Protein AF-A0ABD2QKX5-F1 (afdb_monomer_lite)

InterPro domains:
  IPR000089 Biotin/lipoyl attachment [PF00364] (177-241)
  IPR001882 Biotin-binding site [PS00188] (199-216)
  IPR011053 Single hybrid motif [SSF51230] (168-237)
  IPR013537 Acetyl-CoA carboxylase, central domain [PF08326] (242-501)
  IPR013537 Acetyl-CoA carboxylase, central domain [PF08326] (579-825)
  IPR049074 Acetyl-CoA carboxylase, BT domain [PF21385] (51-169)
  IPR049076 Acetyl-CoA carboxylase [PTHR45728] (1-502)

Sequence (826 aa):
MKELSIRGDFLTTVEYLSKILESDNFISNTIDTEWLDKMIASKDHAEKPNTLLGVTCTSLHVAIQHFDKIFNNFRSHLERGQFLPSASLSNVHDVNLISDGIMFVIKVVRTGGNWFHLICNNQLICVEVYRMSGGGLIVSHENASYMTYCHELSHGYRTVIDNRTCLFEKEQDPSVLRSPSTGKLIQFTVDDGEHLYENEVYALIEIMKLVLELRSPATGRIFHCRSPGAVLEPGMQIAKLKLDDLSRVKRSSIYSGRLVPFNQPLVDEISEQETAQKESDVSQVTSTSTMPKCETSVERDERIFMTGGADSSNDRLHFRFSVCLVECYQVLCGYALPQPYFDQWLDTTVTTLVKCLRDPHLPLLELRALISQLTSRLPASVEKALRKLANQYCDQATSVFFKFPSDRIIDILQQYIAKLQSAHANKVKYASGSGVLPNSSVEATLVAFQEATEPLVELAERYRHGVKGHALKVISNILYLYSVVENHFSVGQFDRCVSNLLSRCVDCASSNPGKNKRGSDMMPPTGPPSPQMLHNSCQQLSGFGNTEELLSSLALPGSTLLSRERMDQLLRTMAEPSRVRDVLNLLFSHHQLVYKNALVLKLIEVLRSQQNLVLLKELTEPLTQLTSLGKVEHATVALAARQFLIFAQTPSYELRLNQVESIFLSSIDNCDTSFDQDKLESLINAETFLFDILMEFLYHRNQLVASAALEVYVRRSYMAYQLRSVQHSMLYSGETFVQFKFLLPNVCDNQNQREKQAGRFGITRNKSLNVLHEDRRESETKIGGSKSCNSTPRRYSVIGLSGGASKILERSGAMAVFETLEKAEL

Structure (mmCIF, N/CA/C/O backbone):
data_AF-A0ABD2QKX5-F1
#
_entry.id   AF-A0ABD2QKX5-F1
#
loop_
_atom_site.group_PDB
_atom_site.id
_atom_site.type_symbol
_atom_site.label_atom_id
_atom_site.label_alt_id
_atom_site.label_comp_id
_atom_site.label_asym_id
_atom_site.label_entity_id
_atom_site.label_seq_id
_atom_site.pdbx_PDB_ins_code
_atom_site.Cartn_x
_atom_site.Cartn_y
_atom_site.Cartn_z
_atom_site.occupancy
_atom_site.B_iso_or_equiv
_atom_site.auth_seq_id
_atom_site.auth_comp_id
_atom_site.auth_asym_id
_atom_site.auth_atom_id
_atom_site.pdbx_PDB_model_num
ATOM 1 N N . MET A 1 1 ? 39.731 -9.710 -9.077 1.00 74.88 1 MET A N 1
ATOM 2 C CA . MET A 1 1 ? 38.964 -9.019 -10.142 1.00 74.88 1 MET A CA 1
ATOM 3 C C . MET A 1 1 ? 37.492 -8.820 -9.798 1.00 74.88 1 MET A C 1
ATOM 5 O O . MET A 1 1 ? 37.009 -7.731 -10.059 1.00 74.88 1 MET A O 1
ATOM 9 N N . LYS A 1 2 ? 36.790 -9.779 -9.170 1.00 75.25 2 LYS A N 1
ATOM 10 C CA . LYS A 1 2 ? 35.350 -9.661 -8.839 1.00 75.25 2 LYS A CA 1
ATOM 11 C C . LYS A 1 2 ? 34.931 -8.441 -7.988 1.00 75.25 2 LYS A C 1
ATOM 13 O O . LYS A 1 2 ? 33.772 -8.061 -8.048 1.00 75.25 2 LYS A O 1
ATOM 18 N N . GLU A 1 3 ? 35.846 -7.790 -7.267 1.00 78.25 3 GLU A N 1
ATOM 19 C CA . GLU A 1 3 ? 35.589 -6.541 -6.516 1.00 78.25 3 GLU A CA 1
ATOM 20 C C . GLU A 1 3 ? 35.770 -5.250 -7.353 1.00 78.25 3 GLU A C 1
ATOM 22 O O . GLU A 1 3 ? 35.445 -4.152 -6.902 1.00 78.25 3 GLU A O 1
ATOM 27 N N . LEU A 1 4 ? 36.296 -5.348 -8.580 1.00 77.19 4 LEU A N 1
ATOM 28 C CA . LEU A 1 4 ? 36.650 -4.201 -9.420 1.00 77.19 4 LEU A CA 1
ATOM 29 C C . LEU A 1 4 ? 35.444 -3.702 -10.241 1.00 77.19 4 LEU A C 1
ATOM 31 O O . LEU A 1 4 ? 35.222 -4.128 -11.372 1.00 77.19 4 LEU A O 1
ATOM 35 N N . SER A 1 5 ? 34.692 -2.745 -9.693 1.00 70.81 5 SER A N 1
ATOM 36 C CA . SER A 1 5 ? 33.582 -2.066 -10.387 1.00 70.81 5 SER A CA 1
ATOM 37 C C . SER A 1 5 ? 34.085 -0.917 -11.283 1.00 70.81 5 SER A C 1
ATOM 39 O O . SER A 1 5 ? 34.156 0.231 -10.834 1.00 70.81 5 SER A O 1
ATOM 41 N N . ILE A 1 6 ? 34.362 -1.184 -12.564 1.00 74.00 6 ILE A N 1
ATOM 42 C CA . ILE A 1 6 ? 34.581 -0.133 -13.581 1.00 74.00 6 ILE A CA 1
ATOM 43 C C . ILE A 1 6 ? 33.250 0.195 -14.268 1.00 74.00 6 ILE A C 1
ATOM 45 O O . ILE A 1 6 ? 32.546 -0.700 -14.728 1.00 74.00 6 ILE A O 1
ATOM 49 N N . ARG A 1 7 ? 32.908 1.486 -14.349 1.00 69.19 7 ARG A N 1
ATOM 50 C CA . ARG A 1 7 ? 31.650 1.980 -14.932 1.00 69.19 7 ARG A CA 1
ATOM 51 C C . ARG A 1 7 ? 31.946 2.975 -16.048 1.00 69.19 7 ARG A C 1
ATOM 53 O O . ARG A 1 7 ? 32.755 3.879 -15.864 1.00 69.19 7 ARG A O 1
ATOM 60 N N . GLY A 1 8 ? 31.268 2.821 -17.178 1.00 68.06 8 GLY A N 1
ATOM 61 C CA . GLY A 1 8 ? 31.381 3.697 -18.342 1.00 68.06 8 GLY A CA 1
ATOM 62 C C . GLY A 1 8 ? 30.493 3.211 -19.484 1.00 68.06 8 GLY A C 1
ATOM 63 O O . GLY A 1 8 ? 29.897 2.134 -19.398 1.00 68.06 8 GLY A O 1
ATOM 64 N N . ASP A 1 9 ? 30.397 3.994 -20.554 1.00 62.50 9 ASP A N 1
ATOM 65 C CA . ASP A 1 9 ? 29.567 3.637 -21.712 1.00 62.50 9 ASP A CA 1
ATOM 66 C C . ASP A 1 9 ? 30.135 2.412 -22.449 1.00 62.50 9 ASP A C 1
ATOM 68 O O . ASP A 1 9 ? 29.392 1.516 -22.853 1.00 62.50 9 ASP A O 1
ATOM 72 N N . PHE A 1 10 ? 31.463 2.305 -22.520 1.00 71.25 10 PHE A N 1
ATOM 73 C CA . PHE A 1 10 ? 32.173 1.172 -23.111 1.00 71.25 10 PHE A CA 1
ATOM 74 C C . PHE A 1 10 ? 32.111 -0.087 -22.231 1.00 71.25 10 PHE A C 1
ATOM 76 O O . PHE A 1 10 ? 32.160 -0.017 -21.003 1.00 71.25 10 PHE A O 1
ATOM 83 N N . LEU A 1 11 ? 32.034 -1.253 -22.876 1.00 70.50 11 LEU A N 1
ATOM 84 C CA . LEU A 1 11 ? 32.178 -2.553 -22.217 1.00 70.50 11 LEU A CA 1
ATOM 85 C C . LEU A 1 11 ? 33.635 -2.756 -21.772 1.00 70.50 11 LEU A C 1
ATOM 87 O O . LEU A 1 11 ? 34.561 -2.338 -22.466 1.00 70.50 11 LEU A O 1
ATOM 91 N N . THR A 1 12 ? 33.841 -3.422 -20.634 1.00 79.31 12 THR A N 1
ATOM 92 C CA . THR A 1 12 ? 35.182 -3.766 -20.133 1.00 79.31 12 THR A CA 1
ATOM 93 C C . THR A 1 12 ? 35.408 -5.272 -20.191 1.00 79.31 12 THR A C 1
ATOM 95 O O . THR A 1 12 ? 34.469 -6.059 -20.115 1.00 79.31 12 THR A O 1
ATOM 98 N N . THR A 1 13 ? 36.666 -5.694 -20.302 1.00 84.25 13 THR A N 1
ATOM 99 C CA . THR A 1 13 ? 37.049 -7.114 -20.384 1.00 84.25 13 THR A CA 1
ATOM 100 C C . THR A 1 13 ? 37.078 -7.827 -19.026 1.00 84.25 13 THR A C 1
ATOM 102 O O . THR A 1 13 ? 37.397 -9.011 -18.973 1.00 84.25 13 THR A O 1
ATOM 105 N N . VAL A 1 14 ? 36.738 -7.144 -17.923 1.00 84.12 14 VAL A N 1
ATOM 106 C CA . VAL A 1 14 ? 36.883 -7.647 -16.541 1.00 84.12 14 VAL A CA 1
ATOM 107 C C . VAL A 1 14 ? 36.073 -8.923 -16.282 1.00 84.12 14 VAL A C 1
ATOM 109 O O . VAL A 1 14 ? 36.563 -9.822 -15.596 1.00 84.12 14 VAL A O 1
ATOM 112 N N . GLU A 1 15 ? 34.870 -9.034 -16.853 1.00 81.12 15 GLU A N 1
ATOM 113 C CA . GLU A 1 15 ? 34.013 -10.223 -16.718 1.00 81.12 15 GLU A CA 1
ATOM 114 C C . GLU A 1 15 ? 34.667 -11.452 -17.373 1.00 81.12 15 GLU A C 1
ATOM 116 O O . GLU A 1 15 ? 34.840 -12.492 -16.736 1.00 81.12 15 GLU A O 1
ATOM 121 N N . TYR A 1 16 ? 35.126 -11.307 -18.621 1.00 86.12 16 TYR A N 1
ATOM 122 C CA . TYR A 1 16 ? 35.777 -12.385 -19.373 1.00 86.12 16 TYR A CA 1
ATOM 123 C C . TYR A 1 16 ? 37.151 -12.754 -18.791 1.00 86.12 16 TYR A C 1
ATOM 125 O O . TYR A 1 16 ? 37.463 -13.933 -18.652 1.00 86.12 16 TYR A O 1
ATOM 133 N N . LEU A 1 17 ? 37.938 -11.766 -18.345 1.00 86.94 17 LEU A N 1
ATOM 134 C CA . LEU A 1 17 ? 39.191 -12.002 -17.620 1.00 86.94 17 LEU A CA 1
ATOM 135 C C . LEU A 1 17 ? 38.965 -12.775 -16.315 1.00 86.94 17 LEU A C 1
ATOM 137 O O . LEU A 1 17 ? 39.767 -13.639 -15.980 1.00 86.94 17 LEU A O 1
ATOM 141 N N . SER A 1 18 ? 37.877 -12.504 -15.588 1.00 85.25 18 SER A N 1
ATOM 142 C CA . SER A 1 18 ? 37.557 -13.257 -14.368 1.00 85.25 18 SER A CA 1
ATOM 143 C C . SER A 1 18 ? 37.253 -14.725 -14.683 1.00 85.25 18 SER A C 1
ATOM 145 O O . SER A 1 18 ? 37.774 -15.599 -14.001 1.00 85.25 18 SER A O 1
ATOM 147 N N . LYS A 1 19 ? 36.508 -15.001 -15.764 1.00 86.12 19 LYS A N 1
ATOM 148 C CA . LYS A 1 19 ? 36.264 -16.370 -16.248 1.00 86.12 19 LYS A CA 1
ATOM 149 C C . LYS A 1 19 ? 37.549 -17.082 -16.694 1.00 86.12 19 LYS A C 1
ATOM 151 O O . LYS A 1 19 ? 37.744 -18.243 -16.353 1.00 86.12 19 LYS A O 1
ATOM 156 N N . ILE A 1 20 ? 38.437 -16.395 -17.416 1.00 88.44 20 ILE A N 1
ATOM 157 C CA . ILE A 1 20 ? 39.743 -16.934 -17.838 1.00 88.44 20 ILE A CA 1
ATOM 158 C C . ILE A 1 20 ? 40.563 -17.392 -16.625 1.00 88.44 20 ILE A C 1
ATOM 160 O O . ILE A 1 20 ? 41.051 -18.521 -16.608 1.00 88.44 20 ILE A O 1
ATOM 164 N N . LEU A 1 21 ? 40.670 -16.539 -15.600 1.00 87.69 21 LEU A N 1
ATOM 165 C CA . LEU A 1 21 ? 41.427 -16.819 -14.373 1.00 87.69 21 LEU A CA 1
ATOM 166 C C . LEU A 1 21 ? 40.829 -17.960 -13.531 1.00 87.69 21 LEU A C 1
ATOM 168 O O . LEU A 1 21 ? 41.554 -18.583 -12.761 1.00 87.69 21 LEU A O 1
ATOM 172 N N . GLU A 1 22 ? 39.527 -18.221 -13.666 1.00 88.94 22 GLU A N 1
ATOM 173 C CA . GLU A 1 22 ? 38.802 -19.288 -12.960 1.00 88.94 22 GLU A CA 1
ATOM 174 C C . GLU A 1 22 ? 38.731 -20.603 -13.757 1.00 88.94 22 GLU A C 1
ATOM 176 O O . GLU A 1 22 ? 38.204 -21.591 -13.255 1.00 88.94 22 GLU A O 1
ATOM 181 N N . SER A 1 23 ? 39.273 -20.645 -14.979 1.00 89.19 23 SER A N 1
ATOM 182 C CA . SER A 1 23 ? 39.275 -21.855 -15.807 1.00 89.19 23 SER A CA 1
ATOM 183 C C . SER A 1 23 ? 40.333 -22.874 -15.362 1.00 89.19 23 SER A C 1
ATOM 185 O O . SER A 1 23 ? 41.481 -22.518 -15.084 1.00 89.19 23 SER A O 1
ATOM 187 N N . ASP A 1 24 ? 39.982 -24.164 -15.383 1.00 89.19 24 ASP A N 1
ATOM 188 C CA . ASP A 1 24 ? 40.890 -25.249 -14.978 1.00 89.19 24 ASP A CA 1
ATOM 189 C C . ASP A 1 24 ? 42.200 -25.256 -15.779 1.00 89.19 24 ASP A C 1
ATOM 191 O O . ASP A 1 24 ? 43.267 -25.488 -15.213 1.00 89.19 24 ASP A O 1
ATOM 195 N N . ASN A 1 25 ? 42.151 -24.941 -17.079 1.00 88.75 25 ASN A N 1
ATOM 196 C CA . ASN A 1 25 ? 43.338 -24.845 -17.940 1.00 88.75 25 ASN A CA 1
ATOM 197 C C . ASN A 1 25 ? 44.325 -23.772 -17.451 1.00 88.75 25 ASN A C 1
ATOM 199 O O . ASN A 1 25 ? 45.537 -23.971 -17.498 1.00 88.75 25 ASN A O 1
ATOM 203 N N . PHE A 1 26 ? 43.813 -22.638 -16.960 1.00 90.50 26 PHE A N 1
ATOM 204 C CA . PHE A 1 26 ? 44.638 -21.568 -16.406 1.00 90.50 26 PHE A CA 1
ATOM 205 C C . PHE A 1 26 ? 45.198 -21.958 -15.030 1.00 90.50 26 PHE A C 1
ATOM 207 O O . PHE A 1 26 ? 46.387 -21.779 -14.774 1.00 90.50 26 PHE A O 1
ATOM 214 N N . ILE A 1 27 ? 44.371 -22.562 -14.169 1.00 92.69 27 ILE A N 1
ATOM 215 C CA . ILE A 1 27 ? 44.760 -23.016 -12.821 1.00 92.69 27 ILE A CA 1
ATOM 216 C C . ILE A 1 27 ? 45.817 -24.133 -12.881 1.00 92.69 27 ILE A C 1
ATOM 218 O O . ILE A 1 27 ? 46.765 -24.136 -12.097 1.00 92.69 27 ILE A O 1
ATOM 222 N N . SER A 1 28 ? 45.688 -25.063 -13.830 1.00 92.94 28 SER A N 1
ATOM 223 C CA . SER A 1 28 ? 46.645 -26.154 -14.073 1.00 92.94 28 SER A CA 1
ATOM 224 C C . SER A 1 28 ? 47.848 -25.750 -14.938 1.00 92.94 28 SER A C 1
ATOM 226 O O . SER A 1 28 ? 48.748 -26.565 -15.146 1.00 92.94 28 SER A O 1
ATOM 228 N N . ASN A 1 29 ? 47.901 -24.493 -15.401 1.00 90.25 29 ASN A N 1
ATOM 229 C CA . ASN A 1 29 ? 48.951 -23.948 -16.267 1.00 90.25 29 ASN A CA 1
ATOM 230 C C . ASN A 1 29 ? 49.138 -24.737 -17.586 1.00 90.25 29 ASN A C 1
ATOM 232 O O . ASN A 1 29 ? 50.248 -24.856 -18.106 1.00 90.25 29 ASN A O 1
ATOM 236 N N . THR A 1 30 ? 48.049 -25.274 -18.144 1.00 90.44 30 THR A N 1
ATOM 237 C CA . THR A 1 30 ? 48.017 -25.991 -19.430 1.00 90.44 30 THR A CA 1
ATOM 238 C C . THR A 1 30 ? 47.490 -25.089 -20.549 1.00 90.44 30 THR A C 1
ATOM 240 O O . THR A 1 30 ? 46.510 -25.415 -21.220 1.00 90.44 30 THR A O 1
ATOM 243 N N . ILE A 1 31 ? 48.126 -23.929 -20.727 1.00 90.44 31 ILE A N 1
ATOM 244 C CA . ILE A 1 31 ? 47.754 -22.918 -21.729 1.00 90.44 31 ILE A CA 1
ATOM 245 C C . ILE A 1 31 ? 48.820 -22.805 -22.829 1.00 90.44 31 ILE A C 1
ATOM 247 O O . ILE A 1 31 ? 50.016 -22.753 -22.546 1.00 90.44 31 ILE A O 1
ATOM 251 N N . ASP A 1 32 ? 48.386 -22.759 -24.089 1.00 91.88 32 ASP A N 1
ATOM 252 C CA . ASP A 1 32 ? 49.222 -22.484 -25.261 1.00 91.88 32 ASP A CA 1
ATOM 253 C C . ASP A 1 32 ? 48.993 -21.061 -25.807 1.00 91.88 32 ASP A C 1
ATOM 255 O O . ASP A 1 32 ? 48.061 -20.361 -25.412 1.00 91.88 32 ASP A O 1
ATOM 259 N N . THR A 1 33 ? 49.844 -20.601 -26.730 1.00 89.38 33 THR A N 1
ATOM 260 C CA . THR A 1 33 ? 49.731 -19.246 -27.309 1.00 89.38 33 THR A CA 1
ATOM 261 C C . THR A 1 33 ? 48.448 -19.031 -28.111 1.00 89.38 33 THR A C 1
ATOM 263 O O . THR A 1 33 ? 48.028 -17.892 -28.268 1.00 89.38 33 THR A O 1
ATOM 266 N N . GLU A 1 34 ? 47.821 -20.105 -28.597 1.00 90.06 34 GLU A N 1
ATOM 267 C CA . GLU A 1 34 ? 46.551 -20.073 -29.333 1.00 90.06 34 GLU A CA 1
ATOM 268 C C . GLU A 1 34 ? 45.328 -20.307 -28.421 1.00 90.06 34 GLU A C 1
ATOM 270 O O . GLU A 1 34 ? 44.195 -20.299 -28.899 1.00 90.06 34 GLU A O 1
ATOM 275 N N . TRP A 1 35 ? 45.524 -20.552 -27.118 1.00 87.25 35 TRP A N 1
ATOM 276 C CA . TRP A 1 35 ? 44.466 -20.979 -26.192 1.00 87.25 35 TRP A CA 1
ATOM 277 C C . TRP A 1 35 ? 43.286 -20.002 -26.147 1.00 87.25 35 TRP A C 1
ATOM 279 O O . TRP A 1 35 ? 42.124 -20.394 -26.274 1.00 87.25 35 TRP A O 1
ATOM 289 N N . LEU A 1 36 ? 43.593 -18.709 -26.020 1.00 86.56 36 LEU A N 1
ATOM 290 C CA . LEU A 1 36 ? 42.594 -17.645 -25.960 1.00 86.56 36 LEU A CA 1
ATOM 291 C C . LEU A 1 36 ? 41.836 -17.504 -27.288 1.00 86.56 36 LEU A C 1
ATOM 293 O O . LEU A 1 36 ? 40.617 -17.334 -27.283 1.00 86.56 36 LEU A O 1
ATOM 297 N N . ASP A 1 37 ? 42.538 -17.630 -28.415 1.00 88.44 37 ASP A N 1
ATOM 298 C CA . ASP A 1 37 ? 41.940 -17.564 -29.750 1.00 88.44 37 ASP A CA 1
ATOM 299 C C . ASP A 1 37 ? 41.019 -18.765 -30.003 1.00 88.44 37 ASP A C 1
ATOM 301 O O . ASP A 1 37 ? 39.938 -18.602 -30.567 1.00 88.44 37 ASP A O 1
ATOM 305 N N . LYS A 1 38 ? 41.383 -19.957 -29.507 1.00 86.38 38 LYS A N 1
ATOM 306 C CA . LYS A 1 38 ? 40.533 -21.160 -29.524 1.00 86.38 38 LYS A CA 1
ATOM 307 C C . LYS A 1 38 ? 39.247 -20.953 -28.714 1.00 86.38 38 LYS A C 1
ATOM 309 O O . LYS A 1 38 ? 38.176 -21.286 -29.217 1.00 86.38 38 LYS A O 1
ATOM 314 N N . MET A 1 39 ? 39.322 -20.343 -27.524 1.00 83.81 39 MET A N 1
ATOM 315 C CA . MET A 1 39 ? 38.135 -20.003 -26.716 1.00 83.81 39 MET A CA 1
ATOM 316 C C . MET A 1 39 ? 37.226 -18.964 -27.396 1.00 83.81 39 MET A C 1
ATOM 318 O O . MET A 1 39 ? 35.999 -19.099 -27.401 1.00 83.81 39 MET A O 1
ATOM 322 N N . ILE A 1 40 ? 37.813 -17.936 -28.018 1.00 85.81 40 ILE A N 1
ATOM 323 C CA . ILE A 1 40 ? 37.060 -16.921 -28.770 1.00 85.81 40 ILE A CA 1
ATOM 324 C C . ILE A 1 40 ? 36.405 -17.552 -30.011 1.00 85.81 40 ILE A C 1
ATOM 326 O O . ILE A 1 40 ? 35.229 -17.299 -30.283 1.00 85.81 40 ILE A O 1
ATOM 330 N N . ALA A 1 41 ? 37.119 -18.423 -30.730 1.00 86.56 41 ALA A N 1
ATOM 331 C CA . ALA A 1 41 ? 36.597 -19.154 -31.883 1.00 86.56 41 ALA A CA 1
ATOM 332 C C . ALA A 1 41 ? 35.455 -20.118 -31.509 1.00 86.56 41 ALA A C 1
ATOM 334 O O . ALA A 1 41 ? 34.490 -20.235 -32.266 1.00 86.56 41 ALA A O 1
ATOM 335 N N . SER A 1 42 ? 35.503 -20.742 -30.325 1.00 83.94 42 SER A N 1
ATOM 336 C CA . SER A 1 42 ? 34.393 -21.545 -29.789 1.00 83.94 42 SER A CA 1
ATOM 337 C C . SER A 1 42 ? 33.202 -20.714 -29.288 1.00 83.94 42 SER A C 1
ATOM 339 O O . SER A 1 42 ? 32.224 -21.293 -28.822 1.00 83.94 42 SER A O 1
ATOM 341 N N . LYS A 1 43 ? 33.256 -19.376 -29.397 1.00 80.69 43 LYS A N 1
ATOM 342 C CA . LYS A 1 43 ? 32.262 -18.421 -28.872 1.00 80.69 43 LYS A CA 1
ATOM 343 C C . LYS A 1 43 ? 32.020 -18.575 -27.371 1.00 80.69 43 LYS A C 1
ATOM 345 O O . LYS A 1 43 ? 30.890 -18.455 -26.900 1.00 80.69 43 LYS A O 1
ATOM 350 N N . ASP A 1 44 ? 33.083 -18.841 -26.615 1.00 76.31 44 ASP A N 1
ATOM 351 C CA . ASP A 1 44 ? 32.954 -18.953 -25.172 1.00 76.31 44 ASP A CA 1
ATOM 352 C C . ASP A 1 44 ? 32.714 -17.567 -24.549 1.00 76.31 44 ASP A C 1
ATOM 354 O O . ASP A 1 44 ? 33.535 -16.656 -24.655 1.00 76.31 44 ASP A O 1
ATOM 358 N N . HIS A 1 45 ? 31.546 -17.377 -23.937 1.00 77.19 45 HIS A N 1
ATOM 359 C CA . HIS A 1 45 ? 31.117 -16.089 -23.390 1.00 77.19 45 HIS A CA 1
ATOM 360 C C . HIS A 1 45 ? 31.322 -16.018 -21.870 1.00 77.19 45 HIS A C 1
ATOM 362 O O . HIS A 1 45 ? 31.401 -17.039 -21.184 1.00 77.19 45 HIS A O 1
ATOM 368 N N . ALA A 1 46 ? 31.397 -14.800 -21.323 1.00 78.00 46 ALA A N 1
ATOM 369 C CA . ALA A 1 46 ? 31.355 -14.593 -19.876 1.00 78.00 46 ALA A CA 1
ATOM 370 C C . ALA A 1 46 ? 30.023 -15.101 -19.284 1.00 78.00 46 ALA A C 1
ATOM 372 O O . ALA A 1 46 ? 29.006 -15.175 -19.976 1.00 78.00 46 ALA A O 1
ATOM 373 N N . GLU A 1 47 ? 30.037 -15.471 -18.004 1.00 76.19 47 GLU A N 1
ATOM 374 C CA . GLU A 1 47 ? 28.883 -16.060 -17.321 1.00 76.19 47 GLU A CA 1
ATOM 375 C C . GLU A 1 47 ? 27.737 -15.037 -17.186 1.00 76.19 47 GLU A C 1
ATOM 377 O O . GLU A 1 47 ? 27.789 -14.125 -16.357 1.00 76.19 47 GLU A O 1
ATOM 382 N N . LYS A 1 48 ? 26.684 -15.187 -18.003 1.00 79.38 48 LYS A N 1
ATOM 383 C CA . LYS A 1 48 ? 25.461 -14.378 -17.888 1.00 79.38 48 LYS A CA 1
ATOM 384 C C . LYS A 1 48 ? 24.774 -14.661 -16.535 1.00 79.38 48 LYS A C 1
ATOM 386 O O . LYS A 1 48 ? 24.775 -15.808 -16.083 1.00 79.38 48 LYS A O 1
ATOM 391 N N . PRO A 1 49 ? 24.153 -13.667 -15.871 1.00 82.25 49 PRO A N 1
ATOM 392 C CA . PRO A 1 49 ? 23.259 -13.949 -14.753 1.00 82.25 49 PRO A CA 1
ATOM 393 C C . PRO A 1 49 ? 21.970 -14.620 -15.268 1.00 82.25 49 PRO A C 1
ATOM 395 O O . PRO A 1 49 ? 21.669 -14.565 -16.460 1.00 82.25 49 PRO A O 1
ATOM 398 N N . ASN A 1 50 ? 21.202 -15.253 -14.373 1.00 85.88 50 ASN A N 1
ATOM 399 C CA . ASN A 1 50 ? 19.930 -15.901 -14.723 1.00 85.88 50 ASN A CA 1
ATOM 400 C C . ASN A 1 50 ? 19.023 -14.918 -15.489 1.00 85.88 50 ASN A C 1
ATOM 402 O O . ASN A 1 50 ? 18.752 -13.822 -14.996 1.00 85.88 50 ASN A O 1
ATOM 406 N N . THR A 1 51 ? 18.531 -15.310 -16.668 1.00 87.19 51 THR A N 1
ATOM 407 C CA . THR A 1 51 ? 17.706 -14.456 -17.534 1.00 87.19 51 THR A CA 1
ATOM 408 C C . THR A 1 51 ? 16.491 -13.885 -16.802 1.00 87.19 51 THR A C 1
ATOM 410 O O . THR A 1 51 ? 16.188 -12.711 -16.983 1.00 87.19 51 THR A O 1
ATOM 413 N N . LEU A 1 52 ? 15.841 -14.647 -15.913 1.00 88.50 52 LEU A N 1
ATOM 414 C CA . LEU A 1 52 ? 14.698 -14.171 -15.120 1.00 88.50 52 LEU A CA 1
ATOM 415 C C . LEU A 1 52 ? 15.099 -13.113 -14.075 1.00 88.50 52 LEU A C 1
ATOM 417 O O . LEU A 1 52 ? 14.332 -12.182 -13.825 1.00 88.50 52 LEU A O 1
ATOM 421 N N . LEU A 1 53 ? 16.307 -13.210 -13.505 1.00 88.94 53 LEU A N 1
ATOM 422 C CA . LEU A 1 53 ? 16.887 -12.189 -12.618 1.00 88.94 53 LEU A CA 1
ATOM 423 C C . LEU A 1 53 ? 17.252 -10.930 -13.408 1.00 88.94 53 LEU A C 1
ATOM 425 O O . LEU A 1 53 ? 16.883 -9.831 -13.003 1.00 88.94 53 LEU A O 1
ATOM 429 N N . GLY A 1 54 ? 17.876 -11.100 -14.577 1.00 89.75 54 GLY A N 1
ATOM 430 C CA . GLY A 1 54 ? 18.102 -10.031 -15.547 1.00 89.75 54 GLY A CA 1
ATOM 431 C C . GLY A 1 54 ? 16.815 -9.270 -15.859 1.00 89.75 54 GLY A C 1
ATOM 432 O O . GLY A 1 54 ? 16.711 -8.082 -15.572 1.00 89.75 54 GLY A O 1
ATOM 433 N N . VAL A 1 55 ? 15.805 -9.981 -16.358 1.00 91.75 55 VAL A N 1
ATOM 434 C CA . VAL A 1 55 ? 14.483 -9.457 -16.720 1.00 91.75 55 VAL A CA 1
ATOM 435 C C . VAL A 1 55 ? 13.812 -8.738 -15.539 1.00 91.75 55 VAL A C 1
ATOM 437 O O . VAL A 1 55 ? 13.317 -7.618 -15.691 1.00 91.75 55 VAL A O 1
ATOM 440 N N . THR A 1 56 ? 13.847 -9.334 -14.343 1.00 91.75 56 THR A N 1
ATOM 441 C CA . THR A 1 56 ? 13.308 -8.740 -13.110 1.00 91.75 56 THR A CA 1
ATOM 442 C C . THR A 1 56 ? 13.997 -7.415 -12.784 1.00 91.75 56 THR A C 1
ATOM 444 O O . THR A 1 56 ? 13.338 -6.378 -12.700 1.00 91.75 56 THR A O 1
ATOM 447 N N . CYS A 1 57 ? 15.324 -7.404 -12.666 1.00 92.38 57 CYS A N 1
ATOM 448 C CA . CYS A 1 57 ? 16.073 -6.206 -12.301 1.00 92.38 57 CYS A CA 1
ATOM 449 C C . CYS A 1 57 ? 16.001 -5.115 -13.382 1.00 92.38 57 CYS A C 1
ATOM 451 O O . CYS A 1 57 ? 15.820 -3.944 -13.048 1.00 92.38 57 CYS A O 1
ATOM 453 N N . THR A 1 58 ? 16.077 -5.468 -14.669 1.00 93.12 58 THR A N 1
ATOM 454 C CA . THR A 1 58 ? 15.924 -4.509 -15.774 1.00 93.12 58 THR A CA 1
ATOM 455 C C . THR A 1 58 ? 14.529 -3.889 -15.783 1.00 93.12 58 THR A C 1
ATOM 457 O O . THR A 1 58 ? 14.421 -2.668 -15.891 1.00 93.12 58 THR A O 1
ATOM 460 N N . SER A 1 59 ? 13.462 -4.680 -15.609 1.00 93.88 59 SER A N 1
ATOM 461 C CA . SER A 1 59 ? 12.092 -4.142 -15.571 1.00 93.88 59 SER A CA 1
ATOM 462 C C . SER A 1 59 ? 11.877 -3.172 -14.402 1.00 93.88 59 SER A C 1
ATOM 464 O O . SER A 1 59 ? 11.280 -2.112 -14.594 1.00 93.88 59 SER A O 1
ATOM 466 N N . LEU A 1 60 ? 12.455 -3.461 -13.228 1.00 94.31 60 LEU A N 1
ATOM 467 C CA . LEU A 1 60 ? 12.457 -2.550 -12.079 1.00 94.31 60 LEU A CA 1
ATOM 468 C C . LEU A 1 60 ? 13.200 -1.242 -12.383 1.00 94.31 60 LEU A C 1
ATOM 470 O O . LEU A 1 60 ? 12.648 -0.173 -12.133 1.00 94.31 60 LEU A O 1
ATOM 474 N N . HIS A 1 61 ? 14.405 -1.294 -12.965 1.00 93.88 61 HIS A N 1
ATOM 475 C CA . HIS A 1 61 ? 15.151 -0.091 -13.374 1.00 93.88 61 HIS A CA 1
ATOM 476 C C . HIS A 1 61 ? 14.349 0.782 -14.351 1.00 93.88 61 HIS A C 1
ATOM 478 O O . HIS A 1 61 ? 14.214 1.986 -14.125 1.00 93.88 61 HIS A O 1
ATOM 484 N N . VAL A 1 62 ? 13.778 0.180 -15.401 1.00 93.69 62 VAL A N 1
ATOM 485 C CA . VAL A 1 62 ? 12.974 0.891 -16.413 1.00 93.69 62 VAL A CA 1
ATOM 486 C C . VAL A 1 62 ? 11.740 1.535 -15.779 1.00 93.69 62 VAL A C 1
ATOM 488 O O . VAL A 1 62 ? 11.504 2.729 -15.972 1.00 93.69 62 VAL A O 1
ATOM 491 N N . ALA A 1 63 ? 10.989 0.790 -14.964 1.00 94.31 63 ALA A N 1
ATOM 492 C CA . ALA A 1 63 ? 9.793 1.302 -14.302 1.00 94.31 63 ALA A CA 1
ATOM 493 C C . ALA A 1 63 ? 10.102 2.404 -13.279 1.00 94.31 63 ALA A C 1
ATOM 495 O O . ALA A 1 63 ? 9.414 3.420 -13.251 1.00 94.31 63 ALA A O 1
ATOM 496 N N . ILE A 1 64 ? 11.158 2.257 -12.477 1.00 92.75 64 ILE A N 1
ATOM 497 C CA . ILE A 1 64 ? 11.577 3.264 -11.492 1.00 92.75 64 ILE A CA 1
ATOM 498 C C . ILE A 1 64 ? 11.982 4.565 -12.190 1.00 92.75 64 ILE A C 1
ATOM 500 O O . ILE A 1 64 ? 11.499 5.635 -11.814 1.00 92.75 64 ILE A O 1
ATOM 504 N N . GLN A 1 65 ? 12.783 4.477 -13.256 1.00 91.94 65 GLN A N 1
ATOM 505 C CA . GLN A 1 65 ? 13.155 5.637 -14.065 1.00 91.94 65 GLN A CA 1
ATOM 506 C C . GLN A 1 65 ? 11.928 6.272 -14.747 1.00 91.94 65 GLN A C 1
ATOM 508 O O . GLN A 1 65 ? 11.853 7.495 -14.864 1.00 91.94 65 GLN A O 1
ATOM 513 N N . HIS A 1 66 ? 10.950 5.469 -15.179 1.00 92.25 66 HIS A N 1
ATOM 514 C CA . HIS A 1 66 ? 9.686 5.944 -15.746 1.00 92.25 66 HIS A CA 1
ATOM 515 C C . HIS A 1 66 ? 8.815 6.677 -14.709 1.00 92.25 66 HIS A C 1
ATOM 517 O O . HIS A 1 66 ? 8.337 7.776 -14.991 1.00 92.25 66 HIS A O 1
ATOM 523 N N . PHE A 1 67 ? 8.661 6.139 -13.494 1.00 92.25 67 PHE A N 1
ATOM 524 C CA . PHE A 1 67 ? 7.929 6.807 -12.412 1.00 92.25 67 PHE A CA 1
ATOM 525 C C . PHE A 1 67 ? 8.597 8.129 -12.005 1.00 92.25 67 PHE A C 1
ATOM 527 O O . PHE A 1 67 ? 7.900 9.133 -11.857 1.00 92.25 67 PHE A O 1
ATOM 534 N N . ASP A 1 68 ? 9.931 8.179 -11.911 1.00 90.44 68 ASP A N 1
ATOM 535 C CA . ASP A 1 68 ? 10.661 9.431 -11.665 1.00 90.44 68 ASP A CA 1
ATOM 536 C C . ASP A 1 68 ? 10.473 10.438 -12.816 1.00 90.44 68 ASP A C 1
ATOM 538 O O . ASP A 1 68 ? 10.265 11.629 -12.567 1.00 90.44 68 ASP A O 1
ATOM 542 N N . LYS A 1 69 ? 10.507 9.986 -14.082 1.00 90.31 69 LYS A N 1
ATOM 543 C CA . LYS A 1 69 ? 10.228 10.827 -15.263 1.00 90.31 69 LYS A CA 1
ATOM 544 C C . LYS A 1 69 ? 8.807 11.412 -15.194 1.00 90.31 69 LYS A C 1
ATOM 546 O O . LYS A 1 69 ? 8.659 12.621 -15.362 1.00 90.31 69 LYS A O 1
ATOM 551 N N . ILE A 1 70 ? 7.785 10.605 -14.888 1.00 90.12 70 ILE A N 1
ATOM 552 C CA . ILE A 1 70 ? 6.391 11.060 -14.719 1.00 90.12 70 ILE A CA 1
ATOM 553 C C . ILE A 1 70 ? 6.264 12.066 -13.573 1.00 90.12 70 ILE A C 1
ATOM 555 O O . ILE A 1 70 ? 5.722 13.153 -13.772 1.00 90.12 70 ILE A O 1
ATOM 559 N N . PHE A 1 71 ? 6.778 11.737 -12.386 1.00 89.44 71 PHE A N 1
ATOM 560 C CA . PHE A 1 71 ? 6.594 12.562 -11.192 1.00 89.44 71 PHE A CA 1
ATOM 561 C C . PHE A 1 71 ? 7.279 13.928 -11.339 1.00 89.44 71 PHE A C 1
ATOM 563 O O . PHE A 1 71 ? 6.696 14.959 -11.000 1.00 89.44 71 PHE A O 1
ATOM 570 N N . ASN A 1 72 ? 8.484 13.963 -11.922 1.00 90.75 72 ASN A N 1
ATOM 571 C CA . ASN A 1 72 ? 9.186 15.212 -12.224 1.00 90.75 72 ASN A CA 1
ATOM 572 C C . ASN A 1 72 ? 8.506 16.011 -13.348 1.00 90.75 72 ASN A C 1
ATOM 574 O O . ASN A 1 72 ? 8.400 17.231 -13.245 1.00 90.75 72 ASN A O 1
ATOM 578 N N . ASN A 1 73 ? 7.991 15.348 -14.389 1.00 90.50 73 ASN A N 1
ATOM 579 C CA . ASN A 1 73 ? 7.237 16.002 -15.459 1.00 90.50 73 ASN A CA 1
ATOM 580 C C . ASN A 1 73 ? 5.967 16.682 -14.907 1.00 90.50 73 ASN A C 1
ATOM 582 O O . ASN A 1 73 ? 5.755 17.877 -15.134 1.00 90.50 73 ASN A O 1
ATOM 586 N N . PHE A 1 74 ? 5.174 15.962 -14.106 1.00 90.00 74 PHE A N 1
ATOM 587 C CA . PHE A 1 74 ? 3.985 16.518 -13.460 1.00 90.00 74 PHE A CA 1
ATOM 588 C C . PHE A 1 74 ? 4.351 17.671 -12.522 1.00 90.00 74 PHE A C 1
ATOM 590 O O . PHE A 1 74 ? 3.727 18.730 -12.581 1.00 90.00 74 PHE A O 1
ATOM 597 N N . ARG A 1 75 ? 5.410 17.513 -11.715 1.00 88.88 75 ARG A N 1
ATOM 598 C CA . ARG A 1 75 ? 5.941 18.579 -10.858 1.00 88.88 75 ARG A CA 1
ATOM 599 C C . ARG A 1 75 ? 6.250 19.853 -11.645 1.00 88.88 75 ARG A C 1
ATOM 601 O O . ARG A 1 75 ? 5.771 20.916 -11.267 1.00 88.88 75 ARG A O 1
ATOM 608 N N . SER A 1 76 ? 6.998 19.755 -12.744 1.00 89.12 76 SER A N 1
ATOM 609 C CA . SER A 1 76 ? 7.364 20.920 -13.559 1.00 89.12 76 SER A CA 1
ATOM 610 C C . SER A 1 76 ? 6.166 21.597 -14.230 1.00 89.12 76 SER A C 1
ATOM 612 O O . SER A 1 76 ? 6.205 22.806 -14.442 1.00 89.12 76 SER A O 1
ATOM 614 N N . HIS A 1 77 ? 5.097 20.864 -14.557 1.00 86.56 77 HIS A N 1
ATOM 615 C CA . HIS A 1 77 ? 3.847 21.468 -15.037 1.00 86.56 77 HIS A CA 1
ATOM 616 C C . HIS A 1 77 ? 3.089 22.166 -13.903 1.00 86.56 77 HIS A C 1
ATOM 618 O O . HIS A 1 77 ? 2.648 23.304 -14.068 1.00 86.56 77 HIS A O 1
ATOM 624 N N . LEU A 1 78 ? 3.029 21.544 -12.724 1.00 86.69 78 LEU A N 1
ATOM 625 C CA . LEU A 1 78 ? 2.372 22.096 -11.543 1.00 86.69 78 LEU A CA 1
ATOM 626 C C . LEU A 1 78 ? 3.052 23.390 -11.052 1.00 86.69 78 LEU A C 1
ATOM 628 O O . LEU A 1 78 ? 2.371 24.372 -10.767 1.00 86.69 78 LEU A O 1
ATOM 632 N N . GLU A 1 79 ? 4.389 23.436 -11.054 1.00 86.19 79 GLU A N 1
ATOM 633 C CA . GLU A 1 79 ? 5.196 24.638 -10.769 1.00 86.19 79 GLU A CA 1
ATOM 634 C C . GLU A 1 79 ? 4.969 25.764 -11.801 1.00 86.19 79 GLU A C 1
ATOM 636 O O . GLU A 1 79 ? 5.095 26.942 -11.471 1.00 86.19 79 GLU A O 1
ATOM 641 N N . ARG A 1 80 ? 4.571 25.428 -13.037 1.00 86.25 80 ARG A N 1
ATOM 642 C CA . ARG A 1 80 ? 4.170 26.387 -14.088 1.00 86.25 80 ARG A CA 1
ATOM 643 C C . ARG A 1 80 ? 2.688 26.784 -14.021 1.00 86.25 80 ARG A C 1
ATOM 645 O O . ARG A 1 80 ? 2.233 27.544 -14.874 1.00 86.25 80 ARG A O 1
ATOM 652 N N . GLY A 1 81 ? 1.924 26.268 -13.054 1.00 80.44 81 GLY A N 1
ATOM 653 C CA . GLY A 1 81 ? 0.477 26.482 -12.953 1.00 80.44 81 GLY A CA 1
ATOM 654 C C . GLY A 1 81 ? -0.341 25.781 -14.046 1.00 80.44 81 GLY A C 1
ATOM 655 O O . GLY A 1 81 ? -1.452 26.212 -14.346 1.00 80.44 81 GLY A O 1
ATOM 656 N N . GLN A 1 82 ? 0.207 24.732 -14.667 1.00 83.56 82 GLN A N 1
ATOM 657 C CA . GLN A 1 82 ? -0.471 23.913 -15.672 1.00 83.56 82 GLN A CA 1
ATOM 658 C C . GLN A 1 82 ? -0.977 22.618 -15.028 1.00 83.56 82 GLN A C 1
ATOM 660 O O . GLN A 1 82 ? -0.202 21.851 -14.458 1.00 83.56 82 GLN A O 1
ATOM 665 N N . PHE A 1 83 ? -2.281 22.361 -15.133 1.00 81.69 83 PHE A N 1
ATOM 666 C CA . PHE A 1 83 ? -2.910 21.166 -14.570 1.00 81.69 83 PHE A CA 1
ATOM 667 C C . PHE A 1 83 ? -2.926 20.036 -15.603 1.00 81.69 83 PHE A C 1
ATOM 669 O O . PHE A 1 83 ? -3.601 20.124 -16.628 1.00 81.69 83 PHE A O 1
ATOM 676 N N . LEU A 1 84 ? -2.165 18.974 -15.333 1.00 82.44 84 LEU A N 1
ATOM 677 C CA . LEU A 1 84 ? -2.256 17.719 -16.076 1.00 82.44 84 LEU A CA 1
ATOM 678 C C . LEU A 1 84 ? -3.386 16.844 -15.500 1.00 82.44 84 LEU A C 1
ATOM 680 O O . LEU A 1 84 ? -3.649 16.907 -14.295 1.00 82.44 84 LEU A O 1
ATOM 684 N N . PRO A 1 85 ? -4.031 15.983 -16.312 1.00 81.56 85 PRO A N 1
ATOM 685 C CA . PRO A 1 85 ? -5.003 15.013 -15.813 1.00 81.56 85 PRO A CA 1
ATOM 686 C C . PRO A 1 85 ? -4.390 14.097 -14.747 1.00 81.56 85 PRO A C 1
ATOM 688 O O . PRO A 1 85 ? -3.282 13.589 -14.933 1.00 81.56 85 PRO A O 1
ATOM 691 N N . SER A 1 86 ? -5.126 13.815 -13.668 1.00 74.06 86 SER A N 1
ATOM 692 C CA . SER A 1 86 ? -4.681 12.927 -12.576 1.00 74.06 86 SER A CA 1
ATOM 693 C C . SER A 1 86 ? -4.271 11.528 -13.054 1.00 74.06 86 SER A C 1
ATOM 695 O O . SER A 1 86 ? -3.319 10.965 -12.526 1.00 74.06 86 SER A O 1
ATOM 697 N N . ALA A 1 87 ? -4.891 11.030 -14.129 1.00 76.81 87 ALA A N 1
ATOM 698 C CA . ALA A 1 87 ? -4.547 9.775 -14.804 1.00 76.81 87 ALA A CA 1
ATOM 699 C C . ALA A 1 87 ? -3.101 9.691 -15.342 1.00 76.81 87 ALA A C 1
ATOM 701 O O . ALA A 1 87 ? -2.641 8.604 -15.675 1.00 76.81 87 ALA A O 1
ATOM 702 N N . SER A 1 88 ? -2.373 10.811 -15.424 1.00 82.69 88 SER A N 1
ATOM 703 C CA . SER A 1 88 ? -0.940 10.801 -15.751 1.00 82.69 88 SER A CA 1
ATOM 704 C C . SER A 1 88 ? -0.046 10.368 -14.579 1.00 82.69 88 SER A C 1
ATOM 706 O O . SER A 1 88 ? 1.091 9.972 -14.813 1.00 82.69 88 SER A O 1
ATOM 708 N N . LEU A 1 89 ? -0.545 10.376 -13.335 1.00 85.81 89 LEU A N 1
ATOM 709 C CA . LEU A 1 89 ? 0.161 9.897 -12.137 1.00 85.81 89 LEU A CA 1
ATOM 710 C C . LEU A 1 89 ? -0.113 8.403 -11.883 1.00 85.81 89 LEU A C 1
ATOM 712 O O . LEU A 1 89 ? -0.519 7.997 -10.795 1.00 85.81 89 LEU A O 1
ATOM 716 N N . SER A 1 90 ? 0.103 7.570 -12.901 1.00 87.69 90 SER A N 1
ATOM 717 C CA . SER A 1 90 ? -0.075 6.118 -12.809 1.00 87.69 90 SER A CA 1
ATOM 718 C C . SER A 1 90 ? 1.028 5.457 -11.973 1.00 87.69 90 SER A C 1
ATOM 720 O O . SER A 1 90 ? 2.213 5.652 -12.246 1.00 87.69 90 SER A O 1
ATOM 722 N N . ASN A 1 91 ? 0.658 4.586 -11.030 1.00 91.81 91 ASN A N 1
ATOM 723 C CA . ASN A 1 91 ? 1.596 3.732 -10.285 1.00 91.81 91 ASN A CA 1
ATOM 724 C C . ASN A 1 91 ? 1.877 2.378 -10.970 1.00 91.81 91 ASN A C 1
ATOM 726 O O . ASN A 1 91 ? 2.501 1.508 -10.369 1.00 91.81 91 ASN A O 1
ATOM 730 N N . VAL A 1 92 ? 1.410 2.193 -12.206 1.00 92.88 92 VAL A N 1
ATOM 731 C CA . VAL A 1 92 ? 1.581 0.981 -13.019 1.00 92.88 92 VAL A CA 1
ATOM 732 C C . VAL A 1 92 ? 2.351 1.343 -14.287 1.00 92.88 92 VAL A C 1
ATOM 734 O O . VAL A 1 92 ? 2.090 2.389 -14.881 1.00 92.88 92 VAL A O 1
ATOM 737 N N . HIS A 1 93 ? 3.284 0.492 -14.709 1.00 94.06 93 HIS A N 1
ATOM 738 C CA . HIS A 1 93 ? 4.009 0.627 -15.968 1.00 94.06 93 HIS A CA 1
ATOM 739 C C . HIS A 1 93 ? 4.243 -0.744 -16.611 1.00 94.06 93 HIS A C 1
ATOM 741 O O . HIS A 1 93 ? 4.739 -1.659 -15.955 1.00 94.06 93 HIS A O 1
ATOM 747 N N . ASP A 1 94 ? 3.901 -0.869 -17.891 1.00 92.12 94 ASP A N 1
ATOM 748 C CA . ASP A 1 94 ? 4.123 -2.082 -18.676 1.00 92.12 94 ASP A CA 1
ATOM 749 C C . ASP A 1 94 ? 5.488 -2.003 -19.372 1.00 92.12 94 ASP A C 1
ATOM 751 O O . ASP A 1 94 ? 5.777 -1.040 -20.084 1.00 92.12 94 ASP A O 1
ATOM 755 N N . VAL A 1 95 ? 6.330 -3.011 -19.144 1.00 92.38 95 VAL A N 1
ATOM 756 C CA . VAL A 1 95 ? 7.694 -3.122 -19.667 1.00 92.38 95 VAL A CA 1
ATOM 757 C C . VAL A 1 95 ? 7.799 -4.374 -20.536 1.00 92.38 95 VAL A C 1
ATOM 759 O O . VAL A 1 95 ? 7.608 -5.492 -20.053 1.00 92.38 95 VAL A O 1
ATOM 762 N N . ASN A 1 96 ? 8.166 -4.179 -21.803 1.00 90.81 96 ASN A N 1
ATOM 763 C CA . ASN A 1 96 ? 8.469 -5.255 -22.746 1.00 90.81 96 ASN A CA 1
ATOM 764 C C . ASN A 1 96 ? 9.992 -5.379 -22.890 1.00 90.81 96 ASN A C 1
ATOM 766 O O . ASN A 1 96 ? 10.656 -4.418 -23.284 1.00 90.81 96 ASN A O 1
ATOM 770 N N . LEU A 1 97 ? 10.544 -6.556 -22.587 1.00 90.62 97 LEU A N 1
ATOM 771 C CA . LEU A 1 97 ? 11.964 -6.880 -22.768 1.00 90.62 97 LEU A CA 1
ATOM 772 C C . LEU A 1 97 ? 12.101 -8.100 -23.677 1.00 90.62 97 LEU A C 1
ATOM 774 O O . LEU A 1 97 ? 11.384 -9.081 -23.495 1.00 90.62 97 LEU A O 1
ATOM 778 N N . ILE A 1 98 ? 13.039 -8.071 -24.622 1.00 89.62 98 ILE A N 1
ATOM 779 C CA . ILE A 1 98 ? 13.354 -9.225 -25.471 1.00 89.62 98 ILE A CA 1
ATOM 780 C C . ILE A 1 98 ? 14.723 -9.788 -25.073 1.00 89.62 98 ILE A C 1
ATOM 782 O O . ILE A 1 98 ? 15.689 -9.041 -24.913 1.00 89.62 98 ILE A O 1
ATOM 786 N N . SER A 1 99 ? 14.809 -11.108 -24.906 1.00 88.12 99 SER A N 1
ATOM 787 C CA . SER A 1 99 ? 16.057 -11.834 -24.643 1.00 88.12 99 SER A CA 1
ATOM 788 C C . SER A 1 99 ? 16.047 -13.157 -25.397 1.00 88.12 99 SER A C 1
ATOM 790 O O . SER A 1 99 ? 15.057 -13.881 -25.330 1.00 88.12 99 SER A O 1
ATOM 792 N N . ASP A 1 100 ? 17.111 -13.444 -26.151 1.00 83.75 100 ASP A N 1
ATOM 793 C CA . ASP A 1 100 ? 17.305 -14.685 -26.918 1.00 83.75 100 ASP A CA 1
ATOM 794 C C . ASP A 1 100 ? 16.072 -15.118 -27.769 1.00 83.75 100 ASP A C 1
ATOM 796 O O . ASP A 1 100 ? 15.801 -16.299 -27.966 1.00 83.75 100 ASP A O 1
ATOM 800 N N . GLY A 1 101 ? 15.309 -14.148 -28.301 1.00 80.75 101 GLY A N 1
ATOM 801 C CA . GLY A 1 101 ? 14.105 -14.378 -29.126 1.00 80.75 101 GLY A CA 1
ATOM 802 C C . GLY A 1 101 ? 12.793 -14.602 -28.353 1.00 80.75 101 GLY A C 1
ATOM 803 O O . GLY A 1 101 ? 11.754 -14.877 -28.961 1.00 80.75 101 GLY A O 1
ATOM 804 N N . ILE A 1 102 ? 12.817 -14.458 -27.028 1.00 87.00 102 ILE A N 1
ATOM 805 C CA . ILE A 1 102 ? 11.652 -14.526 -26.139 1.00 87.00 102 ILE A CA 1
ATOM 806 C C . ILE A 1 102 ? 11.294 -13.109 -25.674 1.00 87.00 102 ILE A C 1
ATOM 808 O O . ILE A 1 102 ? 12.163 -12.351 -25.244 1.00 87.00 102 ILE A O 1
ATOM 812 N N . MET A 1 103 ? 10.012 -12.746 -25.756 1.00 88.25 103 MET A N 1
ATOM 813 C CA . MET A 1 103 ? 9.474 -11.484 -25.248 1.00 88.25 103 MET A CA 1
ATOM 814 C C . MET A 1 103 ? 8.858 -11.678 -23.861 1.00 88.25 103 MET A C 1
ATOM 816 O O . MET A 1 103 ? 7.889 -12.418 -23.685 1.00 88.25 103 MET A O 1
ATOM 820 N N . PHE A 1 104 ? 9.397 -10.953 -22.890 1.00 89.75 104 PHE A N 1
ATOM 821 C CA . PHE A 1 104 ? 8.901 -10.857 -21.527 1.00 89.75 104 PHE A CA 1
ATOM 822 C C . PHE A 1 104 ? 8.037 -9.603 -21.410 1.00 89.75 104 PHE A C 1
ATOM 824 O O . PHE A 1 104 ? 8.542 -8.485 -21.515 1.00 89.75 104 PHE A O 1
ATOM 831 N N . VAL A 1 105 ? 6.736 -9.798 -21.196 1.00 90.44 105 VAL A N 1
ATOM 832 C CA . VAL A 1 105 ? 5.781 -8.721 -20.906 1.00 90.44 105 VAL A CA 1
ATOM 833 C C . VAL A 1 105 ? 5.582 -8.678 -19.395 1.00 90.44 105 VAL A C 1
ATOM 835 O O . VAL A 1 105 ? 5.058 -9.629 -18.808 1.00 90.44 105 VAL A O 1
ATOM 838 N N . ILE A 1 106 ? 6.036 -7.598 -18.758 1.00 92.56 106 ILE A N 1
ATOM 839 C CA . ILE A 1 106 ? 5.996 -7.437 -17.302 1.00 92.56 106 ILE A CA 1
ATOM 840 C C . ILE A 1 106 ? 5.318 -6.128 -16.943 1.00 92.56 106 ILE A C 1
ATOM 842 O O . ILE A 1 106 ? 5.764 -5.047 -17.313 1.00 92.56 106 ILE A O 1
ATOM 846 N N . LYS A 1 107 ? 4.267 -6.234 -16.139 1.00 94.06 107 LYS A N 1
ATOM 847 C CA . LYS A 1 107 ? 3.567 -5.097 -15.555 1.00 94.06 107 LYS A CA 1
ATOM 848 C C . LYS A 1 107 ? 4.142 -4.813 -14.173 1.00 94.06 107 LYS A C 1
ATOM 850 O O . LYS A 1 107 ? 3.932 -5.583 -13.238 1.00 94.06 107 LYS A O 1
ATOM 855 N N . VAL A 1 108 ? 4.881 -3.717 -14.049 1.00 95.25 108 VAL A N 1
ATOM 856 C CA . VAL A 1 108 ? 5.490 -3.264 -12.795 1.00 95.25 108 VAL A CA 1
ATOM 857 C C . VAL A 1 108 ? 4.534 -2.310 -12.086 1.00 95.25 108 VAL A C 1
ATOM 859 O O . VAL A 1 108 ? 4.076 -1.324 -12.663 1.00 95.25 108 VAL A O 1
ATOM 862 N N . VAL A 1 109 ? 4.238 -2.583 -10.820 1.00 94.69 109 VAL A N 1
ATOM 863 C CA . VAL A 1 109 ? 3.326 -1.804 -9.978 1.00 94.69 109 VAL A CA 1
ATOM 864 C C . VAL A 1 109 ? 4.092 -1.267 -8.777 1.00 94.69 109 VAL A C 1
ATOM 866 O O . VAL A 1 109 ? 4.675 -2.034 -8.017 1.00 94.69 109 VAL A O 1
ATOM 869 N N . ARG A 1 110 ? 4.068 0.046 -8.554 1.00 92.50 110 ARG A N 1
ATOM 870 C CA . ARG A 1 110 ? 4.593 0.653 -7.328 1.00 92.50 110 ARG A CA 1
ATOM 871 C C . ARG A 1 110 ? 3.538 0.562 -6.224 1.00 92.50 110 ARG A C 1
ATOM 873 O O . ARG A 1 110 ? 2.479 1.186 -6.324 1.00 92.50 110 ARG A O 1
ATOM 880 N N . THR A 1 111 ? 3.838 -0.205 -5.177 1.00 89.06 111 THR A N 1
ATOM 881 C CA . THR A 1 111 ? 2.950 -0.461 -4.024 1.00 89.06 111 THR A CA 1
ATOM 882 C C . THR A 1 111 ? 3.448 0.175 -2.723 1.00 89.06 111 THR A C 1
ATOM 884 O O . THR A 1 111 ? 2.818 0.030 -1.681 1.00 89.06 111 THR A O 1
ATOM 887 N N . GLY A 1 112 ? 4.554 0.916 -2.770 1.00 85.56 112 GLY A N 1
ATOM 888 C CA . GLY A 1 112 ? 4.986 1.799 -1.693 1.00 85.56 112 GLY A CA 1
ATOM 889 C C . GLY A 1 112 ? 6.231 2.597 -2.071 1.00 85.56 112 GLY A C 1
ATOM 890 O O . GLY A 1 112 ? 6.629 2.647 -3.236 1.00 85.56 112 GLY A O 1
ATOM 891 N N . GLY A 1 113 ? 6.881 3.193 -1.067 1.00 80.75 113 GLY A N 1
ATOM 892 C CA . GLY A 1 113 ? 8.126 3.950 -1.252 1.00 80.75 113 GLY A CA 1
ATOM 893 C C . GLY A 1 113 ? 9.235 3.118 -1.911 1.00 80.75 113 GLY A C 1
ATOM 894 O O . GLY A 1 113 ? 9.724 3.505 -2.975 1.00 80.75 113 GLY A O 1
ATOM 895 N N . ASN A 1 114 ? 9.539 1.956 -1.312 1.00 84.44 114 ASN A N 1
ATOM 896 C CA . ASN A 1 114 ? 10.556 0.982 -1.750 1.00 84.44 114 ASN A CA 1
ATOM 897 C C . ASN A 1 114 ? 9.963 -0.327 -2.314 1.00 84.44 114 ASN A C 1
ATOM 899 O O . ASN A 1 114 ? 10.709 -1.182 -2.781 1.00 84.44 114 ASN A O 1
ATOM 903 N N . TRP A 1 115 ? 8.642 -0.518 -2.238 1.00 89.56 115 TRP A N 1
ATOM 904 C CA . TRP A 1 115 ? 7.986 -1.784 -2.582 1.00 89.56 115 TRP A CA 1
ATOM 905 C C . TRP A 1 115 ? 7.406 -1.756 -3.995 1.00 89.56 115 TRP A C 1
ATOM 907 O O . TRP A 1 115 ? 6.626 -0.862 -4.345 1.00 89.56 115 TRP A O 1
ATOM 917 N N . PHE A 1 116 ? 7.754 -2.774 -4.777 1.00 92.19 116 PHE A N 1
ATOM 918 C CA . PHE A 1 116 ? 7.301 -2.961 -6.147 1.00 92.19 116 PHE A CA 1
ATOM 919 C C . PHE A 1 116 ? 6.746 -4.367 -6.325 1.00 92.19 116 PHE A C 1
ATOM 921 O O . PHE A 1 116 ? 7.298 -5.335 -5.814 1.00 92.19 116 PHE A O 1
ATOM 928 N N . HIS A 1 117 ? 5.665 -4.478 -7.084 1.00 92.50 117 HIS A N 1
ATOM 929 C CA . HIS A 1 117 ? 5.101 -5.752 -7.487 1.00 92.50 117 HIS A CA 1
ATOM 930 C C . HIS A 1 117 ? 5.274 -5.960 -8.990 1.00 92.50 117 HIS A C 1
ATOM 932 O O . HIS A 1 117 ? 5.011 -5.060 -9.786 1.00 92.50 117 HIS A O 1
ATOM 938 N N . LEU A 1 118 ? 5.705 -7.156 -9.376 1.00 92.62 118 LEU A N 1
ATOM 939 C CA . LEU A 1 118 ? 5.890 -7.570 -10.762 1.00 92.62 118 LEU A CA 1
ATOM 940 C C . LEU A 1 118 ? 4.773 -8.538 -11.132 1.00 92.62 118 LEU A C 1
ATOM 942 O O . LEU A 1 118 ? 4.590 -9.559 -10.468 1.00 92.62 118 LEU A O 1
ATOM 946 N N . ILE A 1 119 ? 4.029 -8.206 -12.185 1.00 91.50 119 ILE A N 1
ATOM 947 C CA . ILE A 1 119 ? 2.959 -9.037 -12.728 1.00 91.50 119 ILE A CA 1
ATOM 948 C C . ILE A 1 119 ? 3.396 -9.582 -14.086 1.00 91.50 119 ILE A C 1
ATOM 950 O O . ILE A 1 119 ? 3.623 -8.822 -15.028 1.00 91.50 119 ILE A O 1
ATOM 954 N N . CYS A 1 120 ? 3.472 -10.905 -14.194 1.00 88.94 120 CYS A N 1
ATOM 955 C CA . CYS A 1 120 ? 3.748 -11.625 -15.436 1.00 88.94 120 CYS A CA 1
ATOM 956 C C . CYS A 1 120 ? 2.927 -12.919 -15.440 1.00 88.94 120 CYS A C 1
ATOM 958 O O . CYS A 1 120 ? 2.866 -13.602 -14.420 1.00 88.94 120 CYS A O 1
ATOM 960 N N . ASN A 1 121 ? 2.256 -13.242 -16.550 1.00 85.81 121 ASN A N 1
ATOM 961 C CA . ASN A 1 121 ? 1.450 -14.466 -16.713 1.00 85.81 121 ASN A CA 1
ATOM 962 C C . ASN A 1 121 ? 0.476 -14.751 -15.550 1.00 85.81 121 ASN A C 1
ATOM 964 O O . ASN A 1 121 ? 0.381 -15.865 -15.039 1.00 85.81 121 ASN A O 1
ATOM 968 N N . ASN A 1 122 ? -0.236 -13.708 -15.110 1.00 80.50 122 ASN A N 1
ATOM 969 C CA . ASN A 1 122 ? -1.140 -13.697 -13.952 1.00 80.50 122 ASN A CA 1
ATOM 970 C C . ASN A 1 122 ? -0.514 -14.096 -12.596 1.00 80.50 122 ASN A C 1
ATOM 972 O O . ASN A 1 122 ? -1.219 -14.338 -11.614 1.00 80.50 122 ASN A O 1
ATOM 976 N N . GLN A 1 123 ? 0.812 -14.149 -12.513 1.00 85.19 123 GLN A N 1
ATOM 977 C CA . GLN A 1 123 ? 1.542 -14.249 -11.258 1.00 85.19 123 GLN A CA 1
ATOM 978 C C . GLN A 1 123 ? 1.907 -12.865 -10.741 1.00 85.19 123 GLN A C 1
ATOM 980 O O . GLN A 1 123 ? 1.990 -11.910 -11.507 1.00 85.19 123 GLN A O 1
ATOM 985 N N . LEU A 1 124 ? 2.130 -12.784 -9.433 1.00 87.56 124 LEU A N 1
ATOM 986 C CA . LEU A 1 124 ? 2.423 -11.559 -8.711 1.00 87.56 124 LEU A CA 1
ATOM 987 C C . LEU A 1 124 ? 3.605 -11.837 -7.778 1.00 87.56 124 LEU A C 1
ATOM 989 O O . LEU A 1 124 ? 3.524 -12.744 -6.951 1.00 87.56 124 LEU A O 1
ATOM 993 N N . ILE A 1 125 ? 4.680 -11.069 -7.928 1.00 88.44 125 ILE A N 1
ATOM 994 C CA . ILE A 1 125 ? 5.900 -11.154 -7.114 1.00 88.44 125 ILE A CA 1
ATOM 995 C C . ILE A 1 125 ? 6.110 -9.817 -6.425 1.00 88.44 125 ILE A C 1
ATOM 997 O O . ILE A 1 125 ? 6.019 -8.786 -7.087 1.00 88.44 125 ILE A O 1
ATOM 1001 N N . CYS A 1 126 ? 6.414 -9.823 -5.129 1.00 87.00 126 CYS A N 1
ATOM 1002 C CA . CYS A 1 126 ? 6.792 -8.618 -4.399 1.00 87.00 126 CYS A CA 1
ATOM 1003 C C . CYS A 1 126 ? 8.316 -8.515 -4.304 1.00 87.00 126 CYS A C 1
ATOM 1005 O O . CYS A 1 126 ? 8.976 -9.467 -3.898 1.00 87.00 126 CYS A O 1
ATOM 1007 N N . VAL A 1 127 ? 8.863 -7.349 -4.637 1.00 89.75 127 VAL A N 1
ATOM 1008 C CA . VAL A 1 127 ? 10.295 -7.050 -4.594 1.00 89.75 127 VAL A CA 1
ATOM 1009 C C . VAL A 1 127 ? 10.518 -5.753 -3.825 1.00 89.75 127 VAL A C 1
ATOM 1011 O O . VAL A 1 127 ? 9.791 -4.769 -3.999 1.00 89.75 127 VAL A O 1
ATOM 1014 N N . GLU A 1 128 ? 11.543 -5.741 -2.983 1.00 89.75 128 GLU A N 1
ATOM 1015 C CA . GLU A 1 128 ? 11.970 -4.558 -2.245 1.00 89.75 128 GLU A CA 1
ATOM 1016 C C . GLU A 1 128 ? 13.169 -3.911 -2.948 1.00 89.75 128 GLU A C 1
ATOM 1018 O O . GLU A 1 128 ? 14.110 -4.596 -3.348 1.00 89.75 128 GLU A O 1
ATOM 1023 N N . VAL A 1 129 ? 13.146 -2.590 -3.135 1.00 90.31 129 VAL A N 1
ATOM 1024 C CA . VAL A 1 129 ? 14.165 -1.880 -3.915 1.00 90.31 129 VAL A CA 1
ATOM 1025 C C . VAL A 1 129 ? 14.652 -0.626 -3.195 1.00 90.31 129 VAL A C 1
ATOM 1027 O O . VAL A 1 129 ? 13.874 0.273 -2.876 1.00 90.31 129 VAL A O 1
ATOM 1030 N N . TYR A 1 130 ? 15.970 -0.532 -3.018 1.00 90.12 130 TYR A N 1
ATOM 1031 C CA . TYR A 1 130 ? 16.654 0.611 -2.416 1.00 90.12 130 TYR A CA 1
ATOM 1032 C C . TYR A 1 130 ? 17.518 1.341 -3.447 1.00 90.12 130 TYR A C 1
ATOM 1034 O O . TYR A 1 130 ? 18.321 0.729 -4.151 1.00 90.12 130 TYR A O 1
ATOM 1042 N N . ARG A 1 131 ? 17.392 2.670 -3.522 1.00 88.25 131 ARG A N 1
ATOM 1043 C CA . ARG A 1 131 ? 18.212 3.513 -4.409 1.00 88.25 131 ARG A CA 1
ATOM 1044 C C . ARG A 1 131 ? 19.595 3.761 -3.799 1.00 88.25 131 ARG A C 1
ATOM 1046 O O . ARG A 1 131 ? 19.697 4.172 -2.647 1.00 88.25 131 ARG A O 1
ATOM 1053 N N . MET A 1 132 ? 20.649 3.556 -4.586 1.00 87.81 132 MET A N 1
ATOM 1054 C CA . MET A 1 132 ? 22.037 3.859 -4.220 1.00 87.81 132 MET A CA 1
ATOM 1055 C C . MET A 1 132 ? 22.483 5.217 -4.775 1.00 87.81 132 MET A C 1
ATOM 1057 O O . MET A 1 132 ? 21.945 5.723 -5.765 1.00 87.81 132 MET A O 1
ATOM 1061 N N . SER A 1 133 ? 23.548 5.778 -4.202 1.00 79.25 133 SER A N 1
ATOM 1062 C CA . SER A 1 133 ? 24.275 6.885 -4.825 1.00 79.25 133 SER A CA 1
ATOM 1063 C C . SER A 1 133 ? 24.840 6.465 -6.194 1.00 79.25 133 SER A C 1
ATOM 1065 O O . SER A 1 133 ? 25.356 5.360 -6.374 1.00 79.25 133 SER A O 1
ATOM 1067 N N . GLY A 1 134 ? 24.716 7.347 -7.191 1.00 77.62 134 GLY A N 1
ATOM 1068 C CA . GLY A 1 134 ? 25.181 7.079 -8.557 1.00 77.62 134 GLY A CA 1
ATOM 1069 C C . GLY A 1 134 ? 24.260 6.193 -9.412 1.00 77.62 134 GLY A C 1
ATOM 1070 O O . GLY A 1 134 ? 24.746 5.573 -10.352 1.00 77.62 134 GLY A O 1
ATOM 1071 N N . GLY A 1 135 ? 22.958 6.118 -9.105 1.00 80.94 135 GLY A N 1
ATOM 1072 C CA . GLY A 1 135 ? 21.948 5.511 -9.990 1.00 80.94 135 GLY A CA 1
ATOM 1073 C C . GLY A 1 135 ? 21.846 3.982 -9.946 1.00 80.94 135 GLY A C 1
ATOM 1074 O O . GLY A 1 135 ? 21.147 3.395 -10.767 1.00 80.94 135 GLY A O 1
ATOM 1075 N N . GLY A 1 136 ? 22.525 3.331 -9.000 1.00 88.94 136 GLY A N 1
ATOM 1076 C CA . GLY A 1 136 ? 22.338 1.903 -8.730 1.00 88.94 136 GLY A CA 1
ATOM 1077 C C . GLY A 1 136 ? 21.076 1.617 -7.924 1.00 88.94 136 GLY A C 1
ATOM 1078 O O . GLY A 1 136 ? 20.582 2.487 -7.204 1.00 88.94 136 GLY A O 1
ATOM 1079 N N . LEU A 1 137 ? 20.601 0.378 -7.994 1.00 92.62 137 LEU A N 1
ATOM 1080 C CA . LEU A 1 137 ? 19.528 -0.152 -7.157 1.00 92.62 137 LEU A CA 1
ATOM 1081 C C . LEU A 1 137 ? 20.010 -1.422 -6.446 1.00 92.62 137 LEU A C 1
ATOM 1083 O O . LEU A 1 137 ? 20.550 -2.320 -7.095 1.00 92.62 137 LEU A O 1
ATOM 1087 N N . ILE A 1 138 ? 19.767 -1.518 -5.140 1.00 92.50 138 ILE A N 1
ATOM 1088 C CA . ILE A 1 138 ? 19.819 -2.791 -4.414 1.00 92.50 138 ILE A CA 1
ATOM 1089 C C . ILE A 1 138 ? 18.427 -3.406 -4.511 1.00 92.50 138 ILE A C 1
ATOM 1091 O O . ILE A 1 138 ? 17.450 -2.785 -4.090 1.00 92.50 138 ILE A O 1
ATOM 1095 N N . VAL A 1 139 ? 18.344 -4.603 -5.081 1.00 91.06 139 VAL A N 1
ATOM 1096 C CA . VAL A 1 139 ? 17.102 -5.356 -5.269 1.00 91.06 139 VAL A CA 1
ATOM 1097 C C . VAL A 1 139 ? 17.101 -6.519 -4.282 1.00 91.06 139 VAL A C 1
ATOM 1099 O O . VAL A 1 139 ? 17.988 -7.367 -4.338 1.00 91.06 139 VAL A O 1
ATOM 1102 N N . SER A 1 140 ? 16.132 -6.541 -3.370 1.00 89.06 140 SER A N 1
ATOM 1103 C CA . SER A 1 140 ? 15.979 -7.537 -2.307 1.00 89.06 140 SER A CA 1
ATOM 1104 C C . SER A 1 140 ? 14.755 -8.417 -2.581 1.00 89.06 140 SER A C 1
ATOM 1106 O O . SER A 1 140 ? 13.647 -7.920 -2.809 1.00 89.06 140 SER A O 1
ATOM 1108 N N . HIS A 1 141 ? 14.970 -9.734 -2.601 1.00 83.25 141 HIS A N 1
ATOM 1109 C CA . HIS A 1 141 ? 13.946 -10.750 -2.845 1.00 83.25 141 HIS A CA 1
ATOM 1110 C C . HIS A 1 141 ? 14.319 -12.052 -2.127 1.00 83.25 141 HIS A C 1
ATOM 1112 O O . HIS A 1 141 ? 15.446 -12.519 -2.263 1.00 83.25 141 HIS A O 1
ATOM 1118 N N . GLU A 1 142 ? 13.382 -12.644 -1.377 1.00 71.44 142 GLU A N 1
ATOM 1119 C CA . GLU A 1 142 ? 13.558 -13.931 -0.670 1.00 71.44 142 GLU A CA 1
ATOM 1120 C C . GLU A 1 142 ? 14.899 -14.065 0.086 1.00 71.44 142 GLU A C 1
ATOM 1122 O O . GLU A 1 142 ? 15.615 -15.057 -0.014 1.00 71.44 142 GLU A O 1
ATOM 1127 N N . ASN A 1 143 ? 15.236 -13.036 0.869 1.00 70.94 143 ASN A N 1
ATOM 1128 C CA . ASN A 1 143 ? 16.468 -12.905 1.662 1.00 70.94 143 ASN A CA 1
ATOM 1129 C C . ASN A 1 143 ? 17.785 -12.802 0.858 1.00 70.94 143 ASN A C 1
ATOM 1131 O O . ASN A 1 143 ? 18.848 -12.694 1.470 1.00 70.94 143 ASN A O 1
ATOM 1135 N N . ALA A 1 144 ? 17.744 -12.775 -0.476 1.00 81.75 144 ALA A N 1
ATOM 1136 C CA . ALA A 1 144 ? 18.881 -12.412 -1.319 1.00 81.75 144 ALA A CA 1
ATOM 1137 C C . ALA A 1 144 ? 18.843 -10.913 -1.669 1.00 81.75 144 ALA A C 1
ATOM 1139 O O . ALA A 1 144 ? 17.773 -10.316 -1.789 1.00 81.75 144 ALA A O 1
ATOM 1140 N N . SER A 1 145 ? 20.012 -10.287 -1.821 1.00 89.44 145 SER A N 1
ATOM 1141 C CA . SER A 1 145 ? 20.152 -8.870 -2.182 1.00 89.44 145 SER A CA 1
ATOM 1142 C C . SER A 1 145 ? 21.176 -8.704 -3.297 1.00 89.44 145 SER A C 1
ATOM 1144 O O . SER A 1 145 ? 22.329 -9.086 -3.125 1.00 89.44 145 SER A O 1
ATOM 1146 N N . TYR A 1 146 ? 20.749 -8.102 -4.404 1.00 89.50 146 TYR A N 1
ATOM 1147 C CA . TYR A 1 146 ? 21.522 -7.945 -5.636 1.00 89.50 146 TYR A CA 1
ATOM 1148 C C . TYR A 1 146 ? 21.852 -6.472 -5.880 1.00 89.50 146 TYR A C 1
ATOM 1150 O O . TYR A 1 146 ? 20.964 -5.617 -5.809 1.00 89.50 146 TYR A O 1
ATOM 1158 N N . MET A 1 147 ? 23.105 -6.154 -6.206 1.00 90.44 147 MET A N 1
ATOM 1159 C CA . MET A 1 147 ? 23.522 -4.806 -6.598 1.00 90.44 147 MET A CA 1
ATOM 1160 C C . MET A 1 147 ? 23.406 -4.654 -8.112 1.00 90.44 147 MET A C 1
ATOM 1162 O O . MET A 1 147 ? 24.075 -5.349 -8.878 1.00 90.44 147 MET A O 1
ATOM 1166 N N . THR A 1 148 ? 22.550 -3.732 -8.557 1.00 91.56 148 THR A N 1
ATOM 1167 C CA . THR A 1 148 ? 22.148 -3.646 -9.966 1.00 91.56 148 THR A CA 1
ATOM 1168 C C . THR A 1 148 ? 22.298 -2.243 -10.546 1.00 91.56 148 THR A C 1
ATOM 1170 O O . THR A 1 148 ? 21.938 -1.243 -9.921 1.00 91.56 148 THR A O 1
ATOM 1173 N N . TYR A 1 149 ? 22.784 -2.164 -11.782 1.00 91.00 149 TYR A N 1
ATOM 1174 C CA . TYR A 1 149 ? 22.956 -0.920 -12.537 1.00 91.00 149 TYR A CA 1
ATOM 1175 C C . TYR A 1 149 ? 22.404 -1.104 -13.946 1.00 91.00 149 TYR A C 1
ATOM 1177 O O . TYR A 1 149 ? 22.765 -2.068 -14.614 1.00 91.00 149 TYR A O 1
ATOM 1185 N N . CYS A 1 150 ? 21.564 -0.188 -14.427 1.00 90.81 150 CYS A N 1
ATOM 1186 C CA . CYS A 1 150 ? 21.014 -0.252 -15.778 1.00 90.81 150 CYS A CA 1
ATOM 1187 C C . CYS A 1 150 ? 21.409 0.976 -16.601 1.00 90.81 150 CYS A C 1
ATOM 1189 O O . CYS A 1 150 ? 21.218 2.113 -16.179 1.00 90.81 150 CYS A O 1
ATOM 1191 N N . HIS A 1 151 ? 21.916 0.727 -17.805 1.00 88.38 151 HIS A N 1
ATOM 1192 C CA . HIS A 1 151 ? 22.186 1.731 -18.824 1.00 88.38 151 HIS A CA 1
ATOM 1193 C C . HIS A 1 151 ? 21.210 1.535 -19.986 1.00 88.38 151 HIS A C 1
ATOM 1195 O O . HIS A 1 151 ? 21.104 0.446 -20.552 1.00 88.38 151 HIS A O 1
ATOM 1201 N N . GLU A 1 152 ? 20.486 2.593 -20.336 1.00 86.69 152 GLU A N 1
ATOM 1202 C CA . GLU A 1 152 ? 19.605 2.611 -21.500 1.00 86.69 152 GLU A CA 1
ATOM 1203 C C . GLU A 1 152 ? 20.433 2.824 -22.778 1.00 86.69 152 GLU A C 1
ATOM 1205 O O . GLU A 1 152 ? 21.205 3.776 -22.872 1.00 86.69 152 GLU A O 1
ATOM 1210 N N . LEU A 1 153 ? 20.274 1.931 -23.758 1.00 83.88 153 LEU A N 1
ATOM 1211 C CA . LEU A 1 153 ? 20.888 2.017 -25.084 1.00 83.88 153 LEU A CA 1
ATOM 1212 C C . LEU A 1 153 ? 19.824 2.396 -26.132 1.00 83.88 153 LEU A C 1
ATOM 1214 O O . LEU A 1 153 ? 18.615 2.355 -25.867 1.00 83.88 153 LEU A O 1
ATOM 1218 N N . SER A 1 154 ? 20.257 2.729 -27.351 1.00 75.56 154 SER A N 1
ATOM 1219 C CA . SER A 1 154 ? 19.351 3.049 -28.468 1.00 75.56 154 SER A CA 1
ATOM 1220 C C . SER A 1 154 ? 18.402 1.890 -28.801 1.00 75.56 154 SER A C 1
ATOM 1222 O O . SER A 1 154 ? 17.193 2.094 -28.889 1.00 75.56 154 SER A O 1
ATOM 1224 N N . HIS A 1 155 ? 18.936 0.669 -28.905 1.00 75.38 155 HIS A N 1
ATOM 1225 C CA . HIS A 1 155 ? 18.198 -0.538 -29.310 1.00 75.38 155 HIS A CA 1
ATOM 1226 C C . HIS A 1 155 ? 17.848 -1.488 -28.147 1.00 75.38 155 HIS A C 1
ATOM 1228 O O . HIS A 1 155 ? 17.259 -2.543 -28.372 1.00 75.38 155 HIS A O 1
ATOM 1234 N N . GLY A 1 156 ? 18.190 -1.140 -26.901 1.00 86.44 156 GLY A N 1
ATOM 1235 C CA . GLY A 1 156 ? 18.066 -2.063 -25.771 1.00 86.44 156 GLY A CA 1
ATOM 1236 C C . GLY A 1 156 ? 18.400 -1.465 -24.406 1.00 86.44 156 GLY A C 1
ATOM 1237 O O . GLY A 1 156 ? 18.463 -0.248 -24.234 1.00 86.44 156 GLY A O 1
ATOM 1238 N N . TYR A 1 157 ? 18.647 -2.347 -23.444 1.00 90.94 157 TYR A N 1
ATOM 1239 C CA . TYR A 1 157 ? 19.083 -2.060 -22.083 1.00 90.94 157 TYR A CA 1
ATOM 1240 C C . TYR A 1 157 ? 20.276 -2.953 -21.732 1.00 90.94 157 TYR A C 1
ATOM 1242 O O . TYR A 1 157 ? 20.262 -4.154 -22.007 1.00 90.94 157 TYR A O 1
ATOM 1250 N N . ARG A 1 158 ? 21.303 -2.374 -21.104 1.00 90.00 158 ARG A N 1
ATOM 1251 C CA . ARG A 1 158 ? 22.434 -3.104 -20.517 1.00 90.00 158 ARG A CA 1
ATOM 1252 C C . ARG A 1 158 ? 22.308 -3.051 -19.002 1.00 90.00 158 ARG A C 1
ATOM 1254 O O . ARG A 1 158 ? 22.453 -1.976 -18.420 1.00 90.00 158 ARG A O 1
ATOM 1261 N N . THR A 1 159 ? 22.071 -4.188 -18.361 1.00 90.38 159 THR A N 1
ATOM 1262 C CA . THR A 1 159 ? 21.914 -4.270 -16.904 1.00 90.38 159 THR A CA 1
ATOM 1263 C C . THR A 1 159 ? 23.018 -5.128 -16.307 1.00 90.38 159 THR A C 1
ATOM 1265 O O . THR A 1 159 ? 23.153 -6.295 -16.653 1.00 90.38 159 THR A O 1
ATOM 1268 N N . VAL A 1 160 ? 23.811 -4.545 -15.412 1.00 89.50 160 VAL A N 1
ATOM 1269 C CA . VAL A 1 160 ? 24.851 -5.237 -14.646 1.00 89.50 160 VAL A CA 1
ATOM 1270 C C . VAL A 1 160 ? 24.254 -5.650 -13.306 1.00 89.50 160 VAL A C 1
ATOM 1272 O O . VAL A 1 160 ? 23.673 -4.807 -12.622 1.00 89.50 160 VAL A O 1
ATOM 1275 N N . ILE A 1 161 ? 24.384 -6.925 -12.944 1.00 89.56 161 ILE A N 1
ATOM 1276 C CA . ILE A 1 161 ? 23.891 -7.523 -11.695 1.00 89.56 161 ILE A CA 1
ATOM 1277 C C . ILE A 1 161 ? 25.069 -8.258 -11.063 1.00 89.56 161 ILE A C 1
ATOM 1279 O O . ILE A 1 161 ? 25.610 -9.165 -11.690 1.00 89.56 161 ILE A O 1
ATOM 1283 N N . ASP A 1 162 ? 25.505 -7.833 -9.876 1.00 84.25 162 ASP A N 1
ATOM 1284 C CA . ASP A 1 162 ? 26.651 -8.408 -9.146 1.00 84.25 162 ASP A CA 1
ATOM 1285 C C . ASP A 1 162 ? 27.889 -8.660 -10.038 1.00 84.25 162 ASP A C 1
ATOM 1287 O O . ASP A 1 162 ? 28.511 -9.723 -10.025 1.00 84.25 162 ASP A O 1
ATOM 1291 N N . ASN A 1 163 ? 28.236 -7.649 -10.845 1.00 80.00 163 ASN A N 1
ATOM 1292 C CA . ASN A 1 163 ? 29.339 -7.652 -11.817 1.00 80.00 163 ASN A CA 1
ATOM 1293 C C . ASN A 1 163 ? 29.218 -8.686 -12.960 1.00 80.00 163 ASN A C 1
ATOM 1295 O O . ASN A 1 163 ? 30.229 -9.091 -13.531 1.00 80.00 163 ASN A O 1
ATOM 1299 N N . ARG A 1 164 ? 27.988 -9.073 -13.327 1.00 85.12 164 ARG A N 1
ATOM 1300 C CA . ARG A 1 164 ? 27.663 -9.827 -14.550 1.00 85.12 164 ARG A CA 1
ATOM 1301 C C . ARG A 1 164 ? 26.728 -9.013 -15.444 1.00 85.12 164 ARG A C 1
ATOM 1303 O O . ARG A 1 164 ? 25.713 -8.507 -14.959 1.00 85.12 164 ARG A O 1
ATOM 1310 N N . THR A 1 165 ? 27.017 -8.904 -16.739 1.00 87.50 165 THR A N 1
ATOM 1311 C CA . THR A 1 165 ? 26.199 -8.108 -17.666 1.00 87.50 165 THR A CA 1
ATOM 1312 C C . THR A 1 165 ? 25.108 -8.930 -18.366 1.00 87.50 165 THR A C 1
ATOM 1314 O O . THR A 1 165 ? 25.372 -9.926 -19.035 1.00 87.50 165 THR A O 1
ATOM 1317 N N . CYS A 1 166 ? 23.870 -8.441 -18.288 1.00 87.75 166 CYS A N 1
ATOM 1318 C CA . CYS A 1 166 ? 22.735 -8.830 -19.123 1.00 87.75 166 CYS A CA 1
ATOM 1319 C C . CYS A 1 166 ? 22.445 -7.759 -20.188 1.00 87.75 166 CYS A C 1
ATOM 1321 O O . CYS A 1 166 ? 22.571 -6.555 -19.942 1.00 87.75 166 CYS A O 1
ATOM 1323 N N . LEU A 1 167 ? 21.995 -8.207 -21.360 1.00 89.19 167 LEU A N 1
ATOM 1324 C CA . LEU A 1 167 ? 21.539 -7.369 -22.467 1.00 89.19 167 LEU A CA 1
ATOM 1325 C C . LEU A 1 167 ? 20.101 -7.755 -22.820 1.00 89.19 167 LEU A C 1
ATOM 1327 O O . LEU A 1 167 ? 19.801 -8.936 -22.992 1.00 89.19 167 LEU A O 1
ATOM 1331 N N . PHE A 1 168 ? 19.238 -6.750 -22.931 1.00 91.12 168 PHE A N 1
ATOM 1332 C CA . PHE A 1 168 ? 17.844 -6.894 -23.341 1.00 91.12 168 PHE A CA 1
ATOM 1333 C C . PHE A 1 168 ? 17.558 -5.982 -24.521 1.00 91.12 168 PHE A C 1
ATOM 1335 O O . PHE A 1 168 ? 17.918 -4.806 -24.500 1.00 91.12 168 PHE A O 1
ATOM 1342 N N . GLU A 1 169 ? 16.899 -6.503 -25.545 1.00 88.00 169 GLU A N 1
ATOM 1343 C CA . GLU A 1 169 ? 16.502 -5.725 -26.713 1.00 88.00 169 GLU A CA 1
ATOM 1344 C C . GLU A 1 169 ? 15.144 -5.054 -26.469 1.00 88.00 169 GLU A C 1
ATOM 1346 O O . GLU A 1 169 ? 14.261 -5.604 -25.802 1.00 88.00 169 GLU A O 1
ATOM 1351 N N . LYS A 1 170 ? 14.985 -3.840 -27.004 1.00 84.88 170 LYS A N 1
ATOM 1352 C CA . LYS A 1 170 ? 13.690 -3.154 -27.075 1.00 84.88 170 LYS A CA 1
ATOM 1353 C C . LYS A 1 170 ? 12.882 -3.743 -28.228 1.00 84.88 170 LYS A C 1
ATOM 1355 O O . LYS A 1 170 ? 13.436 -4.008 -29.295 1.00 84.88 170 LYS A O 1
ATOM 1360 N N . GLU A 1 171 ? 11.572 -3.872 -28.039 1.00 76.38 171 GLU A N 1
ATOM 1361 C CA . GLU A 1 171 ? 10.647 -4.230 -29.116 1.00 76.38 171 GLU A CA 1
ATOM 1362 C C . GLU A 1 171 ? 10.741 -3.198 -30.255 1.00 76.38 171 GLU A C 1
ATOM 1364 O O . GLU A 1 171 ? 10.524 -2.000 -30.056 1.00 76.38 171 GLU A O 1
ATOM 1369 N N . GLN A 1 172 ? 11.119 -3.660 -31.448 1.00 73.56 172 GLN A N 1
ATOM 1370 C CA . GLN A 1 172 ? 11.307 -2.832 -32.637 1.00 73.56 172 GLN A CA 1
ATOM 1371 C C . GLN A 1 172 ? 10.416 -3.356 -33.763 1.00 73.56 172 GLN A C 1
ATOM 1373 O O . GLN A 1 172 ? 10.564 -4.494 -34.200 1.00 73.56 172 GLN A O 1
ATOM 1378 N N . ASP A 1 173 ? 9.509 -2.507 -34.247 1.00 73.12 173 ASP A N 1
ATOM 1379 C CA . ASP A 1 173 ? 8.734 -2.767 -35.460 1.00 73.12 173 ASP A CA 1
ATOM 1380 C C . ASP A 1 173 ? 9.548 -2.322 -36.693 1.00 73.12 173 ASP A C 1
ATOM 1382 O O . ASP A 1 173 ? 9.693 -1.112 -36.907 1.00 73.12 173 ASP A O 1
ATOM 1386 N N . PRO A 1 174 ? 10.066 -3.249 -37.527 1.00 78.12 174 PRO A N 1
ATOM 1387 C CA . PRO A 1 174 ? 10.817 -2.898 -38.735 1.00 78.12 174 PRO A CA 1
ATOM 1388 C C . PRO A 1 174 ? 9.963 -2.169 -39.789 1.00 78.12 174 PRO A C 1
ATOM 1390 O O . PRO A 1 174 ? 10.512 -1.578 -40.717 1.00 78.12 174 PRO A O 1
ATOM 1393 N N . SER A 1 175 ? 8.634 -2.154 -39.637 1.00 83.12 175 SER A N 1
ATOM 1394 C CA . SER A 1 175 ? 7.705 -1.398 -40.488 1.00 83.12 175 SER A CA 1
ATOM 1395 C C . SER A 1 175 ? 7.713 0.113 -40.203 1.00 83.12 175 SER A C 1
ATOM 1397 O O . SER A 1 175 ? 7.084 0.882 -40.936 1.00 83.12 175 SER A O 1
ATOM 1399 N N . VAL A 1 176 ? 8.379 0.575 -39.135 1.00 86.31 176 VAL A N 1
ATOM 1400 C CA . VAL A 1 176 ? 8.388 1.986 -38.712 1.00 86.31 176 VAL A CA 1
ATOM 1401 C C . VAL A 1 176 ? 9.821 2.496 -38.587 1.00 86.31 176 VAL A C 1
ATOM 1403 O O . VAL A 1 176 ? 10.515 2.235 -37.606 1.00 86.31 176 VAL A O 1
ATOM 1406 N N . LEU A 1 177 ? 10.248 3.300 -39.562 1.00 88.50 177 LEU A N 1
ATOM 1407 C CA . LEU A 1 177 ? 11.589 3.877 -39.610 1.00 88.50 177 LEU A CA 1
ATOM 1408 C C . LEU A 1 177 ? 11.662 5.093 -38.677 1.00 88.50 177 LEU A C 1
ATOM 1410 O O . LEU A 1 177 ? 10.968 6.097 -38.882 1.00 88.50 177 LEU A O 1
ATOM 1414 N N . ARG A 1 178 ? 12.490 5.002 -37.631 1.00 88.38 178 ARG A N 1
ATOM 1415 C CA . ARG A 1 178 ? 12.612 5.999 -36.553 1.00 88.38 178 ARG A CA 1
ATOM 1416 C C . ARG A 1 178 ? 13.997 6.640 -36.536 1.00 88.38 178 ARG A C 1
ATOM 1418 O O . ARG A 1 178 ? 14.985 5.988 -36.850 1.00 88.38 178 ARG A O 1
ATOM 1425 N N . SER A 1 179 ? 14.074 7.905 -36.123 1.00 87.56 179 SER A N 1
ATOM 1426 C CA . SER A 1 179 ? 15.354 8.586 -35.910 1.00 87.56 179 SER A CA 1
ATOM 1427 C C . SER A 1 179 ? 16.112 7.947 -34.740 1.00 87.56 179 SER A C 1
ATOM 1429 O O . SER A 1 179 ? 15.524 7.814 -33.663 1.00 87.56 179 SER A O 1
ATOM 1431 N N . PRO A 1 180 ? 17.402 7.595 -34.885 1.00 83.06 180 PRO A N 1
ATOM 1432 C CA . PRO A 1 180 ? 18.203 7.084 -33.772 1.00 83.06 180 PRO A CA 1
ATOM 1433 C C . PRO A 1 180 ? 18.577 8.182 -32.759 1.00 83.06 180 PRO A C 1
ATOM 1435 O O . PRO A 1 180 ? 18.802 7.880 -31.590 1.00 83.06 180 PRO A O 1
ATOM 1438 N N . SER A 1 181 ? 18.605 9.450 -33.189 1.00 86.19 181 SER A N 1
ATOM 1439 C CA . SER A 1 181 ? 19.149 10.584 -32.427 1.00 86.19 181 SER A CA 1
ATOM 1440 C C . SER A 1 181 ? 18.326 11.867 -32.609 1.00 86.19 181 SER A C 1
ATOM 1442 O O . SER A 1 181 ? 17.476 11.957 -33.500 1.00 86.19 181 SER A O 1
ATOM 1444 N N . THR A 1 182 ? 18.609 12.886 -31.789 1.00 86.44 182 THR A N 1
ATOM 1445 C CA . THR A 1 182 ? 18.224 14.278 -32.071 1.00 86.44 182 THR A CA 1
ATOM 1446 C C . THR A 1 182 ? 18.993 14.800 -33.284 1.00 86.44 182 THR A C 1
ATOM 1448 O O . THR A 1 182 ? 20.190 14.552 -33.417 1.00 86.44 182 THR A O 1
ATOM 1451 N N . GLY A 1 183 ? 18.333 15.558 -34.158 1.00 90.69 183 GLY A N 1
ATOM 1452 C CA . GLY A 1 183 ? 18.982 16.124 -35.341 1.00 90.69 183 GLY A CA 1
ATOM 1453 C C . GLY A 1 183 ? 18.022 16.883 -36.248 1.00 90.69 183 GLY A C 1
ATOM 1454 O O . GLY A 1 183 ? 16.914 17.236 -35.848 1.00 90.69 183 GLY A O 1
ATOM 1455 N N . LYS A 1 184 ? 18.434 17.115 -37.493 1.00 94.31 184 LYS A N 1
ATOM 1456 C CA . LYS A 1 184 ? 17.589 17.688 -38.546 1.00 94.31 184 LYS A CA 1
ATOM 1457 C C . LYS A 1 184 ? 17.584 16.769 -39.762 1.00 94.31 184 LYS A C 1
ATOM 1459 O O . LYS A 1 184 ? 18.643 16.380 -40.235 1.00 94.31 184 LYS A O 1
ATOM 1464 N N . LEU A 1 185 ? 16.413 16.439 -40.294 1.00 95.00 185 LEU A N 1
ATOM 1465 C CA . LEU A 1 185 ? 16.304 15.719 -41.560 1.00 95.00 185 LEU A CA 1
ATOM 1466 C C . LEU A 1 185 ? 16.814 16.622 -42.689 1.00 95.00 185 LEU A C 1
ATOM 1468 O O . LEU A 1 185 ? 16.267 17.704 -42.891 1.00 95.00 185 LEU A O 1
ATOM 1472 N N . ILE A 1 186 ? 17.852 16.202 -43.411 1.00 94.94 186 ILE A N 1
ATOM 1473 C CA . ILE A 1 186 ? 18.395 16.972 -44.536 1.00 94.94 186 ILE A CA 1
ATOM 1474 C C . ILE A 1 186 ? 17.538 16.693 -45.767 1.00 94.94 186 ILE A C 1
ATOM 1476 O O . ILE A 1 186 ? 16.901 17.603 -46.288 1.00 94.94 186 ILE A O 1
ATOM 1480 N N . GLN A 1 187 ? 17.492 15.427 -46.185 1.00 93.62 187 GLN A N 1
ATOM 1481 C CA . GLN A 1 187 ? 16.765 14.950 -47.361 1.00 93.62 187 GLN A CA 1
ATOM 1482 C C . GLN A 1 187 ? 16.540 13.434 -47.282 1.00 93.62 187 GLN A C 1
ATOM 1484 O O . GLN A 1 187 ? 17.250 12.736 -46.554 1.00 93.62 187 GLN A O 1
ATOM 1489 N N . PHE A 1 188 ? 15.583 12.933 -48.061 1.00 94.56 188 PHE A N 1
ATOM 1490 C CA . PHE A 1 188 ? 15.524 11.517 -48.425 1.00 94.56 188 PHE A CA 1
ATOM 1491 C C . PHE A 1 188 ? 16.448 11.266 -49.622 1.00 94.56 188 PHE A C 1
ATOM 1493 O O . PHE A 1 188 ? 16.694 12.175 -50.415 1.00 94.56 188 PHE A O 1
ATOM 1500 N N . THR A 1 189 ? 16.995 10.058 -49.724 1.00 93.38 189 THR A N 1
ATOM 1501 C CA . THR A 1 189 ? 17.827 9.606 -50.860 1.00 93.38 189 THR A CA 1
ATOM 1502 C C . THR A 1 189 ? 17.032 8.812 -51.897 1.00 93.38 189 THR A C 1
ATOM 1504 O O . THR A 1 189 ? 17.590 8.427 -52.917 1.00 93.38 189 THR A O 1
ATOM 1507 N N . VAL A 1 190 ? 15.756 8.564 -51.605 1.00 91.94 190 VAL A N 1
ATOM 1508 C CA . VAL A 1 190 ? 14.828 7.631 -52.255 1.00 91.94 190 VAL A CA 1
ATOM 1509 C C . VAL A 1 190 ? 13.454 8.310 -52.293 1.00 91.94 190 VAL A C 1
ATOM 1511 O O . VAL A 1 190 ? 13.160 9.113 -51.402 1.00 91.94 190 VAL A O 1
ATOM 1514 N N . ASP A 1 191 ? 12.638 8.044 -53.312 1.00 92.44 191 ASP A N 1
ATOM 1515 C CA . ASP A 1 191 ? 11.340 8.700 -53.517 1.00 92.44 191 ASP A CA 1
ATOM 1516 C C . ASP A 1 191 ? 10.183 8.039 -52.732 1.00 92.44 191 ASP A C 1
ATOM 1518 O O . ASP A 1 191 ? 10.242 6.890 -52.289 1.00 92.44 191 ASP A O 1
ATOM 1522 N N . ASP A 1 192 ? 9.088 8.783 -52.535 1.00 92.50 192 ASP A N 1
ATOM 1523 C CA . ASP A 1 192 ? 7.923 8.294 -51.785 1.00 92.50 192 ASP A CA 1
ATOM 1524 C C . ASP A 1 192 ? 7.206 7.154 -52.536 1.00 92.50 192 ASP A C 1
ATOM 1526 O O . ASP A 1 192 ? 6.758 7.317 -53.672 1.00 92.50 192 ASP A O 1
ATOM 1530 N N . GLY A 1 193 ? 7.080 5.988 -51.898 1.00 90.44 193 GLY A N 1
ATOM 1531 C CA . GLY A 1 193 ? 6.529 4.766 -52.491 1.00 90.44 193 GLY A CA 1
ATOM 1532 C C . GLY A 1 193 ? 7.548 3.860 -53.200 1.00 90.44 193 GLY A C 1
ATOM 1533 O O . GLY A 1 193 ? 7.158 2.784 -53.670 1.00 90.44 193 GLY A O 1
ATOM 1534 N N . GLU A 1 194 ? 8.823 4.257 -53.271 1.00 92.31 194 GLU A N 1
ATOM 1535 C CA . GLU A 1 194 ? 9.906 3.477 -53.880 1.00 92.31 194 GLU A CA 1
ATOM 1536 C C . GLU A 1 194 ? 10.273 2.233 -53.042 1.00 92.31 194 GLU A C 1
ATOM 1538 O O . GLU A 1 194 ? 9.916 2.107 -51.865 1.00 92.31 194 GLU A O 1
ATOM 1543 N N . HIS A 1 195 ? 10.926 1.255 -53.676 1.00 92.81 195 HIS A N 1
ATOM 1544 C CA . HIS A 1 195 ? 11.297 -0.015 -53.059 1.00 92.81 195 HIS A CA 1
ATOM 1545 C C . HIS A 1 195 ? 12.735 0.023 -52.533 1.00 92.81 195 HIS A C 1
ATOM 1547 O O . HIS A 1 195 ? 13.660 0.258 -53.300 1.00 92.81 195 HIS A O 1
ATOM 1553 N N . LEU A 1 196 ? 12.891 -0.244 -51.237 1.00 92.75 196 LEU A N 1
ATOM 1554 C CA . LEU A 1 196 ? 14.158 -0.322 -50.519 1.00 92.75 196 LEU A CA 1
ATOM 1555 C C . LEU A 1 196 ? 14.547 -1.768 -50.234 1.00 92.75 196 LEU A C 1
ATOM 1557 O O . LEU A 1 196 ? 13.711 -2.566 -49.794 1.00 92.75 196 LEU A O 1
ATOM 1561 N N . TYR A 1 197 ? 15.839 -2.050 -50.340 1.00 89.44 197 TYR A N 1
ATOM 1562 C CA . TYR A 1 197 ? 16.469 -3.264 -49.839 1.00 89.44 197 TYR A CA 1
ATOM 1563 C C . TYR A 1 197 ? 17.012 -3.087 -48.411 1.00 89.44 197 TYR A C 1
ATOM 1565 O O . TYR A 1 197 ? 17.147 -1.986 -47.873 1.00 89.44 197 TYR A O 1
ATOM 1573 N N . GLU A 1 198 ? 17.317 -4.206 -47.755 1.00 87.69 198 GLU A N 1
ATOM 1574 C CA . GLU A 1 198 ? 17.923 -4.205 -46.421 1.00 87.69 198 GLU A CA 1
ATOM 1575 C C . GLU A 1 198 ? 19.315 -3.539 -46.439 1.00 87.69 198 GLU A C 1
ATOM 1577 O O . GLU A 1 198 ? 20.126 -3.787 -47.328 1.00 87.69 198 GLU A O 1
ATOM 1582 N N . ASN A 1 199 ? 19.594 -2.700 -45.437 1.00 89.12 199 ASN A N 1
ATOM 1583 C CA . ASN A 1 199 ? 20.776 -1.839 -45.303 1.00 89.12 199 ASN A CA 1
ATOM 1584 C C . ASN A 1 199 ? 20.954 -0.736 -46.369 1.00 89.12 199 ASN A C 1
ATOM 1586 O O . ASN A 1 199 ? 21.970 -0.034 -46.344 1.00 89.12 199 ASN A O 1
ATOM 1590 N N . GLU A 1 200 ? 19.974 -0.513 -47.247 1.00 93.12 200 GLU A N 1
ATOM 1591 C CA . GLU A 1 200 ? 19.986 0.596 -48.208 1.00 93.12 200 GLU A CA 1
ATOM 1592 C C . GLU A 1 200 ? 19.748 1.952 -47.523 1.00 93.12 200 GLU A C 1
ATOM 1594 O O . GLU A 1 200 ? 18.949 2.056 -46.588 1.00 93.12 200 GLU A O 1
ATOM 1599 N N . VAL A 1 201 ? 20.456 3.000 -47.959 1.00 95.06 201 VAL A N 1
ATOM 1600 C CA . VAL A 1 201 ? 20.332 4.354 -47.392 1.00 95.06 201 VAL A CA 1
ATOM 1601 C C . VAL A 1 201 ? 19.054 5.009 -47.913 1.00 95.06 201 VAL A C 1
ATOM 1603 O O . VAL A 1 201 ? 18.913 5.199 -49.118 1.00 95.06 201 VAL A O 1
ATOM 1606 N N . TYR A 1 202 ? 18.153 5.403 -47.009 1.00 94.62 202 TYR A N 1
ATOM 1607 C CA . TYR A 1 202 ? 16.871 6.036 -47.359 1.00 94.62 202 TYR A CA 1
ATOM 1608 C C . TYR A 1 202 ? 16.790 7.526 -46.987 1.00 94.62 202 TYR A C 1
ATOM 1610 O O . TYR A 1 202 ? 15.979 8.263 -47.549 1.00 94.62 202 TYR A O 1
ATOM 1618 N N . ALA A 1 203 ? 17.604 7.994 -46.034 1.00 94.44 203 ALA A N 1
ATOM 1619 C CA . ALA A 1 203 ? 17.608 9.391 -45.606 1.00 94.44 203 ALA A CA 1
ATOM 1620 C C . ALA A 1 203 ? 18.963 9.845 -45.055 1.00 94.44 203 ALA A C 1
ATOM 1622 O O . ALA A 1 203 ? 19.732 9.053 -44.512 1.00 94.44 203 ALA A O 1
ATOM 1623 N N . LEU A 1 204 ? 19.216 11.153 -45.139 1.00 95.56 204 LEU A N 1
ATOM 1624 C CA . LEU A 1 204 ? 20.365 11.825 -44.534 1.00 95.56 204 LEU A CA 1
ATOM 1625 C C . LEU A 1 204 ? 19.894 12.767 -43.424 1.00 95.56 204 LEU A C 1
ATOM 1627 O O . LEU A 1 204 ? 18.989 13.580 -43.635 1.00 95.56 204 LEU A O 1
ATOM 1631 N N . ILE A 1 205 ? 20.531 12.695 -42.255 1.00 94.44 205 ILE A N 1
ATOM 1632 C CA . ILE A 1 205 ? 20.228 13.558 -41.106 1.00 94.44 205 ILE A CA 1
ATOM 1633 C C . ILE A 1 205 ? 21.470 14.316 -40.630 1.00 94.44 205 ILE A C 1
ATOM 1635 O O . ILE A 1 205 ? 22.583 13.808 -40.691 1.00 94.44 205 ILE A O 1
ATOM 1639 N N . GLU A 1 206 ? 21.280 15.539 -40.145 1.00 94.69 206 GLU A N 1
ATOM 1640 C CA . GLU A 1 206 ? 22.317 16.375 -39.544 1.00 94.69 206 GLU A CA 1
ATOM 1641 C C . GLU A 1 206 ? 22.303 16.204 -38.018 1.00 94.69 206 GLU A C 1
ATOM 1643 O O . GLU A 1 206 ? 21.302 16.509 -37.364 1.00 94.69 206 GLU A O 1
ATOM 1648 N N . ILE A 1 207 ? 23.418 15.747 -37.444 1.00 92.50 207 ILE A N 1
ATOM 1649 C CA . ILE A 1 207 ? 23.638 15.608 -35.998 1.00 92.50 207 ILE A CA 1
ATOM 1650 C C . ILE A 1 207 ? 24.976 16.270 -35.666 1.00 92.50 207 ILE A C 1
ATOM 1652 O O . ILE A 1 207 ? 26.002 15.891 -36.218 1.00 92.50 207 ILE A O 1
ATOM 1656 N N . MET A 1 208 ? 24.999 17.256 -34.763 1.00 83.62 208 MET A N 1
ATOM 1657 C CA . MET A 1 208 ? 26.235 17.964 -34.364 1.00 83.62 208 MET A CA 1
ATOM 1658 C C . MET A 1 208 ? 27.081 18.486 -35.553 1.00 83.62 208 MET A C 1
ATOM 1660 O O . MET A 1 208 ? 28.308 18.487 -35.492 1.00 83.62 208 MET A O 1
ATOM 1664 N N . LYS A 1 209 ? 26.421 18.957 -36.626 1.00 85.12 209 LYS A N 1
ATOM 1665 C CA . LYS A 1 209 ? 27.014 19.373 -37.920 1.00 85.12 209 LYS A CA 1
ATOM 1666 C C . LYS A 1 209 ? 27.669 18.253 -38.748 1.00 85.12 209 LYS A C 1
ATOM 1668 O O . LYS A 1 209 ? 28.330 18.541 -39.742 1.00 85.12 209 LYS A O 1
ATOM 1673 N N . LEU A 1 210 ? 27.485 16.991 -38.367 1.00 89.00 210 LEU A N 1
ATOM 1674 C CA . LEU A 1 210 ? 27.851 15.820 -39.159 1.00 89.00 210 LEU A CA 1
ATOM 1675 C C . LEU A 1 210 ? 26.618 15.294 -39.897 1.00 89.00 210 LEU A C 1
ATOM 1677 O O . LEU A 1 210 ? 25.516 15.286 -39.348 1.00 89.00 210 LEU A O 1
ATOM 1681 N N . VAL A 1 211 ? 26.812 14.839 -41.133 1.00 92.88 211 VAL A N 1
ATOM 1682 C CA . VAL A 1 211 ? 25.779 14.135 -41.901 1.00 92.88 211 VAL A CA 1
ATOM 1683 C C . VAL A 1 211 ? 25.863 12.648 -41.572 1.00 92.88 211 VAL A C 1
ATOM 1685 O O . VAL A 1 211 ? 26.926 12.047 -41.717 1.00 92.88 211 VAL A O 1
ATOM 1688 N N . LEU A 1 212 ? 24.752 12.063 -41.131 1.00 92.88 212 LEU A N 1
ATOM 1689 C CA . LEU A 1 212 ? 24.610 10.636 -40.856 1.00 92.88 212 LEU A CA 1
ATOM 1690 C C . LEU A 1 212 ? 23.647 10.001 -41.868 1.00 92.88 212 LEU A C 1
ATOM 1692 O O . LEU A 1 212 ? 22.558 10.526 -42.115 1.00 92.88 212 LEU A O 1
ATOM 1696 N N . GLU A 1 213 ? 24.038 8.856 -42.419 1.00 94.31 213 GLU A N 1
ATOM 1697 C CA . GLU A 1 213 ? 23.189 8.021 -43.269 1.00 94.31 213 GLU A CA 1
ATOM 1698 C C . GLU A 1 213 ? 22.233 7.179 -42.418 1.00 94.31 213 GLU A C 1
ATOM 1700 O O . GLU A 1 213 ? 22.663 6.465 -41.510 1.00 94.31 213 GLU A O 1
ATOM 1705 N N . LEU A 1 214 ? 20.940 7.210 -42.739 1.00 91.62 214 LEU A N 1
ATOM 1706 C CA . LEU A 1 214 ? 19.950 6.288 -42.192 1.00 91.62 214 LEU A CA 1
ATOM 1707 C C . LEU A 1 214 ? 19.686 5.161 -43.186 1.00 91.62 214 LEU A C 1
ATOM 1709 O O . LEU A 1 214 ? 19.343 5.407 -44.343 1.00 91.62 214 LEU A O 1
ATOM 1713 N N . ARG A 1 215 ? 19.842 3.924 -42.710 1.00 92.75 215 ARG A N 1
ATOM 1714 C CA . ARG A 1 215 ? 19.730 2.696 -43.502 1.00 92.75 215 ARG A CA 1
ATOM 1715 C C . ARG A 1 215 ? 18.476 1.912 -43.132 1.00 92.75 215 ARG A C 1
ATOM 1717 O O . ARG A 1 215 ? 18.063 1.921 -41.973 1.00 92.75 215 ARG A O 1
ATOM 1724 N N . SER A 1 216 ? 17.860 1.260 -44.114 1.00 89.75 216 SER A N 1
ATOM 1725 C CA . SER A 1 216 ? 16.641 0.479 -43.910 1.00 89.75 216 SER A CA 1
ATOM 1726 C C . SER A 1 216 ? 16.944 -0.823 -43.150 1.00 89.75 216 SER A C 1
ATOM 1728 O O . SER A 1 216 ? 17.822 -1.571 -43.578 1.00 89.75 216 SER A O 1
ATOM 1730 N N . PRO A 1 217 ? 16.223 -1.153 -42.062 1.00 85.62 217 PRO A N 1
ATOM 1731 C CA . PRO A 1 217 ? 16.414 -2.395 -41.314 1.00 85.62 217 PRO A CA 1
ATOM 1732 C C . PRO A 1 217 ? 15.804 -3.625 -42.009 1.00 85.62 217 PRO A C 1
ATOM 1734 O O . PRO A 1 217 ? 15.978 -4.740 -41.529 1.00 85.62 217 PRO A O 1
ATOM 1737 N N . ALA A 1 218 ? 15.044 -3.438 -43.093 1.00 85.88 218 ALA A N 1
ATOM 1738 C CA . ALA A 1 218 ? 14.375 -4.508 -43.827 1.00 85.88 218 ALA A CA 1
ATOM 1739 C C . ALA A 1 218 ? 14.094 -4.107 -45.288 1.00 85.88 218 ALA A C 1
ATOM 1741 O O . ALA A 1 218 ? 14.245 -2.947 -45.671 1.00 85.88 218 ALA A O 1
ATOM 1742 N N . THR A 1 219 ? 13.661 -5.074 -46.100 1.00 89.69 219 THR A N 1
ATOM 1743 C CA . THR A 1 219 ? 13.252 -4.869 -47.502 1.00 89.69 219 THR A CA 1
ATOM 1744 C C . THR A 1 219 ? 11.745 -4.583 -47.596 1.00 89.69 219 THR A C 1
ATOM 1746 O O . THR A 1 219 ? 10.941 -5.277 -46.966 1.00 89.69 219 THR A O 1
ATOM 1749 N N . GLY A 1 220 ? 11.341 -3.574 -48.371 1.00 90.62 220 GLY A N 1
ATOM 1750 C CA . GLY A 1 220 ? 9.938 -3.157 -48.498 1.00 90.62 220 GLY A CA 1
ATOM 1751 C C . GLY A 1 220 ? 9.763 -1.843 -49.262 1.00 90.62 220 GLY A C 1
ATOM 1752 O O . GLY A 1 220 ? 10.713 -1.338 -49.846 1.00 90.62 220 GLY A O 1
ATOM 1753 N N . ARG A 1 221 ? 8.560 -1.262 -49.285 1.00 92.25 221 ARG A N 1
ATOM 1754 C CA . ARG A 1 221 ? 8.309 0.062 -49.900 1.00 92.25 221 ARG A CA 1
ATOM 1755 C C . ARG A 1 221 ? 8.197 1.175 -48.870 1.00 92.25 221 ARG A C 1
ATOM 1757 O O . ARG A 1 221 ? 7.431 1.033 -47.913 1.00 92.25 221 ARG A O 1
ATOM 1764 N N . ILE A 1 222 ? 8.936 2.266 -49.056 1.00 94.50 222 ILE A N 1
ATOM 1765 C CA . ILE A 1 222 ? 8.959 3.391 -48.114 1.00 94.50 222 ILE A CA 1
ATOM 1766 C C . ILE A 1 222 ? 7.778 4.344 -48.331 1.00 94.50 222 ILE A C 1
ATOM 1768 O O . ILE A 1 222 ? 7.336 4.557 -49.452 1.00 94.50 222 ILE A O 1
ATOM 1772 N N . PHE A 1 223 ? 7.271 4.920 -47.241 1.00 94.25 223 PHE A N 1
ATOM 1773 C CA . PHE A 1 223 ? 6.274 5.988 -47.232 1.00 94.25 223 PHE A CA 1
ATOM 1774 C C . PHE A 1 223 ? 6.719 7.108 -46.285 1.00 94.25 223 PHE A C 1
ATOM 1776 O O . PHE A 1 223 ? 6.788 6.920 -45.062 1.00 94.25 223 PHE A O 1
ATOM 1783 N N . HIS A 1 224 ? 7.031 8.277 -46.831 1.00 93.94 224 HIS A N 1
ATOM 1784 C CA . HIS A 1 224 ? 7.554 9.421 -46.094 1.00 93.94 224 HIS A CA 1
ATOM 1785 C C . HIS A 1 224 ? 6.502 9.996 -45.139 1.00 93.94 224 HIS A C 1
ATOM 1787 O O . HIS A 1 224 ? 5.380 10.319 -45.514 1.00 93.94 224 HIS A O 1
ATOM 1793 N N . CYS A 1 225 ? 6.867 10.131 -43.862 1.00 92.50 225 CYS A N 1
ATOM 1794 C CA . CYS A 1 225 ? 5.984 10.670 -42.819 1.00 92.50 225 CYS A CA 1
ATOM 1795 C C . CYS A 1 225 ? 6.429 12.054 -42.320 1.00 92.50 225 CYS A C 1
ATOM 1797 O O . CYS A 1 225 ? 5.718 12.693 -41.541 1.00 92.50 225 CYS A O 1
ATOM 1799 N N . ARG A 1 226 ? 7.610 12.514 -42.743 1.00 92.44 226 ARG A N 1
ATOM 1800 C CA . ARG A 1 226 ? 8.207 13.814 -42.419 1.00 92.44 226 ARG A CA 1
ATOM 1801 C C . ARG A 1 226 ? 8.717 14.475 -43.690 1.00 92.44 226 ARG A C 1
ATOM 1803 O O . ARG A 1 226 ? 9.091 13.789 -44.631 1.00 92.44 226 ARG A O 1
ATOM 1810 N N . SER A 1 227 ? 8.750 15.803 -43.703 1.00 92.25 227 SER A N 1
ATOM 1811 C CA . SER A 1 227 ? 9.347 16.583 -44.787 1.00 92.25 227 SER A CA 1
ATOM 1812 C C . SER A 1 227 ? 10.843 16.818 -44.538 1.00 92.25 227 SER A C 1
ATOM 1814 O O . SER A 1 227 ? 11.231 17.035 -43.383 1.00 92.25 227 SER A O 1
ATOM 1816 N N . PRO A 1 228 ? 11.679 16.876 -45.591 1.00 94.06 228 PRO A N 1
ATOM 1817 C CA . PRO A 1 228 ? 13.021 17.450 -45.515 1.00 94.06 228 PRO A CA 1
ATOM 1818 C C . PRO A 1 228 ? 13.032 18.789 -44.758 1.00 94.06 228 PRO A C 1
ATOM 1820 O O . PRO A 1 228 ? 12.094 19.583 -44.846 1.00 94.06 228 PRO A O 1
ATOM 1823 N N . GLY A 1 229 ? 14.073 19.021 -43.963 1.00 90.38 229 GLY A N 1
ATOM 1824 C CA . GLY A 1 229 ? 14.210 20.179 -43.079 1.00 90.38 229 GLY A CA 1
ATOM 1825 C C . GLY A 1 229 ? 13.593 20.036 -41.680 1.00 90.38 229 GLY A C 1
ATOM 1826 O O . GLY A 1 229 ? 13.868 20.891 -40.836 1.00 90.38 229 GLY A O 1
ATOM 1827 N N . ALA A 1 230 ? 12.802 18.991 -41.405 1.00 91.75 230 ALA A N 1
ATOM 1828 C CA . ALA A 1 230 ? 12.185 18.772 -40.093 1.00 91.75 230 ALA A CA 1
ATOM 1829 C C . ALA A 1 230 ? 13.217 18.512 -38.979 1.00 91.75 230 ALA A C 1
ATOM 1831 O O . ALA A 1 230 ? 14.203 17.802 -39.181 1.00 91.75 230 ALA A O 1
ATOM 1832 N N . VAL A 1 231 ? 12.961 19.040 -37.778 1.00 92.62 231 VAL A N 1
ATOM 1833 C CA . VAL A 1 231 ? 13.715 18.680 -36.565 1.00 92.62 231 VAL A CA 1
ATOM 1834 C C . VAL A 1 231 ? 13.256 17.299 -36.092 1.00 92.62 231 VAL A C 1
ATOM 1836 O O . VAL A 1 231 ? 12.057 17.025 -36.043 1.00 92.62 231 VAL A O 1
ATOM 1839 N N . LEU A 1 232 ? 14.215 16.434 -35.772 1.00 89.69 232 LEU A N 1
ATOM 1840 C CA . LEU A 1 232 ? 14.012 15.054 -35.345 1.00 89.69 232 LEU A CA 1
ATOM 1841 C C . LEU A 1 232 ? 14.420 14.873 -33.882 1.00 89.69 232 LEU A C 1
ATOM 1843 O O . LEU A 1 232 ? 15.407 15.449 -33.421 1.00 89.69 232 LEU A O 1
ATOM 1847 N N . GLU A 1 233 ? 13.696 14.002 -33.186 1.00 83.88 233 GLU A N 1
ATOM 1848 C CA . GLU A 1 233 ? 13.995 13.538 -31.828 1.00 83.88 233 GLU A CA 1
ATOM 1849 C C . GLU A 1 233 ? 14.235 12.013 -31.839 1.00 83.88 233 GLU A C 1
ATOM 1851 O O . GLU A 1 233 ? 13.712 11.331 -32.728 1.00 83.88 233 GLU A O 1
ATOM 1856 N N . PRO A 1 234 ? 14.987 11.442 -30.877 1.00 81.00 234 PRO A N 1
ATOM 1857 C CA . PRO A 1 234 ? 15.205 10.000 -30.784 1.00 81.00 234 PRO A CA 1
ATOM 1858 C C . PRO A 1 234 ? 13.876 9.238 -30.719 1.00 81.00 234 PRO A C 1
ATOM 1860 O O . PRO A 1 234 ? 12.971 9.599 -29.970 1.00 81.00 234 PRO A O 1
ATOM 1863 N N . GLY A 1 235 ? 13.738 8.187 -31.525 1.00 77.75 235 GLY A N 1
ATOM 1864 C CA . GLY A 1 235 ? 12.507 7.404 -31.644 1.00 77.75 235 GLY A CA 1
ATOM 1865 C C . GLY A 1 235 ? 11.401 8.048 -32.495 1.00 77.75 235 GLY A C 1
ATOM 1866 O O . GLY A 1 235 ? 10.396 7.379 -32.769 1.00 77.75 235 GLY A O 1
ATOM 1867 N N . MET A 1 236 ? 11.561 9.295 -32.963 1.00 84.06 236 MET A N 1
ATOM 1868 C CA . MET A 1 236 ? 10.579 9.953 -33.831 1.00 84.06 236 MET A CA 1
ATOM 1869 C C . MET A 1 236 ? 10.488 9.236 -35.182 1.00 84.06 236 MET A C 1
ATOM 1871 O O . MET A 1 236 ? 11.492 9.033 -35.859 1.00 84.06 236 MET A O 1
ATOM 1875 N N . GLN A 1 237 ? 9.271 8.892 -35.600 1.00 89.19 237 GLN A N 1
ATOM 1876 C CA . GLN A 1 237 ? 9.008 8.291 -36.906 1.00 89.19 237 GLN A CA 1
ATOM 1877 C C . GLN A 1 237 ? 9.344 9.269 -38.045 1.00 89.19 237 GLN A C 1
ATOM 1879 O O . GLN A 1 237 ? 8.820 10.385 -38.093 1.00 89.19 237 GLN A O 1
ATOM 1884 N N . ILE A 1 238 ? 10.189 8.812 -38.970 1.00 92.69 238 ILE A N 1
ATOM 1885 C CA . ILE A 1 238 ? 10.608 9.515 -40.190 1.00 92.69 238 ILE A CA 1
ATOM 1886 C C . ILE A 1 238 ? 9.771 9.029 -41.380 1.00 92.69 238 ILE A C 1
ATOM 1888 O O . ILE A 1 238 ? 9.257 9.835 -42.155 1.00 92.69 238 ILE A O 1
ATOM 1892 N N . ALA A 1 239 ? 9.595 7.711 -41.493 1.00 91.69 239 ALA A N 1
ATOM 1893 C CA . ALA A 1 239 ? 8.868 7.051 -42.572 1.00 91.69 239 ALA A CA 1
ATOM 1894 C C . ALA A 1 239 ? 8.257 5.720 -42.095 1.00 91.69 239 ALA A C 1
ATOM 1896 O O . ALA A 1 239 ? 8.588 5.220 -41.017 1.00 91.69 239 ALA A O 1
ATOM 1897 N N . LYS A 1 240 ? 7.356 5.144 -42.891 1.00 92.25 240 LYS A N 1
ATOM 1898 C CA . LYS A 1 240 ? 6.883 3.760 -42.745 1.00 92.25 240 LYS A CA 1
ATOM 1899 C C . LYS A 1 240 ? 7.466 2.904 -43.860 1.00 92.25 240 LYS A C 1
ATOM 1901 O O . LYS A 1 240 ? 7.678 3.405 -44.956 1.00 92.25 240 LYS A O 1
ATOM 1906 N N . LEU A 1 241 ? 7.668 1.625 -43.590 1.00 90.44 241 LEU A N 1
ATOM 1907 C CA . LEU A 1 241 ? 8.123 0.634 -44.553 1.00 90.44 241 LEU A CA 1
ATOM 1908 C C . LEU A 1 241 ? 7.045 -0.447 -44.675 1.00 90.44 241 LEU A C 1
ATOM 1910 O O . LEU A 1 241 ? 6.749 -1.157 -43.717 1.00 90.44 241 LEU A O 1
ATOM 1914 N N . LYS A 1 242 ? 6.429 -0.573 -45.851 1.00 90.25 242 LYS A N 1
ATOM 1915 C CA . LYS A 1 242 ? 5.555 -1.704 -46.165 1.00 90.25 242 LYS A CA 1
ATOM 1916 C C . LYS A 1 242 ? 6.443 -2.879 -46.553 1.00 90.25 242 LYS A C 1
ATOM 1918 O O . LYS A 1 242 ? 6.933 -2.921 -47.675 1.00 90.25 242 LYS A O 1
ATOM 1923 N N . LEU A 1 243 ? 6.654 -3.791 -45.613 1.00 87.06 243 LEU A N 1
ATOM 1924 C CA . LEU A 1 243 ? 7.483 -4.980 -45.795 1.00 87.06 243 LEU A CA 1
ATOM 1925 C C . LEU A 1 243 ? 6.909 -5.897 -46.879 1.00 87.06 243 LEU A C 1
ATOM 1927 O O . LEU A 1 243 ? 5.704 -6.163 -46.895 1.00 87.06 243 LEU A O 1
ATOM 1931 N N . ASP A 1 244 ? 7.787 -6.404 -47.740 1.00 83.75 244 ASP A N 1
ATOM 1932 C CA . ASP A 1 244 ? 7.417 -7.349 -48.800 1.00 83.75 244 ASP A CA 1
ATOM 1933 C C . ASP A 1 244 ? 7.220 -8.768 -48.243 1.00 83.75 244 ASP A C 1
ATOM 1935 O O . ASP A 1 244 ? 6.316 -9.490 -48.663 1.00 83.75 244 ASP A O 1
ATOM 1939 N N . ASP A 1 245 ? 8.024 -9.142 -47.243 1.00 76.00 245 ASP A N 1
ATOM 1940 C CA . ASP A 1 245 ? 7.958 -10.431 -46.557 1.00 76.00 245 ASP A CA 1
ATOM 1941 C C . ASP A 1 245 ? 7.614 -10.239 -45.071 1.00 76.00 245 ASP A C 1
ATOM 1943 O O . ASP A 1 245 ? 8.475 -10.034 -44.212 1.00 76.00 245 ASP A O 1
ATOM 1947 N N . LEU A 1 246 ? 6.318 -10.329 -44.763 1.00 68.94 246 LEU A N 1
ATOM 1948 C CA . LEU A 1 246 ? 5.790 -10.238 -43.398 1.00 68.94 246 LEU A CA 1
ATOM 1949 C C . LEU A 1 246 ? 6.233 -11.403 -42.489 1.00 68.94 246 LEU A C 1
ATOM 1951 O O . LEU A 1 246 ? 6.039 -11.312 -41.276 1.00 68.94 246 LEU A O 1
ATOM 1955 N N . SER A 1 247 ? 6.815 -12.480 -43.035 1.00 65.25 247 SER A N 1
ATOM 1956 C CA . SER A 1 247 ? 7.312 -13.618 -42.246 1.00 65.25 247 SER A CA 1
ATOM 1957 C C . SER A 1 247 ? 8.703 -13.374 -41.648 1.00 65.25 247 SER A C 1
ATOM 1959 O O . SER A 1 247 ? 9.041 -13.969 -40.625 1.00 65.25 247 SER A O 1
ATOM 1961 N N . ARG A 1 248 ? 9.482 -12.437 -42.214 1.00 60.19 248 ARG A N 1
ATOM 1962 C CA . ARG A 1 248 ? 10.792 -12.011 -41.680 1.00 60.19 248 ARG A CA 1
ATOM 1963 C C . ARG A 1 248 ? 10.705 -11.105 -40.458 1.00 60.19 248 ARG A C 1
ATOM 1965 O O . ARG A 1 248 ? 11.717 -10.897 -39.789 1.00 60.19 248 ARG A O 1
ATOM 1972 N N . VAL A 1 249 ? 9.521 -10.582 -40.137 1.00 64.94 249 VAL A N 1
ATOM 1973 C CA . VAL A 1 249 ? 9.287 -9.928 -38.846 1.00 64.94 249 VAL A CA 1
ATOM 1974 C C . VAL A 1 249 ? 9.431 -10.997 -37.767 1.00 64.94 249 VAL A C 1
ATOM 1976 O O . VAL A 1 249 ? 8.507 -11.780 -37.543 1.00 64.94 249 VAL A O 1
ATOM 1979 N N . LYS A 1 250 ? 10.595 -11.037 -37.104 1.00 60.62 250 LYS A N 1
ATOM 1980 C CA . LYS A 1 250 ? 10.856 -11.913 -35.955 1.00 60.62 250 LYS A CA 1
ATOM 1981 C C . LYS A 1 250 ? 9.892 -11.566 -34.821 1.00 60.62 250 LYS A C 1
ATOM 1983 O O . LYS A 1 250 ? 10.194 -10.754 -33.952 1.00 60.62 250 LYS A O 1
ATOM 1988 N N . ARG A 1 251 ? 8.716 -12.191 -34.832 1.00 63.25 251 ARG A N 1
ATOM 1989 C CA . ARG A 1 251 ? 7.785 -12.175 -33.707 1.00 63.25 251 ARG A CA 1
ATOM 1990 C C . ARG A 1 251 ? 8.378 -13.050 -32.615 1.00 63.25 251 ARG A C 1
ATOM 1992 O O . ARG A 1 251 ? 8.263 -14.272 -32.674 1.00 63.25 251 ARG A O 1
ATOM 1999 N N . SER A 1 252 ? 9.042 -12.411 -31.659 1.00 69.25 252 SER A N 1
ATOM 2000 C CA . SER A 1 252 ? 9.541 -13.066 -30.455 1.00 69.25 252 SER A CA 1
ATOM 2001 C C . SER A 1 252 ? 8.414 -13.841 -29.773 1.00 69.25 252 SER A C 1
ATOM 2003 O O . SER A 1 252 ? 7.294 -13.341 -29.640 1.00 69.25 252 SER A O 1
ATOM 2005 N N . SER A 1 253 ? 8.703 -15.069 -29.349 1.00 79.75 253 SER A N 1
ATOM 2006 C CA . SER A 1 253 ? 7.717 -15.888 -28.639 1.00 79.75 253 SER A CA 1
ATOM 2007 C C . SER A 1 253 ? 7.414 -15.263 -27.274 1.00 79.75 253 SER A C 1
ATOM 2009 O O . SER A 1 253 ? 8.328 -14.819 -26.583 1.00 79.75 253 SER A O 1
ATOM 2011 N N . ILE A 1 254 ? 6.140 -15.173 -26.882 1.00 82.25 254 ILE A N 1
ATOM 2012 C CA . ILE A 1 254 ? 5.781 -14.587 -25.584 1.00 82.25 254 ILE A CA 1
ATOM 2013 C C . ILE A 1 254 ? 6.140 -15.585 -24.484 1.00 82.25 254 ILE A C 1
ATOM 2015 O O . ILE A 1 254 ? 5.696 -16.738 -24.512 1.00 82.25 254 ILE A O 1
ATOM 2019 N N . TYR A 1 255 ? 6.917 -15.133 -23.499 1.00 85.56 255 TYR A N 1
ATOM 2020 C CA . TYR A 1 255 ? 7.246 -15.935 -22.329 1.00 85.56 255 TYR A CA 1
ATOM 2021 C C . TYR A 1 255 ? 5.962 -16.399 -21.640 1.00 85.56 255 TYR A C 1
ATOM 2023 O O . TYR A 1 255 ? 5.197 -15.578 -21.146 1.00 85.56 255 TYR A O 1
ATOM 2031 N N . SER A 1 256 ? 5.735 -17.713 -21.596 1.00 79.44 256 SER A N 1
ATOM 2032 C CA . SER A 1 256 ? 4.527 -18.326 -21.013 1.00 79.44 256 SER A CA 1
ATOM 2033 C C . SER A 1 256 ? 4.791 -19.019 -19.668 1.00 79.44 256 SER A C 1
ATOM 2035 O O . SER A 1 256 ? 3.885 -19.601 -19.076 1.00 79.44 256 SER A O 1
ATOM 2037 N N . GLY A 1 257 ? 6.038 -18.982 -19.186 1.00 77.88 257 GLY A N 1
ATOM 2038 C CA . GLY A 1 257 ? 6.451 -19.629 -17.943 1.00 77.88 257 GLY A CA 1
ATOM 2039 C C . GLY A 1 257 ? 6.099 -18.832 -16.686 1.00 77.88 257 GLY A C 1
ATOM 2040 O O . GLY A 1 257 ? 5.532 -17.737 -16.732 1.00 77.88 257 GLY A O 1
ATOM 2041 N N . ARG A 1 258 ? 6.480 -19.388 -15.535 1.00 76.69 258 ARG A N 1
ATOM 2042 C CA . ARG A 1 258 ? 6.396 -18.718 -14.233 1.00 76.69 258 ARG A CA 1
ATOM 2043 C C . ARG A 1 258 ? 7.640 -17.865 -13.998 1.00 76.69 258 ARG A C 1
ATOM 2045 O O . ARG A 1 258 ? 8.735 -18.274 -14.375 1.00 76.69 258 ARG A O 1
ATOM 2052 N N . LEU A 1 259 ? 7.502 -16.708 -13.359 1.00 72.88 259 LEU A N 1
ATOM 2053 C CA . LEU A 1 259 ? 8.663 -16.035 -12.772 1.00 72.88 259 LEU A CA 1
ATOM 2054 C C . LEU A 1 259 ? 8.977 -16.781 -11.462 1.00 72.88 259 LEU A C 1
ATOM 2056 O O . LEU A 1 259 ? 8.329 -16.564 -10.444 1.00 72.88 259 LEU A O 1
ATOM 2060 N N . VAL A 1 260 ? 9.879 -17.762 -11.521 1.00 62.09 260 VAL A N 1
ATOM 2061 C CA . VAL A 1 260 ? 10.275 -18.580 -10.358 1.00 62.09 260 VAL A CA 1
ATOM 2062 C C . VAL A 1 260 ? 11.418 -17.875 -9.608 1.00 62.09 260 VAL A C 1
ATOM 2064 O O . VAL A 1 260 ? 12.229 -17.216 -10.267 1.00 62.09 260 VAL A O 1
ATOM 2067 N N . PRO A 1 261 ? 11.494 -17.965 -8.263 1.00 50.75 261 PRO A N 1
ATOM 2068 C CA . PRO A 1 261 ? 12.485 -17.229 -7.488 1.00 50.75 261 PRO A CA 1
ATOM 2069 C C . PRO A 1 261 ? 13.942 -17.580 -7.776 1.00 50.75 261 PRO A C 1
ATOM 2071 O O . PRO A 1 261 ? 14.296 -18.621 -8.333 1.00 50.75 261 PRO A O 1
ATOM 2074 N N . PHE A 1 262 ? 14.808 -16.680 -7.327 1.00 59.28 262 PHE A N 1
ATOM 2075 C CA . PHE A 1 262 ? 16.251 -16.824 -7.400 1.00 59.28 262 PHE A CA 1
ATOM 2076 C C . PHE A 1 262 ? 16.731 -17.958 -6.477 1.00 59.28 262 PHE A C 1
ATOM 2078 O O . PHE A 1 262 ? 16.324 -18.032 -5.323 1.00 59.28 262 PHE A O 1
ATOM 2085 N N . ASN A 1 263 ? 17.636 -18.805 -6.983 1.00 43.09 263 ASN A N 1
ATOM 2086 C CA . ASN A 1 263 ? 18.234 -19.974 -6.310 1.00 43.09 263 ASN A CA 1
ATOM 2087 C C . ASN A 1 263 ? 17.373 -21.248 -6.168 1.00 43.09 263 ASN A C 1
ATOM 2089 O O . ASN A 1 263 ? 17.428 -21.928 -5.144 1.00 43.09 263 ASN A O 1
ATOM 2093 N N . GLN A 1 264 ? 16.728 -21.685 -7.251 1.00 35.69 264 GLN A N 1
ATOM 2094 C CA . GLN A 1 264 ? 16.683 -23.125 -7.550 1.00 35.69 264 GLN A CA 1
ATOM 2095 C C . GLN A 1 264 ? 17.490 -23.401 -8.828 1.00 35.69 264 GLN A C 1
ATOM 2097 O O . GLN A 1 264 ? 17.319 -22.668 -9.806 1.00 35.69 264 GLN A O 1
ATOM 2102 N N . PRO A 1 265 ? 18.390 -24.407 -8.850 1.00 30.94 265 PRO A N 1
ATOM 2103 C CA . PRO A 1 265 ? 18.944 -24.884 -10.108 1.00 30.94 265 PRO A CA 1
ATOM 2104 C C . PRO A 1 265 ? 17.797 -25.480 -10.927 1.00 30.94 265 PRO A C 1
ATOM 2106 O O . PRO A 1 265 ? 17.023 -26.291 -10.418 1.00 30.94 265 PRO A O 1
ATOM 2109 N N . LEU A 1 266 ? 17.680 -25.058 -12.185 1.00 30.64 266 LEU A N 1
ATOM 2110 C CA . LEU A 1 266 ? 16.752 -25.666 -13.132 1.00 30.64 266 LEU A CA 1
ATOM 2111 C C . LEU A 1 266 ? 17.154 -27.134 -13.306 1.00 30.64 266 LEU A C 1
ATOM 2113 O O . LEU A 1 266 ? 18.231 -27.427 -13.818 1.00 30.64 266 LEU A O 1
ATOM 2117 N N . VAL A 1 267 ? 16.299 -28.047 -12.849 1.00 27.66 267 VAL A N 1
ATOM 2118 C CA . VAL A 1 267 ? 16.334 -29.434 -13.310 1.00 27.66 267 VAL A CA 1
ATOM 2119 C C . VAL A 1 267 ? 15.627 -29.435 -14.659 1.00 27.66 267 VAL A C 1
ATOM 2121 O O . VAL A 1 267 ? 14.455 -29.066 -14.738 1.00 27.66 267 VAL A O 1
ATOM 2124 N N . ASP A 1 268 ? 16.352 -29.796 -15.714 1.00 25.92 268 ASP A N 1
ATOM 2125 C CA . ASP A 1 268 ? 15.830 -29.828 -17.079 1.00 25.92 268 ASP A CA 1
ATOM 2126 C C . ASP A 1 268 ? 14.795 -30.956 -17.249 1.00 25.92 268 ASP A C 1
ATOM 2128 O O . ASP A 1 268 ? 15.115 -32.060 -17.689 1.00 25.92 268 ASP A O 1
ATOM 2132 N N . GLU A 1 269 ? 13.522 -30.676 -16.958 1.00 26.66 269 GLU A N 1
ATOM 2133 C CA . GLU A 1 269 ? 12.394 -31.518 -17.389 1.00 26.66 269 GLU A CA 1
ATOM 2134 C C . GLU A 1 269 ? 12.112 -31.329 -18.894 1.00 26.66 269 GLU A C 1
ATOM 2136 O O . GLU A 1 269 ? 11.044 -30.881 -19.312 1.00 26.66 269 GLU A O 1
ATOM 2141 N N . ILE A 1 270 ? 13.091 -31.687 -19.732 1.00 29.03 270 ILE A N 1
ATOM 2142 C CA . ILE A 1 270 ? 12.916 -31.884 -21.177 1.00 29.03 270 ILE A CA 1
ATOM 2143 C C . ILE A 1 270 ? 13.627 -33.174 -21.600 1.00 29.03 270 ILE A C 1
ATOM 2145 O O . ILE A 1 270 ? 14.748 -33.145 -22.103 1.00 29.03 270 ILE A O 1
ATOM 2149 N N . SER A 1 271 ? 12.971 -34.323 -21.416 1.00 25.70 271 SER A N 1
ATOM 2150 C CA . SER A 1 271 ? 13.178 -35.521 -22.255 1.00 25.70 271 SER A CA 1
ATOM 2151 C C . SER A 1 271 ? 12.211 -36.658 -21.902 1.00 25.70 271 SER A C 1
ATOM 2153 O O . SER A 1 271 ? 12.594 -37.619 -21.253 1.00 25.70 271 SER A O 1
ATOM 2155 N N . GLU A 1 272 ? 10.966 -36.598 -22.392 1.00 26.05 272 GLU A N 1
ATOM 2156 C CA . GLU A 1 272 ? 10.159 -37.820 -22.587 1.00 26.05 272 GLU A CA 1
ATOM 2157 C C . GLU A 1 272 ? 9.054 -37.635 -23.650 1.00 26.05 272 GLU A C 1
ATOM 2159 O O . GLU A 1 272 ? 7.856 -37.758 -23.406 1.00 26.05 272 GLU A O 1
ATOM 2164 N N . GLN A 1 273 ? 9.473 -37.335 -24.885 1.00 25.14 273 GLN A N 1
ATOM 2165 C CA . GLN A 1 273 ? 8.668 -37.575 -26.088 1.00 25.14 273 GLN A CA 1
ATOM 2166 C C . GLN A 1 273 ? 9.549 -38.121 -27.213 1.00 25.14 273 GLN A C 1
ATOM 2168 O O . GLN A 1 273 ? 9.937 -37.377 -28.103 1.00 25.14 273 GLN A O 1
ATOM 2173 N N . GLU A 1 274 ? 9.855 -39.421 -27.157 1.00 24.34 274 GLU A N 1
ATOM 2174 C CA . GLU A 1 274 ? 10.002 -40.295 -28.334 1.00 24.34 274 GLU A CA 1
ATOM 2175 C C . GLU A 1 274 ? 10.282 -41.746 -27.900 1.00 24.34 274 GLU A C 1
ATOM 2177 O O . GLU A 1 274 ? 11.418 -42.108 -27.608 1.00 24.34 274 GLU A O 1
ATOM 2182 N N . THR A 1 275 ? 9.253 -42.604 -27.870 1.00 20.95 275 THR A N 1
ATOM 2183 C CA . THR A 1 275 ? 9.304 -43.977 -28.430 1.00 20.95 275 THR A CA 1
ATOM 2184 C C . THR A 1 275 ? 7.950 -44.700 -28.354 1.00 20.95 275 THR A C 1
ATOM 2186 O O . THR A 1 275 ? 7.127 -44.429 -27.490 1.00 20.95 275 THR A O 1
ATOM 2189 N N . ALA A 1 276 ? 7.772 -45.665 -29.267 1.00 23.38 276 ALA A N 1
ATOM 2190 C CA . ALA A 1 276 ? 6.747 -46.720 -29.286 1.00 23.38 276 ALA A CA 1
ATOM 2191 C C . ALA A 1 276 ? 5.268 -46.325 -29.533 1.00 23.38 276 ALA A C 1
ATOM 2193 O O . ALA A 1 276 ? 4.450 -46.181 -28.630 1.00 23.38 276 ALA A O 1
ATOM 2194 N N . GLN A 1 277 ? 4.898 -46.321 -30.819 1.00 22.47 277 GLN A N 1
ATOM 2195 C CA . GLN A 1 277 ? 3.544 -46.677 -31.270 1.00 22.47 277 GLN A CA 1
ATOM 2196 C C . GLN A 1 277 ? 3.261 -48.186 -31.083 1.00 22.47 277 GLN A C 1
ATOM 2198 O O . GLN A 1 277 ? 4.202 -48.980 -31.036 1.00 22.47 277 GLN A O 1
ATOM 2203 N N . LYS A 1 278 ? 1.968 -48.552 -31.190 1.00 22.53 278 LYS A N 1
ATOM 2204 C CA . LYS A 1 278 ? 1.317 -49.879 -31.026 1.00 22.53 278 LYS A CA 1
ATOM 2205 C C . LYS A 1 278 ? 0.946 -50.178 -29.563 1.00 22.53 278 LYS A C 1
ATOM 2207 O O . LYS A 1 278 ? 1.757 -49.963 -28.678 1.00 22.53 278 LYS A O 1
ATOM 2212 N N . GLU A 1 279 ? -0.267 -50.633 -29.242 1.00 22.41 279 GLU A N 1
ATOM 2213 C CA . GLU A 1 279 ? -1.232 -51.406 -30.050 1.00 22.41 279 GLU A CA 1
ATOM 2214 C C . GLU A 1 279 ? -2.700 -50.936 -29.885 1.00 22.41 279 GLU A C 1
ATOM 2216 O O . GLU A 1 279 ? -2.996 -50.045 -29.090 1.00 22.41 279 GLU A O 1
ATOM 2221 N N . SER A 1 280 ? -3.612 -51.489 -30.690 1.00 21.48 280 SER A N 1
ATOM 2222 C CA . SER A 1 280 ? -5.035 -51.121 -30.786 1.00 21.48 280 SER A CA 1
ATOM 2223 C C . SER A 1 280 ? -5.953 -52.024 -29.942 1.00 21.48 280 SER A C 1
ATOM 2225 O O . SER A 1 280 ? -5.646 -53.196 -29.759 1.00 21.48 280 SER A O 1
ATOM 2227 N N . ASP A 1 281 ? -7.096 -51.518 -29.448 1.00 21.09 281 ASP A N 1
ATOM 2228 C CA . ASP A 1 281 ? -8.416 -51.719 -30.094 1.00 21.09 281 ASP A CA 1
ATOM 2229 C C . ASP A 1 281 ? -9.658 -51.405 -29.216 1.00 21.09 281 ASP A C 1
ATOM 2231 O O . ASP A 1 281 ? -9.690 -51.672 -28.021 1.00 21.09 281 ASP A O 1
ATOM 2235 N N . VAL A 1 282 ? -10.703 -50.885 -29.886 1.00 24.38 282 VAL A N 1
ATOM 2236 C CA . VAL A 1 282 ? -12.163 -50.996 -29.608 1.00 24.38 282 VAL A CA 1
ATOM 2237 C C . VAL A 1 282 ? -12.648 -50.734 -28.156 1.00 24.38 282 VAL A C 1
ATOM 2239 O O . VAL A 1 282 ? -12.531 -51.561 -27.260 1.00 24.38 282 VAL A O 1
ATOM 2242 N N . SER A 1 283 ? -13.391 -49.649 -27.888 1.00 24.92 283 SER A N 1
ATOM 2243 C CA . SER A 1 283 ? -14.852 -49.606 -28.135 1.00 24.92 283 SER A CA 1
ATOM 2244 C C . SER A 1 283 ? -15.430 -48.179 -28.171 1.00 24.92 283 SER A C 1
ATOM 2246 O O . SER A 1 283 ? -15.020 -47.310 -27.408 1.00 24.92 283 SER A O 1
ATOM 2248 N N . GLN A 1 284 ? -16.443 -47.956 -29.015 1.00 23.61 284 GLN A N 1
ATOM 2249 C CA . GLN A 1 284 ? -17.269 -46.734 -29.047 1.00 23.61 284 GLN A CA 1
ATOM 2250 C C . GLN A 1 284 ? -18.373 -46.769 -27.968 1.00 23.61 284 GLN A C 1
ATOM 2252 O O . GLN A 1 284 ? -18.743 -47.864 -27.554 1.00 23.61 284 GLN A O 1
ATOM 2257 N N . VAL A 1 285 ? -18.981 -45.614 -27.619 1.00 23.69 285 VAL A N 1
ATOM 2258 C CA . VAL A 1 285 ? -20.443 -45.344 -27.781 1.00 23.69 285 VAL A CA 1
ATOM 2259 C C . VAL A 1 285 ? -20.914 -44.013 -27.133 1.00 23.69 285 VAL A C 1
ATOM 2261 O O . VAL A 1 285 ? -20.766 -43.781 -25.940 1.00 23.69 285 VAL A O 1
ATOM 2264 N N . THR A 1 286 ? -21.579 -43.194 -27.961 1.00 22.39 286 THR A N 1
ATOM 2265 C CA . THR A 1 286 ? -22.512 -42.065 -27.688 1.00 22.39 286 THR A CA 1
ATOM 2266 C C . THR A 1 286 ? -22.111 -40.793 -26.925 1.00 22.39 286 THR A C 1
ATOM 2268 O O . THR A 1 286 ? -21.540 -40.778 -25.843 1.00 22.39 286 THR A O 1
ATOM 2271 N N . SER A 1 287 ? -22.594 -39.692 -27.504 1.00 22.67 287 SER A N 1
ATOM 2272 C CA . SER A 1 287 ? -22.620 -38.312 -27.027 1.00 22.67 287 SER A CA 1
ATOM 2273 C C . SER A 1 287 ? -23.868 -37.963 -26.202 1.00 22.67 287 SER A C 1
ATOM 2275 O O . SER A 1 287 ? -24.976 -38.272 -26.637 1.00 22.67 287 SER A O 1
ATOM 2277 N N . THR A 1 288 ? -23.715 -37.129 -25.168 1.00 21.62 288 THR A N 1
ATOM 2278 C CA . THR A 1 288 ? -24.741 -36.141 -24.768 1.00 21.62 288 THR A CA 1
ATOM 2279 C C . THR A 1 288 ? -24.108 -34.947 -24.063 1.00 21.62 288 THR A C 1
ATOM 2281 O O . THR A 1 288 ? -23.240 -35.099 -23.209 1.00 21.62 288 THR A O 1
ATOM 2284 N N . SER A 1 289 ? -24.570 -33.748 -24.408 1.00 25.05 289 SER A N 1
ATOM 2285 C CA . SER A 1 289 ? -24.155 -32.485 -23.802 1.00 25.05 289 SER A CA 1
ATOM 2286 C C . SER A 1 289 ? -24.776 -32.282 -22.418 1.00 25.05 289 SER A C 1
ATOM 2288 O O . SER A 1 289 ? -25.995 -32.172 -22.302 1.00 25.05 289 SER A O 1
ATOM 2290 N N . THR A 1 290 ? -23.960 -32.122 -21.378 1.00 21.97 290 THR A N 1
ATOM 2291 C CA . THR A 1 290 ? -24.331 -31.415 -20.139 1.00 21.97 290 THR A CA 1
ATOM 2292 C C . THR A 1 290 ? -23.056 -30.855 -19.518 1.00 21.97 290 THR A C 1
ATOM 2294 O O . THR A 1 290 ? -22.081 -31.583 -19.376 1.00 21.97 290 THR A O 1
ATOM 2297 N N . MET A 1 291 ? -23.048 -29.566 -19.171 1.00 22.67 291 MET A N 1
ATOM 2298 C CA . MET A 1 291 ? -21.930 -28.919 -18.474 1.00 22.67 291 MET A CA 1
ATOM 2299 C C . MET A 1 291 ? -21.849 -29.443 -17.030 1.00 22.67 291 MET A C 1
ATOM 2301 O O . MET A 1 291 ? -22.791 -29.197 -16.271 1.00 22.67 291 MET A O 1
ATOM 2305 N N . PRO A 1 292 ? -20.761 -30.106 -16.599 1.00 22.47 292 PRO A N 1
ATOM 2306 C CA . PRO A 1 292 ? -20.539 -30.359 -15.187 1.00 22.47 292 PRO A CA 1
ATOM 2307 C C . PRO A 1 292 ? -19.931 -29.110 -14.538 1.00 22.47 292 PRO A C 1
ATOM 2309 O O . PRO A 1 292 ? -18.941 -28.555 -15.017 1.00 22.47 292 PRO A O 1
ATOM 2312 N N . LYS A 1 293 ? -20.500 -28.679 -13.408 1.00 25.69 293 LYS A N 1
ATOM 2313 C CA . LYS A 1 293 ? -19.768 -27.829 -12.463 1.00 25.69 293 LYS A CA 1
ATOM 2314 C C . LYS A 1 293 ? -18.581 -28.644 -11.955 1.00 25.69 293 LYS A C 1
ATOM 2316 O O . LYS A 1 293 ? -18.800 -29.693 -11.359 1.00 25.69 293 LYS A O 1
ATOM 2321 N N . CYS A 1 294 ? -17.359 -28.173 -12.181 1.00 20.58 294 CYS A N 1
ATOM 2322 C CA . CYS A 1 294 ? -16.187 -28.775 -11.560 1.00 20.58 294 CYS A CA 1
ATOM 2323 C C . CYS A 1 294 ? -15.891 -28.036 -10.253 1.00 20.58 294 CYS A C 1
ATOM 2325 O O . CYS A 1 294 ? -15.421 -26.899 -10.261 1.00 20.58 294 CYS A O 1
ATOM 2327 N N . GLU A 1 295 ? -16.207 -28.680 -9.135 1.00 24.64 295 GLU A N 1
ATOM 2328 C CA . GLU A 1 295 ? -15.616 -28.342 -7.846 1.00 24.64 295 GLU A CA 1
ATOM 2329 C C . GLU A 1 295 ? -14.143 -28.769 -7.897 1.00 24.64 295 GLU A C 1
ATOM 2331 O O . GLU A 1 295 ? -13.842 -29.952 -8.037 1.00 24.64 295 GLU A O 1
ATOM 2336 N N . THR A 1 296 ? -13.214 -27.818 -7.806 1.00 22.66 296 THR A N 1
ATOM 2337 C CA . THR A 1 296 ? -11.780 -28.115 -7.671 1.00 22.66 296 THR A CA 1
ATOM 2338 C C . THR A 1 296 ? -11.300 -27.732 -6.284 1.00 22.66 296 THR A C 1
ATOM 2340 O O . THR A 1 296 ? -10.775 -26.641 -6.062 1.00 22.66 296 THR A O 1
ATOM 2343 N N . SER A 1 297 ? -11.462 -28.665 -5.352 1.00 22.81 297 SER A N 1
ATOM 2344 C CA . SER A 1 297 ? -10.698 -28.706 -4.112 1.00 22.81 297 SER A CA 1
ATOM 2345 C C . SER A 1 297 ? -9.241 -29.067 -4.423 1.00 22.81 297 SER A C 1
ATOM 2347 O O . SER A 1 297 ? -8.916 -30.239 -4.610 1.00 22.81 297 SER A O 1
ATOM 2349 N N . VAL A 1 298 ? -8.364 -28.063 -4.473 1.00 24.62 298 VAL A N 1
ATOM 2350 C CA . VAL A 1 298 ? -6.911 -28.249 -4.345 1.00 24.62 298 VAL A CA 1
ATOM 2351 C C . VAL A 1 298 ? -6.405 -27.252 -3.311 1.00 24.62 298 VAL A C 1
ATOM 2353 O O . VAL A 1 298 ? -6.243 -26.066 -3.585 1.00 24.62 298 VAL A O 1
ATOM 2356 N N . GLU A 1 299 ? -6.194 -27.754 -2.101 1.00 25.88 299 GLU A N 1
ATOM 2357 C CA . GLU A 1 299 ? -5.582 -27.021 -0.999 1.00 25.88 299 GLU A CA 1
ATOM 2358 C C . GLU A 1 299 ? -4.097 -26.760 -1.298 1.00 25.88 299 GLU A C 1
ATOM 2360 O O . GLU A 1 299 ? -3.367 -27.694 -1.637 1.00 25.88 299 GLU A O 1
ATOM 2365 N N . ARG A 1 300 ? -3.654 -25.505 -1.131 1.00 23.62 300 ARG A N 1
ATOM 2366 C CA . ARG A 1 300 ? -2.316 -25.097 -0.643 1.00 23.62 300 ARG A CA 1
ATOM 2367 C C . ARG A 1 300 ? -2.245 -23.571 -0.555 1.00 23.62 300 ARG A C 1
ATOM 2369 O O . ARG A 1 300 ? -2.134 -22.882 -1.567 1.00 23.62 300 ARG A O 1
ATOM 2376 N N . ASP A 1 301 ? -2.292 -23.058 0.673 1.00 25.86 301 ASP A N 1
ATOM 2377 C CA . ASP A 1 301 ? -2.182 -21.630 0.993 1.00 25.86 301 ASP A CA 1
ATOM 2378 C C . ASP A 1 301 ? -0.742 -21.104 0.827 1.00 25.86 301 ASP A C 1
ATOM 2380 O O . ASP A 1 301 ? -0.043 -20.798 1.793 1.00 25.86 301 ASP A O 1
ATOM 2384 N N . GLU A 1 302 ? -0.290 -20.954 -0.417 1.00 29.80 302 GLU A N 1
ATOM 2385 C CA . GLU A 1 302 ? 0.966 -20.274 -0.753 1.00 29.80 302 GLU A CA 1
ATOM 2386 C C . GLU A 1 302 ? 0.694 -18.869 -1.312 1.00 29.80 302 GLU A C 1
ATOM 2388 O O . GLU A 1 302 ? 0.654 -18.687 -2.529 1.00 29.80 302 GLU A O 1
ATOM 2393 N N . ARG A 1 303 ? 0.486 -17.884 -0.416 1.00 28.98 303 ARG A N 1
ATOM 2394 C CA . ARG A 1 303 ? 0.680 -16.419 -0.615 1.00 28.98 303 ARG A CA 1
ATOM 2395 C C . ARG A 1 303 ? 0.271 -15.618 0.633 1.00 28.98 303 ARG A C 1
ATOM 2397 O O . ARG A 1 303 ? -0.659 -14.815 0.613 1.00 28.98 303 ARG A O 1
ATOM 2404 N N . ILE A 1 304 ? 1.009 -15.790 1.730 1.00 32.97 304 ILE A N 1
ATOM 2405 C CA . ILE A 1 304 ? 1.046 -14.753 2.770 1.00 32.97 304 ILE A CA 1
ATOM 2406 C C . ILE A 1 304 ? 1.989 -13.664 2.255 1.00 32.97 304 ILE A C 1
ATOM 2408 O O . ILE A 1 304 ? 3.195 -13.881 2.148 1.00 32.97 304 ILE A O 1
ATOM 2412 N N . PHE A 1 305 ? 1.436 -12.508 1.894 1.00 40.09 305 PHE A N 1
ATOM 2413 C CA . PHE A 1 305 ? 2.231 -11.366 1.450 1.00 40.09 305 PHE A CA 1
ATOM 2414 C C . PHE A 1 305 ? 3.241 -10.942 2.539 1.00 40.09 305 PHE A C 1
ATOM 2416 O O . PHE A 1 305 ? 2.954 -10.978 3.737 1.00 40.09 305 PHE A O 1
ATOM 2423 N N . MET A 1 306 ? 4.432 -10.532 2.095 1.00 40.38 306 MET A N 1
ATOM 2424 C CA . MET A 1 306 ? 5.498 -9.877 2.875 1.00 40.38 306 MET A CA 1
ATOM 2425 C C . MET A 1 306 ? 6.275 -10.677 3.940 1.00 40.38 306 MET A C 1
ATOM 2427 O O . MET A 1 306 ? 7.118 -10.084 4.605 1.00 40.38 306 MET A O 1
ATOM 2431 N N . THR A 1 307 ? 6.109 -11.998 4.096 1.00 32.06 307 THR A N 1
ATOM 2432 C CA . THR A 1 307 ? 7.157 -12.825 4.754 1.00 32.06 307 THR A CA 1
ATOM 2433 C C . THR A 1 307 ? 7.126 -14.280 4.316 1.00 32.06 307 THR A C 1
ATOM 2435 O O . THR A 1 307 ? 6.065 -14.895 4.276 1.00 32.06 307 THR A O 1
ATOM 2438 N N . GLY A 1 308 ? 8.308 -14.859 4.093 1.00 29.02 308 GLY A N 1
ATOM 2439 C CA . GLY A 1 308 ? 8.456 -16.304 3.943 1.00 29.02 308 GLY A CA 1
ATOM 2440 C C . GLY A 1 308 ? 8.140 -17.063 5.240 1.00 29.02 308 GLY A C 1
ATOM 2441 O O . GLY A 1 308 ? 8.462 -16.609 6.345 1.00 29.02 308 GLY A O 1
ATOM 2442 N N . GLY A 1 309 ? 7.557 -18.252 5.075 1.00 27.83 309 GLY A N 1
ATOM 2443 C CA . GLY A 1 309 ? 7.244 -19.190 6.153 1.00 27.83 309 GLY A CA 1
ATOM 2444 C C . GLY A 1 309 ? 5.794 -19.111 6.630 1.00 27.83 309 GLY A C 1
ATOM 2445 O O . GLY A 1 309 ? 5.428 -18.231 7.410 1.00 27.83 309 GLY A O 1
ATOM 2446 N N . ALA A 1 310 ? 4.991 -20.097 6.225 1.00 30.64 310 ALA A N 1
ATOM 2447 C CA . ALA A 1 310 ? 3.699 -20.399 6.834 1.00 30.64 310 ALA A CA 1
ATOM 2448 C C . ALA A 1 310 ? 3.891 -21.106 8.194 1.00 30.64 310 ALA A C 1
ATOM 2450 O O . ALA A 1 310 ? 3.478 -22.247 8.381 1.00 30.64 310 ALA A O 1
ATOM 2451 N N . ASP A 1 311 ? 4.527 -20.423 9.150 1.00 30.45 311 ASP A N 1
ATOM 2452 C CA . ASP A 1 311 ? 4.627 -20.904 10.528 1.00 30.45 311 ASP A CA 1
ATOM 2453 C C . ASP A 1 311 ? 3.348 -20.547 11.294 1.00 30.45 311 ASP A C 1
ATOM 2455 O O . ASP A 1 311 ? 2.997 -19.377 11.466 1.00 30.45 311 ASP A O 1
ATOM 2459 N N . SER A 1 312 ? 2.665 -21.564 11.820 1.00 42.44 312 SER A N 1
ATOM 2460 C CA . SER A 1 312 ? 1.462 -21.433 12.651 1.00 42.44 312 SER A CA 1
ATOM 2461 C C . SER A 1 312 ? 1.757 -20.974 14.092 1.00 42.44 312 SER A C 1
ATOM 2463 O O . SER A 1 312 ? 1.023 -21.321 15.018 1.00 42.44 312 SER A O 1
ATOM 2465 N N . SER A 1 313 ? 2.853 -20.242 14.312 1.00 49.91 313 SER A N 1
ATOM 2466 C CA . SER A 1 313 ? 3.294 -19.769 15.626 1.00 49.91 313 SER A CA 1
ATOM 2467 C C . SER A 1 313 ? 2.854 -18.322 15.879 1.00 49.91 313 SER A C 1
ATOM 2469 O O . SER A 1 313 ? 3.057 -17.419 15.064 1.00 49.91 313 SER A O 1
ATOM 2471 N N . ASN A 1 314 ? 2.271 -18.072 17.056 1.00 61.41 314 ASN A N 1
ATOM 2472 C CA . ASN A 1 314 ? 1.829 -16.730 17.461 1.00 61.41 314 ASN A CA 1
ATOM 2473 C C . ASN A 1 314 ? 2.985 -15.715 17.586 1.00 61.41 314 ASN A C 1
ATOM 2475 O O . ASN A 1 314 ? 2.738 -14.510 17.617 1.00 61.41 314 ASN A O 1
ATOM 2479 N N . ASP A 1 315 ? 4.242 -16.165 17.614 1.00 63.88 315 ASP A N 1
ATOM 2480 C CA . ASP A 1 315 ? 5.420 -15.326 17.864 1.00 63.88 315 ASP A CA 1
ATOM 2481 C C . ASP A 1 315 ? 5.611 -14.190 16.838 1.00 63.88 315 ASP A C 1
ATOM 2483 O O . ASP A 1 315 ? 6.115 -13.117 17.182 1.00 63.88 315 ASP A O 1
ATOM 2487 N N . ARG A 1 316 ? 5.150 -14.368 15.589 1.00 80.75 316 ARG A N 1
ATOM 2488 C CA . ARG A 1 316 ? 5.264 -13.357 14.514 1.00 80.75 316 ARG A CA 1
ATOM 2489 C C . ARG A 1 316 ? 4.044 -12.433 14.364 1.00 80.75 316 ARG A C 1
ATOM 2491 O O . ARG A 1 316 ? 3.990 -11.651 13.415 1.00 80.75 316 ARG A O 1
ATOM 2498 N N . LEU A 1 317 ? 3.074 -12.461 15.285 1.00 86.19 317 LEU A N 1
ATOM 2499 C CA . LEU A 1 317 ? 1.845 -11.650 15.182 1.00 86.19 317 LEU A CA 1
ATOM 2500 C C . LEU A 1 317 ? 2.139 -10.140 15.087 1.00 86.19 317 LEU A C 1
ATOM 2502 O O . LEU A 1 317 ? 1.562 -9.457 14.244 1.00 86.19 317 LEU A O 1
ATOM 2506 N N . HIS A 1 318 ? 3.096 -9.638 15.873 1.00 84.75 318 HIS A N 1
ATOM 2507 C CA . HIS A 1 318 ? 3.533 -8.235 15.840 1.00 84.75 318 HIS A CA 1
ATOM 2508 C C . HIS A 1 318 ? 4.071 -7.794 14.463 1.00 84.75 318 HIS A C 1
ATOM 2510 O O . HIS A 1 318 ? 3.806 -6.675 14.021 1.00 84.75 318 HIS A O 1
ATOM 2516 N N . PHE A 1 319 ? 4.770 -8.684 13.750 1.00 84.19 319 PHE A N 1
ATOM 2517 C CA . PHE A 1 319 ? 5.245 -8.427 12.392 1.00 84.19 319 PHE A CA 1
ATOM 2518 C C . PHE A 1 319 ? 4.074 -8.373 11.402 1.00 84.19 319 PHE A C 1
ATOM 2520 O O . PHE A 1 319 ? 3.938 -7.399 10.665 1.00 84.19 319 PHE A O 1
ATOM 2527 N N . ARG A 1 320 ? 3.169 -9.366 11.450 1.00 86.44 320 ARG A N 1
ATOM 2528 C CA . ARG A 1 320 ? 1.958 -9.411 10.606 1.00 86.44 320 ARG A CA 1
ATOM 2529 C C . ARG A 1 320 ? 1.090 -8.164 10.782 1.00 86.44 320 ARG A C 1
ATOM 2531 O O . ARG A 1 320 ? 0.620 -7.607 9.793 1.00 86.44 320 ARG A O 1
ATOM 2538 N N . PHE A 1 321 ? 0.919 -7.704 12.022 1.00 88.62 321 PHE A N 1
ATOM 2539 C CA . PHE A 1 321 ? 0.242 -6.447 12.337 1.00 88.62 321 PHE A CA 1
ATOM 2540 C C . PHE A 1 321 ? 0.919 -5.247 11.661 1.00 88.62 321 PHE A C 1
ATOM 2542 O O . PHE A 1 321 ? 0.252 -4.493 10.953 1.00 88.62 321 PHE A O 1
ATOM 2549 N N . SER A 1 322 ? 2.237 -5.096 11.842 1.00 84.31 322 SER A N 1
ATOM 2550 C CA . SER A 1 322 ? 3.003 -3.979 11.278 1.00 84.31 322 SER A CA 1
ATOM 2551 C C . SER A 1 322 ? 2.927 -3.944 9.747 1.00 84.31 322 SER A C 1
ATOM 2553 O O . SER A 1 322 ? 2.698 -2.876 9.183 1.00 84.31 322 SER A O 1
ATOM 2555 N N . VAL A 1 323 ? 3.050 -5.101 9.085 1.00 83.31 323 VAL A N 1
ATOM 2556 C CA . VAL A 1 323 ? 2.877 -5.245 7.629 1.00 83.31 323 VAL A CA 1
ATOM 2557 C C . VAL A 1 323 ? 1.493 -4.775 7.197 1.00 83.31 323 VAL A C 1
ATOM 2559 O O . VAL A 1 323 ? 1.402 -3.812 6.440 1.00 83.31 323 VAL A O 1
ATOM 2562 N N . CYS A 1 324 ? 0.421 -5.388 7.721 1.00 89.94 324 CYS A N 1
ATOM 2563 C CA . CYS A 1 324 ? -0.956 -5.085 7.308 1.00 89.94 324 CYS A CA 1
ATOM 2564 C C . CYS A 1 324 ? -1.315 -3.607 7.527 1.00 89.94 324 CYS A C 1
ATOM 2566 O O . CYS A 1 324 ? -2.102 -3.023 6.780 1.00 89.94 324 CYS A O 1
ATOM 2568 N N . LEU A 1 325 ? -0.750 -2.998 8.572 1.00 88.75 325 LEU A N 1
ATOM 2569 C CA . LEU A 1 325 ? -0.964 -1.597 8.895 1.00 88.75 325 LEU A CA 1
ATOM 2570 C C . LEU A 1 325 ? -0.246 -0.660 7.911 1.00 88.75 325 LEU A C 1
ATOM 2572 O O . LEU A 1 325 ? -0.871 0.270 7.401 1.00 88.75 325 LEU A O 1
ATOM 2576 N N . VAL A 1 326 ? 1.037 -0.905 7.614 1.00 84.56 326 VAL A N 1
ATOM 2577 C CA . VAL A 1 326 ? 1.788 -0.136 6.604 1.00 84.56 326 VAL A CA 1
ATOM 2578 C C . VAL A 1 326 ? 1.127 -0.275 5.234 1.00 84.56 326 VAL A C 1
ATOM 2580 O O . VAL A 1 326 ? 0.898 0.731 4.571 1.00 84.56 326 VAL A O 1
ATOM 2583 N N . GLU A 1 327 ? 0.743 -1.489 4.851 1.00 87.44 327 GLU A N 1
ATOM 2584 C CA . GLU A 1 327 ? 0.008 -1.806 3.625 1.00 87.44 327 GLU A CA 1
ATOM 2585 C C . GLU A 1 327 ? -1.285 -0.984 3.460 1.00 87.44 327 GLU A C 1
ATOM 2587 O O . GLU A 1 327 ? -1.477 -0.329 2.431 1.00 87.44 327 GLU A O 1
ATOM 2592 N N . CYS A 1 328 ? -2.134 -0.924 4.494 1.00 91.62 328 CYS A N 1
ATOM 2593 C CA . CYS A 1 328 ? -3.327 -0.070 4.495 1.00 91.62 328 CYS A CA 1
ATOM 2594 C C . CYS A 1 328 ? -2.984 1.419 4.290 1.00 91.62 328 CYS A C 1
ATOM 2596 O O . CYS A 1 328 ? -3.683 2.121 3.554 1.00 91.62 328 CYS A O 1
ATOM 2598 N N . TYR A 1 329 ? -1.907 1.917 4.910 1.00 89.88 329 TYR A N 1
ATOM 2599 C CA . TYR A 1 329 ? -1.474 3.306 4.729 1.00 89.88 329 TYR A CA 1
ATOM 2600 C C . TYR A 1 329 ? -0.905 3.579 3.330 1.00 89.88 329 TYR A C 1
ATOM 2602 O O . TYR A 1 329 ? -1.185 4.642 2.780 1.00 89.88 329 TYR A O 1
ATOM 2610 N N . GLN A 1 330 ? -0.180 2.637 2.714 1.00 88.94 330 GLN A N 1
ATOM 2611 C CA . GLN A 1 330 ? 0.314 2.795 1.339 1.00 88.94 330 GLN A CA 1
ATOM 2612 C C . GLN A 1 330 ? -0.852 2.959 0.348 1.00 88.94 330 GLN A C 1
ATOM 2614 O O . GLN A 1 330 ? -0.830 3.885 -0.466 1.00 88.94 330 GLN A O 1
ATOM 2619 N N . VAL A 1 331 ? -1.925 2.164 0.480 1.00 92.50 331 VAL A N 1
ATOM 2620 C CA . VAL A 1 331 ? -3.147 2.328 -0.334 1.00 92.50 331 VAL A CA 1
ATOM 2621 C C . VAL A 1 331 ? -3.811 3.685 -0.097 1.00 92.50 331 VAL A C 1
ATOM 2623 O O . VAL A 1 331 ? -4.186 4.356 -1.059 1.00 92.50 331 VAL A O 1
ATOM 2626 N N . LEU A 1 332 ? -3.896 4.155 1.154 1.00 92.06 332 LEU A N 1
ATOM 2627 C CA . LEU A 1 332 ? -4.391 5.507 1.441 1.00 92.06 332 LEU A CA 1
ATOM 2628 C C . LEU A 1 332 ? -3.508 6.611 0.843 1.00 92.06 332 LEU A C 1
ATOM 2630 O O . LEU A 1 332 ? -4.035 7.650 0.451 1.00 92.06 332 LEU A O 1
ATOM 2634 N N . CYS A 1 333 ? -2.201 6.392 0.709 1.00 89.50 333 CYS A N 1
ATOM 2635 C CA . CYS A 1 333 ? -1.276 7.295 0.022 1.00 89.50 333 CYS A CA 1
ATOM 2636 C C . CYS A 1 333 ? -1.335 7.214 -1.517 1.00 89.50 333 CYS A C 1
ATOM 2638 O O . CYS A 1 333 ? -0.686 8.029 -2.164 1.00 89.50 333 CYS A O 1
ATOM 2640 N N . GLY A 1 334 ? -2.122 6.305 -2.107 1.00 90.31 334 GLY A N 1
ATOM 2641 C CA . GLY A 1 334 ? -2.261 6.145 -3.563 1.00 90.31 334 GLY A CA 1
ATOM 2642 C C . GLY A 1 334 ? -1.462 4.986 -4.169 1.00 90.31 334 GLY A C 1
ATOM 2643 O O . GLY A 1 334 ? -1.428 4.827 -5.386 1.00 90.31 334 GLY A O 1
ATOM 2644 N N . TYR A 1 335 ? -0.829 4.145 -3.356 1.00 91.00 335 TYR A N 1
ATOM 2645 C CA . TYR A 1 335 ? -0.110 2.966 -3.832 1.00 91.00 335 TYR A CA 1
ATOM 2646 C C . TYR A 1 335 ? -1.013 1.727 -3.760 1.00 91.00 335 TYR A C 1
ATOM 2648 O O . TYR A 1 335 ? -1.034 1.022 -2.755 1.00 91.00 335 TYR A O 1
ATOM 2656 N N . ALA A 1 336 ? -1.783 1.474 -4.821 1.00 91.00 336 ALA A N 1
ATOM 2657 C CA . ALA A 1 336 ? -2.734 0.360 -4.895 1.00 91.00 336 ALA A CA 1
ATOM 2658 C C . ALA A 1 336 ? -2.313 -0.715 -5.912 1.00 91.00 336 ALA A C 1
ATOM 2660 O O . ALA A 1 336 ? -1.768 -0.405 -6.975 1.00 91.00 336 ALA A O 1
ATOM 2661 N N . LEU A 1 337 ? -2.603 -1.982 -5.602 1.00 91.81 337 LEU A N 1
ATOM 2662 C CA . LEU A 1 337 ? -2.532 -3.077 -6.574 1.00 91.81 337 LEU A CA 1
ATOM 2663 C C . LEU A 1 337 ? -3.668 -2.947 -7.609 1.00 91.81 337 LEU A C 1
ATOM 2665 O O . LEU A 1 337 ? -4.774 -2.550 -7.242 1.00 91.81 337 LEU A O 1
ATOM 2669 N N . PRO A 1 338 ? -3.441 -3.300 -8.887 1.00 91.38 338 PRO A N 1
ATOM 2670 C CA . PRO A 1 338 ? -4.502 -3.340 -9.885 1.00 91.38 338 PRO A CA 1
ATOM 2671 C C . PRO A 1 338 ? -5.452 -4.523 -9.652 1.00 91.38 338 PRO A C 1
ATOM 2673 O O . PRO A 1 338 ? -5.066 -5.570 -9.122 1.00 91.38 338 PRO A O 1
ATOM 2676 N N . GLN A 1 339 ? -6.689 -4.390 -10.128 1.00 88.69 339 GLN A N 1
ATOM 2677 C CA . GLN A 1 339 ? -7.620 -5.519 -10.209 1.00 88.69 339 GLN A CA 1
ATOM 2678 C C . GLN A 1 339 ? -7.089 -6.629 -11.142 1.00 88.69 339 GLN A C 1
ATOM 2680 O O . GLN A 1 339 ? -6.431 -6.311 -12.139 1.00 88.69 339 GLN A O 1
ATOM 2685 N N . PRO A 1 340 ? -7.358 -7.923 -10.863 1.00 88.31 340 PRO A N 1
ATOM 2686 C CA . PRO A 1 340 ? -8.224 -8.460 -9.799 1.00 88.31 340 PRO A CA 1
ATOM 2687 C C . PRO A 1 340 ? -7.526 -8.707 -8.444 1.00 88.31 340 PRO A C 1
ATOM 2689 O O . PRO A 1 340 ? -8.161 -9.169 -7.501 1.00 88.31 340 PRO A O 1
ATOM 2692 N N . TYR A 1 341 ? -6.218 -8.447 -8.327 1.00 90.19 341 TYR A N 1
ATOM 2693 C CA . TYR A 1 341 ? -5.434 -8.811 -7.133 1.00 90.19 341 TYR A CA 1
ATOM 2694 C C . TYR A 1 341 ? -5.839 -8.031 -5.879 1.00 90.19 341 TYR A C 1
ATOM 2696 O O . TYR A 1 341 ? -5.683 -8.527 -4.763 1.00 90.19 341 TYR A O 1
ATOM 2704 N N . PHE A 1 342 ? -6.355 -6.814 -6.068 1.00 93.38 342 PHE A N 1
ATOM 2705 C CA . PHE A 1 342 ? -6.719 -5.921 -4.978 1.00 93.38 342 PHE A CA 1
ATOM 2706 C C . PHE A 1 342 ? -7.813 -6.494 -4.072 1.00 93.38 342 PHE A C 1
ATOM 2708 O O . PHE A 1 342 ? -7.676 -6.400 -2.859 1.00 93.38 342 PHE A O 1
ATOM 2715 N N . ASP A 1 343 ? -8.862 -7.115 -4.618 1.00 91.12 343 ASP A N 1
ATOM 2716 C CA . ASP A 1 343 ? -10.008 -7.561 -3.812 1.00 91.12 343 ASP A CA 1
ATOM 2717 C C . ASP A 1 343 ? -9.644 -8.728 -2.871 1.00 91.12 343 ASP A C 1
ATOM 2719 O O . ASP A 1 343 ? -10.022 -8.724 -1.696 1.00 91.12 343 ASP A O 1
ATOM 2723 N N . GLN A 1 344 ? -8.844 -9.691 -3.350 1.00 90.50 344 GLN A N 1
ATOM 2724 C CA . GLN A 1 344 ? -8.340 -10.805 -2.533 1.00 90.50 344 GLN A CA 1
ATOM 2725 C C . GLN A 1 344 ? -7.381 -10.312 -1.439 1.00 90.50 3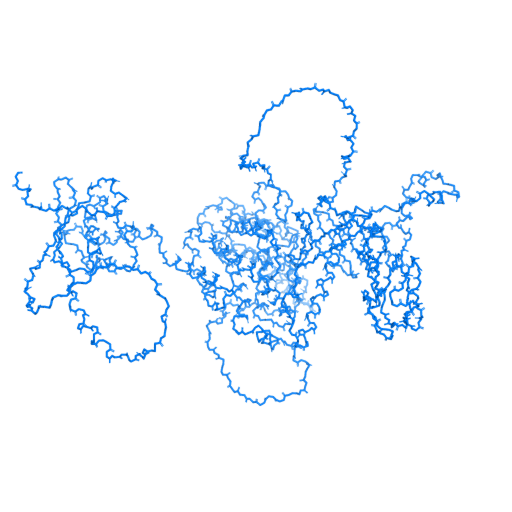44 GLN A C 1
ATOM 2727 O O . GLN A 1 344 ? -7.471 -10.736 -0.282 1.00 90.50 344 GLN A O 1
ATOM 2732 N N . TRP A 1 345 ? -6.470 -9.404 -1.800 1.00 92.81 345 TRP A N 1
ATOM 2733 C CA . TRP A 1 345 ? -5.563 -8.756 -0.856 1.00 92.81 345 TRP A CA 1
ATOM 2734 C C . TRP A 1 345 ? -6.344 -7.962 0.202 1.00 92.81 345 TRP A C 1
ATOM 2736 O O . TRP A 1 345 ? -6.087 -8.109 1.394 1.00 92.81 345 TRP A O 1
ATOM 2746 N N . LEU A 1 346 ? -7.359 -7.197 -0.207 1.00 94.38 346 LEU A N 1
ATOM 2747 C CA . LEU A 1 346 ? -8.147 -6.326 0.661 1.00 94.38 346 LEU A CA 1
ATOM 2748 C C . LEU A 1 346 ? -8.879 -7.114 1.754 1.00 94.38 346 LEU A C 1
ATOM 2750 O O . LEU A 1 346 ? -8.807 -6.746 2.930 1.00 94.38 346 LEU A O 1
ATOM 2754 N N . ASP A 1 347 ? -9.573 -8.195 1.385 1.00 91.88 347 ASP A N 1
ATOM 2755 C CA . ASP A 1 347 ? -10.277 -9.041 2.355 1.00 91.88 347 ASP A CA 1
ATOM 2756 C C . ASP A 1 347 ? -9.296 -9.696 3.339 1.00 91.88 347 ASP A C 1
ATOM 2758 O O . ASP A 1 347 ? -9.521 -9.670 4.553 1.00 91.88 347 ASP A O 1
ATOM 2762 N N . THR A 1 348 ? -8.158 -10.182 2.834 1.00 92.31 348 THR A N 1
ATOM 2763 C CA . THR A 1 348 ? -7.108 -10.829 3.633 1.00 92.31 348 THR A CA 1
ATOM 2764 C C . THR A 1 348 ? -6.450 -9.853 4.614 1.00 92.31 348 THR A C 1
ATOM 2766 O O . THR A 1 348 ? -6.387 -10.133 5.818 1.00 92.31 348 THR A O 1
ATOM 2769 N N . THR A 1 349 ? -5.986 -8.697 4.134 1.00 91.75 349 THR A N 1
ATOM 2770 C CA . THR A 1 349 ? -5.222 -7.714 4.914 1.00 91.75 349 THR A CA 1
ATOM 2771 C C . THR A 1 349 ? -6.101 -6.999 5.939 1.00 91.75 349 THR A C 1
ATOM 2773 O O . THR A 1 349 ? -5.721 -6.934 7.109 1.00 91.75 349 THR A O 1
ATOM 2776 N N . VAL A 1 350 ? -7.312 -6.547 5.583 1.00 92.69 350 VAL A N 1
ATOM 2777 C CA . VAL A 1 350 ? -8.216 -5.879 6.546 1.00 92.69 350 VAL A CA 1
ATOM 2778 C C . VAL A 1 350 ? -8.708 -6.858 7.614 1.00 92.69 350 VAL A C 1
ATOM 2780 O O . VAL A 1 350 ? -8.699 -6.533 8.805 1.00 92.69 350 VAL A O 1
ATOM 2783 N N . THR A 1 351 ? -9.082 -8.081 7.227 1.00 90.75 351 THR A N 1
ATOM 2784 C CA . THR A 1 351 ? -9.523 -9.100 8.189 1.00 90.75 351 THR A CA 1
ATOM 2785 C C . THR A 1 351 ? -8.386 -9.515 9.124 1.00 90.75 351 THR A C 1
ATOM 2787 O O . THR A 1 351 ? -8.613 -9.680 10.325 1.00 90.75 351 THR A O 1
ATOM 2790 N N . THR A 1 352 ? -7.155 -9.644 8.616 1.00 90.31 352 THR A N 1
ATOM 2791 C CA . THR A 1 352 ? -5.972 -9.945 9.440 1.00 90.31 352 THR A CA 1
ATOM 2792 C C . THR A 1 352 ? -5.631 -8.783 10.373 1.00 90.31 352 THR A C 1
ATOM 2794 O O . THR A 1 352 ? -5.441 -9.015 11.565 1.00 90.31 352 THR A O 1
ATOM 2797 N N . LEU A 1 353 ? -5.649 -7.536 9.889 1.00 90.50 353 LEU A N 1
ATOM 2798 C CA . LEU A 1 353 ? -5.395 -6.335 10.692 1.00 90.50 353 LEU A CA 1
ATOM 2799 C C . 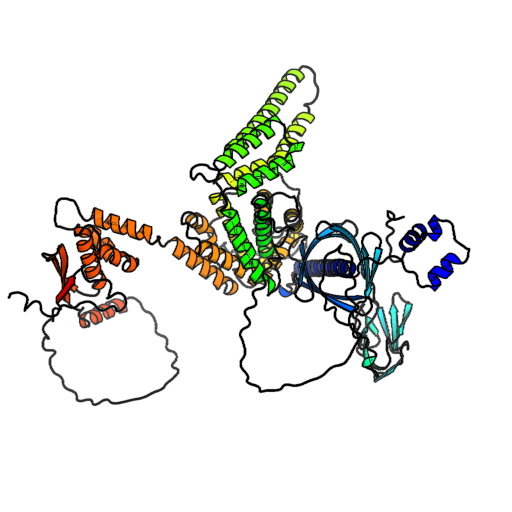LEU A 1 353 ? -6.340 -6.245 11.899 1.00 90.50 353 LEU A C 1
ATOM 2801 O O . LEU A 1 353 ? -5.884 -6.085 13.032 1.00 90.50 353 LEU A O 1
ATOM 2805 N N . VAL A 1 354 ? -7.652 -6.394 11.679 1.00 88.56 354 VAL A N 1
ATOM 2806 C CA . VAL A 1 354 ? -8.648 -6.305 12.761 1.00 88.56 354 VAL A CA 1
ATOM 2807 C C . VAL A 1 354 ? -8.561 -7.503 13.718 1.00 88.56 354 VAL A C 1
ATOM 2809 O O . VAL A 1 354 ? -8.802 -7.331 14.914 1.00 88.56 354 VAL A O 1
ATOM 2812 N N . LYS A 1 355 ? -8.166 -8.696 13.244 1.00 88.12 355 LYS A N 1
ATOM 2813 C CA . LYS A 1 355 ? -7.850 -9.846 14.114 1.00 88.12 355 LYS A CA 1
ATOM 2814 C C . LYS A 1 355 ? -6.632 -9.553 15.002 1.00 88.12 355 LYS A C 1
ATOM 2816 O O . LYS A 1 355 ? -6.739 -9.683 16.217 1.00 88.12 355 LYS A O 1
ATOM 2821 N N . CYS A 1 356 ? -5.516 -9.095 14.429 1.00 89.25 356 CYS A N 1
ATOM 2822 C CA . CYS A 1 356 ? -4.293 -8.770 15.172 1.00 89.25 356 CYS A CA 1
ATOM 2823 C C . CYS A 1 356 ? -4.515 -7.671 16.223 1.00 89.25 356 CYS A C 1
ATOM 2825 O O . CYS A 1 356 ? -4.088 -7.827 17.362 1.00 89.25 356 CYS A O 1
ATOM 2827 N N . LEU A 1 357 ? -5.249 -6.606 15.879 1.00 87.44 357 LEU A N 1
ATOM 2828 C CA . LEU A 1 357 ? -5.590 -5.503 16.793 1.00 87.44 357 LEU A CA 1
ATOM 2829 C C . LEU A 1 357 ? -6.433 -5.914 18.013 1.00 87.44 357 LEU A C 1
ATOM 2831 O O . LEU A 1 357 ? -6.623 -5.111 18.927 1.00 87.44 357 LEU A O 1
ATOM 2835 N N . ARG A 1 358 ? -6.980 -7.133 18.027 1.00 84.06 358 ARG A N 1
ATOM 2836 C CA . ARG A 1 358 ? -7.797 -7.668 19.124 1.00 84.06 358 ARG A CA 1
ATOM 2837 C C . ARG A 1 358 ? -7.054 -8.672 19.998 1.00 84.06 358 ARG A C 1
ATOM 2839 O O . ARG A 1 358 ? -7.573 -9.006 21.062 1.00 84.06 358 ARG A O 1
ATOM 2846 N N . ASP A 1 359 ? -5.884 -9.147 19.577 1.00 86.25 359 ASP A N 1
ATOM 2847 C CA . ASP A 1 359 ? -5.129 -10.146 20.328 1.00 86.25 359 ASP A CA 1
ATOM 2848 C C . ASP A 1 359 ? -4.429 -9.499 21.542 1.00 86.25 359 ASP A C 1
ATOM 2850 O O . ASP A 1 359 ? -3.626 -8.574 21.367 1.00 86.25 359 ASP A O 1
ATOM 2854 N N . PRO A 1 360 ? -4.687 -9.958 22.783 1.00 85.88 360 PRO A N 1
ATOM 2855 C CA . PRO A 1 360 ? -4.019 -9.429 23.970 1.00 85.88 360 PRO A CA 1
ATOM 2856 C C . PRO A 1 360 ? -2.501 -9.683 24.004 1.00 85.88 360 PRO A C 1
ATOM 2858 O O . PRO A 1 360 ? -1.806 -9.040 24.787 1.00 85.88 360 PRO A O 1
ATOM 2861 N N . HIS A 1 361 ? -1.957 -10.575 23.172 1.00 88.00 361 HIS A N 1
ATOM 2862 C CA . HIS A 1 361 ? -0.517 -10.849 23.110 1.00 88.00 361 HIS A CA 1
ATOM 2863 C C . HIS A 1 361 ? 0.255 -9.863 22.226 1.00 88.00 361 HIS A C 1
ATOM 2865 O O . HIS A 1 361 ? 1.481 -9.800 22.335 1.00 88.00 361 HIS A O 1
ATOM 2871 N N . LEU A 1 362 ? -0.416 -9.061 21.387 1.00 88.56 362 LEU A N 1
ATOM 2872 C CA . LEU A 1 362 ? 0.249 -8.094 20.504 1.00 88.56 362 LEU A CA 1
ATOM 2873 C C . LEU A 1 362 ? 1.233 -7.158 21.258 1.00 88.56 362 LEU A C 1
ATOM 2875 O O . LEU A 1 362 ? 2.404 -7.128 20.871 1.00 88.56 362 LEU A O 1
ATOM 2879 N N . PRO A 1 363 ? 0.866 -6.496 22.380 1.00 90.19 363 PRO A N 1
ATOM 2880 C CA . PRO A 1 363 ? 1.785 -5.621 23.120 1.00 90.19 363 PRO A CA 1
ATOM 2881 C C . PRO A 1 363 ? 2.977 -6.370 23.730 1.00 90.19 363 PRO A C 1
ATOM 2883 O O . PRO A 1 363 ? 4.067 -5.818 23.863 1.00 90.19 363 PRO A O 1
ATOM 2886 N N . LEU A 1 364 ? 2.774 -7.632 24.125 1.00 89.75 364 LEU A N 1
ATOM 2887 C CA . LEU A 1 364 ? 3.815 -8.479 24.708 1.00 89.75 364 LEU A CA 1
ATOM 2888 C C . LEU A 1 364 ? 4.872 -8.850 23.667 1.00 89.75 364 LEU A C 1
ATOM 2890 O O . LEU A 1 364 ? 6.065 -8.843 23.969 1.00 89.75 364 LEU A O 1
ATOM 2894 N N . LEU A 1 365 ? 4.431 -9.179 22.454 1.00 88.88 365 LEU A N 1
ATOM 2895 C CA . LEU A 1 365 ? 5.306 -9.523 21.340 1.00 88.88 365 LEU A CA 1
ATOM 2896 C C . LEU A 1 365 ? 6.060 -8.289 20.831 1.00 88.88 365 LEU A C 1
ATOM 2898 O O . LEU A 1 365 ? 7.273 -8.370 20.652 1.00 88.88 365 LEU A O 1
ATOM 2902 N N . GLU A 1 366 ? 5.391 -7.134 20.715 1.00 88.75 366 GLU A N 1
ATOM 2903 C CA . GLU A 1 366 ? 6.052 -5.850 20.436 1.00 88.75 366 GLU A CA 1
ATOM 2904 C C . GLU A 1 366 ? 7.116 -5.525 21.504 1.00 88.75 366 GLU A C 1
ATOM 2906 O O . GLU A 1 366 ? 8.268 -5.254 21.164 1.00 88.75 366 GLU A O 1
ATOM 2911 N N . LEU A 1 367 ? 6.787 -5.640 22.799 1.00 90.00 367 LEU A N 1
ATOM 2912 C CA . LEU A 1 367 ? 7.733 -5.399 23.897 1.00 90.00 367 LEU A CA 1
ATOM 2913 C C . LEU A 1 367 ? 8.937 -6.353 23.853 1.00 90.00 367 LEU A C 1
ATOM 2915 O O . LEU A 1 367 ? 10.076 -5.920 24.027 1.00 90.00 367 LEU A O 1
ATOM 2919 N N . ARG A 1 368 ? 8.708 -7.651 23.614 1.00 90.19 368 ARG A N 1
ATOM 2920 C CA . ARG A 1 368 ? 9.779 -8.656 23.501 1.00 90.19 368 ARG A CA 1
ATOM 2921 C C . ARG A 1 368 ? 10.698 -8.372 22.310 1.00 90.19 368 ARG A C 1
ATOM 2923 O O . ARG A 1 368 ? 11.916 -8.455 22.475 1.00 90.19 368 ARG A O 1
ATOM 2930 N N . ALA A 1 369 ? 10.140 -7.988 21.160 1.00 87.06 369 ALA A N 1
ATOM 2931 C CA . ALA A 1 369 ? 10.909 -7.601 19.980 1.00 87.06 369 ALA A CA 1
ATOM 2932 C C . ALA A 1 369 ? 11.783 -6.362 20.253 1.00 87.06 369 ALA A C 1
ATOM 2934 O O . ALA A 1 369 ? 12.991 -6.413 20.017 1.00 87.06 369 ALA A O 1
ATOM 2935 N N . LEU A 1 370 ? 11.217 -5.299 20.844 1.00 88.06 370 LEU A N 1
ATOM 2936 C CA . LEU A 1 370 ? 11.972 -4.093 21.214 1.00 88.06 370 LEU A CA 1
ATOM 2937 C C . LEU A 1 370 ? 13.104 -4.391 22.205 1.00 88.06 370 LEU A C 1
ATOM 2939 O O . LEU A 1 370 ? 14.237 -3.969 21.986 1.00 88.06 370 LEU A O 1
ATOM 2943 N N . ILE A 1 371 ? 12.838 -5.160 23.269 1.00 88.31 371 ILE A N 1
ATOM 2944 C CA . ILE A 1 371 ? 13.883 -5.556 24.228 1.00 88.31 371 ILE A CA 1
ATOM 2945 C C . ILE A 1 371 ? 14.994 -6.339 23.515 1.00 88.31 371 ILE A C 1
ATOM 2947 O O . ILE A 1 371 ? 16.170 -6.092 23.777 1.00 88.31 371 ILE A O 1
ATOM 2951 N N . SER A 1 372 ? 14.651 -7.249 22.596 1.00 88.31 372 SER A N 1
ATOM 2952 C CA . SER A 1 372 ? 15.638 -8.030 21.840 1.00 88.31 372 SER A CA 1
ATOM 2953 C C . SER A 1 372 ? 16.528 -7.152 20.956 1.00 88.31 372 SER A C 1
ATOM 2955 O O . SER A 1 372 ? 17.743 -7.332 20.949 1.00 88.31 372 SER A O 1
ATOM 2957 N N . GLN A 1 373 ? 15.954 -6.173 20.253 1.00 85.69 373 GLN A N 1
ATOM 2958 C CA . GLN A 1 373 ? 16.714 -5.235 19.419 1.00 85.69 373 GLN A CA 1
ATOM 2959 C C . GLN A 1 373 ? 17.598 -4.287 20.244 1.00 85.69 373 GLN A C 1
ATOM 2961 O O . GLN A 1 373 ? 18.702 -3.939 19.831 1.00 85.69 373 GLN A O 1
ATOM 2966 N N . LEU A 1 374 ? 17.130 -3.886 21.429 1.00 86.12 374 LEU A N 1
ATOM 2967 C CA . LEU A 1 374 ? 17.817 -2.940 22.309 1.00 86.12 374 LEU A CA 1
ATOM 2968 C C . LEU A 1 374 ? 18.743 -3.613 23.341 1.00 86.12 374 LEU A C 1
ATOM 2970 O O . LEU A 1 374 ? 19.359 -2.913 24.143 1.00 86.12 374 LEU A O 1
ATOM 2974 N N . THR A 1 375 ? 18.892 -4.945 23.328 1.00 84.25 375 THR A N 1
ATOM 2975 C CA . THR A 1 375 ? 19.635 -5.704 24.362 1.00 84.25 375 THR A CA 1
ATOM 2976 C C . THR A 1 375 ? 21.089 -5.231 24.529 1.00 84.25 375 THR A C 1
ATOM 2978 O O . THR A 1 375 ? 21.582 -5.175 25.649 1.00 84.25 375 THR A O 1
ATOM 2981 N N . SER A 1 376 ? 21.774 -4.815 23.457 1.00 82.50 376 SER A N 1
ATOM 2982 C CA . SER A 1 376 ? 23.149 -4.281 23.533 1.00 82.50 376 SER A CA 1
ATOM 2983 C C . SER A 1 376 ? 23.245 -2.801 23.936 1.00 82.50 376 SER A C 1
ATOM 2985 O O . SER A 1 376 ? 24.337 -2.321 24.233 1.00 82.50 376 SER A O 1
ATOM 2987 N N . ARG A 1 377 ? 22.122 -2.069 23.933 1.00 84.31 377 ARG A N 1
ATOM 2988 C CA . ARG A 1 377 ? 22.040 -0.627 24.240 1.00 84.31 377 ARG A CA 1
ATOM 2989 C C . ARG A 1 377 ? 21.441 -0.342 25.621 1.00 84.31 377 ARG A C 1
ATOM 2991 O O . ARG A 1 377 ? 21.618 0.751 26.151 1.00 84.31 377 ARG A O 1
ATOM 2998 N N . LEU A 1 378 ? 20.736 -1.311 26.205 1.00 86.81 378 LEU A N 1
ATOM 2999 C CA . LEU A 1 378 ? 20.093 -1.191 27.511 1.00 86.81 378 LEU A CA 1
ATOM 3000 C C . LEU A 1 378 ? 21.032 -1.606 28.660 1.00 86.81 378 LEU A C 1
ATOM 3002 O O . LEU A 1 378 ? 21.721 -2.620 28.570 1.00 86.81 378 LEU A O 1
ATOM 3006 N N . PRO A 1 379 ? 21.011 -0.899 29.804 1.00 88.38 379 PRO A N 1
ATOM 3007 C CA . PRO A 1 379 ? 21.643 -1.366 31.031 1.00 88.38 379 PRO A CA 1
ATOM 3008 C C . PRO A 1 379 ? 20.991 -2.663 31.526 1.00 88.38 379 PRO A C 1
ATOM 3010 O O . PRO A 1 379 ? 19.768 -2.730 31.669 1.00 88.38 379 PRO A O 1
ATOM 3013 N N . ALA A 1 380 ? 21.800 -3.653 31.913 1.00 88.25 380 ALA A N 1
ATOM 3014 C CA . ALA A 1 380 ? 21.327 -4.965 32.377 1.00 88.25 380 ALA A CA 1
ATOM 3015 C C . ALA A 1 380 ? 20.317 -4.908 33.549 1.00 88.25 380 ALA A C 1
ATOM 3017 O O . ALA A 1 380 ? 19.486 -5.801 33.713 1.00 88.25 380 ALA A O 1
ATOM 3018 N N . SER A 1 381 ? 20.355 -3.854 34.374 1.00 90.06 381 SER A N 1
ATOM 3019 C CA . SER A 1 381 ? 19.379 -3.626 35.450 1.00 90.06 381 SER A CA 1
ATOM 3020 C C . SER A 1 381 ? 17.988 -3.243 34.929 1.00 90.06 381 SER A C 1
ATOM 3022 O O . SER A 1 381 ? 16.989 -3.731 35.459 1.00 90.06 381 SER A O 1
ATOM 3024 N N . VAL A 1 382 ? 17.923 -2.410 33.886 1.00 91.38 382 VAL A N 1
ATOM 3025 C CA . VAL A 1 382 ? 16.687 -2.012 33.193 1.00 91.38 382 VAL A CA 1
ATOM 3026 C C . VAL A 1 382 ? 16.151 -3.192 32.389 1.00 91.38 382 VAL A C 1
ATOM 3028 O O . VAL A 1 382 ? 14.989 -3.558 32.536 1.00 91.38 382 VAL A O 1
ATOM 3031 N N . GLU A 1 383 ? 17.013 -3.855 31.617 1.00 92.19 383 GLU A N 1
ATOM 3032 C CA . GLU A 1 383 ? 16.652 -5.017 30.803 1.00 92.19 383 GLU A CA 1
ATOM 3033 C C . GLU A 1 383 ? 16.035 -6.145 31.652 1.00 92.19 383 GLU A C 1
ATOM 3035 O O . GLU A 1 383 ? 14.946 -6.638 31.348 1.00 92.19 383 GLU A O 1
ATOM 3040 N N . LYS A 1 384 ? 16.668 -6.505 32.779 1.00 91.75 384 LYS A N 1
ATOM 3041 C CA . LYS A 1 384 ? 16.151 -7.525 33.706 1.00 91.75 384 LYS A CA 1
ATOM 3042 C C . LYS A 1 384 ? 14.799 -7.136 34.314 1.00 91.75 384 LYS A C 1
ATOM 3044 O O . LYS A 1 384 ? 13.957 -8.010 34.528 1.00 91.75 384 LYS A O 1
ATOM 3049 N N . ALA A 1 385 ? 14.572 -5.849 34.585 1.00 92.44 385 ALA A N 1
ATOM 3050 C CA . ALA A 1 385 ? 13.293 -5.356 35.091 1.00 92.44 385 ALA A CA 1
ATOM 3051 C C . ALA A 1 385 ? 12.187 -5.424 34.019 1.00 92.44 385 ALA A C 1
ATOM 3053 O O . ALA A 1 385 ? 11.095 -5.918 34.303 1.00 92.44 385 ALA A O 1
ATOM 3054 N N . LEU A 1 386 ? 12.489 -5.026 32.778 1.00 92.69 386 LEU A N 1
ATOM 3055 C CA . LEU A 1 386 ? 11.558 -5.101 31.647 1.00 92.69 386 LEU A CA 1
ATOM 3056 C C . LEU A 1 386 ? 11.204 -6.551 31.282 1.00 92.69 386 LEU A C 1
ATOM 3058 O O . LEU A 1 386 ? 10.025 -6.866 31.130 1.00 92.69 386 LEU A O 1
ATOM 3062 N N . ARG A 1 387 ? 12.184 -7.468 31.232 1.00 92.88 387 ARG A N 1
ATOM 3063 C CA . ARG A 1 387 ? 11.920 -8.906 31.018 1.00 92.88 387 ARG A CA 1
ATOM 3064 C C . ARG A 1 387 ? 11.053 -9.504 32.133 1.00 92.88 387 ARG A C 1
ATOM 3066 O O . ARG A 1 387 ? 10.179 -10.320 31.849 1.00 92.88 387 ARG A O 1
ATOM 3073 N N . LYS A 1 388 ? 11.236 -9.072 33.389 1.00 92.50 388 LYS A N 1
ATOM 3074 C CA . LYS A 1 388 ? 10.375 -9.491 34.509 1.00 92.50 388 LYS A CA 1
ATOM 3075 C C . LYS A 1 388 ? 8.928 -9.013 34.328 1.00 92.50 388 LYS A C 1
ATOM 3077 O O . LYS A 1 388 ? 8.024 -9.825 34.500 1.00 92.50 388 LYS A O 1
ATOM 3082 N N . LEU A 1 389 ? 8.708 -7.749 33.949 1.00 91.38 389 LEU A N 1
ATOM 3083 C CA . LEU A 1 389 ? 7.363 -7.234 33.644 1.00 91.38 389 LEU A CA 1
ATOM 3084 C C . LEU A 1 389 ? 6.716 -7.972 32.464 1.00 91.38 389 LEU A C 1
ATOM 3086 O O . LEU A 1 389 ? 5.544 -8.331 32.543 1.00 91.38 389 LEU A O 1
ATOM 3090 N N . ALA A 1 390 ? 7.472 -8.236 31.395 1.00 90.19 390 ALA A N 1
ATOM 3091 C CA . ALA A 1 390 ? 6.972 -8.960 30.227 1.00 90.19 390 ALA A CA 1
ATOM 3092 C C . ALA A 1 390 ? 6.498 -10.379 30.587 1.00 90.19 390 ALA A C 1
ATOM 3094 O O . ALA A 1 390 ? 5.451 -10.815 30.115 1.00 90.19 390 ALA A O 1
ATOM 3095 N N . ASN A 1 391 ? 7.219 -11.087 31.460 1.00 90.00 391 ASN A N 1
ATOM 3096 C CA . ASN A 1 391 ? 6.798 -12.410 31.927 1.00 90.00 391 ASN A CA 1
ATOM 3097 C C . ASN A 1 391 ? 5.562 -12.329 32.837 1.00 90.00 391 ASN A C 1
ATOM 3099 O O . ASN A 1 391 ? 4.608 -13.062 32.610 1.00 90.00 391 ASN A O 1
ATOM 3103 N N . GLN A 1 392 ? 5.512 -11.371 33.771 1.00 88.94 392 GLN A N 1
ATOM 3104 C CA . GLN A 1 392 ? 4.321 -11.137 34.604 1.00 88.94 392 GLN A CA 1
ATOM 3105 C C . GLN A 1 392 ? 3.067 -10.810 33.776 1.00 88.94 392 GLN A C 1
ATOM 3107 O O . GLN A 1 392 ? 1.970 -11.224 34.139 1.00 88.94 392 GLN A O 1
ATOM 3112 N N . TYR A 1 393 ? 3.219 -10.088 32.660 1.00 87.94 393 TYR A N 1
ATOM 3113 C CA . TYR A 1 393 ? 2.124 -9.837 31.720 1.00 87.94 393 TYR A CA 1
ATOM 3114 C C . TYR A 1 393 ? 1.759 -11.079 30.897 1.00 87.94 393 TYR A C 1
ATOM 3116 O O . TYR A 1 393 ? 0.579 -11.318 30.673 1.00 87.94 393 TYR A O 1
ATOM 3124 N N . CYS A 1 394 ? 2.736 -11.902 30.502 1.00 86.19 394 CYS A N 1
ATOM 3125 C CA . CYS A 1 394 ? 2.500 -13.169 29.802 1.00 86.19 394 CYS A CA 1
ATOM 3126 C C . CYS A 1 394 ? 1.575 -14.106 30.593 1.00 86.19 394 CYS A C 1
ATOM 3128 O O . CYS A 1 394 ? 0.630 -14.645 30.024 1.00 86.19 394 CYS A O 1
ATOM 3130 N N . ASP A 1 395 ? 1.799 -14.234 31.903 1.00 83.31 395 ASP A N 1
ATOM 3131 C CA . ASP A 1 395 ? 1.015 -15.113 32.783 1.00 83.31 395 ASP A CA 1
ATOM 3132 C C . ASP A 1 395 ? -0.436 -14.625 32.998 1.00 83.31 395 ASP A C 1
ATOM 3134 O O . ASP A 1 395 ? -1.281 -15.372 33.488 1.00 83.31 395 ASP A O 1
ATOM 3138 N N . GLN A 1 396 ? -0.732 -13.361 32.665 1.00 82.56 396 GLN A N 1
ATOM 3139 C CA . GLN A 1 396 ? -2.008 -12.693 32.964 1.00 82.56 396 GLN A CA 1
ATOM 3140 C C . GLN A 1 396 ? -2.678 -12.061 31.728 1.00 82.56 396 GLN A C 1
ATOM 3142 O O . GLN A 1 396 ? -3.695 -11.384 31.871 1.00 82.56 396 GLN A O 1
ATOM 3147 N N . ALA A 1 397 ? -2.155 -12.295 30.518 1.00 71.75 397 ALA A N 1
ATOM 3148 C CA . ALA A 1 397 ? -2.546 -11.586 29.292 1.00 71.75 397 ALA A CA 1
ATOM 3149 C C . ALA A 1 397 ? -4.037 -11.728 28.923 1.00 71.75 397 ALA A C 1
ATOM 3151 O O . ALA A 1 397 ? -4.635 -10.803 28.379 1.00 71.75 397 ALA A O 1
ATOM 3152 N N . THR A 1 398 ? -4.660 -12.865 29.242 1.00 75.06 398 THR A N 1
ATOM 3153 C CA . THR A 1 398 ? -6.088 -13.130 28.985 1.00 75.06 398 THR A CA 1
ATOM 3154 C C . THR A 1 398 ? -7.024 -12.618 30.088 1.00 75.06 398 THR A C 1
ATOM 3156 O O . THR A 1 398 ? -8.244 -12.697 29.944 1.00 75.06 398 THR A O 1
ATOM 3159 N N . SER A 1 399 ? -6.490 -12.074 31.188 1.00 78.25 399 SER A N 1
ATOM 3160 C CA . SER A 1 399 ? -7.291 -11.558 32.301 1.00 78.25 399 SER A CA 1
ATOM 3161 C C . SER A 1 399 ? -7.944 -10.220 31.954 1.00 78.25 399 SER A C 1
ATOM 3163 O O . SER A 1 399 ? -7.268 -9.232 31.673 1.00 78.25 399 SER A O 1
ATOM 3165 N N . VAL A 1 400 ? -9.273 -10.153 32.073 1.00 65.69 400 VAL A N 1
ATOM 3166 C CA . VAL A 1 400 ? -10.087 -8.950 31.794 1.00 65.69 400 VAL A CA 1
ATOM 3167 C C . VAL A 1 400 ? -9.638 -7.723 32.606 1.00 65.69 400 VAL A C 1
ATOM 3169 O O . VAL A 1 400 ? -9.816 -6.587 32.165 1.00 65.69 400 VAL A O 1
ATOM 3172 N N . PHE A 1 401 ? -9.034 -7.942 33.778 1.00 67.19 401 PHE A N 1
ATOM 3173 C CA . PHE A 1 401 ? -8.583 -6.884 34.682 1.00 67.19 401 PHE A CA 1
ATOM 3174 C C . PHE A 1 401 ? -7.114 -6.472 34.486 1.00 67.19 401 PHE A C 1
ATOM 3176 O O . PHE A 1 401 ? -6.709 -5.444 35.031 1.00 67.19 401 PHE A O 1
ATOM 3183 N N . PHE A 1 402 ? -6.312 -7.223 33.719 1.00 69.69 402 PHE A N 1
ATOM 3184 C CA . PHE A 1 402 ? -4.877 -6.958 33.588 1.00 69.69 402 PHE A CA 1
ATOM 3185 C C . PHE A 1 402 ? -4.550 -6.151 32.326 1.00 69.69 402 PHE A C 1
ATOM 3187 O O . PHE A 1 402 ? -4.513 -6.656 31.204 1.00 69.69 402 PHE A O 1
ATOM 3194 N N . LYS A 1 403 ? -4.315 -4.848 32.509 1.00 82.12 403 LYS A N 1
ATOM 3195 C CA . LYS A 1 403 ? -3.886 -3.944 31.432 1.00 82.12 403 LYS A CA 1
ATOM 3196 C C . LYS A 1 403 ? -2.382 -4.074 31.183 1.00 82.12 403 LYS A C 1
ATOM 3198 O O . LYS A 1 403 ? -1.623 -4.418 32.086 1.00 82.12 403 LYS A O 1
ATOM 3203 N N . PHE A 1 404 ? -1.951 -3.754 29.963 1.00 88.69 404 PHE A N 1
ATOM 3204 C CA . PHE A 1 404 ? -0.528 -3.660 29.632 1.00 88.69 404 PHE A CA 1
ATOM 3205 C C . PHE A 1 404 ? 0.170 -2.642 30.563 1.00 88.69 404 PHE A C 1
ATOM 3207 O O . PHE A 1 404 ? -0.387 -1.565 30.789 1.00 88.69 404 PHE A O 1
ATOM 3214 N N . PRO A 1 405 ? 1.348 -2.955 31.137 1.00 89.62 405 PRO A N 1
ATOM 3215 C CA . PRO A 1 405 ? 1.939 -2.177 32.227 1.00 89.62 405 PRO A CA 1
ATOM 3216 C C . PRO A 1 405 ? 2.702 -0.924 31.743 1.00 89.62 405 PRO A C 1
ATOM 3218 O O . PRO A 1 405 ? 3.855 -0.717 32.119 1.00 89.62 405 PRO A O 1
ATOM 3221 N N . SER A 1 406 ? 2.056 -0.074 30.935 1.00 90.69 406 SER A N 1
ATOM 3222 C CA . SER A 1 406 ? 2.630 1.150 30.349 1.00 90.69 406 SER A CA 1
ATOM 3223 C C . SER A 1 406 ? 3.328 2.046 31.372 1.00 90.69 406 SER A C 1
ATOM 3225 O O . SER A 1 406 ? 4.521 2.315 31.240 1.00 90.69 406 SER A O 1
ATOM 3227 N N . ASP A 1 407 ? 2.617 2.456 32.428 1.00 91.44 407 ASP A N 1
ATOM 3228 C CA . ASP A 1 407 ? 3.163 3.378 33.431 1.00 91.44 407 ASP A CA 1
ATOM 3229 C C . ASP A 1 407 ? 4.384 2.772 34.146 1.00 91.44 407 ASP A C 1
ATOM 3231 O O . ASP A 1 407 ? 5.357 3.466 34.413 1.00 91.44 407 ASP A O 1
ATOM 3235 N N . ARG A 1 408 ? 4.402 1.447 34.366 1.00 91.44 408 ARG A N 1
ATOM 3236 C CA . ARG A 1 408 ? 5.540 0.746 34.991 1.00 91.44 408 ARG A CA 1
ATOM 3237 C C . ARG A 1 408 ? 6.776 0.681 34.098 1.00 91.44 408 ARG A C 1
ATOM 3239 O O . ARG A 1 408 ? 7.890 0.676 34.618 1.00 91.44 408 ARG A O 1
ATOM 3246 N N . ILE A 1 409 ? 6.599 0.609 32.780 1.00 91.94 409 ILE A N 1
ATOM 3247 C CA . ILE A 1 409 ? 7.710 0.679 31.820 1.00 91.94 409 ILE A CA 1
ATOM 3248 C C . ILE A 1 409 ? 8.326 2.083 31.875 1.00 91.94 409 ILE A C 1
ATOM 3250 O O . ILE A 1 409 ? 9.541 2.211 32.026 1.00 91.94 409 ILE A O 1
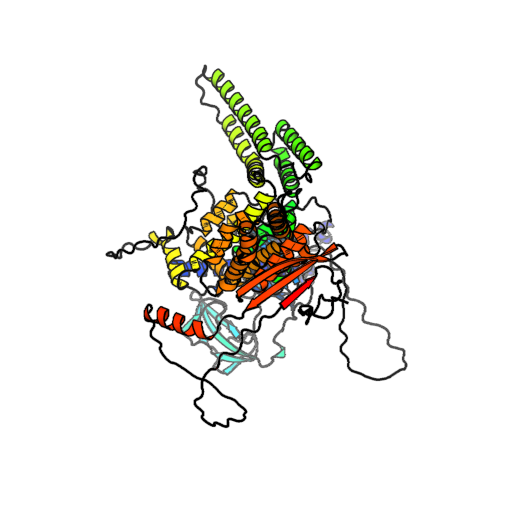ATOM 3254 N N . ILE A 1 410 ? 7.485 3.122 31.852 1.00 91.69 410 ILE A N 1
ATOM 3255 C CA . ILE A 1 410 ? 7.911 4.524 31.955 1.00 91.69 410 ILE A CA 1
ATOM 3256 C C . ILE A 1 410 ? 8.600 4.789 33.307 1.00 91.69 410 ILE A C 1
ATOM 3258 O O . ILE A 1 410 ? 9.701 5.340 33.317 1.00 91.69 410 ILE A O 1
ATOM 3262 N N . ASP A 1 411 ? 8.033 4.320 34.426 1.00 93.50 411 ASP A N 1
ATOM 3263 C CA . ASP A 1 411 ? 8.619 4.406 35.775 1.00 93.50 411 ASP A CA 1
ATOM 3264 C C . ASP A 1 411 ? 10.058 3.860 35.811 1.00 93.50 411 ASP A C 1
ATOM 3266 O O . ASP A 1 411 ? 10.954 4.495 36.365 1.00 93.50 411 ASP A O 1
ATOM 3270 N N . ILE A 1 412 ? 10.300 2.674 35.236 1.00 92.06 412 ILE A N 1
ATOM 3271 C CA . ILE A 1 412 ? 11.624 2.026 35.237 1.00 92.06 412 ILE A CA 1
ATOM 3272 C C . ILE A 1 412 ? 12.647 2.869 34.465 1.00 92.06 412 ILE A C 1
ATOM 3274 O O . ILE A 1 412 ? 13.778 3.042 34.930 1.00 92.06 412 ILE A O 1
ATOM 3278 N N . LEU A 1 413 ? 12.253 3.405 33.307 1.00 90.81 413 LEU A N 1
ATOM 3279 C CA . LEU A 1 413 ? 13.113 4.253 32.480 1.00 90.81 413 LEU A CA 1
ATOM 3280 C C . LEU A 1 413 ? 13.414 5.583 33.189 1.00 90.81 413 LEU A C 1
ATOM 3282 O O . LEU A 1 413 ? 14.581 5.952 33.331 1.00 90.81 413 LEU A O 1
ATOM 3286 N N . GLN A 1 414 ? 12.393 6.252 33.733 1.00 90.06 414 GLN A N 1
ATOM 3287 C CA . GLN A 1 414 ? 12.547 7.501 34.488 1.00 90.06 414 GLN A CA 1
ATOM 3288 C C . GLN A 1 414 ? 13.400 7.322 35.753 1.00 90.06 414 GLN A C 1
ATOM 3290 O O . GLN A 1 414 ? 14.264 8.151 36.033 1.00 90.06 414 GLN A O 1
ATOM 3295 N N . GLN A 1 415 ? 13.243 6.213 36.485 1.00 91.00 415 GLN A N 1
ATOM 3296 C CA . GLN A 1 415 ? 14.092 5.885 37.637 1.00 91.00 415 GLN A CA 1
ATOM 3297 C C . GLN A 1 415 ? 15.566 5.700 37.256 1.00 91.00 415 GLN A C 1
ATOM 3299 O O . GLN A 1 415 ? 16.447 5.997 38.067 1.00 91.00 415 GLN A O 1
ATOM 3304 N N . TYR A 1 416 ? 15.863 5.201 36.052 1.00 87.81 416 TYR A N 1
ATOM 3305 C CA . TYR A 1 416 ? 17.239 5.104 35.568 1.00 87.81 416 TYR A CA 1
ATOM 3306 C C . TYR A 1 416 ? 17.787 6.471 35.130 1.00 87.81 416 TYR A C 1
ATOM 3308 O O . TYR A 1 416 ? 18.893 6.834 35.533 1.00 87.81 416 TYR A O 1
ATOM 3316 N N . ILE A 1 417 ? 16.991 7.279 34.421 1.00 86.81 417 ILE A N 1
ATOM 3317 C CA . ILE A 1 417 ? 17.348 8.660 34.048 1.00 86.81 417 ILE A CA 1
ATOM 3318 C C . ILE A 1 417 ? 17.652 9.498 35.301 1.00 86.81 417 ILE A C 1
ATOM 3320 O O . ILE A 1 417 ? 18.703 10.134 35.373 1.00 86.81 417 ILE A O 1
ATOM 3324 N N . ALA A 1 418 ? 16.819 9.422 36.343 1.00 87.38 418 ALA A N 1
ATOM 3325 C CA . ALA A 1 418 ? 17.047 10.123 37.609 1.00 87.38 418 ALA A CA 1
ATOM 3326 C C . ALA A 1 418 ? 18.336 9.668 38.330 1.00 87.38 418 ALA A C 1
ATOM 3328 O O . ALA A 1 418 ? 19.013 10.478 38.972 1.00 87.38 418 ALA A O 1
ATOM 3329 N N . LYS A 1 419 ? 18.729 8.390 38.203 1.00 87.25 419 LYS A N 1
ATOM 3330 C CA . LYS A 1 419 ? 20.018 7.877 38.711 1.00 87.25 419 LYS A CA 1
ATOM 3331 C C . LYS A 1 419 ? 21.209 8.432 37.924 1.00 87.25 419 LYS A C 1
ATOM 3333 O O . LYS A 1 419 ? 22.215 8.780 38.538 1.00 87.25 419 LYS A O 1
ATOM 3338 N N . LEU A 1 420 ? 21.097 8.577 36.602 1.00 83.12 420 LEU A N 1
ATOM 3339 C CA . LEU A 1 420 ? 22.127 9.231 35.783 1.00 83.12 420 LEU A CA 1
ATOM 3340 C C . LEU A 1 420 ? 22.249 10.729 36.117 1.00 83.12 420 LEU A C 1
ATOM 3342 O O . LEU A 1 420 ? 23.355 11.219 36.344 1.00 83.12 420 LEU A O 1
ATOM 3346 N N . GLN A 1 421 ? 21.124 11.440 36.231 1.00 83.44 421 GLN A N 1
ATOM 3347 C CA . GLN A 1 421 ? 21.086 12.868 36.573 1.00 83.44 421 GLN A CA 1
ATOM 3348 C C . GLN A 1 421 ? 21.655 13.152 37.970 1.00 83.44 421 GLN A C 1
ATOM 3350 O O . GLN A 1 421 ? 22.443 14.081 38.144 1.00 83.44 421 GLN A O 1
ATOM 3355 N N . SER A 1 422 ? 21.322 12.335 38.974 1.00 80.94 422 SER A N 1
ATOM 3356 C CA . SER A 1 422 ? 21.884 12.487 40.325 1.00 80.94 422 SER A CA 1
ATOM 3357 C C . SER A 1 422 ? 23.377 12.134 40.387 1.00 80.94 422 SER A C 1
ATOM 3359 O O . SER A 1 422 ? 24.140 12.830 41.061 1.00 80.94 422 SER A O 1
ATOM 3361 N N . ALA A 1 423 ? 23.836 11.132 39.627 1.00 74.88 423 ALA A N 1
ATOM 3362 C CA . ALA A 1 423 ? 25.263 10.840 39.475 1.00 74.88 423 ALA A CA 1
ATOM 3363 C C . ALA A 1 423 ? 26.034 11.984 38.781 1.00 74.88 423 ALA A C 1
ATOM 3365 O O . ALA A 1 423 ? 27.162 12.288 39.178 1.00 74.88 423 ALA A O 1
ATOM 3366 N N . HIS A 1 424 ? 25.424 12.656 37.797 1.00 72.06 424 HIS A N 1
ATOM 3367 C CA . HIS A 1 424 ? 25.962 13.872 37.183 1.00 72.06 424 HIS A CA 1
ATOM 3368 C C . HIS A 1 424 ? 26.053 15.021 38.201 1.00 72.06 424 HIS A C 1
ATOM 3370 O O . HIS A 1 424 ? 27.139 15.551 38.439 1.00 72.06 424 HIS A O 1
ATOM 3376 N N . ALA A 1 425 ? 24.942 15.358 38.865 1.00 70.38 425 ALA A N 1
ATOM 3377 C CA . ALA A 1 425 ? 24.867 16.458 39.827 1.00 70.38 425 ALA A CA 1
ATOM 3378 C C . ALA A 1 425 ? 25.859 16.303 40.994 1.00 70.38 425 ALA A C 1
ATOM 3380 O O . ALA A 1 425 ? 26.461 17.283 41.435 1.00 70.38 425 ALA A O 1
ATOM 3381 N N . ASN A 1 426 ? 26.085 15.073 41.466 1.00 67.25 426 ASN A N 1
ATOM 3382 C CA . ASN A 1 426 ? 27.091 14.800 42.490 1.00 67.25 426 ASN A CA 1
ATOM 3383 C C . ASN A 1 426 ? 28.521 15.014 41.968 1.00 67.25 426 ASN A C 1
ATOM 3385 O O . ASN A 1 426 ? 29.312 15.653 42.656 1.00 67.25 426 ASN A O 1
ATOM 3389 N N . LYS A 1 427 ? 28.859 14.571 40.746 1.00 63.12 427 LYS A N 1
ATOM 3390 C CA . LYS A 1 427 ? 30.184 14.836 40.149 1.00 63.12 427 LYS A CA 1
ATOM 3391 C C . LYS A 1 427 ? 30.454 16.334 39.962 1.00 63.12 427 LYS A C 1
ATOM 3393 O O . LYS A 1 427 ? 31.565 16.778 40.235 1.00 63.12 427 LYS A O 1
ATOM 3398 N N . VAL A 1 428 ? 29.449 17.116 39.562 1.00 62.47 428 VAL A N 1
ATOM 3399 C CA . VAL A 1 428 ? 29.577 18.578 39.400 1.00 62.47 428 VAL A CA 1
ATOM 3400 C C . VAL A 1 428 ? 29.876 19.277 40.736 1.00 62.47 428 VAL A C 1
ATOM 3402 O O . VAL A 1 428 ? 30.751 20.137 40.783 1.00 62.47 428 VAL A O 1
ATOM 3405 N N . LYS A 1 429 ? 29.244 18.856 41.843 1.00 58.22 429 LYS A N 1
ATOM 3406 C CA . LYS A 1 429 ? 29.487 19.420 43.190 1.00 58.22 429 LYS A CA 1
ATOM 3407 C C . LYS A 1 429 ? 30.902 19.191 43.738 1.00 58.22 429 LYS A C 1
ATOM 3409 O O . LYS A 1 429 ? 31.348 19.970 44.573 1.00 58.22 429 LYS A O 1
ATOM 3414 N N . TYR A 1 430 ? 31.603 18.146 43.294 1.00 53.50 430 TYR A N 1
ATOM 3415 C CA . TYR A 1 430 ? 33.015 17.933 43.643 1.00 53.50 430 TYR A CA 1
ATOM 3416 C C . TYR A 1 430 ? 33.982 18.593 42.645 1.00 53.50 430 TYR A C 1
ATOM 3418 O O . TYR A 1 430 ? 35.122 18.874 43.001 1.00 53.50 430 TYR A O 1
ATOM 3426 N N . ALA A 1 431 ? 33.532 18.892 41.421 1.00 53.09 431 ALA A N 1
ATOM 3427 C CA . ALA A 1 431 ? 34.328 19.587 40.408 1.00 53.09 431 ALA A CA 1
ATOM 3428 C C . ALA A 1 431 ? 34.397 21.111 40.623 1.00 53.09 431 ALA A C 1
ATOM 3430 O O . ALA A 1 431 ? 35.371 21.735 40.216 1.00 53.09 431 ALA A O 1
ATOM 3431 N N . SER A 1 432 ? 33.430 21.721 41.321 1.00 48.72 432 SER A N 1
ATOM 3432 C CA . SER A 1 432 ? 33.387 23.172 41.585 1.00 48.72 432 SER A CA 1
ATOM 3433 C C . SER A 1 432 ? 34.532 23.728 42.457 1.00 48.72 432 SER A C 1
ATOM 3435 O O . SER A 1 432 ? 34.547 24.922 42.740 1.00 48.72 432 SER A O 1
ATOM 3437 N N . GLY A 1 433 ? 35.494 22.894 42.875 1.00 52.78 433 GLY A N 1
ATOM 3438 C CA . GLY A 1 433 ? 36.754 23.314 43.504 1.00 52.78 433 GLY A CA 1
ATOM 3439 C C . GLY A 1 433 ? 37.913 23.578 42.528 1.00 52.78 433 GLY A C 1
ATOM 3440 O O . GLY A 1 433 ? 38.914 24.165 42.930 1.00 52.78 433 GLY A O 1
ATOM 3441 N N . SER A 1 434 ? 37.803 23.181 41.255 1.00 48.38 434 SER A N 1
ATOM 3442 C CA . SER A 1 434 ? 38.807 23.456 40.215 1.00 48.38 434 SER A CA 1
ATOM 3443 C C . SER A 1 434 ? 38.110 23.852 38.917 1.00 48.38 434 SER A C 1
ATOM 3445 O O . SER A 1 434 ? 37.287 23.086 38.425 1.00 48.38 434 SER A O 1
ATOM 3447 N N . GLY A 1 435 ? 38.434 25.024 38.362 1.00 48.69 435 GLY A N 1
ATOM 3448 C CA . GLY A 1 435 ? 37.730 25.648 37.229 1.00 48.69 435 GLY A CA 1
ATOM 3449 C C . GLY A 1 435 ? 37.860 24.920 35.885 1.00 48.69 435 GLY A C 1
ATOM 3450 O O . GLY A 1 435 ? 38.458 25.447 34.952 1.00 48.69 435 GLY A O 1
ATOM 3451 N N . VAL A 1 436 ? 37.285 23.724 35.785 1.00 49.19 436 VAL A N 1
ATOM 3452 C CA . VAL A 1 436 ? 37.164 22.917 34.568 1.00 49.19 436 VAL A CA 1
ATOM 3453 C C . VAL A 1 436 ? 35.717 22.991 34.078 1.00 49.19 436 VAL A C 1
ATOM 3455 O O . VAL A 1 436 ? 34.776 22.914 34.869 1.00 49.19 436 VAL A O 1
ATOM 3458 N N . LEU A 1 437 ? 35.548 23.169 32.767 1.00 51.75 437 LEU A N 1
ATOM 3459 C CA . LEU A 1 437 ? 34.247 23.270 32.096 1.00 51.75 437 LEU A CA 1
ATOM 3460 C C . LEU A 1 437 ? 33.359 22.034 32.369 1.00 51.75 437 LEU A C 1
ATOM 3462 O O . LEU A 1 437 ? 33.885 20.927 32.513 1.00 51.75 437 LEU A O 1
ATOM 3466 N N . PRO A 1 438 ? 32.021 22.189 32.433 1.00 52.03 438 PRO A N 1
ATOM 3467 C CA . PRO A 1 438 ? 31.111 21.087 32.738 1.00 52.03 438 PRO A CA 1
ATOM 3468 C C . PRO A 1 438 ? 31.204 19.951 31.704 1.00 52.03 438 PRO A C 1
ATOM 3470 O O . PRO A 1 438 ? 31.319 20.172 30.500 1.00 52.03 438 PRO A O 1
ATOM 3473 N N . ASN A 1 439 ? 31.169 18.711 32.200 1.00 54.00 439 ASN A N 1
ATOM 3474 C CA . ASN A 1 439 ? 31.516 17.511 31.435 1.00 54.00 439 ASN A CA 1
ATOM 3475 C C . ASN A 1 439 ? 30.434 17.110 30.411 1.00 54.00 439 ASN A C 1
ATOM 3477 O O . ASN A 1 439 ? 29.470 16.424 30.766 1.00 54.00 439 ASN A O 1
ATOM 3481 N N . SER A 1 440 ? 30.663 17.425 29.134 1.00 59.22 440 SER A N 1
ATOM 3482 C CA . SER A 1 440 ? 29.798 17.056 27.997 1.00 59.22 440 SER A CA 1
ATOM 3483 C C . SER A 1 440 ? 29.546 15.548 27.843 1.00 59.22 440 SER A C 1
ATOM 3485 O O . SER A 1 440 ? 28.517 15.137 27.311 1.00 59.22 440 SER A O 1
ATOM 3487 N N . SER A 1 441 ? 30.450 14.696 28.337 1.00 64.38 441 SER A N 1
ATOM 3488 C CA . SER A 1 441 ? 30.362 13.237 28.184 1.00 64.38 441 SER A CA 1
ATOM 3489 C C . SER A 1 441 ? 29.193 12.588 28.931 1.00 64.38 441 SER A C 1
ATOM 3491 O O . SER A 1 441 ? 28.691 11.557 28.492 1.00 64.38 441 SER A O 1
ATOM 3493 N N . VAL A 1 442 ? 28.746 13.158 30.054 1.00 67.94 442 VAL A N 1
ATOM 3494 C CA . VAL A 1 442 ? 27.633 12.592 30.843 1.00 67.94 442 VAL A CA 1
ATOM 3495 C C . VAL A 1 442 ? 26.276 13.066 30.318 1.00 67.94 442 VAL A C 1
ATOM 3497 O O . VAL A 1 442 ? 25.295 12.334 30.384 1.00 67.94 442 VAL A O 1
ATOM 3500 N N . GLU A 1 443 ? 26.223 14.274 29.764 1.00 70.62 443 GLU A N 1
ATOM 3501 C CA . GLU A 1 443 ? 25.041 14.775 29.062 1.00 70.62 443 GLU A CA 1
ATOM 3502 C C . GLU A 1 443 ? 24.823 13.988 27.760 1.00 70.62 443 GLU A C 1
ATOM 3504 O O . GLU A 1 443 ? 23.727 13.487 27.523 1.00 70.62 443 GLU A O 1
ATOM 3509 N N . ALA A 1 444 ? 25.897 13.724 27.006 1.00 74.25 444 ALA A N 1
ATOM 3510 C CA . ALA A 1 444 ? 25.860 12.851 25.834 1.00 74.25 444 ALA A CA 1
ATOM 3511 C C . ALA A 1 444 ? 25.386 11.417 26.151 1.00 74.25 444 ALA A C 1
ATOM 3513 O O . ALA A 1 444 ? 24.613 10.856 25.377 1.00 74.25 444 ALA A O 1
ATOM 3514 N N . THR A 1 445 ? 25.784 10.812 27.282 1.00 78.44 445 THR A N 1
ATOM 3515 C CA . THR A 1 445 ? 25.268 9.477 27.659 1.00 78.44 445 THR A CA 1
ATOM 3516 C C . THR A 1 445 ? 23.813 9.495 28.117 1.00 78.44 445 THR A C 1
ATOM 3518 O O . THR A 1 445 ? 23.121 8.493 27.942 1.00 78.44 445 THR A O 1
ATOM 3521 N N . LEU A 1 446 ? 23.323 10.612 28.664 1.00 83.12 446 LEU A N 1
ATOM 3522 C CA . LEU A 1 446 ? 21.911 10.777 29.001 1.00 83.12 446 LEU A CA 1
ATOM 3523 C C . LEU A 1 446 ? 21.054 10.905 27.735 1.00 83.12 446 LEU A C 1
ATOM 3525 O O . LEU A 1 446 ? 20.064 10.185 27.619 1.00 83.12 446 LEU A O 1
ATOM 3529 N N . VAL A 1 447 ? 21.464 11.746 26.779 1.00 81.88 447 VAL A N 1
ATOM 3530 C CA . VAL A 1 447 ? 20.784 11.907 25.482 1.00 81.88 447 VAL A CA 1
ATOM 3531 C C . VAL A 1 447 ? 20.785 10.587 24.709 1.00 81.88 447 VAL A C 1
ATOM 3533 O O . VAL A 1 447 ? 19.721 10.099 24.343 1.00 81.88 447 VAL A O 1
ATOM 3536 N N . ALA A 1 448 ? 21.939 9.922 24.583 1.00 83.62 448 ALA A N 1
ATOM 3537 C CA . ALA A 1 448 ? 22.032 8.628 23.904 1.00 83.62 448 ALA A CA 1
ATOM 3538 C C . ALA A 1 448 ? 21.177 7.527 24.567 1.00 83.62 448 ALA A C 1
ATOM 3540 O O . ALA A 1 448 ? 20.672 6.641 23.879 1.00 83.62 448 ALA A O 1
ATOM 3541 N N . PHE A 1 449 ? 20.988 7.562 25.895 1.00 86.12 449 PHE A N 1
ATOM 3542 C CA . PHE A 1 449 ? 20.064 6.651 26.579 1.00 86.12 449 PHE A CA 1
ATOM 3543 C C . PHE A 1 449 ? 18.594 7.008 26.315 1.00 86.12 449 PHE A C 1
ATOM 3545 O O . PHE A 1 449 ? 17.774 6.105 26.151 1.00 86.12 449 PHE A O 1
ATOM 3552 N N . GLN A 1 450 ? 18.244 8.295 26.259 1.00 85.31 450 GLN A N 1
ATOM 3553 C CA . GLN A 1 450 ? 16.891 8.738 25.911 1.00 85.31 450 GLN A CA 1
ATOM 3554 C C . GLN A 1 450 ? 16.531 8.329 24.476 1.00 85.31 450 GLN A C 1
ATOM 3556 O O . GLN A 1 450 ? 15.553 7.610 24.298 1.00 85.31 450 GLN A O 1
ATOM 3561 N N . GLU A 1 451 ? 17.375 8.647 23.491 1.00 82.88 451 GLU A N 1
ATOM 3562 C CA . GLU A 1 451 ? 17.216 8.220 22.089 1.00 82.88 451 GLU A CA 1
ATOM 3563 C C . GLU A 1 451 ? 17.129 6.686 21.959 1.00 82.88 451 GLU A C 1
ATOM 3565 O O . GLU A 1 451 ? 16.291 6.149 21.239 1.00 82.88 451 GLU A O 1
ATOM 3570 N N . ALA A 1 452 ? 17.955 5.936 22.701 1.00 85.12 452 ALA A N 1
ATOM 3571 C CA . ALA A 1 452 ? 17.917 4.472 22.671 1.00 85.12 452 ALA A CA 1
ATOM 3572 C C . ALA A 1 452 ? 16.684 3.854 23.361 1.00 85.12 452 ALA A C 1
ATOM 3574 O O . ALA A 1 452 ? 16.395 2.680 23.128 1.00 85.12 452 ALA A O 1
ATOM 3575 N N . THR A 1 453 ? 15.975 4.592 24.223 1.00 85.62 453 THR A N 1
ATOM 3576 C CA . THR A 1 453 ? 14.799 4.089 24.964 1.00 85.62 453 THR A CA 1
ATOM 3577 C C . THR A 1 453 ? 13.469 4.688 24.521 1.00 85.62 453 THR A C 1
ATOM 3579 O O . THR A 1 453 ? 12.420 4.168 24.901 1.00 85.62 453 THR A O 1
ATOM 3582 N N . GLU A 1 454 ? 13.494 5.688 23.647 1.00 84.44 454 GLU A N 1
ATOM 3583 C CA . GLU A 1 454 ? 12.328 6.296 23.009 1.00 84.44 454 GLU A CA 1
ATOM 3584 C C . GLU A 1 454 ? 11.335 5.273 22.414 1.00 84.44 454 GLU A C 1
ATOM 3586 O O . GLU A 1 454 ? 10.160 5.351 22.781 1.00 84.44 454 GLU A O 1
ATOM 3591 N N . PRO A 1 455 ? 11.738 4.223 21.659 1.00 85.44 455 PRO A N 1
ATOM 3592 C CA . PRO A 1 455 ? 10.790 3.220 21.154 1.00 85.44 455 PRO A CA 1
ATOM 3593 C C . PRO A 1 455 ? 10.012 2.474 22.254 1.00 85.44 455 PRO A C 1
ATOM 3595 O O . PRO A 1 455 ? 8.874 2.053 22.044 1.00 85.44 455 PRO A O 1
ATOM 3598 N N . LEU A 1 456 ? 10.598 2.310 23.449 1.00 88.06 456 LEU A N 1
ATOM 3599 C CA . LEU A 1 456 ? 9.922 1.697 24.602 1.00 88.06 456 LEU A CA 1
ATOM 3600 C C . LEU A 1 456 ? 8.925 2.665 25.256 1.00 88.06 456 LEU A C 1
ATOM 3602 O O . LEU A 1 456 ? 7.877 2.228 25.734 1.00 88.06 456 LEU A O 1
ATOM 3606 N N . VAL A 1 457 ? 9.232 3.967 25.265 1.00 88.06 457 VAL A N 1
ATOM 3607 C CA . VAL A 1 457 ? 8.316 5.020 25.734 1.00 88.06 457 VAL A CA 1
ATOM 3608 C C . VAL A 1 457 ? 7.139 5.165 24.767 1.00 88.06 457 VAL A C 1
ATOM 3610 O O . VAL A 1 457 ? 5.990 5.193 25.209 1.00 88.06 457 VAL A O 1
ATOM 3613 N N . GLU A 1 458 ? 7.394 5.161 23.456 1.00 85.25 458 GLU A N 1
ATOM 3614 C CA . GLU A 1 458 ? 6.346 5.152 22.433 1.00 85.25 458 GLU A CA 1
ATOM 3615 C C . GLU A 1 458 ? 5.420 3.940 22.567 1.00 85.25 458 GLU A C 1
ATOM 3617 O O . GLU A 1 458 ? 4.199 4.099 22.516 1.00 85.25 458 GLU A O 1
ATOM 3622 N N . LEU A 1 459 ? 5.974 2.738 22.782 1.00 88.94 459 LEU A N 1
ATOM 3623 C CA . LEU A 1 459 ? 5.184 1.526 23.014 1.00 88.94 459 LEU A CA 1
ATOM 3624 C C . LEU A 1 459 ? 4.305 1.653 24.269 1.00 88.94 459 LEU A C 1
ATOM 3626 O O . LEU A 1 459 ? 3.130 1.279 24.249 1.00 88.94 459 LEU A O 1
ATOM 3630 N N . ALA A 1 460 ? 4.856 2.192 25.359 1.00 89.56 460 ALA A N 1
ATOM 3631 C CA . ALA A 1 460 ? 4.111 2.400 26.594 1.00 89.56 460 ALA A CA 1
ATOM 3632 C C . ALA A 1 460 ? 2.951 3.395 26.397 1.00 89.56 460 ALA A C 1
ATOM 3634 O O . ALA A 1 460 ? 1.815 3.077 26.751 1.00 89.56 460 ALA A O 1
ATOM 3635 N N . GLU A 1 461 ? 3.189 4.551 25.774 1.00 87.19 461 GLU A N 1
ATOM 3636 C CA . GLU A 1 461 ? 2.133 5.531 25.478 1.00 87.19 461 GLU A CA 1
ATOM 3637 C C . GLU A 1 461 ? 1.084 4.978 24.495 1.00 87.19 461 GLU A C 1
ATOM 3639 O O . GLU A 1 461 ? -0.116 5.159 24.705 1.00 87.19 461 GLU A O 1
ATOM 3644 N N . ARG A 1 462 ? 1.504 4.223 23.469 1.00 87.38 462 ARG A N 1
ATOM 3645 C CA . ARG A 1 462 ? 0.619 3.559 22.491 1.00 87.38 462 ARG A CA 1
ATOM 3646 C C . ARG A 1 462 ? -0.420 2.654 23.160 1.00 87.38 462 ARG A C 1
ATOM 3648 O O . ARG A 1 462 ? -1.584 2.665 22.760 1.00 87.38 462 ARG A O 1
ATOM 3655 N N . TYR A 1 463 ? -0.011 1.898 24.179 1.00 89.31 463 TYR A N 1
ATOM 3656 C CA . TYR A 1 463 ? -0.866 0.955 24.908 1.00 89.31 463 TYR A CA 1
ATOM 3657 C C . TYR A 1 463 ? -1.392 1.482 26.253 1.00 89.31 463 TYR A C 1
ATOM 3659 O O . TYR A 1 463 ? -2.003 0.723 27.007 1.00 89.31 463 TYR A O 1
ATOM 3667 N N . ARG A 1 464 ? -1.249 2.784 26.540 1.00 87.94 464 ARG A N 1
ATOM 3668 C CA . ARG A 1 464 ? -1.699 3.424 27.793 1.00 87.94 464 ARG A CA 1
ATOM 3669 C C . ARG A 1 464 ? -3.193 3.238 28.082 1.00 87.94 464 ARG A C 1
ATOM 3671 O O . ARG A 1 464 ? -3.597 3.047 29.227 1.00 87.94 464 ARG A O 1
ATOM 3678 N N . HIS A 1 465 ? -4.018 3.226 27.037 1.00 84.50 465 HIS A N 1
ATOM 3679 C CA . HIS A 1 465 ? -5.460 2.948 27.117 1.00 84.50 465 HIS A CA 1
ATOM 3680 C C . HIS A 1 465 ? -5.801 1.454 26.904 1.00 84.50 465 HIS A C 1
ATOM 3682 O O . HIS A 1 465 ? -6.958 1.084 26.693 1.00 84.50 465 HIS A O 1
ATOM 3688 N N . GLY A 1 466 ? -4.798 0.575 26.982 1.00 86.19 466 GLY A N 1
ATOM 3689 C CA . GLY A 1 466 ? -4.889 -0.852 26.686 1.00 86.19 466 GLY A CA 1
ATOM 3690 C C . GLY A 1 466 ? -5.031 -1.161 25.191 1.00 86.19 466 GLY A C 1
ATOM 3691 O O . GLY A 1 466 ? -5.126 -0.270 24.348 1.00 86.19 466 GLY A O 1
ATOM 3692 N N . VAL A 1 467 ? -5.095 -2.456 24.866 1.00 85.31 467 VAL A N 1
ATOM 3693 C CA . VAL A 1 467 ? -5.193 -2.968 23.483 1.00 85.31 467 VAL A CA 1
ATOM 3694 C C . VAL A 1 467 ? -6.398 -2.384 22.735 1.00 85.31 467 VAL A C 1
ATOM 3696 O O . VAL A 1 467 ? -6.275 -1.979 21.584 1.00 85.31 467 VAL A O 1
ATOM 3699 N N . LYS A 1 468 ? -7.549 -2.245 23.412 1.00 82.81 468 LYS A N 1
ATOM 3700 C CA . LYS A 1 468 ? -8.763 -1.647 22.829 1.00 82.81 468 LYS A CA 1
ATOM 3701 C C . LYS A 1 468 ? -8.554 -0.180 22.431 1.00 82.81 468 LYS A C 1
ATOM 3703 O O . LYS A 1 468 ? -8.924 0.192 21.324 1.00 82.81 468 LYS A O 1
ATOM 3708 N N . GLY A 1 469 ? -7.929 0.627 23.293 1.00 84.19 469 GLY A N 1
ATOM 3709 C CA . GLY A 1 469 ? -7.612 2.024 22.984 1.00 84.19 469 GLY A CA 1
ATOM 3710 C C . GLY A 1 469 ? -6.591 2.158 21.851 1.00 84.19 469 GLY A C 1
ATOM 3711 O O . GLY A 1 469 ? -6.752 3.009 20.977 1.00 84.19 469 GLY A O 1
ATOM 3712 N N . HIS A 1 470 ? -5.593 1.267 21.793 1.00 86.50 470 HIS A N 1
ATOM 3713 C CA . HIS A 1 470 ? -4.671 1.220 20.657 1.00 86.50 470 HIS A CA 1
ATOM 3714 C C . HIS A 1 470 ? -5.399 0.907 19.339 1.00 86.50 470 HIS A C 1
ATOM 3716 O O . HIS A 1 470 ? -5.246 1.647 18.366 1.00 86.50 470 HIS A O 1
ATOM 3722 N N . ALA A 1 471 ? -6.245 -0.129 19.318 1.00 87.62 471 ALA A N 1
ATOM 3723 C CA . ALA A 1 471 ? -7.032 -0.499 18.144 1.00 87.62 471 ALA A CA 1
ATOM 3724 C C . ALA A 1 471 ? -7.926 0.650 17.654 1.00 87.62 471 ALA A C 1
ATOM 3726 O O . ALA A 1 471 ? -7.958 0.936 16.456 1.00 87.62 471 ALA A O 1
ATOM 3727 N N . LEU A 1 472 ? -8.591 1.356 18.575 1.00 86.19 472 LEU A N 1
ATOM 3728 C CA . LEU A 1 472 ? -9.390 2.542 18.263 1.00 86.19 472 LEU A CA 1
ATOM 3729 C C . LEU A 1 472 ? -8.548 3.655 17.642 1.00 86.19 472 LEU A C 1
ATOM 3731 O O . LEU A 1 472 ? -8.941 4.208 16.615 1.00 86.19 472 LEU A O 1
ATOM 3735 N N . LYS A 1 473 ? -7.365 3.943 18.198 1.00 85.38 473 LYS A N 1
ATOM 3736 C CA . LYS A 1 473 ? -6.456 4.954 17.645 1.00 85.38 473 LYS A CA 1
ATOM 3737 C C . LYS A 1 473 ? -5.954 4.578 16.246 1.00 85.38 473 LYS A C 1
ATOM 3739 O O . LYS A 1 473 ? -5.896 5.450 15.384 1.00 85.38 473 LYS A O 1
ATOM 3744 N N . VAL A 1 474 ? -5.651 3.304 15.990 1.00 88.06 474 VAL A N 1
ATOM 3745 C CA . VAL A 1 474 ? -5.232 2.814 14.661 1.00 88.06 474 VAL A CA 1
ATOM 3746 C C . VAL A 1 474 ? -6.355 2.945 13.631 1.00 88.06 474 VAL A C 1
ATOM 3748 O O . VAL A 1 474 ? -6.143 3.531 12.571 1.00 88.06 474 VAL A O 1
ATOM 3751 N N . ILE A 1 475 ? -7.560 2.467 13.953 1.00 89.62 475 ILE A N 1
ATOM 3752 C CA . ILE A 1 475 ? -8.734 2.576 13.073 1.00 89.62 475 ILE A CA 1
ATOM 3753 C C . ILE A 1 475 ? -9.067 4.052 12.812 1.00 89.62 475 ILE A C 1
ATOM 3755 O O . ILE A 1 475 ? -9.258 4.449 11.665 1.00 89.62 475 ILE A O 1
ATOM 3759 N N . SER A 1 476 ? -9.078 4.880 13.859 1.00 88.12 476 SER A N 1
ATOM 3760 C CA . SER A 1 476 ? -9.324 6.321 13.755 1.00 88.12 476 SER A CA 1
ATOM 3761 C C . SER A 1 476 ? -8.288 7.017 12.867 1.00 88.12 476 SER A C 1
ATOM 3763 O O . SER A 1 476 ? -8.671 7.800 12.005 1.00 88.12 476 SER A O 1
ATOM 3765 N N . ASN A 1 477 ? -6.997 6.678 12.980 1.00 87.69 477 ASN A N 1
ATOM 3766 C CA . ASN A 1 477 ? -5.949 7.232 12.116 1.00 87.69 477 ASN A CA 1
ATOM 3767 C C . ASN A 1 477 ? -6.145 6.861 10.631 1.00 87.69 477 ASN A C 1
ATOM 3769 O O . ASN A 1 477 ? -5.940 7.713 9.770 1.00 87.69 477 ASN A O 1
ATOM 3773 N N . ILE A 1 478 ? -6.573 5.630 10.323 1.00 90.94 478 ILE A N 1
ATOM 3774 C CA . ILE A 1 478 ? -6.890 5.181 8.953 1.00 90.94 478 ILE A CA 1
ATOM 3775 C C . ILE A 1 478 ? -8.068 5.987 8.375 1.00 90.94 478 ILE A C 1
ATOM 3777 O O . ILE A 1 478 ? -7.964 6.543 7.279 1.00 90.94 478 ILE A O 1
ATOM 3781 N N . LEU A 1 479 ? -9.170 6.115 9.125 1.00 91.94 479 LEU A N 1
ATOM 3782 C CA . LEU A 1 479 ? -10.343 6.895 8.701 1.00 91.94 479 LEU A CA 1
ATOM 3783 C C . LEU A 1 479 ? -10.023 8.397 8.582 1.00 91.94 479 LEU A C 1
ATOM 3785 O O . LEU A 1 479 ? -10.480 9.059 7.649 1.00 91.94 479 LEU A O 1
ATOM 3789 N N . TYR A 1 480 ? -9.213 8.930 9.500 1.00 89.75 480 TYR A N 1
ATOM 3790 C CA . TYR A 1 480 ? -8.795 10.328 9.508 1.00 89.75 480 TYR A CA 1
ATOM 3791 C C . TYR A 1 480 ? -7.853 10.650 8.343 1.00 89.75 480 TYR A C 1
ATOM 3793 O O . TYR A 1 480 ? -8.055 11.665 7.689 1.00 89.75 480 TYR A O 1
ATOM 3801 N N . LEU A 1 481 ? -6.890 9.783 8.002 1.00 89.56 481 LEU A N 1
ATOM 3802 C CA . LEU A 1 481 ? -6.028 9.990 6.830 1.00 89.56 481 LEU A CA 1
ATOM 3803 C C . LEU A 1 481 ? -6.843 10.027 5.527 1.00 89.56 481 LEU A C 1
ATOM 3805 O O . LEU A 1 481 ? -6.598 10.890 4.687 1.00 89.56 481 LEU A O 1
ATOM 3809 N N . TYR A 1 482 ? -7.845 9.153 5.371 1.00 93.75 482 TYR A N 1
ATOM 3810 C CA . TYR A 1 482 ? -8.788 9.248 4.250 1.00 93.75 482 TYR A CA 1
ATOM 3811 C C . TYR A 1 482 ? -9.533 10.598 4.261 1.00 93.75 482 TYR A C 1
ATOM 3813 O O . TYR A 1 482 ? -9.498 11.326 3.269 1.00 93.75 482 TYR A O 1
ATOM 3821 N N . SER A 1 483 ? -10.148 10.957 5.397 1.00 91.94 483 SER A N 1
ATOM 3822 C CA . SER A 1 483 ? -10.910 12.204 5.586 1.00 91.94 483 SER A CA 1
ATOM 3823 C C . SER A 1 483 ? -10.078 13.444 5.238 1.00 91.94 483 SER A C 1
ATOM 3825 O O . SER A 1 483 ? -10.510 14.282 4.451 1.00 91.94 483 SER A O 1
ATOM 3827 N N . VAL A 1 484 ? -8.854 13.543 5.764 1.00 90.69 484 VAL A N 1
ATOM 3828 C CA . VAL A 1 484 ? -7.930 14.667 5.550 1.00 90.69 484 VAL A CA 1
ATOM 3829 C C . VAL A 1 484 ? -7.631 14.891 4.069 1.00 90.69 484 VAL A C 1
ATOM 3831 O O . VAL A 1 484 ? -7.710 16.030 3.612 1.00 90.69 484 VAL A O 1
ATOM 3834 N N . VAL A 1 485 ? -7.329 13.832 3.309 1.00 91.38 485 VAL A N 1
ATOM 3835 C CA . VAL A 1 485 ? -7.040 13.972 1.873 1.00 91.38 485 VAL A CA 1
ATOM 3836 C C . VAL A 1 485 ? -8.284 14.414 1.111 1.00 91.38 485 VAL A C 1
ATOM 3838 O O . VAL A 1 485 ? -8.236 15.406 0.385 1.00 91.38 485 VAL A O 1
ATOM 3841 N N . GLU A 1 486 ? -9.409 13.719 1.291 1.00 92.50 486 GLU A N 1
ATOM 3842 C CA . GLU A 1 486 ? -10.611 13.990 0.495 1.00 92.50 486 GLU A CA 1
ATOM 3843 C C . GLU A 1 486 ? -11.283 15.320 0.861 1.00 92.50 486 GLU A C 1
ATOM 3845 O O . GLU A 1 486 ? -11.887 15.963 0.002 1.00 92.50 486 GLU A O 1
ATOM 3850 N N . ASN A 1 487 ? -11.110 15.818 2.090 1.00 90.56 487 ASN A N 1
ATOM 3851 C CA . ASN A 1 487 ? -11.606 17.138 2.482 1.00 90.56 487 ASN A CA 1
ATOM 3852 C C . ASN A 1 487 ? -11.000 18.273 1.638 1.00 90.56 487 ASN A C 1
ATOM 3854 O O . ASN A 1 487 ? -11.734 19.200 1.285 1.00 90.56 487 ASN A O 1
ATOM 3858 N N . HIS A 1 488 ? -9.727 18.188 1.224 1.00 89.62 488 HIS A N 1
ATOM 3859 C CA . HIS A 1 488 ? -9.115 19.179 0.318 1.00 89.62 488 HIS A CA 1
ATOM 3860 C C . HIS A 1 488 ? -9.783 19.222 -1.063 1.00 89.62 488 HIS A C 1
ATOM 3862 O O . HIS A 1 488 ? -9.867 20.287 -1.680 1.00 89.62 488 HIS A O 1
ATOM 3868 N N . PHE A 1 489 ? -10.287 18.080 -1.533 1.00 89.81 489 PHE A N 1
ATOM 3869 C CA . PHE A 1 489 ? -10.962 17.938 -2.824 1.00 89.81 489 PHE A CA 1
ATOM 3870 C C . PHE A 1 489 ? -12.492 18.009 -2.719 1.00 89.81 489 PHE A C 1
ATOM 3872 O O . PHE A 1 489 ? -13.166 18.063 -3.745 1.00 89.81 489 PHE A O 1
ATOM 3879 N N . SER A 1 490 ? -13.062 18.063 -1.512 1.00 85.00 490 SER A N 1
ATOM 3880 C CA . SER A 1 490 ? -14.513 18.021 -1.282 1.00 85.00 490 SER A CA 1
ATOM 3881 C C . SER A 1 490 ? -15.271 19.245 -1.824 1.00 85.00 490 SER A C 1
ATOM 3883 O O . SER A 1 490 ? -16.374 19.099 -2.356 1.00 85.00 490 SER A O 1
ATOM 3885 N N . VAL A 1 491 ? -14.684 20.448 -1.749 1.00 80.31 491 VAL A N 1
ATOM 3886 C CA . VAL A 1 491 ? -15.351 21.716 -2.100 1.00 80.31 491 VAL A CA 1
ATOM 3887 C C . VAL A 1 491 ? -14.859 22.271 -3.439 1.00 80.31 491 VAL A C 1
ATOM 3889 O O . VAL A 1 491 ? -13.812 22.910 -3.523 1.00 80.31 491 VAL A O 1
ATOM 3892 N N . GLY A 1 492 ? -15.689 22.122 -4.474 1.00 81.19 492 GLY A N 1
ATOM 3893 C CA . GLY A 1 492 ? -15.504 22.761 -5.781 1.00 81.19 492 GLY A CA 1
ATOM 3894 C C . GLY A 1 492 ? -14.894 21.870 -6.870 1.00 81.19 492 GLY A C 1
ATOM 3895 O O . GLY A 1 492 ? -14.814 20.644 -6.750 1.00 81.19 492 GLY A O 1
ATOM 3896 N N . GLN A 1 493 ? -14.521 22.513 -7.980 1.00 85.75 493 GLN A N 1
ATOM 3897 C CA . GLN A 1 493 ? -13.846 21.883 -9.119 1.00 85.75 493 GLN A CA 1
ATOM 3898 C C . GLN A 1 493 ? -12.376 21.594 -8.791 1.00 85.75 493 GLN A C 1
ATOM 3900 O O . GLN A 1 493 ? -11.726 22.396 -8.119 1.00 85.75 493 GLN A O 1
ATOM 3905 N N . PHE A 1 494 ? -11.862 20.480 -9.318 1.00 86.69 494 PHE A N 1
ATOM 3906 C CA . PHE A 1 494 ? -10.523 19.954 -9.041 1.00 86.69 494 PHE A CA 1
ATOM 3907 C C . PHE A 1 494 ? -9.421 21.013 -9.185 1.00 86.69 494 PHE A C 1
ATOM 3909 O O . PHE A 1 494 ? -8.742 21.306 -8.206 1.00 86.69 494 PHE A O 1
ATOM 3916 N N . ASP A 1 495 ? -9.322 21.683 -10.335 1.00 86.25 495 ASP A N 1
ATOM 3917 C CA . ASP A 1 495 ? -8.286 22.695 -10.610 1.00 86.25 495 ASP A CA 1
ATOM 3918 C C . ASP A 1 495 ? -8.277 23.836 -9.582 1.00 86.25 495 ASP A C 1
ATOM 3920 O O . ASP A 1 495 ? -7.221 24.362 -9.229 1.00 86.25 495 ASP A O 1
ATOM 3924 N N . ARG A 1 496 ? -9.445 24.201 -9.034 1.00 87.44 496 ARG A N 1
ATOM 3925 C CA . ARG A 1 496 ? -9.553 25.222 -7.984 1.00 87.44 496 ARG A CA 1
ATOM 3926 C C . ARG A 1 496 ? -9.072 24.688 -6.635 1.00 87.44 496 ARG A C 1
ATOM 3928 O O . ARG A 1 496 ? -8.415 25.431 -5.912 1.00 87.44 496 ARG A O 1
ATOM 3935 N N . CYS A 1 497 ? -9.344 23.423 -6.311 1.00 88.56 497 CYS A N 1
ATOM 3936 C CA . CYS A 1 497 ? -8.756 22.748 -5.152 1.00 88.56 497 CYS A CA 1
ATOM 3937 C C . CYS A 1 497 ? -7.224 22.726 -5.263 1.00 88.56 497 CYS A C 1
ATOM 3939 O O . CYS A 1 497 ? -6.551 23.198 -4.351 1.00 88.56 497 CYS A O 1
ATOM 3941 N N . VAL A 1 498 ? -6.669 22.291 -6.403 1.00 88.12 498 VAL A N 1
ATOM 3942 C CA . VAL A 1 498 ? -5.210 22.267 -6.629 1.00 88.12 498 VAL A CA 1
ATOM 3943 C C . VAL A 1 498 ? -4.608 23.673 -6.540 1.00 88.12 498 VAL A C 1
ATOM 3945 O O . VAL A 1 498 ? -3.619 23.877 -5.840 1.00 88.12 498 VAL A O 1
ATOM 3948 N N . SER A 1 499 ? -5.244 24.665 -7.170 1.00 87.12 499 SER A N 1
ATOM 3949 C CA . SER A 1 499 ? -4.826 26.075 -7.092 1.00 87.12 499 SER A CA 1
ATOM 3950 C C . SER A 1 499 ? -4.797 26.599 -5.652 1.00 87.12 499 SER A C 1
ATOM 3952 O O . SER A 1 499 ? -3.854 27.285 -5.257 1.00 87.12 499 SER A O 1
ATOM 3954 N N . ASN A 1 500 ? -5.815 26.262 -4.850 1.00 87.44 500 ASN A N 1
ATOM 3955 C CA . ASN A 1 500 ? -5.884 26.632 -3.436 1.00 87.44 500 ASN A CA 1
ATOM 3956 C C . ASN A 1 500 ? -4.770 25.955 -2.618 1.00 87.44 500 ASN A C 1
ATOM 3958 O O . ASN A 1 500 ? -4.178 26.611 -1.764 1.00 87.44 500 ASN A O 1
ATOM 3962 N N . LEU A 1 501 ? -4.463 24.679 -2.882 1.00 87.56 501 LEU A N 1
ATOM 3963 C CA . LEU A 1 501 ? -3.364 23.958 -2.231 1.00 87.56 501 LEU A CA 1
ATOM 3964 C C . LEU A 1 501 ? -2.010 24.607 -2.547 1.00 87.56 501 LEU A C 1
ATOM 3966 O O . LEU A 1 501 ? -1.285 24.965 -1.624 1.00 87.56 501 LEU A O 1
ATOM 3970 N N . LEU A 1 502 ? -1.717 24.869 -3.825 1.00 85.50 502 LEU A N 1
ATOM 3971 C CA . LEU A 1 502 ? -0.482 25.547 -4.240 1.00 85.50 502 LEU A CA 1
ATOM 3972 C C . LEU A 1 502 ? -0.339 26.948 -3.635 1.00 85.50 502 LEU A C 1
ATOM 3974 O O . LEU A 1 502 ? 0.754 27.330 -3.234 1.00 85.50 502 LEU A O 1
ATOM 3978 N N . SER A 1 503 ? -1.439 27.699 -3.503 1.00 82.31 503 SER A N 1
ATOM 3979 C CA . SER A 1 503 ? -1.411 29.038 -2.892 1.00 82.31 503 SER A CA 1
ATOM 3980 C C . SER A 1 503 ? -1.017 29.052 -1.407 1.00 82.31 503 SER A C 1
ATOM 3982 O O . SER A 1 503 ? -0.694 30.116 -0.881 1.00 82.31 503 SER A O 1
ATOM 3984 N N . ARG A 1 504 ? -1.042 27.891 -0.735 1.00 80.88 504 ARG A N 1
ATOM 3985 C CA . ARG A 1 504 ? -0.600 27.711 0.658 1.00 80.88 504 ARG A CA 1
ATOM 3986 C C . ARG A 1 504 ? 0.870 27.288 0.766 1.00 80.88 504 ARG A C 1
ATOM 3988 O O . ARG A 1 504 ? 1.441 27.405 1.846 1.00 80.88 504 ARG A O 1
ATOM 3995 N N . CYS A 1 505 ? 1.486 26.812 -0.318 1.00 79.25 505 CYS A N 1
ATOM 3996 C CA . CYS A 1 505 ? 2.879 26.376 -0.313 1.00 79.25 505 CYS A CA 1
ATOM 3997 C C . CYS A 1 505 ? 3.837 27.575 -0.379 1.00 79.25 505 CYS A C 1
ATOM 3999 O O . CYS A 1 505 ? 3.714 28.446 -1.243 1.00 79.25 505 CYS A O 1
ATOM 4001 N N . VAL A 1 506 ? 4.837 27.595 0.507 1.00 61.22 506 VAL A N 1
ATOM 4002 C CA . VAL A 1 506 ? 5.779 28.725 0.652 1.00 61.22 506 VAL A CA 1
ATOM 4003 C C . VAL A 1 506 ? 6.638 28.913 -0.608 1.00 61.22 506 VAL A C 1
ATOM 4005 O O . VAL A 1 506 ? 6.955 30.042 -0.987 1.00 61.22 506 VAL A O 1
ATOM 4008 N N . ASP A 1 507 ? 6.944 27.818 -1.309 1.00 51.28 507 ASP A N 1
ATOM 4009 C CA . ASP A 1 507 ? 7.790 27.802 -2.509 1.00 51.28 507 ASP A CA 1
ATOM 4010 C C . ASP A 1 507 ? 7.222 28.645 -3.672 1.00 51.28 507 ASP A C 1
ATOM 4012 O O . ASP A 1 507 ? 7.983 29.169 -4.487 1.00 51.28 507 ASP A O 1
ATOM 4016 N N . CYS A 1 508 ? 5.899 28.848 -3.735 1.00 43.31 508 CYS A N 1
ATOM 4017 C CA . CYS A 1 508 ? 5.253 29.645 -4.785 1.00 43.31 508 CYS A CA 1
ATOM 4018 C C . CYS A 1 508 ? 5.409 31.168 -4.596 1.00 43.31 508 CYS A C 1
ATOM 4020 O O . CYS A 1 508 ? 5.143 31.929 -5.527 1.00 43.31 508 CYS A O 1
ATOM 4022 N N . ALA A 1 509 ? 5.847 31.639 -3.423 1.00 41.41 509 ALA A N 1
ATOM 4023 C CA . ALA A 1 509 ? 5.952 33.070 -3.118 1.00 41.41 509 ALA A CA 1
ATOM 4024 C C . ALA A 1 509 ? 7.232 33.742 -3.659 1.00 41.41 509 ALA A C 1
ATOM 4026 O O . ALA A 1 509 ? 7.315 34.970 -3.693 1.00 41.41 509 ALA A O 1
ATOM 4027 N N . SER A 1 510 ? 8.231 32.966 -4.094 1.00 43.88 510 SER A N 1
ATOM 4028 C CA . SER A 1 510 ? 9.552 33.478 -4.496 1.00 43.88 510 SER A CA 1
ATOM 4029 C C . SER A 1 510 ? 9.670 33.878 -5.977 1.00 43.88 510 SER A C 1
ATOM 4031 O O . SER A 1 510 ? 10.693 34.429 -6.378 1.00 43.88 510 SER A O 1
ATOM 4033 N N . SER A 1 511 ? 8.633 33.654 -6.796 1.00 39.56 511 SER A N 1
ATOM 4034 C CA . SER A 1 511 ? 8.684 33.853 -8.254 1.00 39.56 511 SER A CA 1
ATOM 4035 C C . SER A 1 511 ? 7.558 34.726 -8.832 1.00 39.56 511 SER A C 1
ATOM 4037 O O . SER A 1 511 ? 6.929 34.344 -9.812 1.00 39.56 511 SER A O 1
ATOM 4039 N N . ASN A 1 512 ? 7.311 35.923 -8.271 1.00 33.59 512 ASN A N 1
ATOM 4040 C CA . ASN A 1 512 ? 6.757 37.074 -9.026 1.00 33.59 512 ASN A CA 1
ATOM 4041 C C . ASN A 1 512 ? 6.708 38.388 -8.203 1.00 33.59 512 ASN A C 1
ATOM 4043 O O . ASN A 1 512 ? 5.740 38.620 -7.472 1.00 33.59 512 ASN A O 1
ATOM 4047 N N . PRO A 1 513 ? 7.663 39.324 -8.371 1.00 35.72 513 PRO A N 1
ATOM 4048 C CA . PRO A 1 513 ? 7.521 40.685 -7.867 1.00 35.72 513 PRO A CA 1
ATOM 4049 C C . PRO A 1 513 ? 6.693 41.527 -8.853 1.00 35.72 513 PRO A C 1
ATOM 4051 O O . PRO A 1 513 ? 7.239 42.227 -9.701 1.00 35.72 513 PRO A O 1
ATOM 4054 N N . GLY A 1 514 ? 5.361 41.476 -8.746 1.00 34.78 514 GLY A N 1
ATOM 4055 C CA . GLY A 1 514 ? 4.503 42.442 -9.444 1.00 34.78 514 GLY A CA 1
ATOM 4056 C C . GLY A 1 514 ? 3.160 41.926 -9.949 1.00 34.78 514 GLY A C 1
ATOM 4057 O O . GLY A 1 514 ? 3.009 41.625 -11.131 1.00 34.78 514 GLY A O 1
ATOM 4058 N N . LYS A 1 515 ? 2.139 41.968 -9.086 1.00 32.88 515 LYS A N 1
ATOM 4059 C CA . LYS A 1 515 ? 0.753 42.274 -9.488 1.00 32.88 515 LYS A CA 1
ATOM 4060 C C . LYS A 1 515 ? -0.054 42.733 -8.275 1.00 32.88 515 LYS A C 1
ATOM 4062 O O . LYS A 1 515 ? -0.397 41.941 -7.404 1.00 32.88 515 LYS A O 1
ATOM 4067 N N . ASN A 1 516 ? -0.365 44.028 -8.240 1.00 33.94 516 ASN A N 1
ATOM 4068 C CA . ASN A 1 516 ? -1.224 44.627 -7.220 1.00 33.94 516 ASN A CA 1
ATOM 4069 C C . ASN A 1 516 ? -2.605 43.955 -7.220 1.00 33.94 516 ASN A C 1
ATOM 4071 O O . ASN A 1 516 ? -3.370 44.132 -8.169 1.00 33.94 516 ASN A O 1
ATOM 4075 N N . LYS A 1 517 ? -2.969 43.268 -6.134 1.00 31.16 517 LYS A N 1
ATOM 4076 C CA . LYS A 1 517 ? -4.375 42.991 -5.817 1.00 31.16 517 LYS A CA 1
ATOM 4077 C C . LYS A 1 517 ? -4.889 44.080 -4.880 1.00 31.16 517 LYS A C 1
ATOM 4079 O O . LYS A 1 517 ? -4.571 44.089 -3.696 1.00 31.16 517 LYS A O 1
ATOM 4084 N N . ARG A 1 518 ? -5.695 44.998 -5.426 1.00 29.61 518 ARG A N 1
ATOM 4085 C CA . ARG A 1 518 ? -6.637 45.778 -4.607 1.00 29.61 518 ARG A CA 1
ATOM 4086 C C . ARG A 1 518 ? -7.679 44.813 -4.035 1.00 29.61 518 ARG A C 1
ATOM 4088 O O . ARG A 1 518 ? -7.987 43.805 -4.670 1.00 29.61 518 ARG A O 1
ATOM 4095 N N . GLY A 1 519 ? -8.147 45.100 -2.826 1.00 29.39 519 GLY A N 1
ATOM 4096 C CA . GLY A 1 519 ? -8.925 44.153 -2.035 1.00 29.39 519 GLY A CA 1
ATOM 4097 C C . GLY A 1 519 ? -10.342 43.894 -2.544 1.00 29.39 519 GLY A C 1
ATOM 4098 O O . GLY A 1 519 ? -10.935 44.694 -3.266 1.00 29.39 519 GLY A O 1
ATOM 4099 N N . SER A 1 520 ? -10.885 42.780 -2.068 1.00 28.06 520 SER A N 1
ATOM 4100 C CA . SER A 1 520 ? -12.313 42.575 -1.849 1.00 28.06 520 SER A CA 1
ATOM 4101 C C . SER A 1 520 ? -12.436 41.644 -0.647 1.00 28.06 520 SER A C 1
ATOM 4103 O O . SER A 1 520 ? -12.021 40.485 -0.737 1.00 28.06 520 SER A O 1
ATOM 4105 N N . ASP A 1 521 ? -12.944 42.152 0.472 1.00 33.69 521 ASP A N 1
ATOM 4106 C CA . ASP A 1 521 ? -13.145 41.352 1.676 1.00 33.69 521 ASP A CA 1
ATOM 4107 C C . ASP A 1 521 ? -14.116 40.198 1.409 1.00 33.69 521 ASP A C 1
ATOM 4109 O O . ASP A 1 521 ? -15.219 40.391 0.898 1.00 33.69 521 ASP A O 1
ATOM 4113 N N . MET A 1 522 ? -13.706 38.992 1.790 1.00 29.45 522 MET A N 1
ATOM 4114 C CA . MET A 1 522 ? -14.576 37.830 1.933 1.00 29.45 522 MET A CA 1
ATOM 4115 C C . MET A 1 522 ? -14.189 37.142 3.237 1.00 29.45 522 MET A C 1
ATOM 4117 O O . MET A 1 522 ? -13.084 36.613 3.365 1.00 29.45 522 MET A O 1
ATOM 4121 N N . MET A 1 523 ? -15.093 37.193 4.216 1.00 28.70 523 MET A N 1
ATOM 4122 C CA . MET A 1 523 ? -14.922 36.522 5.504 1.00 28.70 523 MET A CA 1
ATOM 4123 C C . MET A 1 523 ? -14.752 35.006 5.305 1.00 28.70 523 MET A C 1
ATOM 4125 O O . MET A 1 523 ? -15.390 34.435 4.414 1.00 28.70 523 MET A O 1
ATOM 4129 N N . PRO A 1 524 ? -13.946 34.324 6.137 1.00 29.36 524 PRO A N 1
ATOM 4130 C CA . PRO A 1 524 ? -13.904 32.869 6.129 1.00 29.36 524 PRO A CA 1
ATOM 4131 C C . PRO A 1 524 ? -15.261 32.305 6.591 1.00 29.36 524 PRO A C 1
ATOM 4133 O O . PRO A 1 524 ? -15.835 32.822 7.555 1.00 29.36 524 PRO A O 1
ATOM 4136 N N . PRO A 1 525 ? -15.787 31.244 5.953 1.00 31.06 525 PRO A N 1
ATOM 4137 C CA . PRO A 1 525 ? -16.966 30.557 6.459 1.00 31.06 525 PRO A CA 1
ATOM 4138 C C . PRO A 1 525 ? -16.615 29.821 7.755 1.00 31.06 525 PRO A C 1
ATOM 4140 O O . PRO A 1 525 ? -15.609 29.115 7.839 1.00 31.06 525 PRO A O 1
ATOM 4143 N N . THR A 1 526 ? -17.461 29.970 8.768 1.00 34.09 526 THR A N 1
ATOM 4144 C CA . THR A 1 526 ? -17.355 29.246 10.034 1.00 34.09 526 THR A CA 1
ATOM 4145 C C . THR A 1 526 ? -17.677 27.761 9.838 1.00 34.09 526 THR A C 1
ATOM 4147 O O . THR A 1 526 ? -18.774 27.400 9.416 1.00 34.09 526 THR A O 1
ATOM 4150 N N . GLY A 1 527 ? -16.717 26.895 10.173 1.00 27.67 527 GLY A N 1
ATOM 4151 C CA . GLY A 1 527 ? -16.841 25.433 10.186 1.00 27.67 527 GLY A CA 1
ATOM 4152 C C . GLY A 1 527 ? -16.136 24.837 11.419 1.00 27.67 527 GLY A C 1
ATOM 4153 O O . GLY A 1 527 ? -15.249 25.494 11.968 1.00 27.67 527 GLY A O 1
ATOM 4154 N N . PRO A 1 528 ? -16.548 23.653 11.911 1.00 27.83 528 PRO A N 1
ATOM 4155 C CA . PRO A 1 528 ? -16.194 23.170 13.251 1.00 27.83 528 PRO A CA 1
ATOM 4156 C C . PRO A 1 528 ? -14.947 22.258 13.279 1.00 27.83 528 PRO A C 1
ATOM 4158 O O . PRO A 1 528 ? -14.478 21.811 12.235 1.00 27.83 528 PRO A O 1
ATOM 4161 N N . PRO A 1 529 ? -14.498 21.885 14.489 1.00 31.81 529 PRO A N 1
ATOM 4162 C CA . PRO A 1 529 ? -13.505 22.599 15.283 1.00 31.81 529 PRO A CA 1
ATOM 4163 C C . PRO A 1 529 ? -12.054 22.312 14.842 1.00 31.81 529 PRO A C 1
ATOM 4165 O O . PRO A 1 529 ? -11.750 21.302 14.211 1.00 31.81 529 PRO A O 1
ATOM 4168 N N . SER A 1 530 ? -11.124 23.178 15.245 1.00 27.12 530 SER A N 1
ATOM 4169 C CA . SER A 1 530 ? -9.684 22.941 15.091 1.00 27.12 530 SER A CA 1
ATOM 4170 C C . SER A 1 530 ? -9.172 21.847 16.050 1.00 27.12 530 SER A C 1
ATOM 4172 O O . SER A 1 530 ? -9.664 21.739 17.176 1.00 27.12 530 SER A O 1
ATOM 4174 N N . PRO A 1 531 ? -8.153 21.050 15.663 1.00 31.97 531 PRO A N 1
ATOM 4175 C CA . PRO A 1 531 ? -7.612 19.976 16.499 1.00 31.97 531 PRO A CA 1
ATOM 4176 C C . PRO A 1 531 ? -6.696 20.514 17.617 1.00 31.97 531 PRO A C 1
ATOM 4178 O O . PRO A 1 531 ? -5.476 20.337 17.600 1.00 31.97 531 PRO A O 1
ATOM 4181 N N . GLN A 1 532 ? -7.282 21.143 18.640 1.00 29.91 532 GLN A N 1
ATOM 4182 C CA . GLN A 1 532 ? -6.587 21.551 19.870 1.00 29.91 532 GLN A CA 1
ATOM 4183 C C . GLN A 1 532 ? -6.287 20.363 20.812 1.00 29.91 532 GLN A C 1
ATOM 4185 O O . GLN A 1 532 ? -6.635 20.395 21.984 1.00 29.91 532 GLN A O 1
ATOM 4190 N N . MET A 1 533 ? -5.609 19.319 20.317 1.00 31.19 533 MET A N 1
ATOM 4191 C CA . MET A 1 533 ? -5.039 18.231 21.141 1.00 31.19 533 MET A CA 1
ATOM 4192 C C . MET A 1 533 ? -3.666 17.737 20.636 1.00 31.19 533 MET A C 1
ATOM 4194 O O . MET A 1 533 ? -3.268 16.603 20.891 1.00 31.19 533 MET A O 1
ATOM 4198 N N . LEU A 1 534 ? -2.907 18.589 19.934 1.00 32.19 534 LEU A N 1
ATOM 4199 C CA . LEU A 1 534 ? -1.523 18.307 19.508 1.00 32.19 534 LEU A CA 1
ATOM 4200 C C . LEU A 1 534 ? -0.598 19.540 19.611 1.00 32.19 534 LEU A C 1
ATOM 4202 O O . LEU A 1 534 ? 0.306 19.728 18.790 1.00 32.19 534 LEU A O 1
ATOM 4206 N N . HIS A 1 535 ? -0.827 20.380 20.627 1.00 28.66 535 HIS A N 1
ATOM 4207 C CA . HIS A 1 535 ? -0.012 21.564 20.913 1.00 28.66 535 HIS A CA 1
ATOM 4208 C C . HIS A 1 535 ? 0.523 21.552 22.350 1.00 28.66 535 HIS A C 1
ATOM 4210 O O . HIS A 1 535 ? -0.013 22.210 23.235 1.00 28.66 535 HIS A O 1
ATOM 4216 N N . ASN A 1 536 ? 1.552 20.730 22.569 1.00 28.14 536 ASN A N 1
ATOM 4217 C CA . ASN A 1 536 ? 2.740 21.005 23.387 1.00 28.14 536 ASN A CA 1
ATOM 4218 C C . ASN A 1 536 ? 3.698 19.803 23.269 1.00 28.14 536 ASN A C 1
ATOM 4220 O O . ASN A 1 536 ? 3.246 18.681 23.051 1.00 28.14 536 ASN A O 1
ATOM 4224 N N . SER A 1 537 ? 5.006 20.053 23.393 1.00 27.81 537 SER A N 1
ATOM 4225 C CA . SER A 1 537 ? 6.089 19.051 23.310 1.00 27.81 537 SER A CA 1
ATOM 4226 C C . SER A 1 537 ? 6.395 18.455 21.923 1.00 27.81 537 SER A C 1
ATOM 4228 O O . SER A 1 537 ? 6.358 17.242 21.763 1.00 27.81 537 SER A O 1
ATOM 4230 N N . CYS A 1 538 ? 6.760 19.296 20.940 1.00 28.69 538 CYS A N 1
ATOM 4231 C CA . CYS A 1 538 ? 7.761 18.935 19.910 1.00 28.69 538 CYS A CA 1
ATOM 4232 C C . CYS A 1 538 ? 8.248 20.170 19.107 1.00 28.69 538 CYS A C 1
ATOM 4234 O O . CYS A 1 538 ? 7.954 20.331 17.925 1.00 28.69 538 CYS A O 1
ATOM 4236 N N . GLN A 1 539 ? 8.972 21.092 19.756 1.00 26.61 539 GLN A N 1
ATOM 4237 C CA . GLN A 1 539 ? 9.638 22.227 19.088 1.00 26.61 539 GLN A CA 1
ATOM 4238 C C . GLN A 1 539 ? 11.155 21.991 18.969 1.00 26.61 539 GLN A C 1
ATOM 4240 O O . GLN A 1 539 ? 11.930 22.795 19.479 1.00 26.61 539 GLN A O 1
ATOM 4245 N N . GLN A 1 540 ? 11.601 20.891 18.338 1.00 30.11 540 GLN A N 1
ATOM 4246 C CA . GLN A 1 540 ? 13.041 20.696 18.065 1.00 30.11 540 GLN A CA 1
ATOM 4247 C C . GLN A 1 540 ? 13.416 19.658 16.978 1.00 30.11 540 GLN A C 1
ATOM 4249 O O . GLN A 1 540 ? 14.458 19.023 17.078 1.00 30.11 540 GLN A O 1
ATOM 4254 N N . LEU A 1 541 ? 12.631 19.506 15.898 1.00 29.84 541 LEU A N 1
ATOM 4255 C CA . LEU A 1 541 ? 12.976 18.603 14.775 1.00 29.84 541 LEU A CA 1
ATOM 4256 C C . LEU A 1 541 ? 12.891 19.262 13.385 1.00 29.84 541 LEU A C 1
ATOM 4258 O O . LEU A 1 541 ? 12.195 18.810 12.478 1.00 29.84 541 LEU A O 1
ATOM 4262 N N . SER A 1 542 ? 13.673 20.322 13.175 1.00 26.11 542 SER A N 1
ATOM 4263 C CA . SER A 1 542 ? 13.966 20.857 11.837 1.00 26.11 542 SER A CA 1
ATOM 4264 C C . SER A 1 542 ? 15.089 20.049 11.162 1.00 26.11 542 SER A C 1
ATOM 4266 O O . SER A 1 542 ? 16.208 20.545 11.039 1.00 26.11 542 SER A O 1
ATOM 4268 N N . GLY A 1 543 ? 14.823 18.790 10.783 1.00 28.75 543 GLY A N 1
ATOM 4269 C CA . GLY A 1 543 ? 15.900 17.870 10.373 1.00 28.75 543 GLY A CA 1
ATOM 4270 C C . GLY A 1 543 ? 15.586 16.755 9.368 1.00 28.75 543 GLY A C 1
ATOM 4271 O O . GLY A 1 543 ? 16.533 16.172 8.851 1.00 28.75 543 GLY A O 1
ATOM 4272 N N . PHE A 1 544 ? 14.320 16.466 9.040 1.00 28.50 544 PHE A N 1
ATOM 4273 C CA . PHE A 1 544 ? 13.983 15.358 8.131 1.00 28.50 544 PHE A CA 1
ATOM 4274 C C . PHE A 1 544 ? 13.228 15.815 6.882 1.00 28.50 544 PHE A C 1
ATOM 4276 O O . PHE A 1 544 ? 12.301 16.627 6.935 1.00 28.50 544 PHE A O 1
ATOM 4283 N N . GLY A 1 545 ? 13.676 15.310 5.732 1.00 38.75 545 GLY A N 1
ATOM 4284 C CA . GLY A 1 545 ? 13.090 15.583 4.431 1.00 38.75 545 GLY A CA 1
ATOM 4285 C C . GLY A 1 545 ? 11.994 14.588 4.059 1.00 38.75 545 GLY A C 1
ATOM 4286 O O . GLY A 1 545 ? 11.914 13.491 4.590 1.00 38.75 545 GLY A O 1
ATOM 4287 N N . ASN A 1 546 ? 11.195 14.999 3.075 1.00 51.56 546 ASN A N 1
ATOM 4288 C CA . ASN A 1 546 ? 10.483 14.142 2.130 1.00 51.56 546 ASN A CA 1
ATOM 4289 C C . ASN A 1 546 ? 9.506 13.090 2.695 1.00 51.56 546 ASN A C 1
ATOM 4291 O O . ASN A 1 546 ? 9.854 12.055 3.245 1.00 51.56 546 ASN A O 1
ATOM 4295 N N . THR A 1 547 ? 8.242 13.280 2.341 1.00 47.50 547 THR A N 1
ATOM 4296 C CA . THR A 1 547 ? 7.138 12.315 2.445 1.00 47.50 547 THR A CA 1
ATOM 4297 C C . THR A 1 547 ? 7.455 10.918 1.882 1.00 47.50 547 THR A C 1
ATOM 4299 O O . THR A 1 547 ? 7.054 9.931 2.492 1.00 47.50 547 THR A O 1
ATOM 4302 N N . GLU A 1 548 ? 8.222 10.794 0.788 1.00 45.91 548 GLU A N 1
ATOM 4303 C CA . GLU A 1 548 ? 8.705 9.475 0.328 1.00 45.91 548 GLU A CA 1
ATOM 4304 C C . GLU A 1 548 ? 9.770 8.864 1.252 1.00 45.91 548 GLU A C 1
ATOM 4306 O O . GLU A 1 548 ? 9.738 7.661 1.450 1.00 45.91 548 GLU A O 1
ATOM 4311 N N . GLU A 1 549 ? 10.678 9.643 1.856 1.00 52.44 549 GLU A N 1
ATOM 4312 C CA . GLU A 1 549 ? 11.655 9.113 2.829 1.00 52.44 549 GLU A CA 1
ATOM 4313 C C . GLU A 1 549 ? 10.957 8.670 4.115 1.00 52.44 549 GLU A C 1
ATOM 4315 O O . GLU A 1 549 ? 11.254 7.595 4.634 1.00 52.44 549 GLU A O 1
ATOM 4320 N N . LEU A 1 550 ? 9.962 9.439 4.574 1.00 53.09 550 LEU A N 1
ATOM 4321 C CA . LEU A 1 550 ? 9.079 9.022 5.658 1.00 53.09 550 LEU A CA 1
ATOM 4322 C C . LEU A 1 550 ? 8.431 7.674 5.320 1.00 53.09 550 LEU A C 1
ATOM 4324 O O . LEU A 1 550 ? 8.630 6.741 6.091 1.00 53.09 550 LEU A O 1
ATOM 4328 N N . LEU A 1 551 ? 7.770 7.532 4.160 1.00 50.97 551 LEU A N 1
ATOM 4329 C CA . LEU A 1 551 ? 7.122 6.287 3.705 1.00 50.97 551 LEU A CA 1
ATOM 4330 C C . LEU A 1 551 ? 8.097 5.112 3.478 1.00 50.97 551 LEU A C 1
ATOM 4332 O O . LEU A 1 551 ? 7.772 3.978 3.825 1.00 50.97 551 LEU A O 1
ATOM 4336 N N . SER A 1 552 ? 9.287 5.361 2.931 1.00 45.34 552 SER A N 1
ATOM 4337 C CA . SER A 1 552 ? 10.347 4.361 2.735 1.00 45.34 552 SER A CA 1
ATOM 4338 C C . SER A 1 552 ? 10.999 3.934 4.053 1.00 45.34 552 SER A C 1
ATOM 4340 O O . SER A 1 552 ? 11.426 2.792 4.188 1.00 45.34 552 SER A O 1
ATOM 4342 N N . SER A 1 553 ? 11.013 4.798 5.071 1.00 42.81 553 SER A N 1
ATOM 4343 C CA . SER A 1 553 ? 11.450 4.436 6.425 1.00 42.81 553 SER A CA 1
ATOM 4344 C C . SER A 1 553 ? 10.411 3.622 7.214 1.00 42.81 553 SER A C 1
ATOM 4346 O O . SER A 1 553 ? 10.733 3.134 8.295 1.00 42.81 553 SER A O 1
ATOM 4348 N N . LEU A 1 554 ? 9.181 3.470 6.695 1.00 40.62 554 LEU A N 1
ATOM 4349 C CA . LEU A 1 554 ? 8.146 2.566 7.235 1.00 40.62 554 LEU A CA 1
ATOM 4350 C C . LEU A 1 554 ? 8.278 1.137 6.684 1.00 40.62 554 LEU A C 1
ATOM 4352 O O . LEU A 1 554 ? 7.563 0.245 7.131 1.00 40.62 554 LEU A O 1
ATOM 4356 N N . ALA A 1 555 ? 9.118 0.951 5.661 1.00 34.53 555 ALA A N 1
ATOM 4357 C CA . ALA A 1 555 ? 9.184 -0.256 4.843 1.00 34.53 555 ALA A CA 1
ATOM 4358 C C . ALA A 1 555 ? 10.298 -1.234 5.249 1.00 34.53 555 ALA A C 1
ATOM 4360 O O . ALA A 1 555 ? 10.195 -2.406 4.913 1.00 34.53 555 ALA A O 1
ATOM 4361 N N . LEU A 1 556 ? 11.329 -0.770 5.965 1.00 34.34 556 LEU A N 1
ATOM 4362 C CA . LEU A 1 556 ? 12.514 -1.567 6.297 1.00 34.34 556 LEU A CA 1
ATOM 4363 C C . LEU A 1 556 ? 12.158 -2.801 7.155 1.00 34.34 556 LEU A C 1
ATOM 4365 O O . LEU A 1 556 ? 11.618 -2.634 8.258 1.00 34.34 556 LEU A O 1
ATOM 4369 N N . PRO A 1 557 ? 12.529 -4.030 6.747 1.00 29.00 557 PRO A N 1
ATOM 4370 C CA . PRO A 1 557 ? 12.381 -5.216 7.583 1.00 29.00 557 PRO A CA 1
ATOM 4371 C C . PRO A 1 557 ? 13.305 -5.108 8.804 1.00 29.00 557 PRO A C 1
ATOM 4373 O O . PRO A 1 557 ? 14.508 -5.344 8.738 1.00 29.00 557 PRO A O 1
ATOM 4376 N N . GLY A 1 558 ? 12.727 -4.707 9.937 1.00 34.81 558 GLY A N 1
ATOM 4377 C CA . GLY A 1 558 ? 13.440 -4.461 11.193 1.00 34.81 558 GLY A CA 1
ATOM 4378 C C . GLY A 1 558 ? 13.233 -3.060 11.770 1.00 34.81 558 GLY A C 1
ATOM 4379 O O . GLY A 1 558 ? 13.436 -2.889 12.974 1.00 34.81 558 GLY A O 1
ATOM 4380 N N . SER A 1 559 ? 12.754 -2.081 10.985 1.00 36.31 559 SER A N 1
ATOM 4381 C CA . SER A 1 559 ? 12.276 -0.821 11.563 1.00 36.31 559 SER A CA 1
ATOM 4382 C C . SER A 1 559 ? 10.959 -1.065 12.286 1.00 36.31 559 SER A C 1
ATOM 4384 O O . SER A 1 559 ? 9.927 -1.363 11.687 1.00 36.31 559 SER A O 1
ATOM 4386 N N . THR A 1 560 ? 11.028 -0.955 13.603 1.00 35.22 560 THR A N 1
ATOM 4387 C CA . THR A 1 560 ? 9.917 -1.099 14.534 1.00 35.22 560 THR A CA 1
ATOM 4388 C C . THR A 1 560 ? 8.746 -0.205 14.157 1.00 35.22 560 THR A C 1
ATOM 4390 O O . THR A 1 560 ? 8.912 1.009 14.066 1.00 35.22 560 THR A O 1
ATOM 4393 N N . LEU A 1 561 ? 7.576 -0.831 14.002 1.00 44.28 561 LEU A N 1
ATOM 4394 C CA . LEU A 1 561 ? 6.233 -0.292 14.235 1.00 44.28 561 LEU A CA 1
ATOM 4395 C C . LEU A 1 561 ? 6.137 1.239 14.200 1.00 44.28 561 LEU A C 1
ATOM 4397 O O . LEU A 1 561 ? 6.376 1.854 15.240 1.00 44.28 561 LEU A O 1
ATOM 4401 N N . LEU A 1 562 ? 5.709 1.804 13.063 1.00 47.81 562 LEU A N 1
ATOM 4402 C CA . LEU A 1 562 ? 5.261 3.199 12.879 1.00 47.81 562 LEU A CA 1
ATOM 4403 C C . LEU A 1 562 ? 5.393 4.056 14.144 1.00 47.81 562 LEU A C 1
ATOM 4405 O O . LEU A 1 562 ? 4.472 4.074 14.975 1.00 47.81 562 LEU A O 1
ATOM 4409 N N . SER A 1 563 ? 6.545 4.718 14.302 1.00 55.12 563 SER A N 1
ATOM 4410 C CA . SER A 1 563 ? 6.734 5.619 15.435 1.00 55.12 563 SER A CA 1
ATOM 4411 C C . SER A 1 563 ? 5.602 6.641 15.426 1.00 55.12 563 SER A C 1
ATOM 4413 O O . SER A 1 563 ? 5.134 7.077 14.362 1.00 55.12 563 SER A O 1
ATOM 4415 N N . ARG A 1 564 ? 5.101 6.969 16.615 1.00 55.47 564 ARG A N 1
ATOM 4416 C CA . ARG A 1 564 ? 3.983 7.898 16.792 1.00 55.47 564 ARG A CA 1
ATOM 4417 C C . ARG A 1 564 ? 4.292 9.204 16.073 1.00 55.47 564 ARG A C 1
ATOM 4419 O O . ARG A 1 564 ? 3.441 9.722 15.355 1.00 55.47 564 ARG A O 1
ATOM 4426 N N . GLU A 1 565 ? 5.537 9.653 16.186 1.00 59.47 565 GLU A N 1
ATOM 4427 C CA . GLU A 1 565 ? 6.047 10.845 15.518 1.00 59.47 565 GLU A CA 1
ATOM 4428 C C . GLU A 1 565 ? 5.958 10.778 13.990 1.00 59.47 565 GLU A C 1
ATOM 4430 O O . GLU A 1 565 ? 5.485 11.729 13.373 1.00 59.47 565 GLU A O 1
ATOM 4435 N N . ARG A 1 566 ? 6.339 9.660 13.350 1.00 65.69 566 ARG A N 1
ATOM 4436 C CA . ARG A 1 566 ? 6.275 9.527 11.880 1.00 65.69 566 ARG A CA 1
ATOM 4437 C C . ARG A 1 566 ? 4.838 9.538 11.365 1.00 65.69 566 ARG A C 1
ATOM 4439 O O . ARG A 1 566 ? 4.579 10.113 10.308 1.00 65.69 566 ARG A O 1
ATOM 4446 N N . MET A 1 567 ? 3.903 8.936 12.102 1.00 67.94 567 MET A N 1
ATOM 4447 C CA . MET A 1 567 ? 2.480 8.961 11.748 1.00 67.94 567 MET A CA 1
ATOM 4448 C C . MET A 1 567 ? 1.865 10.347 11.967 1.00 67.94 567 MET A C 1
ATOM 4450 O O . MET A 1 567 ? 1.213 10.871 11.065 1.00 67.94 567 MET A O 1
ATOM 4454 N N . ASP A 1 568 ? 2.115 10.976 13.118 1.00 68.00 568 ASP A N 1
ATOM 4455 C CA . ASP A 1 568 ? 1.642 12.336 13.392 1.00 68.00 568 ASP A CA 1
ATOM 4456 C C . ASP A 1 568 ? 2.257 13.340 12.389 1.00 68.00 568 ASP A C 1
ATOM 4458 O O . ASP A 1 568 ? 1.565 14.248 11.931 1.00 68.00 568 ASP A O 1
ATOM 4462 N N . GLN A 1 569 ? 3.509 13.144 11.955 1.00 73.31 569 GLN A N 1
ATOM 4463 C CA . GLN A 1 569 ? 4.157 13.947 10.911 1.00 73.31 569 GLN A CA 1
ATOM 4464 C C . GLN A 1 569 ? 3.534 13.735 9.522 1.00 73.31 569 GLN A C 1
ATOM 4466 O O . GLN A 1 569 ? 3.307 14.712 8.801 1.00 73.31 569 GLN A O 1
ATOM 4471 N N . LEU A 1 570 ? 3.219 12.491 9.140 1.00 76.44 570 LEU A N 1
ATOM 4472 C CA . LEU A 1 570 ? 2.512 12.189 7.890 1.00 76.44 570 LEU A CA 1
ATOM 4473 C C . LEU A 1 570 ? 1.122 12.841 7.888 1.00 76.44 570 LEU A C 1
ATOM 4475 O O . LEU A 1 570 ? 0.783 13.548 6.941 1.00 76.44 570 LEU A O 1
ATOM 4479 N N . LEU A 1 571 ? 0.352 12.680 8.969 1.00 79.38 571 LEU A N 1
ATOM 4480 C CA . LEU A 1 571 ? -0.969 13.295 9.122 1.00 79.38 571 LEU A CA 1
ATOM 4481 C C . LEU A 1 571 ? -0.908 14.828 9.044 1.00 79.38 571 LEU A C 1
ATOM 4483 O O . LEU A 1 571 ? -1.719 15.427 8.339 1.00 79.38 571 LEU A O 1
ATOM 4487 N N . ARG A 1 572 ? 0.072 15.465 9.702 1.00 79.62 572 ARG A N 1
ATOM 4488 C CA . ARG A 1 572 ? 0.308 16.918 9.602 1.00 79.62 572 ARG A CA 1
ATOM 4489 C C . ARG A 1 572 ? 0.635 17.344 8.170 1.00 79.62 572 ARG A C 1
ATOM 4491 O O . ARG A 1 572 ? 0.030 18.287 7.678 1.00 79.62 572 ARG A O 1
ATOM 4498 N N . THR A 1 573 ? 1.528 16.628 7.485 1.00 81.94 573 THR A N 1
ATOM 4499 C CA . THR A 1 573 ? 1.952 16.976 6.115 1.00 81.94 573 THR A CA 1
ATOM 4500 C C . THR A 1 573 ? 0.814 16.831 5.097 1.00 81.94 573 THR A C 1
ATOM 4502 O O . THR A 1 573 ? 0.719 17.620 4.161 1.00 81.94 573 THR A O 1
ATOM 4505 N N . MET A 1 574 ? -0.084 15.858 5.290 1.00 81.31 574 MET A N 1
ATOM 4506 C CA . MET A 1 574 ? -1.271 15.681 4.440 1.00 81.31 574 MET A CA 1
ATOM 4507 C C . MET A 1 574 ? -2.390 16.686 4.779 1.00 81.31 574 MET A C 1
ATOM 4509 O O . MET A 1 574 ? -3.159 17.074 3.899 1.00 81.31 574 MET A O 1
ATOM 4513 N N . ALA A 1 575 ? -2.484 17.148 6.031 1.00 84.06 575 ALA A N 1
ATOM 4514 C CA . ALA A 1 575 ? -3.427 18.193 6.436 1.00 84.06 575 ALA A CA 1
ATOM 4515 C C . ALA A 1 575 ? -2.999 19.592 5.961 1.00 84.06 575 ALA A C 1
ATOM 4517 O O . ALA A 1 575 ? -3.824 20.347 5.449 1.00 84.06 575 ALA A O 1
ATOM 4518 N N . GLU A 1 576 ? -1.714 19.922 6.082 1.00 83.69 576 GLU A N 1
ATOM 4519 C CA . GLU A 1 576 ? -1.146 21.232 5.752 1.00 83.69 576 GLU A CA 1
ATOM 4520 C C . GLU A 1 576 ? 0.070 21.062 4.815 1.00 83.69 576 GLU A C 1
ATOM 4522 O O . GLU A 1 576 ? 1.218 21.081 5.266 1.00 83.69 576 GLU A O 1
ATOM 4527 N N . PRO A 1 577 ? -0.152 20.872 3.497 1.00 84.62 577 PRO A N 1
ATOM 4528 C CA . PRO A 1 577 ? 0.932 20.657 2.540 1.00 84.62 577 PRO A CA 1
ATOM 4529 C C . PRO A 1 577 ? 1.780 21.922 2.369 1.00 84.62 577 PRO A C 1
ATOM 4531 O O . PRO A 1 577 ? 1.317 22.953 1.874 1.00 84.62 577 PRO A O 1
ATOM 4534 N N . SER A 1 578 ? 3.049 21.828 2.763 1.00 82.38 578 SER A N 1
ATOM 4535 C CA . SER A 1 578 ? 3.978 22.966 2.788 1.00 82.38 578 SER A CA 1
ATOM 4536 C C . SER A 1 578 ? 4.754 23.150 1.480 1.00 82.38 578 SER A C 1
ATOM 4538 O O . SER A 1 578 ? 5.051 24.284 1.095 1.00 82.38 578 SER A O 1
ATOM 4540 N N . ARG A 1 579 ? 5.053 22.041 0.788 1.00 84.69 579 ARG A N 1
ATOM 4541 C CA . ARG A 1 579 ? 5.852 21.983 -0.444 1.00 84.69 579 ARG A CA 1
ATOM 4542 C C . ARG A 1 579 ? 5.012 21.484 -1.612 1.00 84.69 579 ARG A C 1
ATOM 4544 O O . ARG A 1 579 ? 4.106 20.669 -1.439 1.00 84.69 579 ARG A O 1
ATOM 4551 N N . VAL A 1 580 ? 5.413 21.838 -2.834 1.00 86.12 580 VAL A N 1
ATOM 4552 C CA . VAL A 1 580 ? 4.781 21.332 -4.074 1.00 86.12 580 VAL A CA 1
ATOM 4553 C C . VAL A 1 580 ? 4.754 19.794 -4.121 1.00 86.12 580 VAL A C 1
ATOM 4555 O O . VAL A 1 580 ? 3.785 19.199 -4.582 1.00 86.12 580 VAL A O 1
ATOM 4558 N N . ARG A 1 581 ? 5.784 19.126 -3.580 1.00 85.00 581 ARG A N 1
ATOM 4559 C CA . ARG A 1 581 ? 5.862 17.656 -3.485 1.00 85.00 581 ARG A CA 1
ATOM 4560 C C . ARG A 1 581 ? 4.797 17.042 -2.571 1.00 85.00 581 ARG A C 1
ATOM 4562 O O . ARG A 1 581 ? 4.320 15.955 -2.874 1.00 85.00 581 ARG A O 1
ATOM 4569 N N . ASP A 1 582 ? 4.383 17.739 -1.517 1.00 87.25 582 ASP A N 1
ATOM 4570 C CA . ASP A 1 582 ? 3.314 17.270 -0.629 1.00 87.25 582 ASP A CA 1
ATOM 4571 C C . ASP A 1 582 ? 1.957 17.357 -1.346 1.00 87.25 582 ASP A C 1
ATOM 4573 O O . ASP A 1 582 ? 1.163 16.418 -1.296 1.00 87.25 582 ASP A O 1
ATOM 4577 N N . VAL A 1 583 ? 1.742 18.428 -2.125 1.00 88.69 583 VAL A N 1
ATOM 4578 C CA . VAL A 1 583 ? 0.578 18.562 -3.018 1.00 88.69 583 VAL A CA 1
ATOM 4579 C C . VAL A 1 583 ? 0.551 17.443 -4.065 1.00 88.69 583 VAL A C 1
ATOM 4581 O O . VAL A 1 583 ? -0.500 16.846 -4.271 1.00 88.69 583 VAL A O 1
ATOM 4584 N N . LEU A 1 584 ? 1.685 17.087 -4.682 1.00 89.00 584 LEU A N 1
ATOM 4585 C CA . LEU A 1 584 ? 1.751 15.959 -5.628 1.00 89.00 584 LEU A CA 1
ATOM 4586 C C . LEU A 1 584 ? 1.315 14.631 -4.994 1.00 89.00 584 LEU A C 1
ATOM 4588 O O . LEU A 1 584 ? 0.575 13.877 -5.622 1.00 89.00 584 LEU A O 1
ATOM 4592 N N . ASN A 1 585 ? 1.705 14.365 -3.746 1.00 88.38 585 ASN A N 1
ATOM 4593 C CA . ASN A 1 585 ? 1.287 13.151 -3.040 1.00 88.38 585 ASN A CA 1
ATOM 4594 C C . ASN A 1 585 ? -0.207 13.162 -2.686 1.00 88.38 585 ASN A C 1
ATOM 4596 O O . ASN A 1 585 ? -0.852 12.118 -2.747 1.00 88.38 585 ASN A O 1
ATOM 4600 N N . LEU A 1 586 ? -0.782 14.328 -2.369 1.00 90.50 586 LEU A N 1
ATOM 4601 C CA . LEU A 1 586 ? -2.232 14.477 -2.200 1.00 90.50 586 LEU A CA 1
ATOM 4602 C C . LEU A 1 586 ? -2.986 14.201 -3.510 1.00 90.50 586 LEU A C 1
ATOM 4604 O O . LEU A 1 586 ? -3.994 13.498 -3.492 1.00 90.50 586 LEU A O 1
ATOM 4608 N N . LEU A 1 587 ? -2.482 14.694 -4.647 1.00 91.00 587 LEU A N 1
ATOM 4609 C CA . LEU A 1 587 ? -3.069 14.444 -5.971 1.00 91.00 587 LEU A CA 1
ATOM 4610 C C . LEU A 1 587 ? -2.962 12.965 -6.374 1.00 91.00 587 LEU A C 1
ATOM 4612 O O . LEU A 1 587 ? -3.928 12.399 -6.880 1.00 91.00 587 LEU A O 1
ATOM 4616 N N . PHE A 1 588 ? -1.820 12.330 -6.108 1.00 91.69 588 PHE A N 1
ATOM 4617 C CA . PHE A 1 588 ? -1.595 10.900 -6.334 1.00 91.69 588 PHE A CA 1
ATOM 4618 C C . PHE A 1 588 ? -2.496 10.022 -5.446 1.00 91.69 588 PHE A C 1
ATOM 4620 O O . PHE A 1 588 ? -3.123 9.081 -5.929 1.00 91.69 588 PHE A O 1
ATOM 4627 N N . SER A 1 589 ? -2.651 10.383 -4.170 1.00 92.62 589 SER A N 1
ATOM 4628 C CA . SER A 1 589 ? -3.583 9.734 -3.243 1.00 92.62 589 SER A CA 1
ATOM 4629 C C . SER A 1 589 ? -5.042 9.866 -3.700 1.00 92.62 589 SER A C 1
ATOM 4631 O O . SER A 1 589 ? -5.766 8.872 -3.729 1.00 92.62 589 SER A O 1
ATOM 4633 N N . HIS A 1 590 ? -5.478 11.065 -4.096 1.00 91.75 590 HIS A N 1
ATOM 4634 C CA . HIS A 1 590 ? -6.836 11.301 -4.600 1.00 91.75 590 HIS A CA 1
ATOM 4635 C C . HIS A 1 590 ? -7.092 10.612 -5.954 1.00 91.75 590 HIS A C 1
ATOM 4637 O O . HIS A 1 590 ? -8.206 10.161 -6.211 1.00 91.75 590 HIS A O 1
ATOM 4643 N N . HIS A 1 591 ? -6.073 10.437 -6.806 1.00 91.31 591 HIS A N 1
ATOM 4644 C CA . HIS A 1 591 ? -6.220 9.696 -8.064 1.00 91.31 591 HIS A CA 1
ATOM 4645 C C . HIS A 1 591 ? -6.719 8.253 -7.845 1.00 91.31 591 HIS A C 1
ATOM 4647 O O . HIS A 1 591 ? -7.564 7.782 -8.606 1.00 91.31 591 HIS A O 1
ATOM 4653 N N . GLN A 1 592 ? -6.276 7.581 -6.775 1.00 92.88 592 GLN A N 1
ATOM 4654 C CA . GLN A 1 592 ? -6.681 6.207 -6.440 1.00 92.88 592 GLN A CA 1
ATOM 4655 C C . GLN A 1 592 ? -7.916 6.116 -5.525 1.00 92.88 592 GLN A C 1
ATOM 4657 O O . GLN A 1 592 ? -8.083 5.144 -4.781 1.00 92.88 592 GLN A O 1
ATOM 4662 N N . LEU A 1 593 ? -8.816 7.103 -5.584 1.00 93.25 593 LEU A N 1
ATOM 4663 C CA . LEU A 1 593 ? -10.010 7.168 -4.737 1.00 93.25 593 LEU A CA 1
ATOM 4664 C C . LEU A 1 593 ? -10.865 5.887 -4.760 1.00 93.25 593 LEU A C 1
ATOM 4666 O O . LEU A 1 593 ? -11.403 5.499 -3.727 1.00 93.25 593 LEU A O 1
ATOM 4670 N N . VAL A 1 594 ? -10.956 5.182 -5.893 1.00 93.62 594 VAL A N 1
ATOM 4671 C CA . VAL A 1 594 ? -11.729 3.927 -6.007 1.00 93.62 594 VAL A CA 1
ATOM 4672 C C . VAL A 1 594 ? -11.211 2.849 -5.043 1.00 93.62 594 VAL A C 1
ATOM 4674 O O . VAL A 1 594 ? -11.997 2.249 -4.308 1.00 93.62 594 VAL A O 1
ATOM 4677 N N . TYR A 1 595 ? -9.893 2.649 -4.983 1.00 94.69 595 TYR A N 1
ATOM 4678 C CA . TYR A 1 595 ? -9.259 1.679 -4.084 1.00 94.69 595 TYR A CA 1
ATOM 4679 C C . TYR A 1 595 ? -9.341 2.126 -2.617 1.00 94.69 595 TYR A C 1
ATOM 4681 O O . TYR A 1 595 ? -9.597 1.313 -1.727 1.00 94.69 595 TYR A O 1
ATOM 4689 N N . LYS A 1 596 ? -9.215 3.434 -2.358 1.00 95.12 596 LYS A N 1
ATOM 4690 C CA . LYS A 1 596 ? -9.392 4.022 -1.019 1.00 95.12 596 LYS A CA 1
ATOM 4691 C C . LYS A 1 596 ? -10.823 3.854 -0.496 1.00 95.12 596 LYS A C 1
ATOM 4693 O O . LYS A 1 596 ? -11.010 3.483 0.661 1.00 95.12 596 LYS A O 1
ATOM 4698 N N . ASN A 1 597 ? -11.825 4.064 -1.351 1.00 95.94 597 ASN A N 1
ATOM 4699 C CA . ASN A 1 597 ? -13.233 3.824 -1.040 1.00 95.94 597 ASN A CA 1
ATOM 4700 C C . ASN A 1 597 ? -13.466 2.359 -0.657 1.00 95.94 597 ASN A C 1
ATOM 4702 O O . ASN A 1 597 ? -14.076 2.092 0.375 1.00 95.94 597 ASN A O 1
ATOM 4706 N N . ALA A 1 598 ? -12.955 1.415 -1.455 1.00 96.38 598 ALA A N 1
ATOM 4707 C CA . ALA A 1 598 ? -13.067 -0.015 -1.172 1.00 96.38 598 ALA A CA 1
ATOM 4708 C C . ALA A 1 598 ? -12.417 -0.391 0.175 1.00 96.38 598 ALA A C 1
ATOM 4710 O O . ALA A 1 598 ? -13.039 -1.093 0.973 1.00 96.38 598 ALA A O 1
ATOM 4711 N N . LEU A 1 599 ? -11.231 0.153 0.480 1.00 96.44 599 LEU A N 1
ATOM 4712 C CA . LEU A 1 599 ? -10.553 -0.043 1.766 1.00 96.44 599 LEU A CA 1
ATOM 4713 C C . LEU A 1 599 ? -11.395 0.433 2.960 1.00 96.44 599 LEU A C 1
ATOM 4715 O O . LEU A 1 599 ? -11.594 -0.316 3.918 1.00 96.44 599 LEU A O 1
ATOM 4719 N N . VAL A 1 600 ? -11.926 1.659 2.902 1.00 95.62 600 VAL A N 1
ATOM 4720 C CA . VAL A 1 600 ? -12.742 2.221 3.992 1.00 95.62 600 VAL A CA 1
ATOM 4721 C C . VAL A 1 600 ? -14.079 1.486 4.130 1.00 95.62 600 VAL A C 1
ATOM 4723 O O . VAL A 1 600 ? -14.496 1.189 5.250 1.00 95.62 600 VAL A O 1
ATOM 4726 N N . LEU A 1 601 ? -14.731 1.128 3.018 1.00 95.31 601 LEU A N 1
ATOM 4727 C CA . LEU A 1 601 ? -15.962 0.331 3.030 1.00 95.31 601 LEU A CA 1
ATOM 4728 C C . LEU A 1 601 ? -15.737 -1.037 3.679 1.00 95.31 601 LEU A C 1
ATOM 4730 O O . LEU A 1 601 ? -16.512 -1.424 4.556 1.00 95.31 601 LEU A O 1
ATOM 4734 N N . LYS A 1 602 ? -14.658 -1.738 3.309 1.00 95.06 602 LYS A N 1
ATOM 4735 C CA . LYS A 1 602 ? -14.333 -3.047 3.882 1.00 95.06 602 LYS A CA 1
ATOM 4736 C C . LYS A 1 602 ? -14.009 -2.959 5.370 1.00 95.06 602 LYS A C 1
ATOM 4738 O O . LYS A 1 602 ? -14.461 -3.797 6.148 1.00 95.06 602 LYS A O 1
ATOM 4743 N N . LEU A 1 603 ? -13.287 -1.920 5.789 1.00 92.88 603 LEU A N 1
ATOM 4744 C CA . LEU A 1 603 ? -13.012 -1.671 7.202 1.00 92.88 603 LEU A CA 1
ATOM 4745 C C . LEU A 1 603 ? -14.309 -1.452 7.998 1.00 92.88 603 LEU A C 1
ATOM 4747 O O . LEU A 1 603 ? -14.503 -2.092 9.031 1.00 92.88 603 LEU A O 1
ATOM 4751 N N . ILE A 1 604 ? -15.229 -0.615 7.505 1.00 90.94 604 ILE A N 1
ATOM 4752 C CA . ILE A 1 604 ? -16.539 -0.382 8.141 1.00 90.94 604 ILE A CA 1
ATOM 4753 C C . ILE A 1 604 ? -17.375 -1.676 8.182 1.00 90.94 604 ILE A C 1
ATOM 4755 O O . ILE A 1 604 ? -18.012 -1.959 9.199 1.00 90.94 604 ILE A O 1
ATOM 4759 N N . GLU A 1 605 ? -17.350 -2.494 7.124 1.00 91.00 605 GLU A N 1
ATOM 4760 C CA . GLU A 1 605 ? -18.031 -3.795 7.081 1.00 91.00 605 GLU A CA 1
ATOM 4761 C C . GLU A 1 605 ? -17.508 -4.758 8.159 1.00 91.00 605 GLU A C 1
ATOM 4763 O O . GLU A 1 605 ? -18.297 -5.285 8.952 1.00 91.00 605 GLU A O 1
ATOM 4768 N N . VAL A 1 606 ? -16.186 -4.957 8.225 1.00 89.19 606 VAL A N 1
ATOM 4769 C CA . VAL A 1 606 ? -15.552 -5.849 9.208 1.00 89.19 606 VAL A CA 1
ATOM 4770 C C . VAL A 1 606 ? -15.844 -5.365 10.631 1.00 89.19 606 VAL A C 1
ATOM 4772 O O . VAL A 1 606 ? -16.221 -6.174 11.482 1.00 89.19 606 VAL A O 1
ATOM 4775 N N . LEU A 1 607 ? -15.786 -4.054 10.885 1.00 85.31 607 LEU A N 1
ATOM 4776 C CA . LEU A 1 607 ? -16.149 -3.477 12.183 1.00 85.31 607 LEU A CA 1
ATOM 4777 C C . LEU A 1 607 ? -17.626 -3.711 12.538 1.00 85.31 607 LEU A C 1
ATOM 4779 O O . LEU A 1 607 ? -17.918 -4.069 13.679 1.00 85.31 607 LEU A O 1
ATOM 4783 N N . ARG A 1 608 ? -18.551 -3.577 11.576 1.00 82.12 608 ARG A N 1
ATOM 4784 C CA . ARG A 1 608 ? -19.991 -3.817 11.784 1.00 82.12 608 ARG A CA 1
ATOM 4785 C C . ARG A 1 608 ? -20.286 -5.279 12.120 1.00 82.12 608 ARG A C 1
ATOM 4787 O O . ARG A 1 608 ? -21.130 -5.549 12.969 1.00 82.12 608 ARG A O 1
ATOM 4794 N N . SER A 1 609 ? -19.590 -6.219 11.478 1.00 81.94 609 SER A N 1
ATOM 4795 C CA . SER A 1 609 ? -19.786 -7.658 11.721 1.00 81.94 609 SER A CA 1
ATOM 4796 C C . SER A 1 609 ? -19.384 -8.103 13.136 1.00 81.94 609 SER A C 1
ATOM 4798 O O . SER A 1 609 ? -19.850 -9.129 13.623 1.00 81.94 609 SER A O 1
ATOM 4800 N N . GLN A 1 610 ? -18.546 -7.326 13.830 1.00 73.38 610 GLN A N 1
ATOM 4801 C CA . GLN A 1 610 ? -17.906 -7.730 15.078 1.00 73.38 610 GLN A CA 1
ATOM 4802 C C . GLN A 1 610 ? -18.410 -6.915 16.284 1.00 73.38 610 GLN A C 1
ATOM 4804 O O . GLN A 1 610 ? -17.670 -6.097 16.839 1.00 73.38 610 GLN A O 1
ATOM 4809 N N . GLN A 1 611 ? -19.646 -7.225 16.699 1.00 60.31 611 GLN A N 1
ATOM 4810 C CA . GLN A 1 611 ? -20.589 -6.545 17.620 1.00 60.31 611 GLN A CA 1
ATOM 4811 C C . GLN A 1 611 ? -20.115 -6.091 19.033 1.00 60.31 611 GLN A C 1
ATOM 4813 O O . GLN A 1 611 ? -20.944 -5.776 19.884 1.00 60.31 611 GLN A O 1
ATOM 4818 N N . ASN A 1 612 ? -18.816 -6.018 19.338 1.00 58.50 612 ASN A N 1
ATOM 4819 C CA . ASN A 1 612 ? -18.307 -5.616 20.660 1.00 58.50 612 ASN A CA 1
ATOM 4820 C C . ASN A 1 612 ? -18.485 -4.101 20.934 1.00 58.50 612 ASN A C 1
ATOM 4822 O O . ASN A 1 612 ? -17.563 -3.296 20.774 1.00 58.50 612 ASN A O 1
ATOM 4826 N N . LEU A 1 613 ? -19.685 -3.746 21.405 1.00 51.91 613 LEU A N 1
ATOM 4827 C CA . LEU A 1 613 ? -20.293 -2.412 21.575 1.00 51.91 613 LEU A CA 1
ATOM 4828 C C . LEU A 1 613 ? -19.564 -1.367 22.452 1.00 51.91 613 LEU A C 1
ATOM 4830 O O . LEU A 1 613 ? -20.087 -0.274 22.658 1.00 51.91 613 LEU A O 1
ATOM 4834 N N . VAL A 1 614 ? -18.348 -1.633 22.934 1.00 52.03 614 VAL A N 1
ATOM 4835 C CA . VAL A 1 614 ? -17.531 -0.633 23.657 1.00 52.03 614 VAL A CA 1
ATOM 4836 C C . VAL A 1 614 ? -16.722 0.250 22.691 1.00 52.03 614 VAL A C 1
ATOM 4838 O O . VAL A 1 614 ? -16.398 1.385 23.018 1.00 52.03 614 VAL A O 1
ATOM 4841 N N . LEU A 1 615 ? -16.436 -0.238 21.479 1.00 57.66 615 LEU A N 1
ATOM 4842 C CA . LEU A 1 615 ? -15.570 0.435 20.496 1.00 57.66 615 LEU A CA 1
ATOM 4843 C C . LEU A 1 615 ? -16.239 1.616 19.758 1.00 57.66 615 LEU A C 1
ATOM 4845 O O . LEU A 1 615 ? -15.579 2.355 19.036 1.00 57.66 615 LEU A O 1
ATOM 4849 N N . LEU A 1 616 ? -17.556 1.782 19.883 1.00 61.81 616 LEU A N 1
ATOM 4850 C CA . LEU A 1 616 ? -18.327 2.593 18.936 1.00 61.81 616 LEU A CA 1
ATOM 4851 C C . LEU A 1 616 ? -18.357 4.091 19.278 1.00 61.81 616 LEU A C 1
ATOM 4853 O O . LEU A 1 616 ? -18.365 4.916 18.368 1.00 61.81 616 LEU A O 1
ATOM 4857 N N . LYS A 1 617 ? -18.319 4.460 20.567 1.00 66.88 617 LYS A N 1
ATOM 4858 C CA . LYS A 1 617 ? -18.427 5.869 20.990 1.00 66.88 617 LYS A CA 1
ATOM 4859 C C . LYS A 1 617 ? -17.236 6.718 20.538 1.00 66.88 617 LYS A C 1
ATOM 4861 O O . LYS A 1 617 ? -17.448 7.817 20.036 1.00 66.88 617 LYS A O 1
ATOM 4866 N N . GLU A 1 618 ? -16.010 6.209 20.645 1.00 72.50 618 GLU A N 1
ATOM 4867 C CA . GLU A 1 618 ? -14.796 6.949 20.254 1.00 72.50 618 GLU A CA 1
ATOM 4868 C C . GLU A 1 618 ? -14.628 7.072 18.727 1.00 72.50 618 GLU A C 1
ATOM 4870 O O . GLU A 1 618 ? -13.988 8.004 18.248 1.00 72.50 618 GLU A O 1
ATOM 4875 N N . LEU A 1 619 ? -15.257 6.190 17.939 1.00 80.31 619 LEU A N 1
ATOM 4876 C CA . LEU A 1 619 ? -15.269 6.290 16.473 1.00 80.31 619 LEU A CA 1
ATOM 4877 C C . LEU A 1 619 ? -16.312 7.290 15.937 1.00 80.31 619 LEU A C 1
ATOM 4879 O O . LEU A 1 619 ? -16.338 7.547 14.734 1.00 80.31 619 LEU A O 1
ATOM 4883 N N . THR A 1 620 ? -17.147 7.883 16.800 1.00 83.62 620 THR A N 1
ATOM 4884 C CA . THR A 1 620 ? -18.217 8.808 16.385 1.00 83.62 620 THR A CA 1
ATOM 4885 C C . THR A 1 620 ? -17.672 10.018 15.626 1.00 83.62 620 THR A C 1
ATOM 4887 O O . THR A 1 620 ? -18.208 10.359 14.574 1.00 83.62 620 THR A O 1
ATOM 4890 N N . GLU A 1 621 ? -16.597 10.652 16.107 1.00 86.00 621 GLU A N 1
ATOM 4891 C CA . GLU A 1 621 ? -16.003 11.831 15.458 1.00 86.00 621 GLU A CA 1
ATOM 4892 C C . GLU A 1 621 ? -15.441 11.545 14.052 1.00 86.00 621 GLU A C 1
ATOM 4894 O O . GLU A 1 621 ? -15.912 12.185 13.105 1.00 86.00 621 GLU A O 1
ATOM 4899 N N . PRO A 1 622 ? -14.501 10.592 13.847 1.00 85.38 622 PRO A N 1
ATOM 4900 C CA . PRO A 1 622 ? -13.960 10.324 12.513 1.00 85.38 622 PRO A CA 1
ATOM 4901 C C . PRO A 1 622 ? -15.041 9.840 11.540 1.00 85.38 622 PRO A C 1
ATOM 4903 O O . PRO A 1 622 ? -15.046 10.256 10.385 1.00 85.38 622 PRO A O 1
ATOM 4906 N N . LEU A 1 623 ? -16.011 9.035 11.992 1.00 87.62 623 LEU A N 1
ATOM 4907 C CA . LEU A 1 623 ? -17.139 8.634 11.147 1.00 87.62 623 LEU A CA 1
ATOM 4908 C C . LEU A 1 623 ? -18.031 9.823 10.776 1.00 87.62 623 LEU A C 1
ATOM 4910 O O . LEU A 1 623 ? -18.446 9.922 9.624 1.00 87.62 623 LEU A O 1
ATOM 4914 N N . THR A 1 624 ? -18.286 10.753 11.703 1.00 89.81 624 THR A N 1
ATOM 4915 C CA . THR A 1 624 ? -19.069 11.970 11.427 1.00 89.81 624 THR A CA 1
ATOM 4916 C C . THR A 1 624 ? -18.398 12.825 10.350 1.00 89.81 624 THR A C 1
ATOM 4918 O O . THR A 1 624 ? -19.090 13.287 9.442 1.00 89.81 624 THR A O 1
ATOM 4921 N N . GLN A 1 625 ? -17.064 12.950 10.362 1.00 89.12 625 GLN A N 1
ATOM 4922 C CA . GLN A 1 625 ? -16.315 13.619 9.286 1.00 89.12 625 GLN A CA 1
ATOM 4923 C C . GLN A 1 625 ? -16.474 12.924 7.921 1.00 89.12 625 GLN A C 1
ATOM 4925 O O . GLN A 1 625 ? -16.606 13.595 6.901 1.00 89.12 625 GLN A O 1
ATOM 4930 N N . LEU A 1 626 ? -16.548 11.588 7.872 1.00 91.00 626 LEU A N 1
ATOM 4931 C CA . LEU A 1 626 ? -16.849 10.885 6.615 1.00 91.00 626 LEU A CA 1
ATOM 4932 C C . LEU A 1 626 ? -18.270 11.181 6.114 1.00 91.00 626 LEU A C 1
ATOM 4934 O O . LEU A 1 626 ? -18.507 11.196 4.907 1.00 91.00 626 LEU A O 1
ATOM 4938 N N . THR A 1 627 ? -19.221 11.454 7.014 1.00 90.69 627 THR A N 1
ATOM 4939 C CA . THR A 1 627 ? -20.599 11.787 6.619 1.00 90.69 627 THR A CA 1
ATOM 4940 C C . THR A 1 627 ? -20.763 13.185 6.016 1.00 90.69 627 THR A C 1
ATOM 4942 O O . THR A 1 627 ? -21.781 13.411 5.351 1.00 90.69 627 THR A O 1
ATOM 4945 N N . SER A 1 628 ? -19.808 14.105 6.218 1.00 89.38 628 SER A N 1
ATOM 4946 C CA . SER A 1 628 ? -19.843 15.464 5.649 1.00 89.38 628 SER A CA 1
ATOM 4947 C C . SER A 1 628 ? -19.257 15.563 4.236 1.00 89.38 628 SER A C 1
ATOM 4949 O O . SER A 1 628 ? -19.402 16.603 3.594 1.00 89.38 628 SER A O 1
ATOM 4951 N N . LEU A 1 629 ? -18.649 14.492 3.713 1.00 88.31 629 LEU A N 1
ATOM 4952 C CA . LEU A 1 629 ? -18.171 14.426 2.330 1.00 88.31 629 LEU A CA 1
ATOM 4953 C C . LEU A 1 629 ? -19.355 14.470 1.345 1.00 88.31 629 LEU A C 1
ATOM 4955 O O . LEU A 1 629 ? -20.128 13.521 1.225 1.00 88.31 629 LEU A O 1
ATOM 4959 N N . GLY A 1 630 ? -19.504 15.600 0.646 1.00 80.94 630 GLY A N 1
ATOM 4960 C CA . GLY A 1 630 ? -20.674 15.898 -0.192 1.00 80.94 630 GLY A CA 1
ATOM 4961 C C . GLY A 1 630 ? -20.588 15.491 -1.670 1.00 80.94 630 GLY A C 1
ATOM 4962 O O . GLY A 1 630 ? -21.576 15.642 -2.386 1.00 80.94 630 GLY A O 1
ATOM 4963 N N . LYS A 1 631 ? -19.436 15.008 -2.158 1.00 87.44 631 LYS A N 1
ATOM 4964 C CA . LYS A 1 631 ? -19.269 14.595 -3.565 1.00 87.44 631 LYS A CA 1
ATOM 4965 C C . LYS A 1 631 ? -19.807 13.187 -3.822 1.00 87.44 631 LYS A C 1
ATOM 4967 O O . LYS A 1 631 ? -19.671 12.295 -2.988 1.00 87.44 631 LYS A O 1
ATOM 4972 N N . VAL A 1 632 ? -20.349 12.979 -5.028 1.00 89.69 632 VAL A N 1
ATOM 4973 C CA . VAL A 1 632 ? -20.896 11.687 -5.494 1.00 89.69 632 VAL A CA 1
ATOM 4974 C C . VAL A 1 632 ? -19.856 10.563 -5.400 1.00 89.69 632 VAL A C 1
ATOM 4976 O O . VAL A 1 632 ? -20.190 9.445 -5.023 1.00 89.69 632 VAL A O 1
ATOM 4979 N N . GLU A 1 633 ? -18.587 10.882 -5.652 1.00 89.62 633 GLU A N 1
ATOM 4980 C CA . GLU A 1 633 ? -17.445 9.959 -5.605 1.00 89.62 633 GLU A CA 1
ATOM 4981 C C . GLU A 1 633 ? -17.214 9.331 -4.215 1.00 89.62 633 GLU A C 1
ATOM 4983 O O . GLU A 1 633 ? -16.673 8.232 -4.126 1.00 89.62 633 GLU A O 1
ATOM 4988 N N . HIS A 1 634 ? -17.666 9.981 -3.133 1.00 91.38 634 HIS A N 1
ATOM 4989 C CA . HIS A 1 634 ? -17.587 9.463 -1.759 1.00 91.38 634 HIS A CA 1
ATOM 4990 C C . HIS A 1 634 ? -18.939 8.961 -1.226 1.00 91.38 634 HIS A C 1
ATOM 4992 O O . HIS A 1 634 ? -19.024 8.554 -0.067 1.00 91.38 634 HIS A O 1
ATOM 4998 N N . ALA A 1 635 ? -20.014 9.004 -2.023 1.00 91.31 635 ALA A N 1
ATOM 4999 C CA . ALA A 1 635 ? -21.379 8.810 -1.528 1.00 91.31 635 ALA A CA 1
ATOM 5000 C C . ALA A 1 635 ? -21.602 7.433 -0.878 1.00 91.31 635 ALA A C 1
ATOM 5002 O O . ALA A 1 635 ? -22.332 7.333 0.107 1.00 91.31 635 ALA A O 1
ATOM 5003 N N . THR A 1 636 ? -20.946 6.384 -1.381 1.00 94.31 636 THR A N 1
ATOM 5004 C CA . THR A 1 636 ? -20.987 5.032 -0.801 1.00 94.31 636 THR A CA 1
ATOM 5005 C C . THR A 1 636 ? -20.317 4.981 0.573 1.00 94.31 636 THR A C 1
ATOM 5007 O O . THR A 1 636 ? -20.904 4.449 1.514 1.00 94.31 636 THR A O 1
ATOM 5010 N N . VAL A 1 637 ? -19.135 5.591 0.720 1.00 95.12 637 VAL A N 1
ATOM 5011 C CA . VAL A 1 637 ? -18.395 5.696 1.991 1.00 95.12 637 VAL A CA 1
ATOM 5012 C C . VAL A 1 637 ? -19.182 6.522 3.010 1.00 95.12 637 VAL A C 1
ATOM 5014 O O . VAL A 1 637 ? -19.381 6.081 4.142 1.00 95.12 637 VAL A O 1
ATOM 5017 N N . ALA A 1 638 ? -19.694 7.687 2.604 1.00 94.38 638 ALA A N 1
ATOM 5018 C CA . ALA A 1 638 ? -20.499 8.556 3.460 1.00 94.38 638 ALA A CA 1
ATOM 5019 C C . ALA A 1 638 ? -21.806 7.873 3.908 1.00 94.38 638 ALA A C 1
ATOM 5021 O O . ALA A 1 638 ? -22.211 8.011 5.064 1.00 94.38 638 ALA A O 1
ATOM 5022 N N . LEU A 1 639 ? -22.454 7.097 3.029 1.00 94.31 639 LEU A N 1
ATOM 5023 C CA . LEU A 1 639 ? -23.635 6.301 3.370 1.00 94.31 639 LEU A CA 1
ATOM 5024 C C . LEU A 1 639 ? -23.297 5.172 4.353 1.00 94.31 639 LEU A C 1
ATOM 5026 O O . LEU A 1 639 ? -24.008 5.016 5.344 1.00 94.31 639 LEU A O 1
ATOM 5030 N N . ALA A 1 640 ? -22.211 4.427 4.128 1.00 93.12 640 ALA A N 1
ATOM 5031 C CA . ALA A 1 640 ? -21.767 3.366 5.031 1.00 93.12 640 ALA A CA 1
ATOM 5032 C C . ALA A 1 640 ? -21.414 3.914 6.426 1.00 93.12 640 ALA A C 1
ATOM 5034 O O . ALA A 1 640 ? -21.827 3.340 7.433 1.00 93.12 640 ALA A O 1
ATOM 5035 N N . ALA A 1 641 ? -20.739 5.067 6.499 1.00 92.69 641 ALA A N 1
ATOM 5036 C CA . ALA A 1 641 ? -20.457 5.755 7.757 1.00 92.69 641 ALA A CA 1
ATOM 5037 C C . ALA A 1 641 ? -21.746 6.193 8.482 1.00 92.69 641 ALA A C 1
ATOM 5039 O O . ALA A 1 641 ? -21.878 5.955 9.682 1.00 92.69 641 ALA A O 1
ATOM 5040 N N . ARG A 1 642 ? -22.741 6.747 7.768 1.00 91.56 642 ARG A N 1
ATOM 5041 C CA . ARG A 1 642 ? -24.063 7.078 8.347 1.00 91.56 642 ARG A CA 1
ATOM 5042 C C . ARG A 1 642 ? -24.797 5.835 8.856 1.00 91.56 642 ARG A C 1
ATOM 5044 O O . ARG A 1 642 ? -25.305 5.852 9.972 1.00 91.56 642 ARG A O 1
ATOM 5051 N N . GLN A 1 643 ? -24.829 4.755 8.075 1.00 90.62 643 GLN A N 1
ATOM 5052 C CA . GLN A 1 643 ? -25.441 3.483 8.480 1.00 90.62 643 GLN A CA 1
ATOM 5053 C C . GLN A 1 643 ? -24.763 2.897 9.724 1.00 90.62 643 GLN A C 1
ATOM 5055 O O . GLN A 1 643 ? -25.449 2.405 10.617 1.00 90.62 643 GLN A O 1
ATOM 5060 N N . PHE A 1 644 ? -23.434 2.988 9.813 1.00 87.44 644 PHE A N 1
ATOM 5061 C CA . PHE A 1 644 ? -22.680 2.550 10.984 1.00 87.44 644 PHE A CA 1
ATOM 5062 C C . PHE A 1 644 ? -22.957 3.424 12.216 1.00 87.44 644 PHE A C 1
ATOM 5064 O O . PHE A 1 644 ? -23.119 2.885 13.304 1.00 87.44 644 PHE A O 1
ATOM 5071 N N . LEU A 1 645 ? -23.065 4.749 12.067 1.00 87.44 645 LEU A N 1
ATOM 5072 C CA . LEU A 1 645 ? -23.437 5.648 13.169 1.00 87.44 645 LEU A CA 1
ATOM 5073 C C . LEU A 1 645 ? -24.854 5.365 13.692 1.00 87.44 645 LEU A C 1
ATOM 5075 O O . LEU A 1 645 ? -25.052 5.321 14.903 1.00 87.44 645 LEU A O 1
ATOM 5079 N N . ILE A 1 646 ? -25.816 5.105 12.801 1.00 85.94 646 ILE A N 1
ATOM 5080 C CA . ILE A 1 646 ? -27.173 4.680 13.182 1.00 85.94 646 ILE A CA 1
ATOM 5081 C C . ILE A 1 646 ? -27.111 3.343 13.938 1.00 85.94 646 ILE A C 1
ATOM 5083 O O . ILE A 1 646 ? -27.655 3.233 15.033 1.00 85.94 646 ILE A O 1
ATOM 5087 N N . PHE A 1 647 ? -26.380 2.357 13.408 1.00 81.00 647 PHE A N 1
ATOM 5088 C CA . PHE A 1 647 ? -26.165 1.060 14.061 1.00 81.00 647 PHE A CA 1
ATOM 5089 C C . PHE A 1 647 ? -25.479 1.182 15.437 1.00 81.00 647 PHE A C 1
ATOM 5091 O O . PHE A 1 647 ? -25.806 0.448 16.365 1.00 81.00 647 PHE A O 1
ATOM 5098 N N . ALA A 1 648 ? -24.559 2.135 15.599 1.00 77.94 648 ALA A N 1
ATOM 5099 C CA . ALA A 1 648 ? -23.888 2.414 16.865 1.00 77.94 648 ALA A CA 1
ATOM 5100 C C . ALA A 1 648 ? -24.789 3.096 17.907 1.00 77.94 648 ALA A C 1
ATOM 5102 O O . ALA A 1 648 ? -24.541 2.968 19.107 1.00 77.94 648 ALA A O 1
ATOM 5103 N N . GLN A 1 649 ? -25.819 3.818 17.460 1.00 77.50 649 GLN A N 1
ATOM 5104 C CA . GLN A 1 649 ? -26.832 4.425 18.324 1.00 77.50 649 GLN A CA 1
ATOM 5105 C C . GLN A 1 649 ? -27.956 3.444 18.683 1.00 77.50 649 GLN A C 1
ATOM 5107 O O . GLN A 1 649 ? -28.566 3.596 19.741 1.00 77.50 649 GLN A O 1
ATOM 5112 N N . THR A 1 650 ? -28.224 2.426 17.857 1.00 76.69 650 THR A N 1
ATOM 5113 C CA . THR A 1 650 ? -29.210 1.387 18.186 1.00 76.69 650 THR A CA 1
ATOM 5114 C C . THR A 1 650 ? -28.690 0.446 19.284 1.00 76.69 650 THR A C 1
ATOM 5116 O O . THR A 1 650 ? -27.685 -0.233 19.067 1.00 76.69 650 THR A O 1
ATOM 5119 N N . PRO A 1 651 ? -29.358 0.349 20.451 1.00 75.94 651 PRO A N 1
ATOM 5120 C CA . PRO A 1 651 ? -28.978 -0.603 21.496 1.00 75.94 651 PRO A CA 1
ATOM 5121 C C . PRO A 1 651 ? -29.153 -2.063 21.042 1.00 75.94 651 PRO A C 1
ATOM 5123 O O . PRO A 1 651 ? -30.065 -2.386 20.274 1.00 75.94 651 PRO A O 1
ATOM 5126 N N . SER A 1 652 ? -28.292 -2.958 21.543 1.00 76.00 652 SER A N 1
ATOM 5127 C CA . SER A 1 652 ? -28.357 -4.395 21.235 1.00 76.00 652 SER A CA 1
ATOM 5128 C C . SER A 1 652 ? -29.678 -5.023 21.684 1.00 76.00 652 SER A C 1
ATOM 5130 O O . SER A 1 652 ? -30.356 -4.495 22.566 1.00 76.00 652 SER A O 1
ATOM 5132 N N . TYR A 1 653 ? -30.037 -6.170 21.094 1.00 82.81 653 TYR A N 1
ATOM 5133 C CA . TYR A 1 653 ? -31.236 -6.926 21.476 1.00 82.81 653 TYR A CA 1
ATOM 5134 C C . TYR A 1 653 ? -31.276 -7.196 22.987 1.00 82.81 653 TYR A C 1
ATOM 5136 O O . TYR A 1 653 ? -32.225 -6.792 23.643 1.00 82.81 653 TYR A O 1
ATOM 5144 N N . GLU A 1 654 ? -30.204 -7.762 23.551 1.00 80.75 654 GLU A N 1
ATOM 5145 C CA . GLU A 1 654 ? -30.092 -8.049 24.989 1.00 80.75 654 GLU A CA 1
ATOM 5146 C C . GLU A 1 654 ? -30.212 -6.793 25.862 1.00 80.75 654 GLU A C 1
ATOM 5148 O O . GLU A 1 654 ? -30.848 -6.821 26.911 1.00 80.75 654 GLU A O 1
ATOM 5153 N N . LEU A 1 655 ? -29.624 -5.664 25.447 1.00 82.50 655 LEU A N 1
ATOM 5154 C CA . LEU A 1 655 ? -29.689 -4.430 26.231 1.00 82.50 655 LEU A CA 1
ATOM 5155 C C . LEU A 1 655 ? -31.096 -3.820 26.179 1.00 82.50 655 LEU A C 1
ATOM 5157 O O . LEU A 1 655 ? -31.589 -3.376 27.213 1.00 82.50 655 LEU A O 1
ATOM 5161 N N . ARG A 1 656 ? -31.768 -3.862 25.020 1.00 86.81 656 ARG A N 1
ATOM 5162 C CA . ARG A 1 656 ? -33.187 -3.495 24.901 1.00 86.81 656 ARG A CA 1
ATOM 5163 C C . ARG A 1 656 ? -34.083 -4.433 25.718 1.00 86.81 656 ARG A C 1
ATOM 5165 O O . ARG A 1 656 ? -34.972 -3.938 26.400 1.00 86.81 656 ARG A O 1
ATOM 5172 N N . LEU A 1 657 ? -33.837 -5.745 25.690 1.00 87.12 657 LEU A N 1
ATOM 5173 C CA . LEU A 1 657 ? -34.558 -6.747 26.482 1.00 87.12 657 LEU A CA 1
ATOM 5174 C C . LEU A 1 657 ? -34.446 -6.415 27.977 1.00 87.12 657 LEU A C 1
ATOM 5176 O O . LEU A 1 657 ? -35.461 -6.152 28.609 1.00 87.12 657 LEU A O 1
ATOM 5180 N N . ASN A 1 658 ? -33.225 -6.275 28.503 1.00 87.06 658 ASN A N 1
ATOM 5181 C CA . ASN A 1 658 ? -32.976 -5.916 29.905 1.00 87.06 658 ASN A CA 1
ATOM 5182 C C . ASN A 1 658 ? -33.596 -4.558 30.300 1.00 87.06 658 ASN A C 1
ATOM 5184 O O . ASN A 1 658 ? -34.090 -4.398 31.416 1.00 87.06 658 ASN A O 1
ATOM 5188 N N . GLN A 1 659 ? -33.586 -3.563 29.402 1.00 87.62 659 GLN A N 1
ATOM 5189 C CA . GLN A 1 659 ? -34.242 -2.269 29.636 1.00 87.62 659 GLN A CA 1
ATOM 5190 C C . GLN A 1 659 ? -35.763 -2.410 29.744 1.00 87.62 659 GLN A C 1
ATOM 5192 O O . GLN A 1 659 ? -36.363 -1.870 30.670 1.00 87.62 659 GLN A O 1
ATOM 5197 N N . VAL A 1 660 ? -36.386 -3.135 28.815 1.00 88.50 660 VAL A N 1
ATOM 5198 C CA . VAL A 1 660 ? -37.838 -3.350 28.791 1.00 88.50 660 VAL A CA 1
ATOM 5199 C C . VAL A 1 660 ? -38.277 -4.227 29.969 1.00 88.50 660 VAL A C 1
ATOM 5201 O O . VAL A 1 660 ? -39.274 -3.909 30.611 1.00 88.50 660 VAL A O 1
ATOM 5204 N N . GLU A 1 661 ? -37.497 -5.251 30.328 1.00 88.00 661 GLU A N 1
ATOM 5205 C CA . GLU A 1 661 ? -37.708 -6.061 31.534 1.00 88.00 661 GLU A CA 1
ATOM 5206 C C . GLU A 1 661 ? -37.653 -5.191 32.794 1.00 88.00 661 GLU A C 1
ATOM 5208 O O . GLU A 1 661 ? -38.561 -5.244 33.619 1.00 88.00 661 GLU A O 1
ATOM 5213 N N . SER A 1 662 ? -36.644 -4.323 32.919 1.00 88.06 662 SER A N 1
ATOM 5214 C CA . SER A 1 662 ? -36.527 -3.387 34.042 1.00 88.06 662 SER A CA 1
ATOM 5215 C C . SER A 1 662 ? -37.706 -2.408 34.119 1.00 88.06 662 SER A C 1
ATOM 5217 O O . SER A 1 662 ? -38.180 -2.120 35.220 1.00 88.06 662 SER A O 1
ATOM 5219 N N . ILE A 1 663 ? -38.231 -1.933 32.983 1.00 87.06 663 ILE A N 1
ATOM 5220 C CA . ILE A 1 663 ? -39.436 -1.089 32.957 1.00 87.06 663 ILE A CA 1
ATOM 5221 C C . ILE A 1 663 ? -40.667 -1.893 33.394 1.00 87.06 663 ILE A C 1
ATOM 5223 O O . ILE A 1 663 ? -41.416 -1.413 34.240 1.00 87.06 663 ILE A O 1
ATOM 5227 N N . PHE A 1 664 ? -40.864 -3.123 32.908 1.00 86.81 664 PHE A N 1
ATOM 5228 C CA . PHE A 1 664 ? -41.981 -3.964 33.355 1.00 86.81 664 PHE A CA 1
ATOM 5229 C C . PHE A 1 664 ? -41.893 -4.296 34.849 1.00 86.81 664 PHE A C 1
ATOM 5231 O O . PHE A 1 664 ? -42.862 -4.079 35.570 1.00 86.81 664 PHE A O 1
ATOM 5238 N N . LEU A 1 665 ? -40.735 -4.749 35.336 1.00 86.00 665 LEU A N 1
ATOM 5239 C CA . LEU A 1 665 ? -40.522 -5.076 36.748 1.00 86.00 665 LEU A CA 1
ATOM 5240 C C . LEU A 1 665 ? -40.672 -3.853 37.664 1.00 86.00 665 LEU A C 1
ATOM 5242 O O . LEU A 1 665 ? -41.196 -3.987 38.761 1.00 86.00 665 LEU A O 1
ATOM 5246 N N . SER A 1 666 ? -40.270 -2.657 37.220 1.00 84.12 666 SER A N 1
ATOM 5247 C CA . SER A 1 666 ? -40.482 -1.417 37.985 1.00 84.12 666 SER A CA 1
ATOM 5248 C C . SER A 1 666 ? -41.886 -0.820 37.841 1.00 84.12 666 SER A C 1
ATOM 5250 O O . SER A 1 666 ? -42.213 0.097 38.587 1.00 84.12 666 SER A O 1
ATOM 5252 N N . SER A 1 667 ? -42.719 -1.317 36.919 1.00 78.88 667 SER A N 1
ATOM 5253 C CA . SER A 1 667 ? -44.143 -0.947 36.788 1.00 78.88 667 SER A CA 1
ATOM 5254 C C . SER A 1 667 ? -45.075 -1.842 37.614 1.00 78.88 667 SER A C 1
ATOM 5256 O O . SER A 1 667 ? -46.285 -1.617 37.623 1.00 78.88 667 SER A O 1
ATOM 5258 N N . ILE A 1 668 ? -44.520 -2.872 38.260 1.00 77.88 668 ILE A N 1
ATOM 5259 C CA . ILE A 1 668 ? -45.226 -3.869 39.067 1.00 77.88 668 ILE A CA 1
ATOM 5260 C C . ILE A 1 668 ? -44.679 -3.761 40.494 1.00 77.88 668 ILE A C 1
ATOM 5262 O O . ILE A 1 668 ? -43.754 -4.478 40.875 1.00 77.88 668 ILE A O 1
ATOM 5266 N N . ASP A 1 669 ? -45.231 -2.836 41.278 1.00 65.31 669 ASP A N 1
ATOM 5267 C CA . ASP A 1 669 ? -44.929 -2.772 42.709 1.00 65.31 669 ASP A CA 1
ATOM 5268 C C . ASP A 1 669 ? -45.605 -3.943 43.441 1.00 65.31 669 ASP A C 1
ATOM 5270 O O . ASP A 1 669 ? -46.743 -4.311 43.152 1.00 65.31 669 ASP A O 1
ATOM 5274 N N . ASN A 1 670 ? -44.903 -4.546 44.404 1.00 58.28 670 ASN A N 1
ATOM 5275 C CA . ASN A 1 670 ? -45.245 -5.861 44.980 1.00 58.28 670 ASN A CA 1
ATOM 5276 C C . ASN A 1 670 ? -46.540 -5.919 45.832 1.00 58.28 670 ASN A C 1
ATOM 5278 O O . ASN A 1 670 ? -46.767 -6.925 46.505 1.00 58.28 670 ASN A O 1
ATOM 5282 N N . CYS A 1 671 ? -47.365 -4.867 45.845 1.00 51.41 671 CYS A N 1
ATOM 5283 C CA . CYS A 1 671 ? -48.516 -4.733 46.745 1.00 51.41 671 CYS A CA 1
ATOM 5284 C C . CYS A 1 671 ? -49.870 -4.483 46.062 1.00 51.41 671 CYS A C 1
ATOM 5286 O O . CYS A 1 671 ? -50.882 -4.772 46.696 1.00 51.41 671 CYS A O 1
ATOM 5288 N N . ASP A 1 672 ? -49.925 -4.001 44.813 1.00 51.94 672 ASP A N 1
ATOM 5289 C CA . ASP A 1 672 ? -51.189 -3.601 44.173 1.00 51.94 672 ASP A CA 1
ATOM 5290 C C . ASP A 1 672 ? -51.344 -4.136 42.741 1.00 51.94 672 ASP A C 1
ATOM 5292 O O . ASP A 1 672 ? -50.431 -4.103 41.922 1.00 51.94 672 ASP A O 1
ATOM 5296 N N . THR A 1 673 ? -52.560 -4.576 42.403 1.00 57.28 673 THR A N 1
ATOM 5297 C CA . THR A 1 673 ? -52.962 -5.018 41.049 1.00 57.28 673 THR A CA 1
ATOM 5298 C C . THR A 1 673 ? -53.102 -3.884 40.019 1.00 57.28 673 THR A C 1
ATOM 5300 O O . THR A 1 673 ? -53.545 -4.124 38.896 1.00 57.28 673 THR A O 1
ATOM 5303 N N . SER A 1 674 ? -52.771 -2.643 40.381 1.00 59.50 674 SER A N 1
ATOM 5304 C CA . SER A 1 674 ? -52.801 -1.480 39.491 1.00 59.50 674 SER A CA 1
ATOM 5305 C C . SER A 1 674 ? -51.423 -1.214 38.890 1.00 59.50 674 SER A C 1
ATOM 5307 O O . SER A 1 674 ? -50.493 -0.865 39.611 1.00 59.50 674 SER A O 1
ATOM 5309 N N . PHE A 1 675 ? -51.305 -1.325 37.567 1.00 64.50 675 PHE A N 1
ATOM 5310 C CA . PHE A 1 675 ? -50.080 -0.962 36.856 1.00 64.50 675 PHE A CA 1
ATOM 5311 C C . PHE A 1 675 ? -49.827 0.551 36.888 1.00 64.50 675 PHE A C 1
ATOM 5313 O O . PHE A 1 675 ? -50.749 1.338 36.654 1.00 64.50 675 PHE A O 1
ATOM 5320 N N . ASP A 1 676 ? -48.565 0.950 37.056 1.00 66.75 676 ASP A N 1
ATOM 5321 C CA . ASP A 1 676 ? -48.134 2.339 36.868 1.00 66.75 676 ASP A CA 1
ATOM 5322 C C . ASP A 1 676 ? -48.291 2.760 35.400 1.00 66.75 676 ASP A C 1
ATOM 5324 O O . ASP A 1 676 ? -47.454 2.463 34.538 1.00 66.75 676 ASP A O 1
ATOM 5328 N N . GLN A 1 677 ? -49.381 3.474 35.110 1.00 70.12 677 GLN A N 1
ATOM 5329 C CA . GLN A 1 677 ? -49.743 3.857 33.746 1.00 70.12 677 GLN A CA 1
ATOM 5330 C C . GLN A 1 677 ? -48.654 4.704 33.069 1.00 70.12 677 GLN A C 1
ATOM 5332 O O . GLN A 1 677 ? -48.336 4.442 31.912 1.00 70.12 677 GLN A O 1
ATOM 5337 N N . ASP A 1 678 ? -48.020 5.636 33.785 1.00 73.94 678 ASP A N 1
ATOM 5338 C CA . ASP A 1 678 ? -46.986 6.529 33.238 1.00 73.94 678 ASP A CA 1
ATOM 5339 C C . ASP A 1 678 ? -45.750 5.765 32.721 1.00 73.94 678 ASP A C 1
ATOM 5341 O O . ASP A 1 678 ? -45.188 6.090 31.670 1.00 73.94 678 ASP A O 1
ATOM 5345 N N . LYS A 1 679 ? -45.336 4.701 33.428 1.00 76.38 679 LYS A N 1
ATOM 5346 C CA . LYS A 1 679 ? -44.197 3.858 33.029 1.00 76.38 679 LYS A CA 1
ATOM 5347 C C . LYS A 1 679 ? -44.539 3.033 31.787 1.00 76.38 679 LYS A C 1
ATOM 5349 O O . LYS A 1 679 ? -43.735 2.972 30.855 1.00 76.38 679 LYS A O 1
ATOM 5354 N N . LEU A 1 680 ? -45.746 2.466 31.720 1.00 80.94 680 LEU A N 1
ATOM 5355 C CA . LEU A 1 680 ? -46.215 1.719 30.547 1.00 80.94 680 LEU A CA 1
ATOM 5356 C C . LEU A 1 680 ? -46.484 2.626 29.334 1.00 80.94 680 LEU A C 1
ATOM 5358 O O . LEU A 1 680 ? -46.201 2.229 28.202 1.00 80.94 680 LEU A O 1
ATOM 5362 N N . GLU A 1 681 ? -46.958 3.858 29.536 1.00 81.06 681 GLU A N 1
ATOM 5363 C CA . GLU A 1 681 ? -47.145 4.841 28.461 1.00 81.06 681 GLU A CA 1
ATOM 5364 C C . GLU A 1 681 ? -45.834 5.202 27.755 1.00 81.06 681 GLU A C 1
ATOM 5366 O O . GLU A 1 681 ? -45.848 5.447 26.544 1.00 81.06 681 GLU A O 1
ATOM 5371 N N . SER A 1 682 ? -44.696 5.138 28.456 1.00 83.50 682 SER A N 1
ATOM 5372 C CA . SER A 1 682 ? -43.376 5.291 27.832 1.00 83.50 682 SER A CA 1
ATOM 5373 C C . SER A 1 682 ? -43.077 4.185 26.804 1.00 83.50 682 SER A C 1
ATOM 5375 O O . SER A 1 682 ? -42.591 4.483 25.715 1.00 83.50 682 SER A O 1
ATOM 5377 N N . LEU A 1 683 ? -43.442 2.924 27.084 1.00 84.62 683 LEU A N 1
ATOM 5378 C CA . LEU A 1 683 ? -43.275 1.789 26.161 1.00 84.62 683 LEU A CA 1
ATOM 5379 C C . LEU A 1 683 ? -44.292 1.809 25.014 1.00 84.62 683 LEU A C 1
ATOM 5381 O O . LEU A 1 683 ? -43.981 1.399 23.892 1.00 84.62 683 LEU A O 1
ATOM 5385 N N . ILE A 1 684 ? -45.507 2.287 25.284 1.00 85.56 684 ILE A N 1
ATOM 5386 C CA . ILE A 1 684 ? -46.586 2.388 24.296 1.00 85.56 684 ILE A CA 1
ATOM 5387 C C . ILE A 1 684 ? -46.247 3.452 23.244 1.00 85.56 684 ILE A C 1
ATOM 5389 O O . ILE A 1 684 ? -46.340 3.166 22.054 1.00 85.56 684 ILE A O 1
ATOM 5393 N N . ASN A 1 685 ? -45.791 4.636 23.670 1.00 85.06 685 ASN A N 1
ATOM 5394 C CA . ASN A 1 685 ? -45.436 5.749 22.780 1.00 85.06 685 ASN A CA 1
ATOM 5395 C C . ASN A 1 685 ? -43.994 5.691 22.228 1.00 85.06 685 ASN A C 1
ATOM 5397 O O . ASN A 1 685 ? -43.617 6.556 21.440 1.00 85.06 685 ASN A O 1
ATOM 5401 N N . ALA A 1 686 ? -43.166 4.715 22.624 1.00 83.19 686 ALA A N 1
ATOM 5402 C CA . ALA A 1 686 ? -41.761 4.660 22.209 1.00 83.19 686 ALA A CA 1
ATOM 5403 C C . ALA A 1 686 ? -41.586 4.520 20.683 1.00 83.19 686 ALA A C 1
ATOM 5405 O O . ALA A 1 686 ? -42.091 3.576 20.069 1.00 83.19 686 ALA A O 1
ATOM 5406 N N . GLU A 1 687 ? -40.782 5.407 20.090 1.00 74.12 687 GLU A N 1
ATOM 5407 C CA . GLU A 1 687 ? -40.463 5.428 18.651 1.00 74.12 687 GLU A CA 1
ATOM 5408 C C . GLU A 1 687 ? -39.634 4.214 18.186 1.00 74.12 687 GLU A C 1
ATOM 5410 O O . GLU A 1 687 ? -39.632 3.865 17.005 1.00 74.12 687 GLU A O 1
ATOM 5415 N N . THR A 1 688 ? -38.932 3.542 19.103 1.00 74.00 688 THR A N 1
ATOM 5416 C CA . THR A 1 688 ? -38.102 2.365 18.811 1.00 74.00 688 THR A CA 1
ATOM 5417 C C . THR A 1 688 ? -38.946 1.137 18.472 1.00 74.00 688 THR A C 1
ATOM 5419 O O . THR A 1 688 ? -40.007 0.912 19.059 1.00 74.00 688 THR A O 1
ATOM 5422 N N . PHE A 1 689 ? -38.469 0.291 17.552 1.00 73.69 689 PHE A N 1
ATOM 5423 C CA . PHE A 1 689 ? -39.121 -0.990 17.269 1.00 73.69 689 PHE A CA 1
ATOM 5424 C C . PHE A 1 689 ? -39.068 -1.876 18.527 1.00 73.69 689 PHE A C 1
ATOM 5426 O O . PHE A 1 689 ? -37.986 -2.147 19.052 1.00 73.69 689 PHE A O 1
ATOM 5433 N N . LEU A 1 690 ? -40.252 -2.240 19.033 1.00 82.12 690 LEU A N 1
ATOM 5434 C CA . LEU A 1 690 ? -40.444 -2.969 20.294 1.00 82.12 690 LEU A CA 1
ATOM 5435 C C . LEU A 1 690 ? -41.060 -4.360 20.071 1.00 82.12 690 LEU A C 1
ATOM 5437 O O . LEU A 1 690 ? -40.916 -5.233 20.917 1.00 82.12 690 LEU A O 1
ATOM 5441 N N . PHE A 1 691 ? -41.758 -4.577 18.950 1.00 84.12 691 PHE A N 1
ATOM 5442 C CA . PHE A 1 691 ? -42.500 -5.816 18.686 1.00 84.12 691 PHE A CA 1
ATOM 5443 C C . PHE A 1 691 ? -41.609 -7.054 18.509 1.00 84.12 691 PHE A C 1
ATOM 5445 O O . PHE A 1 691 ? -42.096 -8.161 18.696 1.00 84.12 691 PHE A O 1
ATOM 5452 N N . ASP A 1 692 ? -40.328 -6.889 18.177 1.00 84.31 692 ASP A N 1
ATOM 5453 C CA . ASP A 1 692 ? -39.357 -7.989 18.149 1.00 84.31 692 ASP A CA 1
ATOM 5454 C C . ASP A 1 692 ? -39.085 -8.561 19.547 1.00 84.31 692 ASP A C 1
ATOM 5456 O O . ASP A 1 692 ? -38.958 -9.769 19.697 1.00 84.31 692 ASP A O 1
ATOM 5460 N N . ILE A 1 693 ? -39.042 -7.697 20.562 1.00 86.38 693 ILE A N 1
ATOM 5461 C CA . ILE A 1 693 ? -38.719 -8.052 21.951 1.00 86.38 693 ILE A CA 1
ATOM 5462 C C . ILE A 1 693 ? -39.987 -8.328 22.770 1.00 86.38 693 ILE A C 1
ATOM 5464 O O . ILE A 1 693 ? -40.033 -9.242 23.588 1.00 86.38 693 ILE A O 1
ATOM 5468 N N . LEU A 1 694 ? -41.049 -7.549 22.550 1.00 85.06 694 LEU A N 1
ATOM 5469 C CA . LEU A 1 694 ? -42.289 -7.612 23.329 1.00 85.06 694 LEU A CA 1
ATOM 5470 C C . LEU A 1 694 ? -42.959 -8.993 23.279 1.00 85.06 694 LEU A C 1
ATOM 5472 O O . LEU A 1 694 ? -43.590 -9.401 24.250 1.00 85.06 694 LEU A O 1
ATOM 5476 N N . MET A 1 695 ? -42.789 -9.719 22.170 1.00 83.50 695 MET A N 1
ATOM 5477 C CA . MET A 1 695 ? -43.327 -11.069 21.987 1.00 83.50 695 MET A CA 1
ATOM 5478 C C . MET A 1 695 ? -42.668 -12.105 22.914 1.00 83.50 695 MET A C 1
ATOM 5480 O O . MET A 1 695 ? -43.314 -13.093 23.255 1.00 83.50 695 MET A O 1
ATOM 5484 N N . GLU A 1 696 ? -41.429 -11.879 23.368 1.00 85.25 696 GLU A N 1
ATOM 5485 C CA . GLU A 1 696 ? -40.749 -12.748 24.341 1.00 85.25 696 GLU A CA 1
ATOM 5486 C C . GLU A 1 696 ? -41.357 -12.586 25.749 1.00 85.25 696 GLU A C 1
ATOM 5488 O O . GLU A 1 696 ? -41.573 -13.569 26.459 1.00 85.25 696 GLU A O 1
ATOM 5493 N N . PHE A 1 697 ? -41.759 -11.362 26.119 1.00 85.56 697 PHE A N 1
ATOM 5494 C CA . PHE A 1 697 ? -42.388 -11.075 27.416 1.00 85.56 697 PHE A CA 1
ATOM 5495 C C . PHE A 1 697 ? -43.816 -11.615 27.573 1.00 85.56 697 PHE A C 1
ATOM 5497 O O . PHE A 1 697 ? -44.271 -11.783 28.705 1.00 85.56 697 PHE A O 1
ATOM 5504 N N . LEU A 1 698 ? -44.514 -11.950 26.481 1.00 83.06 698 LEU A N 1
ATOM 5505 C CA . LEU A 1 698 ? -45.837 -12.592 26.550 1.00 83.06 698 LEU A CA 1
ATOM 5506 C C . LEU A 1 698 ? -45.789 -13.970 27.237 1.00 83.06 698 LEU A C 1
ATOM 5508 O O . LEU A 1 698 ? -46.777 -14.390 27.832 1.00 83.06 698 LEU A O 1
ATOM 5512 N N . TYR A 1 699 ? -44.631 -14.637 27.201 1.00 81.75 699 TYR A N 1
ATOM 5513 C CA . TYR A 1 699 ? -44.390 -15.952 27.806 1.00 81.75 699 TYR A CA 1
ATOM 5514 C C . TYR A 1 699 ? -43.516 -15.868 29.071 1.00 81.75 699 TYR A C 1
ATOM 5516 O O . TYR A 1 699 ? -42.882 -16.847 29.476 1.00 81.75 699 TYR A O 1
ATOM 5524 N N . HIS A 1 700 ? -43.436 -14.688 29.692 1.00 82.88 700 HIS A N 1
ATOM 5525 C CA . HIS A 1 700 ? -42.577 -14.456 30.848 1.00 82.88 700 HIS A CA 1
ATOM 5526 C C . HIS A 1 700 ? -43.034 -15.244 32.091 1.00 82.88 700 HIS A C 1
ATOM 5528 O O . HIS A 1 700 ? -44.226 -15.396 32.354 1.00 82.88 700 HIS A O 1
ATOM 5534 N N . ARG A 1 701 ? -42.078 -15.710 32.913 1.00 82.12 701 ARG A N 1
ATOM 5535 C CA . ARG A 1 701 ? -42.358 -16.548 34.103 1.00 82.12 701 ARG A CA 1
ATOM 5536 C C . ARG A 1 701 ? -43.229 -15.856 35.155 1.00 82.12 701 ARG A C 1
ATOM 5538 O O . ARG A 1 701 ? -43.942 -16.526 35.893 1.00 82.12 701 ARG A O 1
ATOM 5545 N N . ASN A 1 702 ? -43.139 -14.530 35.250 1.00 84.38 702 ASN A N 1
ATOM 5546 C CA . ASN A 1 702 ? -44.022 -13.726 36.092 1.00 84.38 702 ASN A CA 1
ATOM 5547 C C . ASN A 1 702 ? -45.269 -13.328 35.287 1.00 84.38 702 ASN A C 1
ATOM 5549 O O . ASN A 1 702 ? -45.164 -12.538 34.347 1.00 84.38 702 ASN A O 1
ATOM 5553 N N . GLN A 1 703 ? -46.438 -13.834 35.689 1.00 79.44 703 GLN A N 1
ATOM 5554 C CA . GLN A 1 703 ? -47.715 -13.580 35.013 1.00 79.44 703 GLN A CA 1
ATOM 5555 C C . GLN A 1 703 ? -48.110 -12.096 35.006 1.00 79.44 703 GLN A C 1
ATOM 5557 O O . GLN A 1 703 ? -48.720 -11.642 34.043 1.00 79.44 703 GLN A O 1
ATOM 5562 N N . LEU A 1 704 ? -47.706 -11.309 36.012 1.00 80.81 704 LEU A N 1
ATOM 5563 C CA . LEU A 1 704 ? -47.957 -9.862 36.036 1.00 80.81 704 LEU A CA 1
ATOM 5564 C C . LEU A 1 704 ? -47.190 -9.139 34.914 1.00 80.81 704 LEU A C 1
ATOM 5566 O O . LEU A 1 704 ? -47.738 -8.243 34.275 1.00 80.81 704 LEU A O 1
ATOM 5570 N N . VAL A 1 705 ? -45.962 -9.585 34.612 1.00 85.38 705 VAL A N 1
ATOM 5571 C CA . VAL A 1 705 ? -45.169 -9.087 33.471 1.00 85.38 705 VAL A CA 1
ATOM 5572 C C . VAL A 1 705 ? -45.820 -9.494 32.150 1.00 85.38 705 VAL A C 1
ATOM 5574 O O . VAL A 1 705 ? -45.955 -8.652 31.268 1.00 85.38 705 VAL A O 1
ATOM 5577 N N . ALA A 1 706 ? -46.288 -10.741 32.025 1.00 82.38 706 ALA A N 1
ATOM 5578 C CA . ALA A 1 706 ? -46.996 -11.198 30.827 1.00 82.38 706 ALA A CA 1
ATOM 5579 C C . ALA A 1 706 ? -48.301 -10.410 30.585 1.00 82.38 706 ALA A C 1
ATOM 5581 O O . ALA A 1 706 ? -48.589 -10.024 29.453 1.00 82.38 706 ALA A O 1
ATOM 5582 N N . SER A 1 707 ? -49.060 -10.103 31.644 1.00 80.62 707 SER A N 1
ATOM 5583 C CA . SER A 1 707 ? -50.271 -9.270 31.572 1.00 80.62 707 SER A CA 1
ATOM 5584 C C . SER A 1 707 ? -49.944 -7.835 31.137 1.00 80.62 707 SER A C 1
ATOM 5586 O O . SER A 1 707 ? -50.563 -7.317 30.206 1.00 80.62 707 SER A O 1
ATOM 5588 N N . ALA A 1 708 ? -48.928 -7.207 31.742 1.00 85.00 708 ALA A N 1
ATOM 5589 C CA . ALA A 1 708 ? -48.473 -5.866 31.366 1.00 85.00 708 ALA A CA 1
ATOM 5590 C C . ALA A 1 708 ? -47.961 -5.811 29.913 1.00 85.00 708 ALA A C 1
ATOM 5592 O O . ALA A 1 708 ? -48.298 -4.889 29.167 1.00 85.00 708 ALA A O 1
ATOM 5593 N N . ALA A 1 709 ? -47.200 -6.820 29.478 1.00 86.75 709 ALA A N 1
ATOM 5594 C CA . ALA A 1 709 ? -46.710 -6.938 28.107 1.00 86.75 709 ALA A CA 1
ATOM 5595 C C . ALA A 1 709 ? -47.853 -7.092 27.092 1.00 86.75 709 ALA A C 1
ATOM 5597 O O . ALA A 1 709 ? -47.824 -6.454 26.038 1.00 86.75 709 ALA A O 1
ATOM 5598 N N . LEU A 1 710 ? -48.890 -7.868 27.426 1.00 83.31 710 LEU A N 1
ATOM 5599 C CA . LEU A 1 710 ? -50.080 -8.039 26.591 1.00 83.31 710 LEU A CA 1
ATOM 5600 C C . LEU A 1 710 ? -50.886 -6.731 26.465 1.00 83.31 710 LEU A C 1
ATOM 5602 O O . LEU A 1 710 ? -51.352 -6.397 25.375 1.00 83.31 710 LEU A O 1
ATOM 5606 N N . GLU A 1 711 ? -50.992 -5.935 27.533 1.00 82.94 711 GLU A N 1
ATOM 5607 C CA . GLU A 1 711 ? -51.610 -4.603 27.468 1.00 82.94 711 GLU A CA 1
ATOM 5608 C C . GLU A 1 711 ? -50.787 -3.604 26.644 1.00 82.94 711 GLU A C 1
ATOM 5610 O O . GLU A 1 711 ? -51.360 -2.901 25.806 1.00 82.94 711 GLU A O 1
ATOM 5615 N N . VAL A 1 712 ? -49.459 -3.563 26.810 1.00 86.94 712 VAL A N 1
ATOM 5616 C CA . VAL A 1 712 ? -48.581 -2.745 25.955 1.00 86.94 712 VAL A CA 1
ATOM 5617 C C . VAL A 1 712 ? -48.725 -3.170 24.492 1.00 86.94 712 VAL A C 1
ATOM 5619 O O . VAL A 1 712 ? -48.883 -2.307 23.629 1.00 86.94 712 VAL A O 1
ATOM 5622 N N . TYR A 1 713 ? -48.764 -4.475 24.203 1.00 87.44 713 TYR A N 1
ATOM 5623 C CA . TYR A 1 713 ? -48.972 -5.005 22.853 1.00 87.44 713 TYR A CA 1
ATOM 5624 C C . TYR A 1 713 ? -50.300 -4.536 22.250 1.00 87.44 713 TYR A C 1
ATOM 5626 O O . TYR A 1 713 ? -50.321 -4.054 21.117 1.00 87.44 713 TYR A O 1
ATOM 5634 N N . VAL A 1 714 ? -51.402 -4.614 23.004 1.00 84.56 714 VAL A N 1
ATOM 5635 C CA . VAL A 1 714 ? -52.729 -4.163 22.559 1.00 84.56 714 VAL A CA 1
ATOM 5636 C C . VAL A 1 714 ? -52.762 -2.649 22.352 1.00 84.56 714 VAL A C 1
ATOM 5638 O O . VAL A 1 714 ? -53.081 -2.192 21.253 1.00 84.56 714 VAL A O 1
ATOM 5641 N N . ARG A 1 715 ? -52.397 -1.852 23.366 1.00 85.75 715 ARG A N 1
ATOM 5642 C CA . ARG A 1 715 ? -52.430 -0.381 23.284 1.00 85.75 715 ARG A CA 1
ATOM 5643 C C . ARG A 1 715 ? -51.530 0.136 22.152 1.00 85.75 715 ARG A C 1
ATOM 5645 O O . ARG A 1 715 ? -51.924 1.066 21.453 1.00 85.75 715 ARG A O 1
ATOM 5652 N N . ARG A 1 716 ? -50.377 -0.503 21.912 1.00 86.81 716 ARG A N 1
ATOM 5653 C CA . ARG A 1 716 ? -49.426 -0.144 20.847 1.00 86.81 716 ARG A CA 1
ATOM 5654 C C . ARG A 1 716 ? -49.822 -0.653 19.454 1.00 86.81 716 ARG A C 1
ATOM 5656 O O . ARG A 1 716 ? -49.633 0.057 18.471 1.00 86.81 716 ARG A O 1
ATOM 5663 N N . SER A 1 717 ? -50.422 -1.836 19.332 1.00 85.50 717 SER A N 1
ATOM 5664 C CA . SER A 1 717 ? -50.953 -2.314 18.040 1.00 85.50 717 SER A CA 1
ATOM 5665 C C . SER A 1 717 ? -52.157 -1.487 17.578 1.00 85.50 717 SER A C 1
ATOM 5667 O O . SER A 1 717 ? -52.384 -1.320 16.380 1.00 85.50 717 SER A O 1
ATOM 5669 N N . TYR A 1 718 ? -52.912 -0.930 18.530 1.00 84.88 718 TYR A N 1
ATOM 5670 C CA . TYR A 1 718 ? -54.131 -0.167 18.279 1.00 84.88 718 TYR A CA 1
ATOM 5671 C C . TYR A 1 718 ? -53.989 1.352 18.509 1.00 84.88 718 TYR A C 1
ATOM 5673 O O . TYR A 1 718 ? -55.012 2.021 18.624 1.00 84.88 718 TYR A O 1
ATOM 5681 N N . MET A 1 719 ? -52.780 1.941 18.493 1.00 82.19 719 MET A N 1
ATOM 5682 C CA . MET A 1 719 ? -52.602 3.403 18.693 1.00 82.19 719 MET A CA 1
ATOM 5683 C C . MET A 1 719 ? -53.404 4.270 17.715 1.00 82.19 719 MET A C 1
ATOM 5685 O O . MET A 1 719 ? -53.823 5.375 18.050 1.00 82.19 719 MET A O 1
ATOM 5689 N N . ALA A 1 720 ? -53.631 3.773 16.497 1.00 82.06 720 ALA A N 1
ATOM 5690 C CA . ALA A 1 720 ? -54.436 4.458 15.491 1.00 82.06 720 ALA A CA 1
ATOM 5691 C C . ALA A 1 720 ? -55.950 4.432 15.786 1.00 82.06 720 ALA A C 1
ATOM 5693 O O . ALA A 1 720 ? -56.711 5.036 15.038 1.00 82.06 720 ALA A O 1
ATOM 5694 N N . TYR A 1 721 ? -56.408 3.737 16.830 1.00 83.50 721 TYR A N 1
ATOM 5695 C CA . TYR A 1 721 ? -57.817 3.520 17.161 1.00 83.50 721 TYR A CA 1
ATOM 5696 C C . TYR A 1 721 ? -58.148 4.097 18.542 1.00 83.50 721 TYR A C 1
ATOM 5698 O O . TYR A 1 721 ? -57.309 4.148 19.437 1.00 83.50 721 TYR A O 1
ATOM 5706 N N . GLN A 1 722 ? -59.404 4.490 18.763 1.00 78.75 722 GLN A N 1
ATOM 5707 C CA . GLN A 1 722 ? -59.844 4.904 20.098 1.00 78.75 722 GLN A CA 1
ATOM 5708 C C . GLN A 1 722 ? -60.171 3.668 20.943 1.00 78.75 722 GLN A C 1
ATOM 5710 O O . GLN A 1 722 ? -61.286 3.143 20.852 1.00 78.75 722 GLN A O 1
ATOM 5715 N N . LEU A 1 723 ? -59.227 3.209 21.771 1.00 80.94 723 LEU A N 1
ATOM 5716 C CA . LEU A 1 723 ? -59.518 2.213 22.805 1.00 80.94 723 LEU A CA 1
ATOM 5717 C C . LEU A 1 723 ? -60.486 2.805 23.845 1.00 80.94 723 LEU A C 1
ATOM 5719 O O . LEU A 1 723 ? -60.331 3.937 24.299 1.00 80.94 723 LEU A O 1
ATOM 5723 N N . ARG A 1 724 ? -61.524 2.038 24.192 1.00 76.19 724 ARG A N 1
ATOM 5724 C CA . ARG A 1 724 ? -62.590 2.413 25.140 1.00 76.19 724 ARG A CA 1
ATOM 5725 C C . ARG A 1 724 ? -62.473 1.699 26.479 1.00 76.19 724 ARG A C 1
ATOM 5727 O O . ARG A 1 724 ? -62.886 2.250 27.491 1.00 76.19 724 ARG A O 1
ATOM 5734 N N . SER A 1 725 ? -61.955 0.477 26.464 1.00 76.56 725 SER A N 1
ATOM 5735 C CA . SER A 1 725 ? -61.705 -0.341 27.646 1.00 76.56 725 SER A CA 1
ATOM 5736 C C . SER A 1 725 ? -60.654 -1.392 27.307 1.00 76.56 725 SER A C 1
ATOM 5738 O O . SER A 1 725 ? -60.726 -1.992 26.231 1.00 76.56 725 SER A O 1
ATOM 5740 N N . VAL A 1 726 ? -59.742 -1.636 28.242 1.00 78.56 726 VAL A N 1
ATOM 5741 C CA . VAL A 1 726 ? -58.844 -2.795 28.286 1.00 78.56 726 VAL A CA 1
ATOM 5742 C C . VAL A 1 726 ? -59.107 -3.453 29.638 1.00 78.56 726 VAL A C 1
ATOM 5744 O O . VAL A 1 726 ? -59.131 -2.764 30.655 1.00 78.56 726 VAL A O 1
ATOM 5747 N N . GLN A 1 727 ? -59.412 -4.746 29.642 1.00 77.19 727 GLN A N 1
ATOM 5748 C CA . GLN A 1 727 ? -59.748 -5.514 30.839 1.00 77.19 727 GLN A CA 1
ATOM 5749 C C . GLN A 1 727 ? -58.874 -6.764 30.883 1.00 77.19 727 GLN A C 1
ATOM 5751 O O . GLN A 1 727 ? -58.850 -7.537 29.926 1.00 77.19 727 GLN A O 1
ATOM 5756 N N . HIS A 1 728 ? -58.164 -6.942 31.994 1.00 75.81 728 HIS A N 1
ATOM 5757 C CA . HIS A 1 728 ? -57.380 -8.140 32.287 1.00 75.81 728 HIS A CA 1
ATOM 5758 C C . HIS A 1 728 ? -58.255 -9.159 33.012 1.00 75.81 728 HIS A C 1
ATOM 5760 O O . HIS A 1 728 ? -59.099 -8.804 33.837 1.00 75.81 728 HIS A O 1
ATOM 5766 N N . SER A 1 729 ? -58.064 -10.437 32.722 1.00 70.62 729 SER A N 1
ATOM 5767 C CA . SER A 1 729 ? -58.683 -11.553 33.435 1.00 70.62 729 SER A CA 1
ATOM 5768 C C . SER A 1 729 ? -57.716 -12.731 33.424 1.00 70.62 729 SER A C 1
ATOM 5770 O O . SER A 1 729 ? -57.043 -12.963 32.423 1.00 70.62 729 SER A O 1
ATOM 5772 N N . MET A 1 730 ? -57.628 -13.478 34.522 1.00 68.12 730 MET A N 1
ATOM 5773 C CA . MET A 1 730 ? -56.859 -14.724 34.548 1.00 68.12 730 MET A CA 1
ATOM 5774 C C . MET A 1 730 ? -57.808 -15.912 34.441 1.00 68.12 730 MET A C 1
ATOM 5776 O O . MET A 1 730 ? -58.828 -15.964 35.128 1.00 68.12 730 MET A O 1
ATOM 5780 N N . LEU A 1 731 ? -57.471 -16.855 33.567 1.00 70.12 731 LEU A N 1
ATOM 5781 C CA . LEU A 1 731 ? -58.197 -18.111 33.416 1.00 70.12 731 LEU A CA 1
ATOM 5782 C C . LEU A 1 731 ? -57.795 -19.089 34.529 1.00 70.12 731 LEU A C 1
ATOM 5784 O O . LEU A 1 731 ? -56.692 -19.017 35.069 1.00 70.12 731 LEU A O 1
ATOM 5788 N N . TYR A 1 732 ? -58.660 -20.061 34.836 1.00 63.28 732 TYR A N 1
ATOM 5789 C CA . TYR A 1 732 ? -58.402 -21.089 35.859 1.00 63.28 732 TYR A CA 1
ATOM 5790 C C . TYR A 1 732 ? -57.146 -21.948 35.594 1.00 63.28 732 TYR A C 1
ATOM 5792 O O . TYR A 1 732 ? -56.647 -22.598 36.507 1.00 63.28 732 TYR A O 1
ATOM 5800 N N . SER A 1 733 ? -56.623 -21.938 34.364 1.00 61.50 733 SER A N 1
ATOM 5801 C CA . SER A 1 733 ? -55.353 -22.556 33.958 1.00 61.50 733 SER A CA 1
ATOM 5802 C C . SER A 1 733 ? -54.100 -21.750 34.340 1.00 61.50 733 SER A C 1
ATOM 5804 O O . SER A 1 733 ? -52.990 -22.244 34.160 1.00 61.50 733 SER A O 1
ATOM 5806 N N . GLY A 1 734 ? -54.250 -20.519 34.843 1.00 63.19 734 GLY A N 1
ATOM 5807 C CA . GLY A 1 734 ? -53.141 -19.585 35.067 1.00 63.19 734 GLY A CA 1
ATOM 5808 C C . GLY A 1 734 ? -52.704 -18.819 33.811 1.00 63.19 734 GLY A C 1
ATOM 5809 O O . GLY A 1 734 ? -51.634 -18.219 33.808 1.00 63.19 734 GLY A O 1
ATOM 5810 N N . GLU A 1 735 ? -53.498 -18.835 32.739 1.00 67.00 735 GLU A N 1
ATOM 5811 C CA . GLU A 1 735 ? -53.242 -18.023 31.545 1.00 67.00 735 GLU A CA 1
ATOM 5812 C C . GLU A 1 735 ? -53.807 -16.604 31.695 1.00 67.00 735 GLU A C 1
ATOM 5814 O O . GLU A 1 735 ? -54.928 -16.411 32.178 1.00 67.00 735 GLU A O 1
ATOM 5819 N N . THR A 1 736 ? -53.048 -15.608 31.233 1.00 65.88 736 THR A N 1
ATOM 5820 C CA . THR A 1 736 ? -53.489 -14.211 31.156 1.00 65.88 736 THR A CA 1
ATOM 5821 C C . THR A 1 736 ? -54.324 -13.977 29.898 1.00 65.88 736 THR A C 1
ATOM 5823 O O . THR A 1 736 ? -53.928 -14.334 28.786 1.00 65.88 736 THR A O 1
ATOM 5826 N N . PHE A 1 737 ? -55.487 -13.351 30.079 1.00 76.12 737 PHE A N 1
ATOM 5827 C CA . PHE A 1 737 ? -56.420 -12.990 29.019 1.00 76.12 737 PHE A CA 1
ATOM 5828 C C . PHE A 1 737 ? -56.715 -11.488 29.062 1.00 76.12 737 PHE A C 1
ATOM 5830 O O . PHE A 1 737 ? -57.045 -10.941 30.116 1.00 76.12 737 PHE A O 1
ATOM 5837 N N . VAL A 1 738 ? -56.628 -10.813 27.914 1.00 75.56 738 VAL A N 1
ATOM 5838 C CA . VAL A 1 738 ? -56.994 -9.393 27.784 1.00 75.56 738 VAL A CA 1
ATOM 5839 C C . VAL A 1 738 ? -58.131 -9.230 26.789 1.00 75.56 738 VAL A C 1
ATOM 5841 O O . VAL A 1 738 ? -58.001 -9.572 25.613 1.00 75.56 738 VAL A O 1
ATOM 5844 N N . GLN A 1 739 ? -59.230 -8.644 27.265 1.00 78.31 739 GLN A N 1
ATOM 5845 C CA . GLN A 1 739 ? -60.365 -8.216 26.458 1.00 78.31 739 GLN A CA 1
ATOM 5846 C C . GLN A 1 739 ? -60.291 -6.707 26.227 1.00 78.31 739 GLN A C 1
ATOM 5848 O O . GLN A 1 739 ? -60.164 -5.928 27.173 1.00 78.31 739 GLN A O 1
ATOM 5853 N N . PHE A 1 740 ? -60.427 -6.262 24.979 1.00 78.75 740 PHE A N 1
ATOM 5854 C CA . PHE A 1 740 ? -60.442 -4.833 24.666 1.00 78.75 740 PHE A CA 1
ATOM 5855 C C . PHE A 1 740 ? -61.525 -4.445 23.658 1.00 78.75 740 PHE A C 1
ATOM 5857 O O . PHE A 1 740 ? -61.981 -5.250 22.844 1.00 78.75 740 PHE A O 1
ATOM 5864 N N . LYS A 1 741 ? -61.954 -3.180 23.745 1.00 79.50 741 LYS A N 1
ATOM 5865 C CA . LYS A 1 741 ? -62.946 -2.554 22.856 1.00 79.50 741 LYS A CA 1
ATOM 5866 C C . LYS A 1 741 ? -62.339 -1.317 22.218 1.00 79.50 741 LYS A C 1
ATOM 5868 O O . LYS A 1 741 ? -61.828 -0.454 22.932 1.00 79.50 741 LYS A O 1
ATOM 5873 N N . PHE A 1 742 ? -62.450 -1.193 20.900 1.00 80.81 742 PHE A N 1
ATOM 5874 C CA . PHE A 1 742 ? -61.942 -0.041 20.153 1.00 80.81 742 PHE A CA 1
ATOM 5875 C C . PHE A 1 742 ? -62.976 0.517 19.167 1.00 80.81 742 PHE A C 1
ATOM 5877 O O . PHE A 1 742 ? -63.956 -0.144 18.819 1.00 80.81 742 PHE A O 1
ATOM 5884 N N . LEU A 1 743 ? -62.750 1.754 18.723 1.00 77.25 743 LEU A N 1
ATOM 5885 C CA . LEU A 1 743 ? -63.475 2.407 17.633 1.00 77.25 743 LEU A CA 1
ATOM 5886 C C . LEU A 1 743 ? -62.485 2.855 16.554 1.00 77.25 743 LEU A C 1
ATOM 5888 O O . LEU A 1 743 ? -61.403 3.358 16.869 1.00 77.25 743 LEU A O 1
ATOM 5892 N N . LEU A 1 744 ? -62.874 2.717 15.285 1.00 77.50 744 LEU A N 1
ATOM 5893 C CA . LEU A 1 744 ? -62.134 3.313 14.173 1.00 77.50 744 LEU A CA 1
ATOM 5894 C C . LEU A 1 744 ? -62.217 4.849 14.241 1.00 77.50 744 LEU A C 1
ATOM 5896 O O . LEU A 1 744 ? -63.276 5.376 14.598 1.00 77.50 744 LEU A O 1
ATOM 5900 N N . PRO A 1 745 ? -61.149 5.584 13.879 1.00 74.69 745 PRO A N 1
ATOM 5901 C CA . PRO A 1 745 ? -61.221 7.031 13.722 1.00 74.69 745 PRO A CA 1
ATOM 5902 C C . PRO A 1 745 ? -62.278 7.429 12.694 1.00 74.69 745 PRO A C 1
ATOM 5904 O O . PRO A 1 745 ? -62.346 6.861 11.601 1.00 74.69 745 PRO A O 1
ATOM 5907 N N . ASN A 1 746 ? -63.062 8.458 13.009 1.00 63.50 746 ASN A N 1
ATOM 5908 C CA . ASN A 1 746 ? -63.961 9.074 12.042 1.00 63.50 746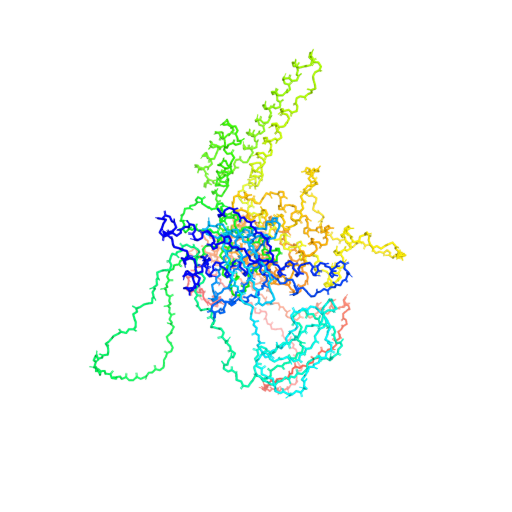 ASN A CA 1
ATOM 5909 C C . ASN A 1 746 ? -63.144 9.689 10.894 1.00 63.50 746 ASN A C 1
ATOM 5911 O O . ASN A 1 746 ? -62.539 10.751 11.047 1.00 63.50 746 ASN A O 1
ATOM 5915 N N . VAL A 1 747 ? -63.180 9.069 9.713 1.00 52.78 747 VAL A N 1
ATOM 5916 C CA . VAL A 1 747 ? -62.501 9.582 8.507 1.00 52.78 747 VAL A CA 1
ATOM 5917 C C . VAL A 1 747 ? -62.997 10.992 8.124 1.00 52.78 747 VAL A C 1
ATOM 5919 O O . VAL A 1 747 ? -62.244 11.774 7.545 1.00 52.78 747 VAL A O 1
ATOM 5922 N N . CYS A 1 748 ? -64.227 11.355 8.506 1.00 46.09 748 CYS A N 1
ATOM 5923 C CA . CYS A 1 748 ? -64.848 12.648 8.203 1.00 46.09 748 CYS A CA 1
ATOM 5924 C C . CYS A 1 748 ? -64.309 13.845 9.012 1.00 46.09 748 CYS A C 1
ATOM 5926 O O . CYS A 1 748 ? -64.360 14.965 8.510 1.00 46.09 748 CYS A O 1
ATOM 5928 N N . ASP A 1 749 ? -63.763 13.657 10.220 1.00 46.22 749 ASP A N 1
ATOM 5929 C CA . ASP A 1 749 ? -63.310 14.792 11.050 1.00 46.22 749 ASP A CA 1
ATOM 5930 C C . ASP A 1 749 ? -61.952 15.368 10.583 1.00 46.22 749 ASP A C 1
ATOM 5932 O O . ASP A 1 749 ? -61.651 16.548 10.786 1.00 46.22 749 ASP A O 1
ATOM 5936 N N . ASN A 1 750 ? -61.149 14.568 9.870 1.00 42.41 750 ASN A N 1
ATOM 5937 C CA . ASN A 1 750 ? -59.801 14.944 9.426 1.00 42.41 750 ASN A CA 1
ATOM 5938 C C . ASN A 1 750 ? -59.757 15.877 8.199 1.00 42.41 750 ASN A C 1
ATOM 5940 O O . ASN A 1 750 ? -58.712 16.478 7.938 1.00 42.41 750 ASN A O 1
ATOM 5944 N N . GLN A 1 751 ? -60.855 16.043 7.451 1.00 44.41 751 GLN A N 1
ATOM 5945 C CA . GLN A 1 751 ? -60.910 17.029 6.358 1.00 44.41 751 GLN A CA 1
ATOM 5946 C C . GLN A 1 751 ? -60.950 18.465 6.911 1.00 44.41 751 GLN A C 1
ATOM 5948 O O . GLN A 1 751 ? -60.122 19.295 6.533 1.00 44.41 751 GLN A O 1
ATOM 5953 N N . ASN A 1 752 ? -61.801 18.719 7.912 1.00 39.00 752 ASN A N 1
ATOM 5954 C CA . ASN A 1 752 ? -61.973 20.041 8.532 1.00 39.00 752 ASN A CA 1
ATOM 5955 C C . ASN A 1 752 ? -60.727 20.560 9.280 1.00 39.00 752 ASN A C 1
ATOM 5957 O O . ASN A 1 752 ? -60.586 21.769 9.480 1.00 39.00 752 ASN A O 1
ATOM 5961 N N . GLN A 1 753 ? -59.814 19.677 9.706 1.00 42.84 753 GLN A N 1
ATOM 5962 C CA . GLN A 1 753 ? -58.544 20.091 10.319 1.00 42.84 753 GLN A CA 1
ATOM 5963 C C . GLN A 1 753 ? -57.461 20.425 9.280 1.00 42.84 753 GLN A C 1
ATOM 5965 O O . GLN A 1 753 ? -56.705 21.380 9.474 1.00 42.84 753 GLN A O 1
ATOM 5970 N N . ARG A 1 754 ? -57.407 19.698 8.153 1.00 41.62 754 ARG A N 1
ATOM 5971 C CA . ARG A 1 754 ? -56.409 19.940 7.095 1.00 41.62 754 ARG A CA 1
ATOM 5972 C C . ARG A 1 754 ? -56.609 21.284 6.393 1.00 41.62 754 ARG A C 1
ATOM 5974 O O . ARG A 1 754 ? -55.624 21.970 6.127 1.00 41.62 754 ARG A O 1
ATOM 5981 N N . GLU A 1 755 ? -57.851 21.712 6.174 1.00 42.75 755 GLU A N 1
ATOM 5982 C CA . GLU A 1 755 ? -58.128 23.026 5.569 1.00 42.75 755 GLU A CA 1
ATOM 5983 C C . GLU A 1 755 ? -57.716 24.199 6.476 1.00 42.75 755 GLU A C 1
ATOM 5985 O O . GLU A 1 755 ? -57.206 25.208 5.987 1.00 42.75 755 GLU A O 1
ATOM 5990 N N . LYS A 1 756 ? -57.825 24.056 7.805 1.00 40.28 756 LYS A N 1
ATOM 5991 C CA . LYS A 1 756 ? -57.414 25.105 8.759 1.00 40.28 756 LYS A CA 1
ATOM 5992 C C . LYS A 1 756 ? -55.897 25.252 8.917 1.00 40.28 756 LYS A C 1
ATOM 5994 O O . LYS A 1 756 ? -55.443 26.332 9.285 1.00 40.28 756 LYS A O 1
ATOM 5999 N N . GLN A 1 757 ? -55.107 24.215 8.626 1.00 38.91 757 GLN A N 1
ATOM 6000 C CA . GLN A 1 757 ? -53.637 24.307 8.637 1.00 38.91 757 GLN A CA 1
ATOM 6001 C C . GLN A 1 757 ? -53.048 24.740 7.283 1.00 38.91 757 GLN A C 1
ATOM 6003 O O . GLN A 1 757 ? -52.020 25.419 7.259 1.00 38.91 757 GLN A O 1
ATOM 6008 N N . ALA A 1 758 ? -53.715 24.437 6.163 1.00 37.00 758 ALA A N 1
ATOM 6009 C CA . ALA A 1 758 ? -53.263 24.834 4.825 1.00 37.00 758 ALA A CA 1
ATOM 6010 C C . ALA A 1 758 ? -53.238 26.363 4.600 1.00 37.00 758 ALA A C 1
ATOM 6012 O O . ALA A 1 758 ? -52.464 26.853 3.782 1.00 37.00 758 ALA A O 1
ATOM 6013 N N . GLY A 1 759 ? -54.027 27.134 5.356 1.00 35.91 759 GLY A N 1
ATOM 6014 C CA . GLY A 1 759 ? -54.085 28.598 5.249 1.00 35.91 759 GLY A CA 1
ATOM 6015 C C . GLY A 1 759 ? -52.875 29.370 5.799 1.00 35.91 759 GLY A C 1
ATOM 6016 O O . GLY A 1 759 ? -52.892 30.598 5.744 1.00 35.91 759 GLY A O 1
ATOM 6017 N N . ARG A 1 760 ? -51.847 28.705 6.357 1.00 40.03 760 ARG A N 1
ATOM 6018 C CA . ARG A 1 760 ? -50.722 29.382 7.045 1.00 40.03 760 ARG A CA 1
ATOM 6019 C C . ARG A 1 760 ? -49.342 29.226 6.394 1.00 40.03 760 ARG A C 1
ATOM 6021 O O . ARG A 1 760 ? -48.409 29.891 6.830 1.00 40.03 760 ARG A O 1
ATOM 6028 N N . PHE A 1 761 ? -49.212 28.417 5.341 1.00 32.56 761 PHE A N 1
ATOM 6029 C CA . PHE A 1 761 ? -47.983 28.311 4.547 1.00 32.56 761 PHE A CA 1
ATOM 6030 C C . PHE A 1 761 ? -48.301 28.405 3.055 1.00 32.56 761 PHE A C 1
ATOM 6032 O O . PHE A 1 761 ? -48.749 27.445 2.432 1.00 32.56 761 PHE A O 1
ATOM 6039 N N . GLY A 1 762 ? -48.051 29.580 2.474 1.00 37.25 762 GLY A N 1
ATOM 6040 C CA . GLY A 1 762 ? -48.146 29.779 1.033 1.00 37.25 762 GLY A CA 1
ATOM 6041 C C . GLY A 1 762 ? -47.020 29.040 0.314 1.00 37.25 762 GLY A C 1
ATOM 6042 O O . GLY A 1 762 ? -45.877 29.485 0.348 1.00 37.25 762 GLY A O 1
ATOM 6043 N N . ILE A 1 763 ? -47.345 27.929 -0.351 1.00 31.38 763 ILE A N 1
ATOM 6044 C CA . ILE A 1 763 ? -46.432 27.230 -1.263 1.00 31.38 763 ILE A CA 1
ATOM 6045 C C . ILE A 1 763 ? -47.091 27.125 -2.638 1.00 31.38 763 ILE A C 1
ATOM 6047 O O . ILE A 1 763 ? -48.090 26.432 -2.838 1.00 31.38 763 ILE A O 1
ATOM 6051 N N . THR A 1 764 ? -46.504 27.837 -3.595 1.00 29.75 764 THR A N 1
ATOM 6052 C CA . THR A 1 764 ? -46.939 27.911 -4.989 1.00 29.75 764 THR A CA 1
ATOM 6053 C C . THR A 1 764 ? -46.761 26.561 -5.688 1.00 29.75 764 THR A C 1
ATOM 6055 O O . THR A 1 764 ? -45.643 26.070 -5.836 1.00 29.75 764 THR A O 1
ATOM 6058 N N . ARG A 1 765 ? -47.854 25.957 -6.171 1.00 29.41 765 ARG A N 1
ATOM 6059 C CA . ARG A 1 765 ? -47.801 24.752 -7.017 1.00 29.41 765 ARG A CA 1
ATOM 6060 C C . ARG A 1 765 ? -47.495 25.127 -8.469 1.00 29.41 765 ARG A C 1
ATOM 6062 O O . ARG A 1 765 ? -48.392 25.569 -9.182 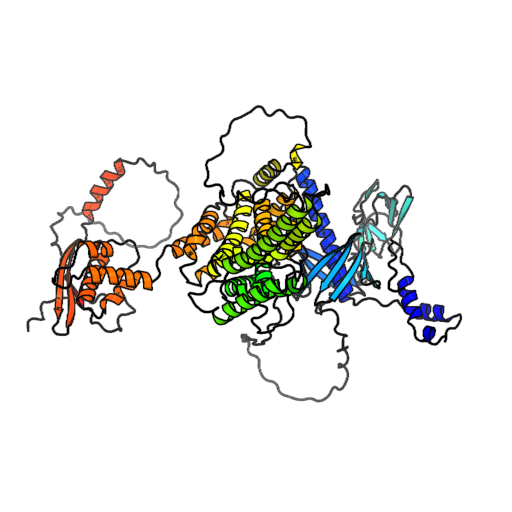1.00 29.41 765 ARG A O 1
ATOM 6069 N N . ASN A 1 766 ? -46.273 24.862 -8.929 1.00 27.25 766 ASN A N 1
ATOM 6070 C CA . ASN A 1 766 ? -45.979 24.801 -10.363 1.00 27.25 766 ASN A CA 1
ATOM 6071 C C . ASN A 1 766 ? -46.275 23.399 -10.923 1.00 27.25 766 ASN A C 1
ATOM 6073 O O . ASN A 1 766 ? -45.987 22.385 -10.291 1.00 27.25 766 ASN A O 1
ATOM 6077 N N . LYS A 1 767 ? -46.885 23.362 -12.114 1.00 30.75 767 LYS A N 1
ATOM 6078 C CA . LYS A 1 767 ? -47.250 22.146 -12.860 1.00 30.75 767 LYS A CA 1
ATOM 6079 C C . LYS A 1 767 ? -46.132 21.733 -13.821 1.00 30.75 767 LYS A C 1
ATOM 6081 O O . LYS A 1 767 ? -45.597 22.608 -14.495 1.00 30.75 767 LYS A O 1
ATOM 6086 N N . SER A 1 768 ? -45.895 20.424 -13.950 1.00 26.17 768 SER A N 1
ATOM 6087 C CA . SER A 1 768 ? -45.383 19.655 -15.118 1.00 26.17 768 SER A CA 1
ATOM 6088 C C . SER A 1 768 ? -44.929 18.272 -14.608 1.00 26.17 768 SER A C 1
ATOM 6090 O O . SER A 1 768 ? -44.419 18.210 -13.496 1.00 26.17 768 SER A O 1
ATOM 6092 N N . LEU A 1 769 ? -45.063 17.137 -15.304 1.00 25.41 769 LEU A N 1
ATOM 6093 C CA . LEU A 1 769 ? -45.682 16.815 -16.602 1.00 25.41 769 LEU A CA 1
ATOM 6094 C C . LEU A 1 769 ? -46.046 15.304 -16.601 1.00 25.41 769 LEU A C 1
ATOM 6096 O O . LEU A 1 769 ? -45.345 14.521 -15.965 1.00 25.41 769 LEU A O 1
ATOM 6100 N N . ASN A 1 770 ? -47.117 14.891 -17.292 1.00 27.38 770 ASN A N 1
ATOM 6101 C CA . ASN A 1 770 ? -47.558 13.484 -17.376 1.00 27.38 770 ASN A CA 1
ATOM 6102 C C . ASN A 1 770 ? -46.893 12.715 -18.531 1.00 27.38 770 ASN A C 1
ATOM 6104 O O . ASN A 1 770 ? -46.890 13.212 -19.655 1.00 27.38 770 ASN A O 1
ATOM 6108 N N . VAL A 1 771 ? -46.491 11.466 -18.260 1.00 27.05 771 VAL A N 1
ATOM 6109 C CA . VAL A 1 771 ? -46.215 10.339 -19.184 1.00 27.05 771 VAL A CA 1
ATOM 6110 C C . VAL A 1 771 ? -46.438 9.058 -18.344 1.00 27.05 771 VAL A C 1
ATOM 6112 O O . VAL A 1 771 ? -45.905 9.007 -17.240 1.00 27.05 771 VAL A O 1
ATOM 6115 N N . LEU A 1 772 ? -47.204 8.017 -18.706 1.00 24.53 772 LEU A N 1
ATOM 6116 C CA . LEU A 1 772 ? -48.076 7.730 -19.864 1.00 24.53 772 LEU A CA 1
ATOM 6117 C C . LEU A 1 772 ? -49.314 6.899 -19.387 1.00 24.53 772 LEU A C 1
ATOM 6119 O O . LEU A 1 772 ? -49.617 6.880 -18.197 1.00 24.53 772 LEU A O 1
ATOM 6123 N N . HIS A 1 773 ? -50.025 6.230 -20.302 1.00 25.56 773 HIS A N 1
ATOM 6124 C CA . HIS A 1 773 ? -51.050 5.186 -20.065 1.00 25.56 773 HIS A CA 1
ATOM 6125 C C . HIS A 1 773 ? -50.409 3.768 -20.136 1.00 25.56 773 HIS A C 1
ATOM 6127 O O . HIS A 1 773 ? -49.221 3.682 -20.435 1.00 25.56 773 HIS A O 1
ATOM 6133 N N . GLU A 1 774 ? -51.030 2.625 -19.802 1.00 25.31 774 GLU A N 1
ATOM 6134 C CA . GLU A 1 774 ? -52.311 1.997 -20.226 1.00 25.31 774 GLU A CA 1
ATOM 6135 C C . GLU A 1 774 ? -52.643 0.793 -19.298 1.00 25.31 774 GLU A C 1
ATOM 6137 O O . GLU A 1 774 ? -51.763 0.344 -18.569 1.00 25.31 774 GLU A O 1
ATOM 6142 N N . ASP A 1 775 ? -53.806 0.122 -19.309 1.00 25.05 775 ASP A N 1
ATOM 6143 C CA . ASP A 1 775 ? -55.218 0.459 -19.608 1.00 25.05 775 ASP A CA 1
ATOM 6144 C C . ASP A 1 775 ? -56.109 -0.749 -19.170 1.00 25.05 775 ASP A C 1
ATOM 6146 O O . ASP A 1 775 ? -55.580 -1.828 -18.897 1.00 25.05 775 ASP A O 1
ATOM 6150 N N . ARG A 1 776 ? -57.447 -0.587 -19.199 1.00 24.78 776 ARG A N 1
ATOM 6151 C CA . ARG A 1 776 ? -58.560 -1.560 -18.974 1.00 24.78 776 ARG A CA 1
ATOM 6152 C C . ARG A 1 776 ? -59.241 -1.490 -17.590 1.00 24.78 776 ARG A C 1
ATOM 6154 O O . ARG A 1 776 ? -58.662 -1.901 -16.593 1.00 24.78 776 ARG A O 1
ATOM 6161 N N . ARG A 1 777 ? -60.415 -0.839 -17.453 1.00 26.09 777 ARG A N 1
ATOM 6162 C CA . ARG A 1 777 ? -61.788 -1.163 -17.971 1.00 26.09 777 ARG A CA 1
ATOM 6163 C C . ARG A 1 777 ? -62.439 -2.296 -17.169 1.00 26.09 777 ARG A C 1
ATOM 6165 O O . ARG A 1 777 ? -61.775 -3.288 -16.912 1.00 26.09 777 ARG A O 1
ATOM 6172 N N . GLU A 1 778 ? -63.710 -2.262 -16.769 1.00 25.72 778 GLU A N 1
ATOM 6173 C CA . GLU A 1 778 ? -64.883 -1.372 -16.969 1.00 25.72 778 GLU A CA 1
ATOM 6174 C C . GLU A 1 778 ? -65.783 -1.570 -15.702 1.00 25.72 778 GLU A C 1
ATOM 6176 O O . GLU A 1 778 ? -65.496 -2.463 -14.910 1.00 25.72 778 GLU A O 1
ATOM 6181 N N . SER A 1 779 ? -66.837 -0.827 -15.335 1.00 26.55 779 SER A N 1
ATOM 6182 C CA . SER A 1 779 ? -67.714 0.156 -15.998 1.00 26.55 779 SER A CA 1
ATOM 6183 C C . SER A 1 779 ? -68.437 1.028 -14.942 1.00 26.55 779 SER A C 1
ATOM 6185 O O . SER A 1 779 ? -68.875 0.500 -13.919 1.00 26.55 779 SER A O 1
ATOM 6187 N N . GLU A 1 780 ? -68.656 2.326 -15.197 1.00 26.06 780 GLU A N 1
ATOM 6188 C CA . GLU A 1 780 ? -69.587 3.153 -14.400 1.00 26.06 780 GLU A CA 1
ATOM 6189 C C . GLU A 1 780 ? -71.054 2.916 -14.811 1.00 26.06 780 GLU A C 1
ATOM 6191 O O . GLU A 1 780 ? -71.370 2.926 -15.999 1.00 26.06 780 GLU A O 1
ATOM 6196 N N . THR A 1 781 ? -71.978 2.906 -13.844 1.00 26.36 781 THR A N 1
ATOM 6197 C CA . THR A 1 781 ? -73.362 3.373 -14.063 1.00 26.36 781 THR A CA 1
ATOM 6198 C C . THR A 1 781 ? -73.775 4.326 -12.947 1.00 26.36 781 THR A C 1
ATOM 6200 O O . THR A 1 781 ? -73.979 3.915 -11.805 1.00 26.36 781 THR A O 1
ATOM 6203 N N . LYS A 1 782 ? -73.915 5.612 -13.283 1.00 29.25 782 LYS A N 1
ATOM 6204 C CA . LYS A 1 782 ? -74.456 6.648 -12.392 1.00 29.25 782 LYS A CA 1
ATOM 6205 C C . LYS A 1 782 ? -75.980 6.576 -12.352 1.00 29.25 782 LYS A C 1
ATOM 6207 O O . LYS A 1 782 ? -76.615 6.687 -13.395 1.00 29.25 782 LYS A O 1
ATOM 6212 N N . ILE A 1 783 ? -76.557 6.565 -11.152 1.00 26.62 783 ILE A N 1
ATOM 6213 C CA . ILE A 1 783 ? -77.881 7.149 -10.900 1.00 26.62 783 ILE A CA 1
ATOM 6214 C C . ILE A 1 783 ? -77.750 8.056 -9.676 1.00 26.62 783 ILE A C 1
ATOM 6216 O O . ILE A 1 783 ? -77.268 7.637 -8.626 1.00 26.62 783 ILE A O 1
ATOM 6220 N N . GLY A 1 784 ? -78.124 9.326 -9.835 1.00 30.83 784 GLY A N 1
ATOM 6221 C CA . GLY A 1 784 ? -78.069 10.312 -8.760 1.00 30.83 784 GLY A CA 1
ATOM 6222 C C . GLY A 1 784 ? -79.207 10.131 -7.756 1.00 30.83 784 GLY A C 1
ATOM 6223 O O . GLY A 1 784 ? -80.337 9.826 -8.131 1.00 30.83 784 GLY A O 1
ATOM 6224 N N . GLY A 1 785 ? -78.920 10.376 -6.480 1.00 24.84 785 GLY A N 1
ATOM 6225 C CA . GLY A 1 785 ? -79.921 10.332 -5.420 1.00 24.84 785 GLY A CA 1
ATOM 6226 C C . GLY A 1 785 ? -79.432 11.031 -4.161 1.00 24.84 785 GLY A C 1
ATOM 6227 O O . GLY A 1 785 ? -78.678 10.459 -3.383 1.00 24.84 785 GLY A O 1
ATOM 6228 N N . SER A 1 786 ? -79.895 12.262 -3.939 1.00 34.97 786 SER A N 1
ATOM 6229 C CA . SER A 1 786 ? -79.823 12.886 -2.615 1.00 34.97 786 SER A CA 1
ATOM 6230 C C . SER A 1 786 ? -80.604 12.031 -1.616 1.00 34.97 786 SER A C 1
ATOM 6232 O O . SER A 1 786 ? -81.798 11.801 -1.828 1.00 34.97 786 SER A O 1
ATOM 6234 N N . LYS A 1 787 ? -79.952 11.571 -0.539 1.00 27.86 787 LYS A N 1
ATOM 6235 C CA . LYS A 1 787 ? -80.613 11.091 0.684 1.00 27.86 787 LYS A CA 1
ATOM 6236 C C . LYS A 1 787 ? -79.641 10.997 1.862 1.00 27.86 787 LYS A C 1
ATOM 6238 O O . LYS A 1 787 ? -78.665 10.262 1.808 1.00 27.86 787 LYS A O 1
ATOM 6243 N N . SER A 1 788 ? -79.983 11.745 2.912 1.00 29.95 788 SER A N 1
ATOM 6244 C CA . SER A 1 788 ? -79.676 11.545 4.337 1.00 29.95 788 SER A CA 1
ATOM 6245 C C . SER A 1 788 ? -78.620 10.488 4.699 1.00 29.95 788 SER A C 1
ATOM 6247 O O . SER A 1 788 ? -78.881 9.284 4.621 1.00 29.95 788 SER A O 1
ATOM 6249 N N . CYS A 1 789 ? -77.493 10.937 5.260 1.00 25.92 789 CYS A N 1
ATOM 6250 C CA . CYS A 1 789 ? -76.627 10.083 6.071 1.00 25.92 789 CYS A CA 1
ATOM 6251 C C . CYS A 1 789 ? -77.328 9.758 7.399 1.00 25.92 789 CYS A C 1
ATOM 6253 O O . CYS A 1 789 ? -77.090 10.405 8.419 1.00 25.92 789 CYS A O 1
ATOM 6255 N N . ASN A 1 790 ? -78.194 8.743 7.382 1.00 25.84 790 ASN A N 1
ATOM 6256 C CA . ASN A 1 790 ? -78.691 8.120 8.603 1.00 25.84 790 ASN A CA 1
ATOM 6257 C C . ASN A 1 790 ? -77.508 7.610 9.437 1.00 25.84 790 ASN A C 1
ATOM 6259 O O . ASN A 1 790 ? -76.547 7.050 8.909 1.00 25.84 790 ASN A O 1
ATOM 6263 N N . SER A 1 791 ? -77.605 7.773 10.753 1.00 35.47 791 SER A N 1
ATOM 6264 C CA . SER A 1 791 ? -76.604 7.311 11.709 1.00 35.47 791 SER A CA 1
ATOM 6265 C C . SER A 1 791 ? -76.449 5.786 11.666 1.00 35.47 791 SER A C 1
ATOM 6267 O O . SER A 1 791 ? -77.260 5.053 12.236 1.00 35.47 791 SER A O 1
ATOM 6269 N N . THR A 1 792 ? -75.385 5.287 11.040 1.00 29.69 792 THR A N 1
ATOM 6270 C CA . THR A 1 792 ? -74.941 3.905 11.251 1.00 29.69 792 THR A CA 1
ATOM 6271 C C . THR A 1 792 ? -74.482 3.734 12.704 1.00 29.69 792 THR A C 1
ATOM 6273 O O . THR A 1 792 ? -73.693 4.561 13.176 1.00 29.69 792 THR A O 1
ATOM 6276 N N . PRO A 1 793 ? -74.925 2.692 13.433 1.00 32.84 793 PRO A N 1
ATOM 6277 C CA . PRO A 1 793 ? -74.507 2.486 14.814 1.00 32.84 793 PRO A CA 1
ATOM 6278 C C . PRO A 1 793 ? -72.998 2.232 14.881 1.00 32.84 793 PRO A C 1
ATOM 6280 O O . PRO A 1 793 ? -72.439 1.521 14.043 1.00 32.84 793 PRO A O 1
ATOM 6283 N N . ARG A 1 794 ? -72.337 2.790 15.904 1.00 40.25 794 ARG A N 1
ATOM 6284 C CA . ARG A 1 794 ? -70.929 2.496 16.208 1.00 40.25 794 ARG A CA 1
ATOM 6285 C C . ARG A 1 794 ? -70.795 1.000 16.500 1.00 40.25 794 ARG A C 1
ATOM 6287 O O . ARG A 1 794 ? -71.150 0.558 17.589 1.00 40.25 794 ARG A O 1
ATOM 6294 N N . ARG A 1 795 ? -70.301 0.219 15.535 1.00 40.91 795 ARG A N 1
ATOM 6295 C CA . ARG A 1 795 ? -69.927 -1.180 15.771 1.00 40.91 795 ARG A CA 1
ATOM 6296 C C . ARG A 1 795 ? -68.698 -1.198 16.676 1.00 40.91 795 ARG A C 1
ATOM 6298 O O . ARG A 1 795 ? -67.654 -0.667 16.309 1.00 40.91 795 ARG A O 1
ATOM 6305 N N . TYR A 1 796 ? -68.852 -1.790 17.854 1.00 43.12 796 TYR A N 1
ATOM 6306 C CA . TYR A 1 796 ? -67.753 -2.079 18.764 1.00 43.12 796 TYR A CA 1
ATOM 6307 C C . TYR A 1 796 ? -67.212 -3.464 18.424 1.00 43.12 796 TYR A C 1
ATOM 6309 O O . TYR A 1 796 ? -67.954 -4.440 18.507 1.00 43.12 796 TYR A O 1
ATOM 6317 N N . SER A 1 797 ? -65.934 -3.550 18.074 1.00 49.75 797 SER A N 1
ATOM 6318 C CA . SER A 1 797 ? -65.248 -4.836 17.964 1.00 49.75 797 SER A CA 1
ATOM 6319 C C . SER A 1 797 ? -64.684 -5.214 19.331 1.00 49.75 797 SER A C 1
ATOM 6321 O O . SER A 1 797 ? -63.987 -4.414 19.959 1.00 49.75 797 SER A O 1
ATOM 6323 N N . VAL A 1 798 ? -65.010 -6.422 19.788 1.00 46.75 798 VAL A N 1
ATOM 6324 C CA . VAL A 1 798 ? -64.448 -7.054 20.987 1.00 46.75 798 VAL A CA 1
ATOM 6325 C C . VAL A 1 798 ? -63.425 -8.076 20.516 1.00 46.75 798 VAL A C 1
ATOM 6327 O O . VAL A 1 798 ? -63.756 -8.928 19.697 1.00 46.75 798 VAL A O 1
ATOM 6330 N N . ILE A 1 799 ? -62.198 -7.990 21.020 1.00 55.00 799 ILE A N 1
ATOM 6331 C CA . ILE A 1 799 ? -61.144 -8.973 20.751 1.00 55.00 799 ILE A CA 1
ATOM 6332 C C . ILE A 1 799 ? -60.585 -9.434 22.097 1.00 55.00 799 ILE A C 1
ATOM 6334 O O . ILE A 1 799 ? -60.382 -8.616 22.998 1.00 55.00 799 ILE A O 1
ATOM 6338 N N . GLY A 1 800 ? -60.387 -10.746 22.226 1.00 51.25 800 GLY A N 1
ATOM 6339 C CA . GLY A 1 800 ? -59.735 -11.388 23.362 1.00 51.25 800 GLY A CA 1
ATOM 6340 C C . GLY A 1 800 ? -58.425 -12.034 22.922 1.00 51.25 800 GLY A C 1
ATOM 6341 O O . GLY A 1 800 ? -58.408 -12.722 21.904 1.00 51.25 800 GLY A O 1
ATOM 6342 N N . LEU A 1 801 ? -57.346 -11.817 23.671 1.00 54.59 801 LEU A N 1
ATOM 6343 C CA . LEU A 1 801 ? -56.039 -12.445 23.443 1.00 54.59 801 LEU A CA 1
ATOM 6344 C C . LEU A 1 801 ? -55.641 -13.260 24.680 1.00 54.59 801 LEU A C 1
ATOM 6346 O O . LEU A 1 801 ? -55.760 -12.744 25.789 1.00 54.59 801 LEU A O 1
ATOM 6350 N N . SER A 1 802 ? -55.158 -14.495 24.487 1.00 52.34 802 SER A N 1
ATOM 6351 C CA . SER A 1 802 ? -54.509 -15.323 25.523 1.00 52.34 802 SER A CA 1
ATOM 6352 C C . SER A 1 802 ? -53.022 -15.491 25.202 1.00 52.34 802 SER A C 1
ATOM 6354 O O . SER A 1 802 ? -52.661 -15.689 24.040 1.00 52.34 802 SER A O 1
ATOM 6356 N N . GLY A 1 803 ? -52.173 -15.456 26.233 1.00 47.47 803 GLY A N 1
ATOM 6357 C CA . GLY A 1 803 ? -50.741 -15.764 26.132 1.00 47.47 803 GLY A CA 1
ATOM 6358 C C . GLY A 1 803 ? -50.391 -17.260 26.036 1.00 47.47 803 GLY A C 1
ATOM 6359 O O . GLY A 1 803 ? -49.216 -17.590 25.932 1.00 47.47 803 GLY A O 1
ATOM 6360 N N . GLY A 1 804 ? -51.366 -18.179 26.086 1.00 43.38 804 GLY A N 1
ATOM 6361 C CA . GLY A 1 804 ? -51.121 -19.631 26.177 1.00 43.38 804 GLY A CA 1
ATOM 6362 C C . GLY A 1 804 ? -50.981 -20.406 24.856 1.00 43.38 804 GLY A C 1
ATOM 6363 O O . GLY A 1 804 ? -50.705 -21.607 24.870 1.00 43.38 804 GLY A O 1
ATOM 6364 N N . ALA A 1 805 ? -51.190 -19.775 23.696 1.00 42.31 805 ALA A N 1
ATOM 6365 C CA . ALA A 1 805 ? -51.276 -20.498 22.424 1.00 42.31 805 ALA A CA 1
ATOM 6366 C C . ALA A 1 805 ? -49.911 -21.040 21.938 1.00 42.31 805 ALA A C 1
ATOM 6368 O O . ALA A 1 805 ? -48.987 -20.289 21.645 1.00 42.31 805 ALA A O 1
ATOM 6369 N N . SER A 1 806 ? -49.819 -22.369 21.809 1.00 38.66 806 SER A N 1
ATOM 6370 C CA . SER A 1 806 ? -48.633 -23.129 21.370 1.00 38.66 806 SER A CA 1
ATOM 6371 C C . SER A 1 806 ? -47.952 -22.599 20.089 1.00 38.66 806 SER A C 1
ATOM 6373 O O . SER A 1 806 ? -48.611 -22.043 19.210 1.00 38.66 806 SER A O 1
ATOM 6375 N N . LYS A 1 807 ? -46.643 -22.889 19.945 1.00 37.69 807 LYS A N 1
ATOM 6376 C CA . LYS A 1 807 ? -45.664 -22.461 18.905 1.00 37.69 807 LYS A CA 1
ATOM 6377 C C . LYS A 1 807 ? -46.048 -22.656 17.418 1.00 37.69 807 LYS A C 1
ATOM 6379 O O . LYS A 1 807 ? -45.229 -22.458 16.529 1.00 37.69 807 LYS A O 1
ATOM 6384 N N . ILE A 1 808 ? -47.269 -23.076 17.114 1.00 35.91 808 ILE A N 1
ATOM 6385 C CA . ILE A 1 808 ? -47.738 -23.429 15.769 1.00 35.91 808 ILE A CA 1
ATOM 6386 C C . ILE A 1 808 ? -48.157 -22.187 14.946 1.00 35.91 808 ILE A C 1
ATOM 6388 O O . ILE A 1 808 ? -48.199 -22.263 13.720 1.00 35.91 808 ILE A O 1
ATOM 6392 N N . LEU A 1 809 ? -48.406 -21.025 15.572 1.00 36.59 809 LEU A N 1
ATOM 6393 C CA . LEU A 1 809 ? -48.837 -19.796 14.872 1.00 36.59 809 LEU A CA 1
ATOM 6394 C C . LEU A 1 809 ? -47.707 -18.908 14.294 1.00 36.59 809 LEU A C 1
ATOM 6396 O O . LEU A 1 809 ? -48.000 -17.878 13.689 1.00 36.59 809 LEU A O 1
ATOM 6400 N N . GLU A 1 810 ? -46.429 -19.285 14.403 1.00 30.06 810 GLU A N 1
ATOM 6401 C CA . GLU A 1 810 ? -45.267 -18.415 14.096 1.00 30.06 810 GLU A CA 1
ATOM 6402 C C . GLU A 1 810 ? -45.093 -17.949 12.624 1.00 30.06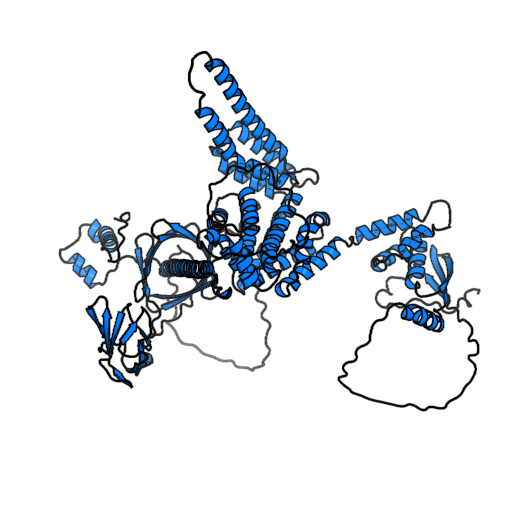 810 GLU A C 1
ATOM 6404 O O . GLU A 1 810 ? -44.116 -17.268 12.315 1.00 30.06 810 GLU A O 1
ATOM 6409 N N . ARG A 1 811 ? -45.990 -18.286 11.681 1.00 27.25 811 ARG A N 1
ATOM 6410 C CA . ARG A 1 811 ? -45.815 -17.954 10.243 1.00 27.25 811 ARG A CA 1
ATOM 6411 C C . ARG A 1 811 ? -46.958 -17.226 9.541 1.00 27.25 811 ARG A C 1
ATOM 6413 O O . ARG A 1 811 ? -46.854 -16.957 8.346 1.00 27.25 811 ARG A O 1
ATOM 6420 N N . SER A 1 812 ? -48.006 -16.834 10.254 1.00 25.84 812 SER A N 1
ATOM 6421 C CA . SER A 1 812 ? -49.059 -15.981 9.695 1.00 25.84 812 SER A CA 1
ATOM 6422 C C . SER A 1 812 ? -49.550 -15.007 10.752 1.00 25.84 812 SER A C 1
ATOM 6424 O O . SER A 1 812 ? -49.985 -15.444 11.814 1.00 25.84 812 SER A O 1
ATOM 6426 N N . GLY A 1 813 ? -49.516 -13.705 10.450 1.00 27.38 813 GLY A N 1
ATOM 6427 C CA . GLY A 1 813 ? -50.020 -12.629 11.313 1.00 27.38 813 GLY A CA 1
ATOM 6428 C C . GLY A 1 813 ? -51.546 -12.636 11.430 1.00 27.38 813 GLY A C 1
ATOM 6429 O O . GLY A 1 813 ? -52.211 -11.711 10.972 1.00 27.38 813 GLY A O 1
ATOM 6430 N N . ALA A 1 814 ? -52.091 -13.704 12.005 1.00 27.39 814 ALA A N 1
ATOM 6431 C CA . ALA A 1 814 ? -53.507 -13.948 12.201 1.00 27.39 814 ALA A CA 1
ATOM 6432 C C . ALA A 1 814 ? -53.808 -13.930 13.703 1.00 27.39 814 ALA A C 1
ATOM 6434 O O . ALA A 1 814 ? -53.581 -14.903 14.419 1.00 27.39 814 ALA A O 1
ATOM 6435 N N . MET A 1 815 ? -54.317 -12.790 14.168 1.00 36.16 815 MET A N 1
ATOM 6436 C CA . MET A 1 815 ? -54.892 -12.641 15.504 1.00 36.16 815 MET A CA 1
ATOM 6437 C C . MET A 1 815 ? -55.999 -13.682 15.707 1.00 36.16 815 MET A C 1
ATOM 6439 O O . MET A 1 815 ? -56.912 -13.773 14.883 1.00 36.16 815 MET A O 1
ATOM 6443 N N . ALA A 1 816 ? -55.960 -14.421 16.817 1.00 34.97 816 ALA A N 1
ATOM 6444 C CA . ALA A 1 816 ? -57.056 -15.295 17.219 1.00 34.97 816 ALA A CA 1
ATOM 6445 C C . ALA A 1 816 ? -58.251 -14.447 17.690 1.00 34.97 816 ALA A C 1
ATOM 6447 O O . ALA A 1 816 ? -58.405 -14.148 18.871 1.00 34.97 816 ALA A O 1
ATOM 6448 N N . VAL A 1 817 ? -59.095 -14.021 16.748 1.00 34.38 817 VAL A N 1
ATOM 6449 C CA . VAL A 1 817 ? -60.364 -13.358 17.060 1.00 34.38 817 VAL A CA 1
ATOM 6450 C C . VAL A 1 817 ? -61.346 -14.418 17.554 1.00 34.38 817 VAL A C 1
ATOM 6452 O O . VAL A 1 817 ? -61.979 -15.108 16.759 1.00 34.38 817 VAL A O 1
ATOM 6455 N N . PHE A 1 818 ? -61.492 -14.533 18.875 1.00 35.44 818 PHE A N 1
ATOM 6456 C CA . PHE A 1 818 ? -62.629 -15.229 19.476 1.00 35.44 818 PHE A CA 1
ATOM 6457 C C . PHE A 1 818 ? -63.900 -14.403 19.257 1.00 35.44 818 PHE A C 1
ATOM 6459 O O . PHE A 1 818 ? -64.277 -13.558 20.071 1.00 35.44 818 PHE A O 1
ATOM 6466 N N . GLU A 1 819 ? -64.543 -14.621 18.112 1.00 27.34 819 GLU A N 1
ATOM 6467 C CA . GLU A 1 819 ? -65.849 -14.050 17.812 1.00 27.34 819 GLU A CA 1
ATOM 6468 C C . GLU A 1 819 ? -66.915 -14.715 18.707 1.00 27.34 819 GLU A C 1
ATOM 6470 O O . GLU A 1 819 ? -67.025 -15.937 18.766 1.00 27.34 819 GLU A O 1
ATOM 6475 N N . THR A 1 820 ? -67.712 -13.894 19.400 1.00 30.61 820 THR A N 1
ATOM 6476 C CA . THR A 1 820 ? -68.802 -14.258 20.337 1.00 30.61 820 THR A CA 1
ATOM 6477 C C . THR A 1 820 ? -68.405 -14.903 21.679 1.00 30.61 820 THR A C 1
ATOM 6479 O O . THR A 1 820 ? -68.302 -16.116 21.833 1.00 30.61 820 THR A O 1
ATOM 6482 N N . LEU A 1 821 ? -68.349 -14.068 22.722 1.00 29.91 821 LEU A N 1
ATOM 6483 C CA . LEU A 1 821 ? -68.289 -14.467 24.139 1.00 29.91 821 LEU A CA 1
ATOM 6484 C C . LEU A 1 821 ? -69.699 -14.781 24.706 1.00 29.91 821 LEU A C 1
ATOM 6486 O O . LEU A 1 821 ? -70.008 -14.459 25.845 1.00 29.91 821 LEU A O 1
ATOM 6490 N N . GLU A 1 822 ? -70.578 -15.365 23.884 1.00 29.41 822 GLU A N 1
ATOM 6491 C CA . GLU A 1 822 ? -72.020 -15.546 24.164 1.00 29.41 822 GLU A CA 1
ATOM 6492 C C . GLU A 1 822 ? -72.418 -17.036 24.292 1.00 29.41 822 GLU A C 1
ATOM 6494 O O . GLU A 1 822 ? -73.591 -17.394 24.237 1.00 29.41 822 GLU A O 1
ATOM 6499 N N . LYS A 1 823 ? -71.424 -17.929 24.429 1.00 28.27 823 LYS A N 1
ATOM 6500 C CA . LYS A 1 823 ? -71.597 -19.394 24.549 1.00 28.27 823 LYS A CA 1
ATOM 6501 C C . LYS A 1 823 ? -70.739 -20.055 25.640 1.00 28.27 823 LYS A C 1
ATOM 6503 O O . LYS A 1 823 ? -70.564 -21.267 25.614 1.00 28.27 823 LYS A O 1
ATOM 6508 N N . ALA A 1 824 ? -70.191 -19.270 26.569 1.00 26.72 824 ALA A N 1
ATOM 6509 C CA . ALA A 1 824 ? -69.332 -19.757 27.658 1.00 26.72 824 ALA A CA 1
ATOM 6510 C C . ALA A 1 824 ? -69.990 -19.687 29.055 1.00 26.72 824 ALA A C 1
ATOM 6512 O O . ALA A 1 824 ? -69.314 -19.893 30.057 1.00 26.72 824 ALA A O 1
ATOM 6513 N N . GLU A 1 825 ? -71.301 -19.429 29.120 1.00 28.05 825 GLU A N 1
ATOM 6514 C CA . GLU A 1 825 ? -72.139 -19.706 30.296 1.00 28.05 825 GLU A CA 1
ATOM 6515 C C . GLU A 1 825 ? -73.071 -20.889 29.982 1.00 28.05 825 GLU A C 1
ATOM 6517 O O . GLU A 1 825 ? -74.261 -20.707 29.716 1.00 28.05 825 GLU A O 1
ATOM 6522 N N . LEU A 1 826 ? -72.499 -22.101 29.947 1.00 28.38 826 LEU A N 1
ATOM 6523 C CA . LEU A 1 826 ? -73.207 -23.390 29.971 1.00 28.38 826 LEU A CA 1
ATOM 6524 C C . LEU A 1 826 ? -72.265 -24.518 30.422 1.00 28.38 826 LEU A C 1
ATOM 6526 O O . LEU A 1 826 ? -71.163 -24.611 29.837 1.00 28.38 826 LEU A O 1
#

pLDDT: mean 72.38, std 23.41, range [20.58, 96.44]

Organism: NCBI:txid1844966

Secondary structure (DSSP, 8-state):
-TT----SSS--THHHHHHHHTSHHHHTT---TTHHHHHHHTT----PPPHHHHHHHHHHHHHHHHHHHHHHHHHHHHHTT----GGGS-SEEEEEEEETTEEEEEEEEE-SSSEEEEEETTEEEEEEEEEPTTS-EEEEETTEEEEEEEEE-SSEEEEEETTEEEEEEPP--TTEEE-SSSEEEEEESS-TT-EE-TT-EEEEEEETTEEEEEE-SSSEEEEE-S-TT-EE-TT-EEEEEEES-TTSS--PEEP-S--PPTT---------------------------PPP-----------TT-S-----GGGHHHHHHHHHHHHHHHHTT--PPTTHHHHHHHHHHHHHHHHTT-TTHHHHHHHHHHHHHTTTS-HHHHHHHHHHHHHHHTTTT-TT----HHHHHHHHHHHHHHHHHHHHHHHHHHTTS-----HHHHHHHHHHHHHHHHHHHHHHHTTTHHHHHHHHHHHHHHHHHHHHHHHHHSS-HHHHHHHHHTT-GGGGGS-----------PPPP-SPP-TTS-SS----TT---HHHHHHTTSSTT--S--HHHHHHHHHHHHS--SHHHHHHHHHHHHTHHHHHHHHHHHHHHHHHS--TTSTTTTHHHHHHHHT--SGGGHHHHHHHHHHHHHHHSPPHHHHHHHHHHHHHHTS-TT-S---HHHHHHHHS-SS--HHHHHHHTT-SSHHHHHHHHHHHHHHHTTTSEEEEEEEEE-TTS-EEEEEEEE---TTHHHHHHHHHHTT----------------------------------PPEEEEEETT--GGGTTS--------SSS---

Foldseek 3Di:
DLVDDDDDPDDDCVQVVVVVCVDPCNVVVVDDPCRVVVCVVVVPDGDADDVLVVVVQQVVLVLVVVLVVLLVVCLVCVLVLHDDPLVSNAQWDWDWWADPLEIWTWIWGFLFLQWIWIAGLNDIAIWGWDADPPSWIWIDHPNDTWIKHWDDDLFWIWMAISNHIDTIGDDDDLQFQADSAWFFWADFPADAFDWFAFQCFGTWTADPNDIDTDGRNHTATKHAPDDHGDTHHHRHTGIGGHHPDPPPPSPRHYDNDDSDDDDDDDPPPPDDPDDDDDDDDDDDDDDDDDDDDDDDDDDDPPDPPDDDDPDPDPLCLLVLLLVLLLSLVSLLLQRADDPPVLVVCLLVSLLSNLVSLPQLCNLLSLLVLLLVVLVVVDDPVLSVQSVVLSVVCVVCSPPPPDFRPLVVNVVSLVVVLVVLVVVQVVVVVVCVVDPDDRDPPSVVSSVSSCVSCLSVNQSSVCQVVHSLSNSLVSLLLSLLSNLLLVVLVLDDDPSVSSVVLVVLAPVSVPPDDDDDDDDDDDDDDDDDDDPPPPPDPDPDDPDDDDPSVLGSCSVDPSNRRDRPVSSVVNSVCSNRPHHSRSSSSSSSSVSSLVSSLVSLLSNLVSVLVPPPLPSQPSCLVSLVSLLPRDDPSSVSNNVSSVVSNVVSPDDDLVVLLVVLVVLLVVQDDPPDPDGPVVSLVCLLPPPDDCVVNLLVQCPDPDQSSVQSSVVSVVSNVQVQWAKDDWDWDADPVRKIKIKTKTFHDDPVVVVVVVVVVVVPDDDDDDDDDDDDDDDDDDDDDDDDDDDDPDDDDGDIQIAMDISPDDPPCVPDPDRPGPPDPPPPPD

Radius of gyration: 40.22 Å; chains: 1; bounding box: 130×98×101 Å